Protein AF-0000000082681029 (afdb_homodimer)

Solvent-accessible surface area (backbone atoms only — not comparable to full-atom values): 82530 Å² total; per-residue (Å²): 136,86,79,87,76,74,93,69,86,71,85,83,85,82,89,85,86,91,90,92,87,92,84,89,83,88,86,86,84,84,87,78,84,77,83,87,79,89,81,82,71,87,76,82,93,82,82,92,86,86,94,88,92,95,80,90,85,91,83,89,79,91,83,89,80,92,80,85,84,91,84,91,85,90,84,86,87,88,88,91,86,88,92,88,88,94,82,88,89,94,89,87,95,87,85,87,89,92,82,86,88,82,86,91,84,92,84,92,86,91,87,89,94,84,94,80,93,89,88,89,80,90,82,83,92,83,92,81,92,90,87,90,81,80,91,88,82,90,84,86,81,87,85,77,80,82,55,74,65,56,56,52,52,48,49,51,50,47,49,51,49,48,51,51,47,53,55,56,53,69,33,50,36,75,44,92,42,32,31,37,32,36,36,80,41,82,47,94,96,48,48,29,39,31,35,21,34,44,65,49,32,47,63,35,51,64,90,34,43,48,29,73,70,43,72,41,72,66,51,84,64,70,45,80,11,68,47,75,54,42,23,41,58,56,61,70,84,66,87,55,73,86,37,64,79,60,49,64,62,36,71,84,45,62,65,28,64,65,19,46,26,31,33,38,25,21,32,56,80,68,46,77,61,21,38,24,41,37,45,33,64,30,45,59,39,30,31,52,48,52,73,28,75,70,58,45,40,59,47,38,10,57,76,65,57,23,25,28,33,32,41,34,48,45,24,20,64,57,8,20,37,20,33,86,78,19,84,56,21,62,33,34,30,20,57,46,32,46,50,48,47,36,51,47,41,56,72,35,32,50,67,62,11,18,26,55,83,28,22,19,37,32,17,33,33,40,9,2,18,47,42,44,43,37,36,45,11,76,91,41,38,83,54,42,51,36,42,30,26,34,41,21,25,43,61,13,78,58,46,52,36,50,53,67,57,35,30,49,36,43,51,48,42,29,50,77,72,69,30,74,50,92,46,50,57,50,31,51,55,45,59,55,70,50,59,70,65,62,54,52,74,46,41,66,70,47,49,91,62,76,57,50,86,64,61,65,27,39,41,48,53,66,54,66,70,30,78,50,51,56,56,58,26,53,75,67,63,48,48,58,85,44,33,37,39,38,36,36,41,69,23,44,15,34,63,61,38,51,73,72,36,61,60,40,42,77,87,53,79,31,64,18,48,49,69,32,39,55,53,38,50,47,22,59,44,65,86,51,52,73,69,57,47,49,52,53,51,60,74,55,48,54,75,82,51,59,66,38,22,63,57,37,37,52,31,51,24,46,53,47,14,36,60,50,25,48,32,25,34,50,50,50,52,33,48,46,19,66,71,73,27,53,28,36,36,38,36,36,64,50,60,64,90,63,57,79,61,49,73,83,38,60,23,33,58,72,64,62,47,43,32,49,26,29,50,37,69,40,74,88,67,59,51,50,72,62,48,26,52,41,13,54,51,45,33,45,29,55,48,30,22,47,70,70,61,40,47,58,52,90,85,45,75,87,60,72,77,58,67,27,37,62,73,63,34,30,30,32,56,49,48,81,64,81,89,47,79,47,60,50,82,61,47,67,61,30,45,41,60,72,53,46,48,56,51,53,49,57,62,50,52,58,45,54,58,55,59,57,57,59,68,75,102,134,91,74,87,89,84,92,79,96,84,86,95,82,92,83,94,84,88,87,92,87,91,86,92,87,90,88,91,83,93,85,92,84,88,93,88,88,85,88,81,87,77,86,84,88,88,80,85,90,83,91,84,88,94,84,88,91,82,89,91,86,90,85,83,80,82,80,75,84,85,81,84,78,86,82,76,85,90,83,86,94,83,91,95,85,91,94,88,93,84,91,88,90,88,90,87,84,87,90,81,82,91,82,85,90,81,89,79,86,71,89,83,86,80,80,88,78,90,89,81,85,87,94,83,86,91,82,86,70,81,88,79,84,84,77,86,79,76,84,82,81,81,86,73,79,78,55,73,65,57,56,51,52,48,48,51,50,47,49,52,48,47,51,51,48,54,55,56,53,69,33,49,35,75,44,88,44,30,32,36,31,34,35,80,41,82,46,95,97,47,51,30,40,30,34,21,34,44,64,50,33,48,63,35,53,64,90,34,43,47,27,74,71,43,71,42,73,66,51,83,64,69,44,79,11,68,47,75,55,42,22,41,57,56,60,71,83,65,87,56,74,85,37,65,80,58,50,64,60,34,71,85,46,62,64,29,63,66,20,46,26,32,32,39,24,22,32,58,79,67,45,78,61,21,38,26,41,36,45,32,64,28,46,59,39,30,32,50,47,53,73,28,75,69,58,44,39,59,48,38,10,57,76,64,56,22,26,27,33,32,41,35,49,45,26,20,63,55,7,19,36,21,34,86,77,19,86,56,22,62,32,34,31,21,58,46,31,46,48,48,46,37,49,47,41,55,72,34,32,51,67,61,12,19,24,53,84,29,22,18,37,32,19,32,33,39,10,2,18,47,43,44,43,35,36,45,13,76,93,40,38,85,56,43,52,37,41,30,25,32,41,21,25,43,60,13,78,57,46,51,36,51,52,66,55,34,30,50,36,42,51,48,42,29,49,76,71,69,30,74,50,93,46,48,55,50,30,54,55,44,60,56,71,50,58,71,64,62,54,52,74,46,41,67,69,46,48,92,62,78,56,51,87,66,59,66,27,40,41,48,53,67,53,66,70,30,78,53,51,56,56,58,27,51,75,67,64,49,49,59,88,42,33,37,38,37,35,36,41,68,24,43,16,34,63,61,36,50,73,73,36,61,61,40,40,76,86,52,78,32,65,18,48,49,68,32,38,54,53,37,50,46,22,56,44,65,86,50,52,71,69,57,46,48,52,53,50,60,74,55,47,53,74,81,51,59,67,38,22,63,59,37,37,52,29,51,23,47,53,48,14,36,60,50,24,49,32,25,34,49,51,51,51,33,47,46,19,66,72,74,28,54,28,37,38,39,38,36,66,50,60,64,90,64,58,81,63,49,76,83,38,59,22,32,58,71,66,62,48,42,31,48,25,28,50,38,70,39,74,87,66,60,52,51,72,62,47,27,51,40,13,54,50,44,33,45,30,53,50,30,23,46,70,70,60,42,47,56,51,91,86,44,76,86,61,73,77,57,67,25,40,62,74,63,34,32,30,31,56,50,48,80,64,81,88,47,79,48,59,50,82,61,47,66,62,31,47,41,60,73,52,47,48,56,50,52,49,58,62,49,52,57,44,54,60,55,58,57,60,58,69,76,106

Secondary structure (DSSP, 8-state):
---------------------------------------------------------------------------------------------------------------------------------------------------THHHHHHHHHHHHHHHHHHHHHHTEEE-SS-EEE-EEEEETTEEEEEEEEEE-B----GGGTTSPP-BPPP-SSEEE-BSPPPEES-----SSTT-HHHHTTS--S-EES---EEEEEEESSPPSSEEEEEEE--STTTS--TT-GGG-THHHHHHHT-EEEEE----HHHHH-B-TT-TT-BS-HHHHHHHHHHHHHHHHGGGGTEEEEEEEEEEETHHHHHHHHHHH-GGGGGG-SEEEEES--TTSTTT-B-HHHHHHHHHHHHHHTT---SSHHHHHHHHHHS-HHHHHHHGGGG-SS--SS--SS--B--SSS-SS-HHHHHHTT-S--S-EEEEEETBTTHHHHTTT-TT--TTS-----HHHHHHHHHHHSTT--HHHHHHHHHHH--TTSTT-HHHHHHHHHHHHHIIIIIHHHHHHHHHHHHTT--EEEEEE----TT--S-GGG-SBTTTTHHHHTTGGG-GGG---HHHHHHHHHHHHHHHHHHHHS--S-TT-TTS--PPB-TTT-EEEEESSS---EEE-TTHHHHHIIIIIHHHHHHHHHHHHHHHHHTTT-/---------------------------------------------------------------------------------------------------------------------------------------------------THHHHHHHHHHHHHHHHHHHHHTTEEE-SS-EEE-EEEEETTEEEEEEEEEE-B----GGGTTSPP-BPPP-SSEEE-BSPPPEES-----SSTT-HHHHTTS--S-EES---EEEEEEESSPPSSEEEEEEE--STTTS--TT-GGG-THHHHHHHT-EEEEE----HHHHH-B-TT-TT-BS-HHHHHHHHHHHHHHHHGGGGTEEEEEEEEEEETHHHHHHHHHHH-GGGGGG-SEEEEES--TTSTTT-B-HHHHHHHHHHHHHHTT---SSHHHHHHHHHHS-HHHHHHHGGGG-SS--SS--SS--B--SSS-SS-HHHHHHTT-S--S-EEEEEETBTTHHHHTTT-TT--TTS-----HHHHHHHHHHHSTT--HHHHHHHHHHH--TTSTT-HHHHHHHHHHHHHIIIIIHHHHHHHHHHHHTT--EEEEEE----TT--S-GGG-SBTTTTHHHHTTGGG-GGG---HHHHHHHHHHHHHHHHHHHHS--S-TT-TTS--PPB-TTT-EEEEESSS---EEE-TTHHHHHIIIIIHHHHHHHHHHHHHHHHHTTT-

Structure (mmCIF, N/CA/C/O backbone):
data_AF-0000000082681029-model_v1
#
loop_
_entity.id
_entity.type
_entity.pdbx_description
1 polymer Acetylcholinesterase
#
loop_
_atom_site.group_PDB
_atom_site.id
_atom_site.type_symbol
_atom_site.label_atom_id
_atom_site.label_alt_id
_atom_site.label_comp_id
_atom_site.label_asym_id
_atom_site.label_entity_id
_atom_site.label_seq_id
_atom_site.pdbx_PDB_ins_code
_atom_site.Cartn_x
_atom_site.Cartn_y
_atom_site.Cartn_z
_atom_site.occupancy
_atom_site.B_iso_or_equiv
_atom_site.auth_seq_id
_atom_site.auth_comp_id
_atom_site.auth_asym_id
_atom_site.auth_atom_id
_atom_site.pdbx_PDB_model_num
ATOM 1 N N . MET A 1 1 ? -29.328 -14.656 -75.812 1 16.41 1 MET A N 1
ATOM 2 C CA . MET A 1 1 ? -28.562 -15.508 -76.75 1 16.41 1 MET A CA 1
ATOM 3 C C . MET A 1 1 ? -27.078 -15.383 -76.438 1 16.41 1 MET A C 1
ATOM 5 O O . MET A 1 1 ? -26.266 -15.961 -77.188 1 16.41 1 MET A O 1
ATOM 9 N N . ARG A 1 2 ? -26.609 -14.398 -75.938 1 16.77 2 ARG A N 1
ATOM 10 C CA . ARG A 1 2 ? -25.484 -13.523 -75.625 1 16.77 2 ARG A CA 1
ATOM 11 C C . ARG A 1 2 ? -24.469 -14.219 -74.75 1 16.77 2 ARG A C 1
ATOM 13 O O . ARG A 1 2 ? -24.516 -14.062 -73.5 1 16.77 2 ARG A O 1
ATOM 20 N N . ALA A 1 3 ? -24.344 -15.555 -75 1 17.84 3 ALA A N 1
ATOM 21 C CA . ALA A 1 3 ? -23.562 -16.688 -74.5 1 17.84 3 ALA A CA 1
ATOM 22 C C . ALA A 1 3 ? -22.062 -16.391 -74.562 1 17.84 3 ALA A C 1
ATOM 24 O O . ALA A 1 3 ? -21.5 -16.219 -75.625 1 17.84 3 ALA A O 1
ATOM 25 N N . ARG A 1 4 ? -21.531 -15.594 -73.438 1 18.05 4 ARG A N 1
ATOM 26 C CA . ARG A 1 4 ? -20.469 -15.039 -72.562 1 18.05 4 ARG A CA 1
ATOM 27 C C . ARG A 1 4 ? -19.391 -16.078 -72.312 1 18.05 4 ARG A C 1
ATOM 29 O O . ARG A 1 4 ? -19.578 -16.984 -71.5 1 18.05 4 ARG A O 1
ATOM 36 N N . GLY A 1 5 ? -18.625 -16.578 -73.125 1 16.05 5 GLY A N 1
ATOM 37 C CA . GLY A 1 5 ? -17.938 -17.703 -73.75 1 16.05 5 GLY A CA 1
ATOM 38 C C . GLY A 1 5 ? -16.703 -18.141 -73 1 16.05 5 GLY A C 1
ATOM 39 O O . GLY A 1 5 ? -16.703 -19.203 -72.375 1 16.05 5 GLY A O 1
ATOM 40 N N . ARG A 1 6 ? -15.406 -18 -73.438 1 15.23 6 ARG A N 1
ATOM 41 C CA . ARG A 1 6 ? -14.477 -18.938 -74.062 1 15.23 6 ARG A CA 1
ATOM 42 C C . ARG A 1 6 ? -13.273 -19.203 -73.125 1 15.23 6 ARG A C 1
ATOM 44 O O . ARG A 1 6 ? -12.875 -20.359 -72.938 1 15.23 6 ARG A O 1
ATOM 51 N N . LEU A 1 7 ? -12.344 -18.141 -72.625 1 16.72 7 LEU A N 1
ATOM 52 C CA . LEU A 1 7 ? -11.047 -18.547 -73.188 1 16.72 7 LEU A CA 1
ATOM 53 C C . LEU A 1 7 ? -10.375 -19.547 -72.25 1 16.72 7 LEU A C 1
ATOM 55 O O . LEU A 1 7 ? -10.43 -19.391 -71 1 16.72 7 LEU A O 1
ATOM 59 N N . MET A 1 8 ? -9.812 -20.766 -72.625 1 16.89 8 MET A N 1
ATOM 60 C CA . MET A 1 8 ? -9.32 -22.125 -72.375 1 16.89 8 MET A CA 1
ATOM 61 C C . MET A 1 8 ? -7.895 -22.094 -71.875 1 16.89 8 MET A C 1
ATOM 63 O O . MET A 1 8 ? -7.223 -23.125 -71.812 1 16.89 8 MET A O 1
ATOM 67 N N . VAL A 1 9 ? -7.402 -20.906 -71.25 1 17.52 9 VAL A N 1
ATOM 68 C CA . VAL A 1 9 ? -5.961 -20.984 -71.438 1 17.52 9 VAL A CA 1
ATOM 69 C C . VAL A 1 9 ? -5.395 -22.203 -70.688 1 17.52 9 VAL A C 1
ATOM 71 O O . VAL A 1 9 ? -5.57 -22.328 -69.5 1 17.52 9 VAL A O 1
ATOM 74 N N . VAL A 1 10 ? -4.789 -23.203 -71.375 1 16.44 10 VAL A N 1
ATOM 75 C CA . VAL A 1 10 ? -4.285 -24.578 -71.312 1 16.44 10 VAL A CA 1
ATOM 76 C C . VAL A 1 10 ? -2.934 -24.625 -70.625 1 16.44 10 VAL A C 1
ATOM 78 O O . VAL A 1 10 ? -2.424 -25.719 -70.312 1 16.44 10 VAL A O 1
ATOM 81 N N . MET A 1 11 ? -2.326 -23.391 -70.25 1 16.11 11 MET A N 1
ATOM 82 C CA . MET A 1 11 ? -0.901 -23.578 -70.5 1 16.11 11 MET A CA 1
ATOM 83 C C . MET A 1 11 ? -0.369 -24.781 -69.688 1 16.11 11 MET A C 1
ATOM 85 O O . MET A 1 11 ? -0.868 -25.078 -68.625 1 16.11 11 MET A O 1
ATOM 89 N N . LEU A 1 12 ? 1.039 -25.109 -69.938 1 16.61 12 LEU A N 1
ATOM 90 C CA . LEU A 1 12 ? 1.955 -26.156 -70.375 1 16.61 12 LEU A CA 1
ATOM 91 C C . LEU A 1 12 ? 2.645 -26.812 -69.188 1 16.61 12 LEU A C 1
ATOM 93 O O . LEU A 1 12 ? 3.059 -26.125 -68.25 1 16.61 12 LEU A O 1
ATOM 97 N N . LEU A 1 13 ? 2.674 -28.141 -69.062 1 17.59 13 LEU A N 1
ATOM 98 C CA . LEU A 1 13 ? 3.064 -29.359 -68.375 1 17.59 13 LEU A CA 1
ATOM 99 C C . LEU A 1 13 ? 4.582 -29.484 -68.312 1 17.59 13 LEU A C 1
ATOM 101 O O . LEU A 1 13 ? 5.105 -30.469 -67.812 1 17.59 13 LEU A O 1
ATOM 105 N N . ALA A 1 14 ? 5.438 -28.547 -69 1 15.41 14 ALA A N 1
ATOM 106 C CA . ALA A 1 14 ? 6.48 -29.328 -69.688 1 15.41 14 ALA A CA 1
ATOM 107 C C . ALA A 1 14 ? 7.324 -30.094 -68.688 1 15.41 14 ALA A C 1
ATOM 109 O O . ALA A 1 14 ? 7.355 -29.766 -67.5 1 15.41 14 ALA A O 1
ATOM 110 N N . SER A 1 15 ? 8.641 -30.453 -69.25 1 15.57 15 SER A N 1
ATOM 111 C CA . SER A 1 15 ? 9.531 -31.516 -69.688 1 15.57 15 SER A CA 1
ATOM 112 C C . SER A 1 15 ? 10.656 -31.766 -68.688 1 15.57 15 SER A C 1
ATOM 114 O O . SER A 1 15 ? 11.016 -30.891 -67.938 1 15.57 15 SER A O 1
ATOM 116 N N . PHE A 1 16 ? 11.484 -32.875 -68.938 1 18.2 16 PHE A N 1
ATOM 117 C CA . PHE A 1 16 ? 12.133 -34.062 -68.375 1 18.2 16 PHE A CA 1
ATOM 118 C C . PHE A 1 16 ? 13.547 -33.719 -67.938 1 18.2 16 PHE A C 1
ATOM 120 O O . PHE A 1 16 ? 13.922 -34.031 -66.812 1 18.2 16 PHE A O 1
ATOM 127 N N . HIS A 1 17 ? 14.617 -33.531 -68.875 1 15.39 17 HIS A N 1
ATOM 128 C CA . HIS A 1 17 ? 15.57 -34.594 -69.188 1 15.39 17 HIS A CA 1
ATOM 129 C C . HIS A 1 17 ? 16.875 -34.406 -68.375 1 15.39 17 HIS A C 1
ATOM 131 O O . HIS A 1 17 ? 17.344 -35.312 -67.688 1 15.39 17 HIS A O 1
ATOM 137 N N . SER A 1 18 ? 18 -33.812 -69.125 1 15.02 18 SER A N 1
ATOM 138 C CA . SER A 1 18 ? 19.203 -34.5 -69.625 1 15.02 18 SER A CA 1
ATOM 139 C C . SER A 1 18 ? 20.312 -34.438 -68.562 1 15.02 18 SER A C 1
ATOM 141 O O . SER A 1 18 ? 20.297 -33.625 -67.625 1 15.02 18 SER A O 1
ATOM 143 N N . CYS A 1 19 ? 21.734 -34.594 -69.062 1 16.03 19 CYS A N 1
ATOM 144 C CA . CYS A 1 19 ? 22.828 -35.594 -69.062 1 16.03 19 CYS A CA 1
ATOM 145 C C . CYS A 1 19 ? 23.953 -35.125 -68.125 1 16.03 19 CYS A C 1
ATOM 147 O O . CYS A 1 19 ? 24.266 -35.844 -67.188 1 16.03 19 CYS A O 1
ATOM 149 N N . PRO A 1 20 ? 25.328 -34.812 -68.75 1 16.28 20 PRO A N 1
ATOM 150 C CA . PRO A 1 20 ? 26.547 -35.625 -68.688 1 16.28 20 PRO A CA 1
ATOM 151 C C . PRO A 1 20 ? 27.578 -35.094 -67.688 1 16.28 20 PRO A C 1
ATOM 153 O O . PRO A 1 20 ? 27.391 -34 -67.125 1 16.28 20 PRO A O 1
ATOM 156 N N . PHE A 1 21 ? 28.984 -34.781 -68.25 1 15.99 21 PHE A N 1
ATOM 157 C CA . PHE A 1 21 ? 30.312 -35.406 -68.125 1 15.99 21 PHE A CA 1
ATOM 158 C C . PHE A 1 21 ? 31.188 -34.594 -67.188 1 15.99 21 PHE A C 1
ATOM 160 O O . PHE A 1 21 ? 31.766 -35.156 -66.25 1 15.99 21 PHE A O 1
ATOM 167 N N . LEU A 1 22 ? 32.094 -33.531 -67.688 1 15.42 22 LEU A N 1
ATOM 168 C CA . LEU A 1 22 ? 33.531 -33.656 -67.938 1 15.42 22 LEU A CA 1
ATOM 169 C C . LEU A 1 22 ? 34.344 -33.188 -66.75 1 15.42 22 LEU A C 1
ATOM 171 O O . LEU A 1 22 ? 33.875 -32.375 -65.938 1 15.42 22 LEU A O 1
ATOM 175 N N . TRP A 1 23 ? 35.812 -33.031 -66.938 1 15.19 23 TRP A N 1
ATOM 176 C CA . TRP A 1 23 ? 37.094 -33.594 -66.5 1 15.19 23 TRP A CA 1
ATOM 177 C C . TRP A 1 23 ? 37.844 -32.625 -65.625 1 15.19 23 TRP A C 1
ATOM 179 O O . TRP A 1 23 ? 38.406 -33.031 -64.562 1 15.19 23 TRP A O 1
ATOM 189 N N . LEU A 1 24 ? 38.188 -31.344 -66 1 15.27 24 LEU A N 1
ATOM 190 C CA . LEU A 1 24 ? 39.594 -31.109 -66.25 1 15.27 24 LEU A CA 1
ATOM 191 C C . LEU A 1 24 ? 40.312 -30.844 -64.938 1 15.27 24 LEU A C 1
ATOM 193 O O . LEU A 1 24 ? 39.719 -30.359 -63.969 1 15.27 24 LEU A O 1
ATOM 197 N N . CYS A 1 25 ? 41.719 -30.641 -65 1 14.84 25 CYS A N 1
ATOM 198 C CA . CYS A 1 25 ? 43.062 -31.078 -64.625 1 14.84 25 CYS A CA 1
ATOM 199 C C . CYS A 1 25 ? 43.562 -30.219 -63.438 1 14.84 25 CYS A C 1
ATOM 201 O O . CYS A 1 25 ? 44.031 -30.766 -62.438 1 14.84 25 CYS A O 1
ATOM 203 N N . LEU A 1 26 ? 44.188 -28.969 -63.688 1 15.64 26 LEU A N 1
ATOM 204 C CA . LEU A 1 26 ? 45.625 -28.906 -63.594 1 15.64 26 LEU A CA 1
ATOM 205 C C . LEU A 1 26 ? 46.062 -28.578 -62.156 1 15.64 26 LEU A C 1
ATOM 207 O O . LEU A 1 26 ? 45.344 -27.938 -61.406 1 15.64 26 LEU A O 1
ATOM 211 N N . PRO A 1 27 ? 47.469 -28.5 -61.875 1 15.72 27 PRO A N 1
ATOM 212 C CA . PRO A 1 27 ? 48.5 -29.094 -61 1 15.72 27 PRO A CA 1
ATOM 213 C C . PRO A 1 27 ? 48.75 -28.266 -59.75 1 15.72 27 PRO A C 1
ATOM 215 O O . PRO A 1 27 ? 48.688 -28.797 -58.625 1 15.72 27 PRO A O 1
ATOM 218 N N . LEU A 1 28 ? 49.469 -27.094 -59.812 1 15.22 28 LEU A N 1
ATOM 219 C CA . LEU A 1 28 ? 50.875 -27.094 -59.5 1 15.22 28 LEU A CA 1
ATOM 220 C C . LEU A 1 28 ? 51.125 -26.703 -58.031 1 15.22 28 LEU A C 1
ATOM 222 O O . LEU A 1 28 ? 50.219 -26.141 -57.406 1 15.22 28 LEU A O 1
ATOM 226 N N . VAL A 1 29 ? 52.094 -25.719 -57.75 1 15.2 29 VAL A N 1
ATOM 227 C CA . VAL A 1 29 ? 53.5 -25.828 -57.312 1 15.2 29 VAL A CA 1
ATOM 228 C C . VAL A 1 29 ? 53.594 -25.406 -55.844 1 15.2 29 VAL A C 1
ATOM 230 O O . VAL A 1 29 ? 53.5 -26.234 -54.938 1 15.2 29 VAL A O 1
ATOM 233 N N . LEU A 1 30 ? 54.344 -24.25 -55.469 1 14.81 30 LEU A N 1
ATOM 234 C CA . LEU A 1 30 ? 55.719 -24.328 -54.969 1 14.81 30 LEU A CA 1
ATOM 235 C C . LEU A 1 30 ? 55.719 -24.141 -53.438 1 14.81 30 LEU A C 1
ATOM 237 O O . LEU A 1 30 ? 56.281 -24.953 -52.719 1 14.81 30 LEU A O 1
ATOM 241 N N . SER A 1 31 ? 56.156 -22.891 -53 1 15.23 31 SER A N 1
ATOM 242 C CA . SER A 1 31 ? 57.469 -22.719 -52.375 1 15.23 31 SER A CA 1
ATOM 243 C C . SER A 1 31 ? 57.375 -22.797 -50.875 1 15.23 31 SER A C 1
ATOM 245 O O . SER A 1 31 ? 56.375 -22.344 -50.281 1 15.23 31 SER A O 1
ATOM 247 N N . LEU A 1 32 ? 58.375 -23.375 -50.156 1 14.94 32 LEU A N 1
ATOM 248 C CA . LEU A 1 32 ? 58.812 -24.141 -49 1 14.94 32 LEU A CA 1
ATOM 249 C C . LEU A 1 32 ? 58.906 -23.25 -47.781 1 14.94 32 LEU A C 1
ATOM 251 O O . LEU A 1 32 ? 58.781 -23.719 -46.656 1 14.94 32 LEU A O 1
ATOM 255 N N . ILE A 1 33 ? 59.125 -21.891 -48 1 16.66 33 ILE A N 1
ATOM 256 C CA . ILE A 1 33 ? 60.406 -21.625 -47.344 1 16.66 33 ILE A CA 1
ATOM 257 C C . ILE A 1 33 ? 60.281 -21.891 -45.844 1 16.66 33 ILE A C 1
ATOM 259 O O . ILE A 1 33 ? 59.219 -21.688 -45.25 1 16.66 33 ILE A O 1
ATOM 263 N N . LEU A 1 34 ? 61.375 -21.812 -45.125 1 14.85 34 LEU A N 1
ATOM 264 C CA . LEU A 1 34 ? 62.344 -22.453 -44.281 1 14.85 34 LEU A CA 1
ATOM 265 C C . LEU A 1 34 ? 62.094 -22.125 -42.812 1 14.85 34 LEU A C 1
ATOM 267 O O . LEU A 1 34 ? 62 -23.016 -41.969 1 14.85 34 LEU A O 1
ATOM 271 N N . GLN A 1 35 ? 62.469 -20.875 -42.375 1 15.95 35 GLN A N 1
ATOM 272 C CA . GLN A 1 35 ? 63.625 -21.047 -41.5 1 15.95 35 GLN A CA 1
ATOM 273 C C . GLN A 1 35 ? 63.219 -21.391 -40.094 1 15.95 35 GLN A C 1
ATOM 275 O O . GLN A 1 35 ? 62.094 -21.109 -39.688 1 15.95 35 GLN A O 1
ATOM 280 N N . PRO A 1 36 ? 64.188 -21.484 -39.25 1 16.97 36 PRO A N 1
ATOM 281 C CA . PRO A 1 36 ? 64.688 -22.391 -38.219 1 16.97 36 PRO A CA 1
ATOM 282 C C . PRO A 1 36 ? 64.062 -22.156 -36.844 1 16.97 36 PRO A C 1
ATOM 284 O O . PRO A 1 36 ? 63.312 -21.203 -36.688 1 16.97 36 PRO A O 1
ATOM 287 N N . GLN A 1 37 ? 64.875 -21.781 -35.969 1 15.48 37 GLN A N 1
ATOM 288 C CA . GLN A 1 37 ? 65.438 -22.469 -34.781 1 15.48 37 GLN A CA 1
ATOM 289 C C . GLN A 1 37 ? 64.75 -21.953 -33.5 1 15.48 37 GLN A C 1
ATOM 291 O O . GLN A 1 37 ? 64.188 -22.719 -32.719 1 15.48 37 GLN A O 1
ATOM 296 N N . PRO A 1 38 ? 65.25 -20.781 -32.812 1 17.81 38 PRO A N 1
ATOM 297 C CA . PRO A 1 38 ? 66.062 -21.141 -31.609 1 17.81 38 PRO A CA 1
ATOM 298 C C . PRO A 1 38 ? 65.188 -21.156 -30.359 1 17.81 38 PRO A C 1
ATOM 300 O O . PRO A 1 38 ? 64.125 -20.547 -30.328 1 17.81 38 PRO A O 1
ATOM 303 N N . VAL A 1 39 ? 65.562 -21.797 -29.188 1 16.98 39 VAL A N 1
ATOM 304 C CA . VAL A 1 39 ? 65.438 -22.531 -27.938 1 16.98 39 VAL A CA 1
ATOM 305 C C . VAL A 1 39 ? 65.25 -21.547 -26.781 1 16.98 39 VAL A C 1
ATOM 307 O O . VAL A 1 39 ? 64.625 -21.891 -25.75 1 16.98 39 VAL A O 1
ATOM 310 N N . LEU A 1 40 ? 65.5 -20.141 -27.078 1 17.14 40 LEU A N 1
ATOM 311 C CA . LEU A 1 40 ? 66.312 -19.703 -25.938 1 17.14 40 LEU A CA 1
ATOM 312 C C . LEU A 1 40 ? 65.5 -19.875 -24.641 1 17.14 40 LEU A C 1
ATOM 314 O O . LEU A 1 40 ? 64.312 -19.766 -24.609 1 17.14 40 LEU A O 1
ATOM 318 N N . LEU A 1 41 ? 66.25 -19.797 -23.516 1 14.91 41 LEU A N 1
ATOM 319 C CA . LEU A 1 41 ? 66.812 -20.188 -22.234 1 14.91 41 LEU A CA 1
ATOM 320 C C . LEU A 1 41 ? 66.188 -19.406 -21.094 1 14.91 41 LEU A C 1
ATOM 322 O O . LEU A 1 41 ? 66.312 -18.188 -21.031 1 14.91 41 LEU A O 1
ATOM 326 N N . SER A 1 42 ? 64.938 -19.547 -20.891 1 16.64 42 SER A N 1
ATOM 327 C CA . SER A 1 42 ? 64.375 -18.719 -19.828 1 16.64 42 SER A CA 1
ATOM 328 C C . SER A 1 42 ? 65.125 -18.891 -18.531 1 16.64 42 SER A C 1
ATOM 330 O O . SER A 1 42 ? 65 -19.922 -17.859 1 16.64 42 SER A O 1
ATOM 332 N N . LEU A 1 43 ? 66.5 -18.484 -18.719 1 16.28 43 LEU A N 1
ATOM 333 C CA . LEU A 1 43 ? 67.438 -18.734 -17.625 1 16.28 43 LEU A CA 1
ATOM 334 C C . LEU A 1 43 ? 66.812 -18.406 -16.281 1 16.28 43 LEU A C 1
ATOM 336 O O . LEU A 1 43 ? 65.812 -17.672 -16.203 1 16.28 43 LEU A O 1
ATOM 340 N N . GLY A 1 44 ? 67.562 -18.859 -15.18 1 16.52 44 GLY A N 1
ATOM 341 C CA . GLY A 1 44 ? 67.75 -19.297 -13.812 1 16.52 44 GLY A CA 1
ATOM 342 C C . GLY A 1 44 ? 67.625 -18.172 -12.797 1 16.52 44 GLY A C 1
ATOM 343 O O . GLY A 1 44 ? 66.938 -18.328 -11.766 1 16.52 44 GLY A O 1
ATOM 344 N N . TRP A 1 45 ? 68.438 -16.953 -12.914 1 17.02 45 TRP A N 1
ATOM 345 C CA . TRP A 1 45 ? 69.438 -16.781 -11.867 1 17.02 45 TRP A CA 1
ATOM 346 C C . TRP A 1 45 ? 68.75 -16.328 -10.562 1 17.02 45 TRP A C 1
ATOM 348 O O . TRP A 1 45 ? 67.688 -15.758 -10.578 1 17.02 45 TRP A O 1
ATOM 358 N N . HIS A 1 46 ? 69.625 -16.234 -9.438 1 16.92 46 HIS A N 1
ATOM 359 C CA . HIS A 1 46 ? 70 -16.359 -8.047 1 16.92 46 HIS A CA 1
ATOM 360 C C . HIS A 1 46 ? 69.688 -15.094 -7.258 1 16.92 46 HIS A C 1
ATOM 362 O O . HIS A 1 46 ? 69.125 -15.156 -6.18 1 16.92 46 HIS A O 1
ATOM 368 N N . SER A 1 47 ? 70.438 -13.906 -7.316 1 15.3 47 SER A N 1
ATOM 369 C CA . SER A 1 47 ? 71.312 -13.633 -6.199 1 15.3 47 SER A CA 1
ATOM 370 C C . SER A 1 47 ? 70.625 -12.93 -5.059 1 15.3 47 SER A C 1
ATOM 372 O O . SER A 1 47 ? 70.688 -13.359 -3.906 1 15.3 47 SER A O 1
ATOM 374 N N . PRO A 1 48 ? 70.812 -11.453 -4.812 1 17.91 48 PRO A N 1
ATOM 375 C CA . PRO A 1 48 ? 71.812 -11.031 -3.818 1 17.91 48 PRO A CA 1
ATOM 376 C C . PRO A 1 48 ? 71.188 -10.656 -2.479 1 17.91 48 PRO A C 1
ATOM 378 O O . PRO A 1 48 ? 70 -10.383 -2.416 1 17.91 48 PRO A O 1
ATOM 381 N N . PRO A 1 49 ? 71.938 -9.992 -1.424 1 18.02 49 PRO A N 1
ATOM 382 C CA . PRO A 1 49 ? 72.375 -9.961 -0.025 1 18.02 49 PRO A CA 1
ATOM 383 C C . PRO A 1 49 ? 71.562 -9.031 0.838 1 18.02 49 PRO A C 1
ATOM 385 O O . PRO A 1 49 ? 71.062 -9.445 1.884 1 18.02 49 PRO A O 1
ATOM 388 N N . LEU A 1 50 ? 71.938 -7.695 1.324 1 16.27 50 LEU A N 1
ATOM 389 C CA . LEU A 1 50 ? 72.625 -7.34 2.586 1 16.27 50 LEU A CA 1
ATOM 390 C C . LEU A 1 50 ? 71.625 -6.594 3.498 1 16.27 50 LEU A C 1
ATOM 392 O O . LEU A 1 50 ? 71.5 -6.918 4.68 1 16.27 50 LEU A O 1
ATOM 396 N N . LEU A 1 51 ? 71.375 -5.082 3.613 1 17.61 51 LEU A N 1
ATOM 397 C CA . LEU A 1 51 ? 72.062 -4.348 4.668 1 17.61 51 LEU A CA 1
ATOM 398 C C . LEU A 1 51 ? 71.188 -4.156 5.879 1 17.61 51 LEU A C 1
ATOM 400 O O . LEU A 1 51 ? 69.938 -4.094 5.742 1 17.61 51 LEU A O 1
ATOM 404 N N . PRO A 1 52 ? 71.625 -3.529 7.262 1 17.75 52 PRO A N 1
ATOM 405 C CA . PRO A 1 52 ? 71.75 -3.686 8.711 1 17.75 52 PRO A CA 1
ATOM 406 C C . PRO A 1 52 ? 70.688 -2.947 9.484 1 17.75 52 PRO A C 1
ATOM 408 O O . PRO A 1 52 ? 70 -3.529 10.359 1 17.75 52 PRO A O 1
ATOM 411 N N . LEU A 1 53 ? 70.688 -1.502 9.898 1 17.12 53 LEU A N 1
ATOM 412 C CA . LEU A 1 53 ? 71.125 -1.067 11.227 1 17.12 53 LEU A CA 1
ATOM 413 C C . LEU A 1 53 ? 69.938 -0.947 12.164 1 17.12 53 LEU A C 1
ATOM 415 O O . LEU A 1 53 ? 68.812 -0.839 11.703 1 17.12 53 LEU A O 1
ATOM 419 N N . PRO A 1 54 ? 70.062 0.01 13.438 1 16.41 54 PRO A N 1
ATOM 420 C CA . PRO A 1 54 ? 70.062 -0.056 14.898 1 16.41 54 PRO A CA 1
ATOM 421 C C . PRO A 1 54 ? 68.75 0.351 15.539 1 16.41 54 PRO A C 1
ATOM 423 O O . PRO A 1 54 ? 67.875 0.916 14.859 1 16.41 54 PRO A O 1
ATOM 426 N N . ARG A 1 55 ? 68.812 0.783 17.156 1 15.03 55 ARG A N 1
ATOM 427 C CA . ARG A 1 55 ? 68.312 0.606 18.531 1 15.03 55 ARG A CA 1
ATOM 428 C C . ARG A 1 55 ? 67.375 1.715 18.938 1 15.03 55 ARG A C 1
ATOM 430 O O . ARG A 1 55 ? 66.75 1.632 20 1 15.03 55 ARG A O 1
ATOM 437 N N . LEU A 1 56 ? 67.125 3.021 18.531 1 16.16 56 LEU A N 1
ATOM 438 C CA . LEU A 1 56 ? 67.375 3.922 19.656 1 16.16 56 LEU A CA 1
ATOM 439 C C . LEU A 1 56 ? 66.25 3.795 20.688 1 16.16 56 LEU A C 1
ATOM 441 O O . LEU A 1 56 ? 65.125 3.383 20.359 1 16.16 56 LEU A O 1
ATOM 445 N N . GLN A 1 57 ? 66.312 4.68 21.797 1 14.74 57 GLN A N 1
ATOM 446 C CA . GLN A 1 57 ? 66.312 4.875 23.234 1 14.74 57 GLN A CA 1
ATOM 447 C C . GLN A 1 57 ? 64.938 5.109 23.797 1 14.74 57 GLN A C 1
ATOM 449 O O . GLN A 1 57 ? 64.5 4.434 24.734 1 14.74 57 GLN A O 1
ATOM 454 N N . GLU A 1 58 ? 64.75 6.371 24.484 1 15.57 58 GLU A N 1
ATOM 455 C CA . GLU A 1 58 ? 64.625 6.668 25.906 1 15.57 58 GLU A CA 1
ATOM 456 C C . GLU A 1 58 ? 63.156 6.719 26.344 1 15.57 58 GLU A C 1
ATOM 458 O O . GLU A 1 58 ? 62.25 6.801 25.516 1 15.57 58 GLU A O 1
ATOM 463 N N . GLU A 1 59 ? 62.719 7.863 27.156 1 15.35 59 GLU A N 1
ATOM 464 C CA . GLU A 1 59 ? 62.562 7.961 28.609 1 15.35 59 GLU A CA 1
ATOM 465 C C . GLU A 1 59 ? 61.062 7.957 28.984 1 15.35 59 GLU A C 1
ATOM 467 O O . GLU A 1 59 ? 60.656 7.168 29.828 1 15.35 59 GLU A O 1
ATOM 472 N N . SER A 1 60 ? 60.406 9.219 29.25 1 15.7 60 SER A N 1
ATOM 473 C CA . SER A 1 60 ? 60.188 9.633 30.641 1 15.7 60 SER A CA 1
ATOM 474 C C . SER A 1 60 ? 58.781 9.242 31.109 1 15.7 60 SER A C 1
ATOM 476 O O . SER A 1 60 ? 57.938 8.938 30.297 1 15.7 60 SER A O 1
ATOM 478 N N . GLY A 1 61 ? 58.188 10.078 32.062 1 14.88 61 GLY A N 1
ATOM 479 C CA . GLY A 1 61 ? 57.938 10.07 33.5 1 14.88 61 GLY A CA 1
ATOM 480 C C . GLY A 1 61 ? 56.469 9.844 33.812 1 14.88 61 GLY A C 1
ATOM 481 O O . GLY A 1 61 ? 56.156 8.969 34.625 1 14.88 61 GLY A O 1
ATOM 482 N N . MET A 1 62 ? 55.625 10.969 33.875 1 15.77 62 MET A N 1
ATOM 483 C CA . MET A 1 62 ? 55.219 11.312 35.25 1 15.77 62 MET A CA 1
ATOM 484 C C . MET A 1 62 ? 54 10.508 35.656 1 15.77 62 MET A C 1
ATOM 486 O O . MET A 1 62 ? 53.219 10.047 34.812 1 15.77 62 MET A O 1
ATOM 490 N N . PRO A 1 63 ? 53.625 10.68 36.969 1 15.3 63 PRO A N 1
ATOM 491 C CA . PRO A 1 63 ? 53.312 9.984 38.219 1 15.3 63 PRO A CA 1
ATOM 492 C C . PRO A 1 63 ? 51.844 9.648 38.375 1 15.3 63 PRO A C 1
ATOM 494 O O . PRO A 1 63 ? 51.5 8.492 38.625 1 15.3 63 PRO A O 1
ATOM 497 N N . LEU A 1 64 ? 51.094 10.719 38.875 1 15.05 64 LEU A N 1
ATOM 498 C CA . LEU A 1 64 ? 50.688 10.688 40.281 1 15.05 64 LEU A CA 1
ATOM 499 C C . LEU A 1 64 ? 49.406 9.914 40.469 1 15.05 64 LEU A C 1
ATOM 501 O O . LEU A 1 64 ? 48.562 9.867 39.531 1 15.05 64 LEU A O 1
ATOM 505 N N . LEU A 1 65 ? 48.875 9.781 41.75 1 14.14 65 LEU A N 1
ATOM 506 C CA . LEU A 1 65 ? 48.531 8.898 42.875 1 14.14 65 LEU A CA 1
ATOM 507 C C . LEU A 1 65 ? 47 8.805 43 1 14.14 65 LEU A C 1
ATOM 509 O O . LEU A 1 65 ? 46.469 7.727 43.25 1 14.14 65 LEU A O 1
ATOM 513 N N . CYS A 1 66 ? 46.188 9.992 42.875 1 14.3 66 CYS A N 1
ATOM 514 C CA . CYS A 1 66 ? 45.562 10.172 44.188 1 14.3 66 CYS A CA 1
ATOM 515 C C . CYS A 1 66 ? 44.594 9.031 44.469 1 14.3 66 CYS A C 1
ATOM 517 O O . CYS A 1 66 ? 43.938 8.523 43.562 1 14.3 66 CYS A O 1
ATOM 519 N N . VAL A 1 67 ? 44.344 8.773 45.75 1 13.79 67 VAL A N 1
ATOM 520 C CA . VAL A 1 67 ? 44.188 7.953 46.938 1 13.79 67 VAL A CA 1
ATOM 521 C C . VAL A 1 67 ? 42.75 7.516 47.062 1 13.79 67 VAL A C 1
ATOM 523 O O . VAL A 1 67 ? 42.438 6.32 47.188 1 13.79 67 VAL A O 1
ATOM 526 N N . LEU A 1 68 ? 41.969 8.242 48 1 13.9 68 LEU A N 1
ATOM 527 C CA . LEU A 1 68 ? 41.688 7.711 49.344 1 13.9 68 LEU A CA 1
ATOM 528 C C . LEU A 1 68 ? 40.375 6.91 49.344 1 13.9 68 LEU A C 1
ATOM 530 O O . LEU A 1 68 ? 39.562 7.035 48.406 1 13.9 68 LEU A O 1
ATOM 534 N N . SER A 1 69 ? 39.562 7.133 50.469 1 13.83 69 SER A N 1
ATOM 535 C CA . SER A 1 69 ? 39.281 6.379 51.688 1 13.83 69 SER A CA 1
ATOM 536 C C . SER A 1 69 ? 37.875 5.762 51.625 1 13.83 69 SER A C 1
ATOM 538 O O . SER A 1 69 ? 37.25 5.742 50.562 1 13.83 69 SER A O 1
ATOM 540 N N . SER A 1 70 ? 36.969 6.145 52.656 1 14.45 70 SER A N 1
ATOM 541 C CA . SER A 1 70 ? 36.594 5.418 53.875 1 14.45 70 SER A CA 1
ATOM 542 C C . SER A 1 70 ? 35.25 4.723 53.688 1 14.45 70 SER A C 1
ATOM 544 O O . SER A 1 70 ? 34.531 4.973 52.719 1 14.45 70 SER A O 1
ATOM 546 N N . LEU A 1 71 ? 34.125 4.984 54.75 1 14.5 71 LEU A N 1
ATOM 547 C CA . LEU A 1 71 ? 33.719 4.234 55.938 1 14.5 71 LEU A CA 1
ATOM 548 C C . LEU A 1 71 ? 32.375 3.57 55.719 1 14.5 71 LEU A C 1
ATOM 550 O O . LEU A 1 71 ? 32.219 2.363 55.906 1 14.5 71 LEU A O 1
ATOM 554 N N . PHE A 1 72 ? 31.188 4.082 56.438 1 14.7 72 PHE A N 1
ATOM 555 C CA . PHE A 1 72 ? 30.578 3.494 57.625 1 14.7 72 PHE A CA 1
ATOM 556 C C . PHE A 1 72 ? 29.391 2.617 57.219 1 14.7 72 PHE A C 1
ATOM 558 O O . PHE A 1 72 ? 28.859 2.729 56.125 1 14.7 72 PHE A O 1
ATOM 565 N N . LEU A 1 73 ? 28.281 2.455 58.281 1 14.59 73 LEU A N 1
ATOM 566 C CA . LEU A 1 73 ? 27.797 1.453 59.219 1 14.59 73 LEU A CA 1
ATOM 567 C C . LEU A 1 73 ? 26.422 0.927 58.812 1 14.59 73 LEU A C 1
ATOM 569 O O . LEU A 1 73 ? 26.234 -0.285 58.719 1 14.59 73 LEU A O 1
ATOM 573 N N . ALA A 1 74 ? 25.172 1.539 59.375 1 14.58 74 ALA A N 1
ATOM 574 C CA . ALA A 1 74 ? 24.406 0.921 60.469 1 14.58 74 ALA A CA 1
ATOM 575 C C . ALA A 1 74 ? 23.312 0.012 59.906 1 14.58 74 ALA A C 1
ATOM 577 O O . ALA A 1 74 ? 22.922 0.144 58.75 1 14.58 74 ALA A O 1
ATOM 578 N N . THR A 1 75 ? 22.188 -0.084 60.75 1 14.8 75 THR A N 1
ATOM 579 C CA . THR A 1 75 ? 21.594 -1.16 61.562 1 14.8 75 THR A CA 1
ATOM 580 C C . THR A 1 75 ? 20.375 -1.748 60.844 1 14.8 75 THR A C 1
ATOM 582 O O . THR A 1 75 ? 20.297 -2.961 60.656 1 14.8 75 THR A O 1
ATOM 585 N N . PRO A 1 76 ? 18.984 -1.42 61.406 1 15.44 76 PRO A N 1
ATOM 586 C CA . PRO A 1 76 ? 18.328 -2.412 62.25 1 15.44 76 PRO A CA 1
ATOM 587 C C . PRO A 1 76 ? 17.281 -3.24 61.5 1 15.44 76 PRO A C 1
ATOM 589 O O . PRO A 1 76 ? 16.953 -2.928 60.344 1 15.44 76 PRO A O 1
ATOM 592 N N . PRO A 1 77 ? 15.867 -3.102 62.062 1 15.38 77 PRO A N 1
ATOM 593 C CA . PRO A 1 77 ? 15.156 -4.145 62.781 1 15.38 77 PRO A CA 1
ATOM 594 C C . PRO A 1 77 ? 14.18 -4.926 61.938 1 15.38 77 PRO A C 1
ATOM 596 O O . PRO A 1 77 ? 13.945 -4.559 60.781 1 15.38 77 PRO A O 1
ATOM 599 N N . HIS A 1 78 ? 12.773 -4.965 62.438 1 14.9 78 HIS A N 1
ATOM 600 C CA . HIS A 1 78 ? 12.016 -6.047 63.031 1 14.9 78 HIS A CA 1
ATOM 601 C C . HIS A 1 78 ? 11.047 -6.676 62.062 1 14.9 78 HIS A C 1
ATOM 603 O O . HIS A 1 78 ? 10.805 -6.121 60.969 1 14.9 78 HIS A O 1
ATOM 609 N N . PRO A 1 79 ? 9.531 -6.816 62.531 1 15.23 79 PRO A N 1
ATOM 610 C CA . PRO A 1 79 ? 8.914 -8.062 63 1 15.23 79 PRO A CA 1
ATOM 611 C C . PRO A 1 79 ? 7.965 -8.664 61.969 1 15.23 79 PRO A C 1
ATOM 613 O O . PRO A 1 79 ? 8.117 -9.828 61.594 1 15.23 79 PRO A O 1
ATOM 616 N N . LEU A 1 80 ? 6.531 -8.359 62.062 1 14.95 80 LEU A N 1
ATOM 617 C CA . LEU A 1 80 ? 5.57 -9.281 62.656 1 14.95 80 LEU A CA 1
ATOM 618 C C . LEU A 1 80 ? 4.828 -10.07 61.594 1 14.95 80 LEU A C 1
ATOM 620 O O . LEU A 1 80 ? 4.773 -9.641 60.438 1 14.95 80 LEU A O 1
ATOM 624 N N . PRO A 1 81 ? 3.49 -10.852 62.094 1 14.97 81 PRO A N 1
ATOM 625 C CA . PRO A 1 81 ? 3.008 -12.234 62.062 1 14.97 81 PRO A CA 1
ATOM 626 C C . PRO A 1 81 ? 1.942 -12.469 61 1 14.97 81 PRO A C 1
ATOM 628 O O . PRO A 1 81 ? 2.016 -13.445 60.25 1 14.97 81 PRO A O 1
ATOM 631 N N . VAL A 1 82 ? 0.702 -11.789 60.875 1 14.43 82 VAL A N 1
ATOM 632 C CA . VAL A 1 82 ? -0.494 -12.453 61.406 1 14.43 82 VAL A CA 1
ATOM 633 C C . VAL A 1 82 ? -1.104 -13.328 60.312 1 14.43 82 VAL A C 1
ATOM 635 O O . VAL A 1 82 ? -0.86 -13.109 59.125 1 14.43 82 VAL A O 1
ATOM 638 N N . GLN A 1 83 ? -2.59 -13.727 60.531 1 14.23 83 GLN A N 1
ATOM 639 C CA . GLN A 1 83 ? -3.346 -14.953 60.781 1 14.23 83 GLN A CA 1
ATOM 640 C C . GLN A 1 83 ? -4.094 -15.398 59.531 1 14.23 83 GLN A C 1
ATOM 642 O O . GLN A 1 83 ? -4.188 -14.656 58.562 1 14.23 83 GLN A O 1
ATOM 647 N N . PRO A 1 84 ? -5.691 -15.672 59.719 1 14.95 84 PRO A N 1
ATOM 648 C CA . PRO A 1 84 ? -6.387 -16.953 59.844 1 14.95 84 PRO A CA 1
ATOM 649 C C . PRO A 1 84 ? -7.078 -17.375 58.562 1 14.95 84 PRO A C 1
ATOM 651 O O . PRO A 1 84 ? -6.762 -18.438 58 1 14.95 84 PRO A O 1
ATOM 654 N N . GLY A 1 85 ? -8.602 -17.328 58.562 1 14.09 85 GLY A N 1
ATOM 655 C CA . GLY A 1 85 ? -9.562 -18.391 58.75 1 14.09 85 GLY A CA 1
ATOM 656 C C . GLY A 1 85 ? -10.18 -18.875 57.469 1 14.09 85 GLY A C 1
ATOM 657 O O . GLY A 1 85 ? -9.984 -18.281 56.406 1 14.09 85 GLY A O 1
ATOM 658 N N . PRO A 1 86 ? -11.727 -19.375 57.562 1 14.84 86 PRO A N 1
ATOM 659 C CA . PRO A 1 86 ? -12.422 -20.656 57.406 1 14.84 86 PRO A CA 1
ATOM 660 C C . PRO A 1 86 ? -13.086 -20.812 56.062 1 14.84 86 PRO A C 1
ATOM 662 O O . PRO A 1 86 ? -13.039 -19.891 55.219 1 14.84 86 PRO A O 1
ATOM 665 N N . GLY A 1 87 ? -14.555 -21.266 56.062 1 13.35 87 GLY A N 1
ATOM 666 C CA . GLY A 1 87 ? -15.344 -22.469 55.812 1 13.35 87 GLY A CA 1
ATOM 667 C C . GLY A 1 87 ? -16.188 -22.375 54.562 1 13.35 87 GLY A C 1
ATOM 668 O O . GLY A 1 87 ? -16.219 -23.297 53.75 1 13.35 87 GLY A O 1
ATOM 669 N N . ALA A 1 88 ? -17.422 -21.547 54.406 1 13.33 88 ALA A N 1
ATOM 670 C CA . ALA A 1 88 ? -18.781 -22.047 54.5 1 13.33 88 ALA A CA 1
ATOM 671 C C . ALA A 1 88 ? -19.25 -22.609 53.156 1 13.33 88 ALA A C 1
ATOM 673 O O . ALA A 1 88 ? -18.656 -22.328 52.125 1 13.33 88 ALA A O 1
ATOM 674 N N . ALA A 1 89 ? -20.734 -22.312 52.75 1 13.52 89 ALA A N 1
ATOM 675 C CA . ALA A 1 89 ? -22 -23.047 52.844 1 13.52 89 ALA A CA 1
ATOM 676 C C . ALA A 1 89 ? -22.422 -23.562 51.5 1 13.52 89 ALA A C 1
ATOM 678 O O . ALA A 1 89 ? -21.844 -23.203 50.469 1 13.52 89 ALA A O 1
ATOM 679 N N . GLY A 1 90 ? -23.844 -23.25 51.031 1 13.29 90 GLY A N 1
ATOM 680 C CA . GLY A 1 90 ? -25.125 -23.922 51.031 1 13.29 90 GLY A CA 1
ATOM 681 C C . GLY A 1 90 ? -25.516 -24.484 49.688 1 13.29 90 GLY A C 1
ATOM 682 O O . GLY A 1 90 ? -24.938 -24.109 48.656 1 13.29 90 GLY A O 1
ATOM 683 N N . ARG A 1 91 ? -26.953 -25.188 49.5 1 14.02 91 ARG A N 1
ATOM 684 C CA . ARG A 1 91 ? -27.766 -26.375 49.219 1 14.02 91 ARG A CA 1
ATOM 685 C C . ARG A 1 91 ? -28.391 -26.312 47.844 1 14.02 91 ARG A C 1
ATOM 687 O O . ARG A 1 91 ? -28.266 -27.25 47.062 1 14.02 91 ARG A O 1
ATOM 694 N N . SER A 1 92 ? -29.859 -25.828 47.719 1 13.27 92 SER A N 1
ATOM 695 C CA . SER A 1 92 ? -31.031 -26.703 47.719 1 13.27 92 SER A CA 1
ATOM 696 C C . SER A 1 92 ? -31.484 -26.984 46.281 1 13.27 92 SER A C 1
ATOM 698 O O . SER A 1 92 ? -31.625 -28.141 45.875 1 13.27 92 SER A O 1
ATOM 700 N N . SER A 1 93 ? -32.75 -26.391 45.719 1 13.26 93 SER A N 1
ATOM 701 C CA . SER A 1 93 ? -34.094 -26.953 45.656 1 13.26 93 SER A CA 1
ATOM 702 C C . SER A 1 93 ? -34.375 -27.531 44.25 1 13.26 93 SER A C 1
ATOM 704 O O . SER A 1 93 ? -33.719 -27.172 43.281 1 13.26 93 SER A O 1
ATOM 706 N N . ARG A 1 94 ? -35.812 -28.203 44 1 14.18 94 ARG A N 1
ATOM 707 C CA . ARG A 1 94 ? -36.625 -29.391 43.688 1 14.18 94 ARG A CA 1
ATOM 708 C C . ARG A 1 94 ? -37.125 -29.344 42.281 1 14.18 94 ARG A C 1
ATOM 710 O O . ARG A 1 94 ? -36.969 -30.312 41.531 1 14.18 94 ARG A O 1
ATOM 717 N N . ASP A 1 95 ? -38.438 -28.703 41.969 1 13.02 95 ASP A N 1
ATOM 718 C CA . ASP A 1 95 ? -39.719 -29.438 41.844 1 13.02 95 ASP A CA 1
ATOM 719 C C . ASP A 1 95 ? -39.938 -29.875 40.406 1 13.02 95 ASP A C 1
ATOM 721 O O . ASP A 1 95 ? -40.156 -31.062 40.156 1 13.02 95 ASP A O 1
ATOM 725 N N . LEU A 1 96 ? -41.281 -29.375 39.75 1 13.26 96 LEU A N 1
ATOM 726 C CA . LEU A 1 96 ? -42.562 -30.078 39.594 1 13.26 96 LEU A CA 1
ATOM 727 C C . LEU A 1 96 ? -42.688 -30.672 38.188 1 13.26 96 LEU A C 1
ATOM 729 O O . LEU A 1 96 ? -41.875 -30.391 37.312 1 13.26 96 LEU A O 1
ATOM 733 N N . GLN A 1 97 ? -43.875 -30.281 37.344 1 12.88 97 GLN A N 1
ATOM 734 C CA . GLN A 1 97 ? -45.094 -31.062 37.156 1 12.88 97 GLN A CA 1
ATOM 735 C C . GLN A 1 97 ? -45.094 -31.766 35.812 1 12.88 97 GLN A C 1
ATOM 737 O O . GLN A 1 97 ? -44.281 -31.422 34.938 1 12.88 97 GLN A O 1
ATOM 742 N N . PRO A 1 98 ? -46.469 -31.797 35.062 1 13.54 98 PRO A N 1
ATOM 743 C CA . PRO A 1 98 ? -47.438 -32.875 34.812 1 13.54 98 PRO A CA 1
ATOM 744 C C . PRO A 1 98 ? -47.312 -33.438 33.406 1 13.54 98 PRO A C 1
ATOM 746 O O . PRO A 1 98 ? -46.594 -32.875 32.562 1 13.54 98 PRO A O 1
ATOM 749 N N . GLY A 1 99 ? -48.594 -33.844 32.812 1 12.57 99 GLY A N 1
ATOM 750 C CA . GLY A 1 99 ? -49.25 -35.094 32.406 1 12.57 99 GLY A CA 1
ATOM 751 C C . GLY A 1 99 ? -49.344 -35.25 30.906 1 12.57 99 GLY A C 1
ATOM 752 O O . GLY A 1 99 ? -49 -36.312 30.375 1 12.57 99 GLY A O 1
ATOM 753 N N . ARG A 1 100 ? -50.312 -34.406 30.109 1 13.33 100 ARG A N 1
ATOM 754 C CA . ARG A 1 100 ? -51.531 -35.062 29.656 1 13.33 100 ARG A CA 1
ATOM 755 C C . ARG A 1 100 ? -51.312 -35.875 28.391 1 13.33 100 ARG A C 1
ATOM 757 O O . ARG A 1 100 ? -50.25 -35.719 27.75 1 13.33 100 ARG A O 1
ATOM 764 N N . GLY A 1 101 ? -52.312 -35.562 27.344 1 13.03 101 GLY A N 1
ATOM 765 C CA . GLY A 1 101 ? -53.406 -36.344 26.828 1 13.03 101 GLY A CA 1
ATOM 766 C C . GLY A 1 101 ? -53.062 -37.125 25.594 1 13.03 101 GLY A C 1
ATOM 767 O O . GLY A 1 101 ? -51.969 -36.969 25.016 1 13.03 101 GLY A O 1
ATOM 768 N N . GLY A 1 102 ? -54.094 -37.312 24.719 1 12.94 102 GLY A N 1
ATOM 769 C CA . GLY A 1 102 ? -54.969 -38.406 24.312 1 12.94 102 GLY A CA 1
ATOM 770 C C . GLY A 1 102 ? -54.625 -38.969 22.953 1 12.94 102 GLY A C 1
ATOM 771 O O . GLY A 1 102 ? -54.344 -40.188 22.844 1 12.94 102 GLY A O 1
ATOM 772 N N . ARG A 1 103 ? -55.281 -38.344 21.781 1 13.71 103 ARG A N 1
ATOM 773 C CA . ARG A 1 103 ? -56.406 -39.031 21.188 1 13.71 103 ARG A CA 1
ATOM 774 C C . ARG A 1 103 ? -55.969 -40.094 20.188 1 13.71 103 ARG A C 1
ATOM 776 O O . ARG A 1 103 ? -54.812 -40.094 19.734 1 13.71 103 ARG A O 1
ATOM 783 N N . GLY A 1 104 ? -56.75 -40.062 18.953 1 13.2 104 GLY A N 1
ATOM 784 C CA . GLY A 1 104 ? -57.719 -41 18.375 1 13.2 104 GLY A CA 1
ATOM 785 C C . GLY A 1 104 ? -57.125 -41.969 17.406 1 13.2 104 GLY A C 1
ATOM 786 O O . GLY A 1 104 ? -55.969 -41.781 16.969 1 13.2 104 GLY A O 1
ATOM 787 N N . GLU A 1 105 ? -57.969 -42.75 16.609 1 13.12 105 GLU A N 1
ATOM 788 C CA . GLU A 1 105 ? -58.5 -44.062 16.344 1 13.12 105 GLU A CA 1
ATOM 789 C C . GLU A 1 105 ? -57.969 -44.625 15.016 1 13.12 105 GLU A C 1
ATOM 791 O O . GLU A 1 105 ? -57.469 -45.75 14.953 1 13.12 105 GLU A O 1
ATOM 796 N N . ARG A 1 106 ? -58.625 -44.031 13.836 1 13.49 106 ARG A N 1
ATOM 797 C CA . ARG A 1 106 ? -59.594 -44.812 13.086 1 13.49 106 ARG A CA 1
ATOM 798 C C . ARG A 1 106 ? -58.906 -45.906 12.266 1 13.49 106 ARG A C 1
ATOM 800 O O . ARG A 1 106 ? -57.719 -45.781 11.93 1 13.49 106 ARG A O 1
ATOM 807 N N . SER A 1 107 ? -59.719 -46.969 11.547 1 12.6 107 SER A N 1
ATOM 808 C CA . SER A 1 107 ? -60.062 -48.375 11.352 1 12.6 107 SER A CA 1
ATOM 809 C C . SER A 1 107 ? -59.594 -48.875 9.992 1 12.6 107 SER A C 1
ATOM 811 O O . SER A 1 107 ? -58.938 -49.938 9.906 1 12.6 107 SER A O 1
ATOM 813 N N . GLY A 1 108 ? -60.25 -48.406 8.766 1 12.74 108 GLY A N 1
ATOM 814 C CA . GLY A 1 108 ? -61.125 -49.312 8.031 1 12.74 108 GLY A CA 1
ATOM 815 C C . GLY A 1 108 ? -60.375 -50.344 7.238 1 12.74 108 GLY A C 1
ATOM 816 O O . GLY A 1 108 ? -59.188 -50.219 6.977 1 12.74 108 GLY A O 1
ATOM 817 N N . ALA A 1 109 ? -61.125 -51.531 6.391 1 12.94 109 ALA A N 1
ATOM 818 C CA . ALA A 1 109 ? -61.531 -52.875 6.117 1 12.94 109 ALA A CA 1
ATOM 819 C C . ALA A 1 109 ? -60.906 -53.406 4.84 1 12.94 109 ALA A C 1
ATOM 821 O O . ALA A 1 109 ? -60.25 -54.469 4.852 1 12.94 109 ALA A O 1
ATOM 822 N N . GLY A 1 110 ? -61.75 -53.375 3.676 1 12.67 110 GLY A N 1
ATOM 823 C CA . GLY A 1 110 ? -62.438 -54.531 3.123 1 12.67 110 GLY A CA 1
ATOM 824 C C . GLY A 1 110 ? -61.594 -55.312 2.146 1 12.67 110 GLY A C 1
ATOM 825 O O . GLY A 1 110 ? -60.531 -54.875 1.738 1 12.67 110 GLY A O 1
ATOM 826 N N . ALA A 1 111 ? -62.219 -56.094 0.884 1 12.98 111 ALA A N 1
ATOM 827 C CA . ALA A 1 111 ? -62.719 -57.375 0.429 1 12.98 111 ALA A CA 1
ATOM 828 C C . ALA A 1 111 ? -61.844 -57.938 -0.702 1 12.98 111 ALA A C 1
ATOM 830 O O . ALA A 1 111 ? -61.375 -59.062 -0.626 1 12.98 111 ALA A O 1
ATOM 831 N N . ALA A 1 112 ? -62.438 -57.875 -2.08 1 12.98 112 ALA A N 1
ATOM 832 C CA . ALA A 1 112 ? -63.094 -58.969 -2.775 1 12.98 112 ALA A CA 1
ATOM 833 C C . ALA A 1 112 ? -62.125 -59.781 -3.596 1 12.98 112 ALA A C 1
ATOM 835 O O . ALA A 1 112 ? -60.969 -59.375 -3.811 1 12.98 112 ALA A O 1
ATOM 836 N N . ALA A 1 113 ? -62.531 -60.156 -5.047 1 13.84 113 ALA A N 1
ATOM 837 C CA . ALA A 1 113 ? -63.125 -61.312 -5.75 1 13.84 113 ALA A CA 1
ATOM 838 C C . ALA A 1 113 ? -62.062 -62.062 -6.543 1 13.84 113 ALA A C 1
ATOM 840 O O . ALA A 1 113 ? -61 -61.5 -6.844 1 13.84 113 ALA A O 1
ATOM 841 N N . GLU A 1 114 ? -62.438 -63.125 -7.535 1 13.5 114 GLU A N 1
ATOM 842 C CA . GLU A 1 114 ? -62.5 -64.562 -7.84 1 13.5 114 GLU A CA 1
ATOM 843 C C . GLU A 1 114 ? -61.562 -64.938 -8.977 1 13.5 114 GLU A C 1
ATOM 845 O O . GLU A 1 114 ? -60.75 -65.812 -8.828 1 13.5 114 GLU A O 1
ATOM 850 N N . GLY A 1 115 ? -61.969 -64.875 -10.391 1 12.99 115 GLY A N 1
ATOM 851 C CA . GLY A 1 115 ? -62.312 -66 -11.203 1 12.99 115 GLY A CA 1
ATOM 852 C C . GLY A 1 115 ? -61.094 -66.625 -11.867 1 12.99 115 GLY A C 1
ATOM 853 O O . GLY A 1 115 ? -60 -66.062 -11.875 1 12.99 115 GLY A O 1
ATOM 854 N N . GLU A 1 116 ? -61.188 -67.5 -13.203 1 12.99 116 GLU A N 1
ATOM 855 C CA . GLU A 1 116 ? -61.219 -68.875 -13.773 1 12.99 116 GLU A CA 1
ATOM 856 C C . GLU A 1 116 ? -60.062 -69.125 -14.734 1 12.99 116 GLU A C 1
ATOM 858 O O . GLU A 1 116 ? -59.469 -70.188 -14.734 1 12.99 116 GLU A O 1
ATOM 863 N N . ALA A 1 117 ? -59.938 -68.25 -15.914 1 15.16 117 ALA A N 1
ATOM 864 C CA . ALA A 1 117 ? -60.031 -68.938 -17.203 1 15.16 117 ALA A CA 1
ATOM 865 C C . ALA A 1 117 ? -58.844 -69.812 -17.422 1 15.16 117 ALA A C 1
ATOM 867 O O . ALA A 1 117 ? -57.719 -69.5 -17.094 1 15.16 117 ALA A O 1
ATOM 868 N N . GLU A 1 118 ? -58.969 -71.125 -17.969 1 14.98 118 GLU A N 1
ATOM 869 C CA . GLU A 1 118 ? -58.719 -72.562 -18.203 1 14.98 118 GLU A CA 1
ATOM 870 C C . GLU A 1 118 ? -57.469 -72.75 -19.031 1 14.98 118 GLU A C 1
ATOM 872 O O . GLU A 1 118 ? -56.906 -71.812 -19.578 1 14.98 118 GLU A O 1
ATOM 877 N N . ARG A 1 119 ? -57.375 -73.938 -19.938 1 14.66 119 ARG A N 1
ATOM 878 C CA . ARG A 1 119 ? -56.906 -75.312 -20.156 1 14.66 119 ARG A CA 1
ATOM 879 C C . ARG A 1 119 ? -55.844 -75.375 -21.266 1 14.66 119 ARG A C 1
ATOM 881 O O . ARG A 1 119 ? -54.781 -75.938 -21.062 1 14.66 119 ARG A O 1
ATOM 888 N N . ARG A 1 120 ? -56.188 -75.5 -22.625 1 14.99 120 ARG A N 1
ATOM 889 C CA . ARG A 1 120 ? -56.188 -76.688 -23.484 1 14.99 120 ARG A CA 1
ATOM 890 C C . ARG A 1 120 ? -54.906 -76.75 -24.312 1 14.99 120 ARG A C 1
ATOM 892 O O . ARG A 1 120 ? -54.312 -75.688 -24.641 1 14.99 120 ARG A O 1
ATOM 899 N N . GLN A 1 121 ? -54.125 -78.125 -24.516 1 14.72 121 GLN A N 1
ATOM 900 C CA . GLN A 1 121 ? -53.156 -79.062 -25 1 14.72 121 GLN A CA 1
ATOM 901 C C . GLN A 1 121 ? -53.125 -79.125 -26.531 1 14.72 121 GLN A C 1
ATOM 903 O O . GLN A 1 121 ? -52.531 -80 -27.125 1 14.72 121 GLN A O 1
ATOM 908 N N . GLN A 1 122 ? -53.812 -78.125 -27.266 1 13.88 122 GLN A N 1
ATOM 909 C CA . GLN A 1 122 ? -54.344 -78.625 -28.531 1 13.88 122 GLN A CA 1
ATOM 910 C C . GLN A 1 122 ? -53.25 -79.312 -29.375 1 13.88 122 GLN A C 1
ATOM 912 O O . GLN A 1 122 ? -52.156 -78.75 -29.484 1 13.88 122 GLN A O 1
ATOM 917 N N . GLU A 1 123 ? -53.531 -80.625 -29.938 1 15.07 123 GLU A N 1
ATOM 918 C CA . GLU A 1 123 ? -53.281 -81.875 -30.594 1 15.07 123 GLU A CA 1
ATOM 919 C C . GLU A 1 123 ? -52.625 -81.688 -31.953 1 15.07 123 GLU A C 1
ATOM 921 O O . GLU A 1 123 ? -51.594 -82.312 -32.25 1 15.07 123 GLU A O 1
ATOM 926 N N . ALA A 1 124 ? -53.375 -81.875 -33.094 1 14.47 124 ALA A N 1
ATOM 927 C CA . ALA A 1 124 ? -53.531 -82.938 -34.094 1 14.47 124 ALA A CA 1
ATOM 928 C C . ALA A 1 124 ? -52.656 -82.625 -35.312 1 14.47 124 ALA A C 1
ATOM 930 O O . ALA A 1 124 ? -51.906 -83.5 -35.781 1 14.47 124 ALA A O 1
ATOM 931 N N . ALA A 1 125 ? -53.125 -81.875 -36.375 1 15.19 125 ALA A N 1
ATOM 932 C CA . ALA A 1 125 ? -53.594 -82.438 -37.625 1 15.19 125 ALA A CA 1
ATOM 933 C C . ALA A 1 125 ? -52.438 -82.562 -38.625 1 15.19 125 ALA A C 1
ATOM 935 O O . ALA A 1 125 ? -51.469 -81.875 -38.531 1 15.19 125 ALA A O 1
ATOM 936 N N . ARG A 1 126 ? -52.688 -83.188 -39.938 1 14.31 126 ARG A N 1
ATOM 937 C CA . ARG A 1 126 ? -52.594 -84.188 -41.031 1 14.31 126 ARG A CA 1
ATOM 938 C C . ARG A 1 126 ? -51.75 -83.625 -42.188 1 14.31 126 ARG A C 1
ATOM 940 O O . ARG A 1 126 ? -50.906 -84.312 -42.719 1 14.31 126 ARG A O 1
ATOM 947 N N . ARG A 1 127 ? -52.375 -82.625 -43.125 1 14.55 127 ARG A N 1
ATOM 948 C CA . ARG A 1 127 ? -52.75 -83 -44.5 1 14.55 127 ARG A CA 1
ATOM 949 C C . ARG A 1 127 ? -51.5 -83.125 -45.375 1 14.55 127 ARG A C 1
ATOM 951 O O . ARG A 1 127 ? -50.469 -82.5 -45.062 1 14.55 127 ARG A O 1
ATOM 958 N N . HIS A 1 128 ? -51.656 -83.125 -46.844 1 13.73 128 HIS A N 1
ATOM 959 C CA . HIS A 1 128 ? -51.594 -83.875 -48.062 1 13.73 128 HIS A CA 1
ATOM 960 C C . HIS A 1 128 ? -50.469 -83.375 -48.969 1 13.73 128 HIS A C 1
ATOM 962 O O . HIS A 1 128 ? -49.719 -84.125 -49.531 1 13.73 128 HIS A O 1
ATOM 968 N N . TRP A 1 129 ? -50.469 -82.062 -49.625 1 13.84 129 TRP A N 1
ATOM 969 C CA . TRP A 1 129 ? -50.688 -82.125 -51.062 1 13.84 129 TRP A CA 1
ATOM 970 C C . TRP A 1 129 ? -49.375 -82.5 -51.781 1 13.84 129 TRP A C 1
ATOM 972 O O . TRP A 1 129 ? -48.312 -82.188 -51.281 1 13.84 129 TRP A O 1
ATOM 982 N N . PRO A 1 130 ? -49.469 -82.5 -53.312 1 15.25 130 PRO A N 1
ATOM 983 C CA . PRO A 1 130 ? -49.156 -83.312 -54.469 1 15.25 130 PRO A CA 1
ATOM 984 C C . PRO A 1 130 ? -47.781 -83.062 -55.062 1 15.25 130 PRO A C 1
ATOM 986 O O . PRO A 1 130 ? -46.969 -83.938 -55.188 1 15.25 130 PRO A O 1
ATOM 989 N N . THR A 1 131 ? -47.781 -82.438 -56.5 1 14.83 131 THR A N 1
ATOM 990 C CA . THR A 1 131 ? -47.531 -83.062 -57.781 1 14.83 131 THR A CA 1
ATOM 991 C C . THR A 1 131 ? -46.156 -82.688 -58.344 1 14.83 131 THR A C 1
ATOM 993 O O . THR A 1 131 ? -45.375 -83.5 -58.719 1 14.83 131 THR A O 1
ATOM 996 N N . GLN A 1 132 ? -46.062 -81.5 -59.375 1 15.71 132 GLN A N 1
ATOM 997 C CA . GLN A 1 132 ? -45.812 -81.688 -60.812 1 15.71 132 GLN A CA 1
ATOM 998 C C . GLN A 1 132 ? -44.344 -81.375 -61.125 1 15.71 132 GLN A C 1
ATOM 1000 O O . GLN A 1 132 ? -43.688 -80.562 -60.469 1 15.71 132 GLN A O 1
ATOM 1005 N N . ILE A 1 133 ? -43.719 -81.875 -62.312 1 16.7 133 ILE A N 1
ATOM 1006 C CA . ILE A 1 133 ? -42.594 -82.562 -62.938 1 16.7 133 ILE A CA 1
ATOM 1007 C C . ILE A 1 133 ? -41.688 -81.562 -63.656 1 16.7 133 ILE A C 1
ATOM 1009 O O . ILE A 1 133 ? -40.594 -81.875 -64.125 1 16.7 133 ILE A O 1
ATOM 1013 N N . SER A 1 134 ? -41.812 -80.125 -63.844 1 14.98 134 SER A N 1
ATOM 1014 C CA . SER A 1 134 ? -41.594 -79.625 -65.188 1 14.98 134 SER A CA 1
ATOM 1015 C C . SER A 1 134 ? -40.094 -79.5 -65.5 1 14.98 134 SER A C 1
ATOM 1017 O O . SER A 1 134 ? -39.281 -80.312 -65 1 14.98 134 SER A O 1
ATOM 1019 N N . HIS A 1 135 ? -39.5 -78.188 -65.75 1 15.25 135 HIS A N 1
ATOM 1020 C CA . HIS A 1 135 ? -39.094 -77.75 -67.062 1 15.25 135 HIS A CA 1
ATOM 1021 C C . HIS A 1 135 ? -37.594 -78 -67.312 1 15.25 135 HIS A C 1
ATOM 1023 O O . HIS A 1 135 ? -36.844 -78.188 -66.375 1 15.25 135 HIS A O 1
ATOM 1029 N N . LYS A 1 136 ? -37.125 -77.312 -68.5 1 17.97 136 LYS A N 1
ATOM 1030 C CA . LYS A 1 136 ? -36.312 -77.5 -69.688 1 17.97 136 LYS A CA 1
ATOM 1031 C C . LYS A 1 136 ? -34.844 -77.062 -69.5 1 17.97 136 LYS A C 1
ATOM 1033 O O . LYS A 1 136 ? -34.562 -76.312 -68.562 1 17.97 136 LYS A O 1
ATOM 1038 N N . ARG A 1 137 ? -33.938 -76.688 -70.5 1 18.08 137 ARG A N 1
ATOM 1039 C CA . ARG A 1 137 ? -32.688 -77.125 -71.125 1 18.08 137 ARG A CA 1
ATOM 1040 C C . ARG A 1 137 ? -31.578 -76.062 -70.875 1 18.08 137 ARG A C 1
ATOM 1042 O O . ARG A 1 137 ? -30.391 -76.438 -70.812 1 18.08 137 ARG A O 1
ATOM 1049 N N . THR A 1 138 ? -31.719 -74.688 -70.688 1 19.75 138 THR A N 1
ATOM 1050 C CA . THR A 1 138 ? -30.953 -73.938 -71.688 1 19.75 138 THR A CA 1
ATOM 1051 C C . THR A 1 138 ? -29.469 -73.938 -71.312 1 19.75 138 THR A C 1
ATOM 1053 O O . THR A 1 138 ? -29.094 -74.062 -70.125 1 19.75 138 THR A O 1
ATOM 1056 N N . GLU A 1 139 ? -28.484 -73.562 -72.375 1 21.97 139 GLU A N 1
ATOM 1057 C CA . GLU A 1 139 ? -27.172 -73.75 -73 1 21.97 139 GLU A CA 1
ATOM 1058 C C . GLU A 1 139 ? -26.141 -72.812 -72.375 1 21.97 139 GLU A C 1
ATOM 1060 O O . GLU A 1 139 ? -26.469 -71.625 -72.062 1 21.97 139 GLU A O 1
ATOM 1065 N N . MET A 1 140 ? -24.875 -73.125 -71.875 1 22.81 140 MET A N 1
ATOM 1066 C CA . MET A 1 140 ? -23.75 -72.625 -71.125 1 22.81 140 MET A CA 1
ATOM 1067 C C . MET A 1 140 ? -22.812 -71.75 -71.938 1 22.81 140 MET A C 1
ATOM 1069 O O . MET A 1 140 ? -21.906 -72.312 -72.562 1 22.81 140 MET A O 1
ATOM 1073 N N . PRO A 1 141 ? -23.297 -70.562 -72.625 1 24.59 141 PRO A N 1
ATOM 1074 C CA . PRO A 1 141 ? -22.312 -70.125 -73.562 1 24.59 141 PRO A CA 1
ATOM 1075 C C . PRO A 1 141 ? -20.984 -69.688 -72.938 1 24.59 141 PRO A C 1
ATOM 1077 O O . PRO A 1 141 ? -20.922 -69.5 -71.75 1 24.59 141 PRO A O 1
ATOM 1080 N N . ALA A 1 142 ? -19.953 -69.062 -73.875 1 28.25 142 ALA A N 1
ATOM 1081 C CA . ALA A 1 142 ? -18.516 -69 -74.188 1 28.25 142 ALA A CA 1
ATOM 1082 C C . ALA A 1 142 ? -17.859 -67.875 -73.312 1 28.25 142 ALA A C 1
ATOM 1084 O O . ALA A 1 142 ? -18.531 -67 -72.812 1 28.25 142 ALA A O 1
ATOM 1085 N N . SER A 1 143 ? -16.453 -67.75 -73.312 1 28.42 143 SER A N 1
ATOM 1086 C CA . SER A 1 143 ? -15.25 -67.375 -72.562 1 28.42 143 SER A CA 1
ATOM 1087 C C . SER A 1 143 ? -14.969 -65.875 -72.688 1 28.42 143 SER A C 1
ATOM 1089 O O . SER A 1 143 ? -14.562 -65.438 -73.75 1 28.42 143 SER A O 1
ATOM 1091 N N . VAL A 1 144 ? -15.898 -64.938 -72.438 1 29.33 144 VAL A N 1
ATOM 1092 C CA . VAL A 1 144 ? -15.664 -63.562 -72.875 1 29.33 144 VAL A CA 1
ATOM 1093 C C . VAL A 1 144 ? -14.375 -63.031 -72.25 1 29.33 144 VAL A C 1
ATOM 1095 O O . VAL A 1 144 ? -14.102 -63.312 -71.062 1 29.33 144 VAL A O 1
ATOM 1098 N N . ALA A 1 145 ? -13.383 -62.344 -73.062 1 40.09 145 ALA A N 1
ATOM 1099 C CA . ALA A 1 145 ? -12.117 -61.625 -72.938 1 40.09 145 ALA A CA 1
ATOM 1100 C C . ALA A 1 145 ? -12.211 -60.531 -71.938 1 40.09 145 ALA A C 1
ATOM 1102 O O . ALA A 1 145 ? -13.094 -59.656 -72 1 40.09 145 ALA A O 1
ATOM 1103 N N . GLY A 1 146 ? -11.805 -60.844 -70.75 1 35.38 146 GLY A N 1
ATOM 1104 C CA . GLY A 1 146 ? -11.844 -59.969 -69.562 1 35.38 146 GLY A CA 1
ATOM 1105 C C . GLY A 1 146 ? -11.273 -58.594 -69.875 1 35.38 146 GLY A C 1
ATOM 1106 O O . GLY A 1 146 ? -10.18 -58.469 -70.438 1 35.38 146 GLY A O 1
ATOM 1107 N N . SER A 1 147 ? -12.164 -57.594 -70.125 1 43.62 147 SER A N 1
ATOM 1108 C CA . SER A 1 147 ? -11.93 -56.219 -70.5 1 43.62 147 SER A CA 1
ATOM 1109 C C . SER A 1 147 ? -10.938 -55.531 -69.562 1 43.62 147 SER A C 1
ATOM 1111 O O . SER A 1 147 ? -10.883 -55.875 -68.375 1 43.62 147 SER A O 1
ATOM 1113 N N . PRO A 1 148 ? -9.977 -54.688 -70.125 1 53.72 148 PRO A N 1
ATOM 1114 C CA . PRO A 1 148 ? -8.953 -53.875 -69.438 1 53.72 148 PRO A CA 1
ATOM 1115 C C . PRO A 1 148 ? -9.508 -53.094 -68.25 1 53.72 148 PRO A C 1
ATOM 1117 O O . PRO A 1 148 ? -8.742 -52.531 -67.5 1 53.72 148 PRO A O 1
ATOM 1120 N N . LEU A 1 149 ? -10.828 -53.062 -68.125 1 53.41 149 LEU A N 1
ATOM 1121 C CA . LEU A 1 149 ? -11.422 -52.406 -66.938 1 53.41 149 LEU A CA 1
ATOM 1122 C C . LEU A 1 149 ? -11.148 -53.188 -65.688 1 53.41 149 LEU A C 1
ATOM 1124 O O . LEU A 1 149 ? -11.086 -52.594 -64.562 1 53.41 149 LEU A O 1
ATOM 1128 N N . SER A 1 150 ? -10.844 -54.5 -65.875 1 58.69 150 SER A N 1
ATOM 1129 C CA . SER A 1 150 ? -10.594 -55.344 -64.688 1 58.69 150 SER A CA 1
ATOM 1130 C C . SER A 1 150 ? -9.219 -55.031 -64.125 1 58.69 150 SER A C 1
ATOM 1132 O O . SER A 1 150 ? -9.047 -55.031 -62.875 1 58.69 150 SER A O 1
ATOM 1134 N N . CYS A 1 151 ? -8.375 -54.594 -65.062 1 60.75 151 CYS A N 1
ATOM 1135 C CA . CYS A 1 151 ? -7.027 -54.344 -64.562 1 60.75 151 CYS A CA 1
ATOM 1136 C C . CYS A 1 151 ? -6.965 -53 -63.781 1 60.75 151 CYS A C 1
ATOM 1138 O O . CYS A 1 151 ? -6.211 -52.875 -62.844 1 60.75 151 CYS A O 1
ATOM 1140 N N . TRP A 1 152 ? -7.781 -52.031 -64.25 1 60.38 152 TRP A N 1
ATOM 1141 C CA . TRP A 1 152 ? -7.785 -50.75 -63.594 1 60.38 152 TRP A CA 1
ATOM 1142 C C . TRP A 1 152 ? -8.445 -50.844 -62.219 1 60.38 152 TRP A C 1
ATOM 1144 O O . TRP A 1 152 ? -7.996 -50.219 -61.25 1 60.38 152 TRP A O 1
ATOM 1154 N N . LEU A 1 153 ? -9.484 -51.656 -62.094 1 62.03 153 LEU A N 1
ATOM 1155 C CA . LEU A 1 153 ? -10.133 -51.875 -60.781 1 62.03 153 LEU A CA 1
ATOM 1156 C C . LEU A 1 153 ? -9.203 -52.625 -59.844 1 62.03 153 LEU A C 1
ATOM 1158 O O . LEU A 1 153 ? -9.156 -52.312 -58.656 1 62.03 153 LEU A O 1
ATOM 1162 N N . CYS A 1 154 ? -8.391 -53.5 -60.406 1 62.19 154 CYS A N 1
ATOM 1163 C CA . CYS A 1 154 ? -7.426 -54.219 -59.594 1 62.19 154 CYS A CA 1
ATOM 1164 C C . CYS A 1 154 ? -6.305 -53.312 -59.125 1 62.19 154 CYS A C 1
ATOM 1166 O O . CYS A 1 154 ? -5.859 -53.375 -57.969 1 62.19 154 CYS A O 1
ATOM 1168 N N . ALA A 1 155 ? -5.914 -52.406 -60.031 1 65.44 155 ALA A N 1
ATOM 1169 C CA . ALA A 1 155 ? -4.875 -51.438 -59.656 1 65.44 155 ALA A CA 1
ATOM 1170 C C . ALA A 1 155 ? -5.391 -50.469 -58.625 1 65.44 155 ALA A C 1
ATOM 1172 O O . ALA A 1 155 ? -4.68 -50.125 -57.688 1 65.44 155 ALA A O 1
ATOM 1173 N N . PHE A 1 156 ? -6.629 -50.031 -58.812 1 61.88 156 PHE A N 1
ATOM 1174 C CA . PHE A 1 156 ? -7.238 -49.156 -57.844 1 61.88 156 PHE A CA 1
ATOM 1175 C C . PHE A 1 156 ? -7.418 -49.875 -56.5 1 61.88 156 PHE A C 1
ATOM 1177 O O . PHE A 1 156 ? -7.176 -49.281 -55.438 1 61.88 156 PHE A O 1
ATOM 1184 N N . LEU A 1 157 ? -7.816 -51.094 -56.562 1 62.91 157 LEU A N 1
ATOM 1185 C CA . LEU A 1 157 ? -7.949 -51.875 -55.344 1 62.91 157 LEU A CA 1
ATOM 1186 C C . LEU A 1 157 ? -6.582 -52.156 -54.719 1 62.91 157 LEU A C 1
ATOM 1188 O O . LEU A 1 157 ? -6.449 -52.125 -53.5 1 62.91 157 LEU A O 1
ATOM 1192 N N . LEU A 1 158 ? -5.641 -52.312 -55.531 1 61.38 158 LEU A N 1
ATOM 1193 C CA . LEU A 1 158 ? -4.285 -52.531 -55.031 1 61.38 158 LEU A CA 1
ATOM 1194 C C . LEU A 1 158 ? -3.738 -51.25 -54.406 1 61.38 158 LEU A C 1
ATOM 1196 O O . LEU A 1 158 ? -3.072 -51.281 -53.375 1 61.38 158 LEU A O 1
ATOM 1200 N N . SER A 1 159 ? -3.994 -50.156 -55.062 1 58.53 159 SER A N 1
ATOM 1201 C CA . SER A 1 159 ? -3.551 -48.875 -54.469 1 58.53 159 SER A CA 1
ATOM 1202 C C . SER A 1 159 ? -4.277 -48.594 -53.156 1 58.53 159 SER A C 1
ATOM 1204 O O . SER A 1 159 ? -3.67 -48.094 -52.219 1 58.53 159 SER A O 1
ATOM 1206 N N . ALA A 1 160 ? -5.512 -48.812 -53.094 1 60.03 160 ALA A N 1
ATOM 1207 C CA . ALA A 1 160 ? -6.266 -48.625 -51.844 1 60.03 160 ALA A CA 1
ATOM 1208 C C . ALA A 1 160 ? -5.762 -49.594 -50.75 1 60.03 160 ALA A C 1
ATOM 1210 O O . ALA A 1 160 ? -5.688 -49.219 -49.594 1 60.03 160 ALA A O 1
ATOM 1211 N N . THR A 1 161 ? -5.477 -50.75 -51.188 1 58.03 161 THR A N 1
ATOM 1212 C CA . THR A 1 161 ? -4.918 -51.719 -50.25 1 58.03 161 THR A CA 1
ATOM 1213 C C . THR A 1 161 ? -3.531 -51.281 -49.781 1 58.03 161 THR A C 1
ATOM 1215 O O . THR A 1 161 ? -3.168 -51.469 -48.625 1 58.03 161 THR A O 1
ATOM 1218 N N . LEU A 1 162 ? -2.771 -50.688 -50.656 1 53.34 162 LEU A N 1
ATOM 1219 C CA . LEU A 1 162 ? -1.436 -50.219 -50.281 1 53.34 162 LEU A CA 1
ATOM 1220 C C . LEU A 1 162 ? -1.513 -49 -49.375 1 53.34 162 LEU A C 1
ATOM 1222 O O . LEU A 1 162 ? -0.726 -48.906 -48.438 1 53.34 162 LEU A O 1
ATOM 1226 N N . ILE A 1 163 ? -2.393 -48.156 -49.688 1 53.53 163 ILE A N 1
ATOM 1227 C CA . ILE A 1 163 ? -2.592 -47 -48.844 1 53.53 163 ILE A CA 1
ATOM 1228 C C . ILE A 1 163 ? -3.125 -47.438 -47.469 1 53.53 163 ILE A C 1
ATOM 1230 O O . ILE A 1 163 ? -2.686 -46.938 -46.438 1 53.53 163 ILE A O 1
ATOM 1234 N N . SER A 1 164 ? -4.09 -48.312 -47.5 1 55.09 164 SER A N 1
ATOM 1235 C CA . SER A 1 164 ? -4.594 -48.844 -46.219 1 55.09 164 SER A CA 1
ATOM 1236 C C . SER A 1 164 ? -3.51 -49.594 -45.469 1 55.09 164 SER A C 1
ATOM 1238 O O . SER A 1 164 ? -3.426 -49.531 -44.25 1 55.09 164 SER A O 1
ATOM 1240 N N . ALA A 1 165 ? -2.703 -50.312 -46.156 1 56.22 165 ALA A N 1
ATOM 1241 C CA . ALA A 1 165 ? -1.61 -51.062 -45.531 1 56.22 165 ALA A CA 1
ATOM 1242 C C . ALA A 1 165 ? -0.567 -50.094 -44.938 1 56.22 165 ALA A C 1
ATOM 1244 O O . ALA A 1 165 ? 0.011 -50.375 -43.906 1 56.22 165 ALA A O 1
ATOM 1245 N N . GLN A 1 166 ? -0.247 -49.094 -45.719 1 53.66 166 GLN A N 1
ATOM 1246 C CA . GLN A 1 166 ? 0.692 -48.094 -45.188 1 53.66 166 GLN A CA 1
ATOM 1247 C C . GLN A 1 166 ? 0.159 -47.438 -43.938 1 53.66 166 GLN A C 1
ATOM 1249 O O . GLN A 1 166 ? 0.917 -47.188 -43 1 53.66 166 GLN A O 1
ATOM 1254 N N . SER A 1 167 ? -1.104 -47.219 -44.031 1 58.88 167 SER A N 1
ATOM 1255 C CA . SER A 1 167 ? -1.757 -46.625 -42.875 1 58.88 167 SER A CA 1
ATOM 1256 C C . SER A 1 167 ? -1.699 -47.562 -41.656 1 58.88 167 SER A C 1
ATOM 1258 O O . SER A 1 167 ? -1.47 -47.125 -40.531 1 58.88 167 SER A O 1
ATOM 1260 N N . ASP A 1 168 ? -1.841 -48.812 -41.875 1 66.69 168 ASP A N 1
ATOM 1261 C CA . ASP A 1 168 ? -1.819 -49.781 -40.781 1 66.69 168 ASP A CA 1
ATOM 1262 C C . ASP A 1 168 ? -0.406 -49.969 -40.25 1 66.69 168 ASP A C 1
ATOM 1264 O O . ASP A 1 168 ? -0.225 -50.188 -39.031 1 66.69 168 ASP A O 1
ATOM 1268 N N . ARG A 1 169 ? 0.571 -49.75 -41 1 77.56 169 ARG A N 1
ATOM 1269 C CA . ARG A 1 169 ? 1.959 -49.875 -40.594 1 77.56 169 ARG A CA 1
ATOM 1270 C C . ARG A 1 169 ? 2.383 -48.719 -39.688 1 77.56 169 ARG A C 1
ATOM 1272 O O . ARG A 1 169 ? 3.207 -48.906 -38.781 1 77.56 169 ARG A O 1
ATOM 1279 N N . GLU A 1 170 ? 1.759 -47.656 -39.906 1 87.25 170 GLU A N 1
ATOM 1280 C CA . GLU A 1 170 ? 2.092 -46.5 -39.125 1 87.25 170 GLU A CA 1
ATOM 1281 C C . GLU A 1 170 ? 1.607 -46.625 -37.688 1 87.25 170 GLU A C 1
ATOM 1283 O O . GLU A 1 170 ? 2.121 -45.969 -36.781 1 87.25 170 GLU A O 1
ATOM 1288 N N . LEU A 1 171 ? 0.772 -47.5 -37.406 1 94.31 171 LEU A N 1
ATOM 1289 C CA . LEU A 1 171 ? 0.124 -47.625 -36.125 1 94.31 171 LEU A CA 1
ATOM 1290 C C . LEU A 1 171 ? 0.869 -48.594 -35.219 1 94.31 171 LEU A C 1
ATOM 1292 O O . LEU A 1 171 ? 0.589 -48.719 -34.031 1 94.31 171 LEU A O 1
ATOM 1296 N N . VAL A 1 172 ? 1.769 -49.281 -35.75 1 96.12 172 VAL A N 1
ATOM 1297 C CA . VAL A 1 172 ? 2.611 -50.156 -34.938 1 96.12 172 VAL A CA 1
ATOM 1298 C C . VAL A 1 172 ? 4.016 -49.562 -34.844 1 96.12 172 VAL A C 1
ATOM 1300 O O . VAL A 1 172 ? 4.656 -49.281 -35.844 1 96.12 172 VAL A O 1
ATOM 1303 N N . VAL A 1 173 ? 4.469 -49.375 -33.719 1 96.5 173 VAL A N 1
ATOM 1304 C CA . VAL A 1 173 ? 5.766 -48.75 -33.469 1 96.5 173 VAL A CA 1
ATOM 1305 C C . VAL A 1 173 ? 6.652 -49.688 -32.656 1 96.5 173 VAL A C 1
ATOM 1307 O O . VAL A 1 173 ? 6.203 -50.281 -31.672 1 96.5 173 VAL A O 1
ATOM 1310 N N . ASP A 1 174 ? 7.867 -49.875 -33.031 1 96 174 ASP A N 1
ATOM 1311 C CA . ASP A 1 174 ? 8.852 -50.688 -32.312 1 96 174 ASP A CA 1
ATOM 1312 C C . ASP A 1 174 ? 9.68 -49.844 -31.359 1 96 174 ASP A C 1
ATOM 1314 O O . ASP A 1 174 ? 10.727 -49.312 -31.734 1 96 174 ASP A O 1
ATOM 1318 N N . THR A 1 175 ? 9.258 -49.875 -30.125 1 97 175 THR A N 1
ATOM 1319 C CA . THR A 1 175 ? 10 -49.125 -29.125 1 97 175 THR A CA 1
ATOM 1320 C C . THR A 1 175 ? 11.156 -49.938 -28.562 1 97 175 THR A C 1
ATOM 1322 O O . THR A 1 175 ? 11.344 -51.094 -28.953 1 97 175 THR A O 1
ATOM 1325 N N . LYS A 1 176 ? 11.93 -49.344 -27.672 1 96.19 176 LYS A N 1
ATOM 1326 C CA . LYS A 1 176 ? 13.023 -50.062 -27.016 1 96.19 176 LYS A CA 1
ATOM 1327 C C . LYS A 1 176 ? 12.484 -51.156 -26.078 1 96.19 176 LYS A C 1
ATOM 1329 O O . LYS A 1 176 ? 13.156 -52.156 -25.828 1 96.19 176 LYS A O 1
ATOM 1334 N N . SER A 1 177 ? 11.273 -50.906 -25.656 1 93.56 177 SER A N 1
ATOM 1335 C CA . SER A 1 177 ? 10.68 -51.844 -24.688 1 93.56 177 SER A CA 1
ATOM 1336 C C . SER A 1 177 ? 9.844 -52.906 -25.391 1 93.56 177 SER A C 1
ATOM 1338 O O . SER A 1 177 ? 9.523 -53.938 -24.797 1 93.56 177 SER A O 1
ATOM 1340 N N . GLY A 1 178 ? 9.43 -52.656 -26.547 1 96.25 178 GLY A N 1
ATOM 1341 C CA . GLY A 1 178 ? 8.57 -53.562 -27.281 1 96.25 178 GLY A CA 1
ATOM 1342 C C . GLY A 1 178 ? 7.676 -52.844 -28.281 1 96.25 178 GLY A C 1
ATOM 1343 O O . GLY A 1 178 ? 7.707 -51.625 -28.406 1 96.25 178 GLY A O 1
ATOM 1344 N N . LYS A 1 179 ? 6.91 -53.688 -28.938 1 97.31 179 LYS A N 1
ATOM 1345 C CA . LYS A 1 179 ? 6.008 -53.156 -29.953 1 97.31 179 LYS A CA 1
ATOM 1346 C C . LYS A 1 179 ? 4.746 -52.562 -29.312 1 97.31 179 LYS A C 1
ATOM 1348 O O . LYS A 1 179 ? 4.227 -53.125 -28.344 1 97.31 179 LYS A O 1
ATOM 1353 N N . VAL A 1 180 ? 4.309 -51.469 -29.906 1 98 180 VAL A N 1
ATOM 1354 C CA . VAL A 1 180 ? 3.115 -50.812 -29.422 1 98 180 VAL A CA 1
ATOM 1355 C C . VAL A 1 180 ? 2.146 -50.562 -30.578 1 98 180 VAL A C 1
ATOM 1357 O O . VAL A 1 180 ? 2.539 -50.031 -31.609 1 98 180 VAL A O 1
ATOM 1360 N N . GLN A 1 181 ? 0.931 -51 -30.406 1 97.94 181 GLN A N 1
ATOM 1361 C CA . GLN A 1 181 ? -0.12 -50.75 -31.391 1 97.94 181 GLN A CA 1
ATOM 1362 C C . GLN A 1 181 ? -0.986 -49.562 -30.984 1 97.94 181 GLN A C 1
ATOM 1364 O O . GLN A 1 181 ? -1.617 -49.594 -29.922 1 97.94 181 GLN A O 1
ATOM 1369 N N . GLY A 1 182 ? -0.976 -48.531 -31.859 1 97.69 182 GLY A N 1
ATOM 1370 C CA . GLY A 1 182 ? -1.823 -47.375 -31.609 1 97.69 182 GLY A CA 1
ATOM 1371 C C . GLY A 1 182 ? -3.129 -47.406 -32.375 1 97.69 182 GLY A C 1
ATOM 1372 O O . GLY A 1 182 ? -3.572 -48.5 -32.812 1 97.69 182 GLY A O 1
ATOM 1373 N N . ILE A 1 183 ? -3.795 -46.25 -32.438 1 97.31 183 ILE A N 1
ATOM 1374 C CA . ILE A 1 183 ? -5.09 -46.125 -33.094 1 97.31 183 ILE A CA 1
ATOM 1375 C C . ILE A 1 183 ? -5.148 -44.844 -33.875 1 97.31 183 ILE A C 1
ATOM 1377 O O . ILE A 1 183 ? -4.551 -43.812 -33.5 1 97.31 183 ILE A O 1
ATOM 1381 N N . ARG A 1 184 ? -5.805 -44.906 -34.969 1 96.69 184 ARG A N 1
ATOM 1382 C CA . ARG A 1 184 ? -6.066 -43.688 -35.75 1 96.69 184 ARG A CA 1
ATOM 1383 C C . ARG A 1 184 ? -7.273 -42.938 -35.188 1 96.69 184 ARG A C 1
ATOM 1385 O O . ARG A 1 184 ? -8.344 -43.531 -35.031 1 96.69 184 ARG A O 1
ATOM 1392 N N . ILE A 1 185 ? -7.125 -41.688 -34.938 1 96.5 185 ILE A N 1
ATOM 1393 C CA . ILE A 1 185 ? -8.195 -40.844 -34.375 1 96.5 185 ILE A CA 1
ATOM 1394 C C . ILE A 1 185 ? -8.555 -39.75 -35.375 1 96.5 185 ILE A C 1
ATOM 1396 O O . ILE A 1 185 ? -7.688 -39 -35.812 1 96.5 185 ILE A O 1
ATOM 1400 N N . PRO A 1 186 ? -9.898 -39.656 -35.688 1 96.44 186 PRO A N 1
ATOM 1401 C CA . PRO A 1 186 ? -10.297 -38.531 -36.531 1 96.44 186 PRO A CA 1
ATOM 1402 C C . PRO A 1 186 ? -10.203 -37.188 -35.844 1 96.44 186 PRO A C 1
ATOM 1404 O O . PRO A 1 186 ? -10.523 -37.094 -34.656 1 96.44 186 PRO A O 1
ATOM 1407 N N . VAL A 1 187 ? -9.766 -36.219 -36.469 1 97.31 187 VAL A N 1
ATOM 1408 C CA . VAL A 1 187 ? -9.664 -34.844 -35.969 1 97.31 187 VAL A CA 1
ATOM 1409 C C . VAL A 1 187 ? -9.82 -33.875 -37.125 1 97.31 187 VAL A C 1
ATOM 1411 O O . VAL A 1 187 ? -9.094 -33.938 -38.125 1 97.31 187 VAL A O 1
ATOM 1414 N N . LEU A 1 188 ? -10.859 -32.969 -36.969 1 95.88 188 LEU A N 1
ATOM 1415 C CA . LEU A 1 188 ? -11.18 -31.984 -38.031 1 95.88 188 LEU A CA 1
ATOM 1416 C C . LEU A 1 188 ? -11.281 -32.656 -39.375 1 95.88 188 LEU A C 1
ATOM 1418 O O . LEU A 1 188 ? -12.109 -33.562 -39.594 1 95.88 188 LEU A O 1
ATOM 1422 N N . SER A 1 189 ? -10.414 -32.281 -40.375 1 93.19 189 SER A N 1
ATOM 1423 C CA . SER A 1 189 ? -10.516 -32.812 -41.719 1 93.19 189 SER A CA 1
ATOM 1424 C C . SER A 1 189 ? -9.523 -33.969 -41.938 1 93.19 189 SER A C 1
ATOM 1426 O O . SER A 1 189 ? -9.352 -34.438 -43.062 1 93.19 189 SER A O 1
ATOM 1428 N N . GLY A 1 190 ? -8.953 -34.406 -40.844 1 95.69 190 GLY A N 1
ATOM 1429 C CA . GLY A 1 190 ? -7.945 -35.438 -41 1 95.69 190 GLY A CA 1
ATOM 1430 C C . GLY A 1 190 ? -7.91 -36.406 -39.844 1 95.69 190 GLY A C 1
ATOM 1431 O O . GLY A 1 190 ? -8.953 -36.781 -39.312 1 95.69 190 GLY A O 1
ATOM 1432 N N . TYR A 1 191 ? -6.719 -37 -39.656 1 95.75 191 TYR A N 1
ATOM 1433 C CA . TYR A 1 191 ? -6.527 -37.969 -38.594 1 95.75 191 TYR A CA 1
ATOM 1434 C C . TYR A 1 191 ? -5.148 -37.812 -37.969 1 95.75 191 TYR A C 1
ATOM 1436 O O . TYR A 1 191 ? -4.25 -37.219 -38.531 1 95.75 191 TYR A O 1
ATOM 1444 N N . ILE A 1 192 ? -5.074 -38.281 -36.812 1 97 192 ILE A N 1
ATOM 1445 C CA . ILE A 1 192 ? -3.787 -38.438 -36.125 1 97 192 ILE A CA 1
ATOM 1446 C C . ILE A 1 192 ? -3.639 -39.875 -35.625 1 97 192 ILE A C 1
ATOM 1448 O O . ILE A 1 192 ? -4.594 -40.656 -35.625 1 97 192 ILE A O 1
ATOM 1452 N N . SER A 1 193 ? -2.424 -40.25 -35.312 1 97.81 193 SER A N 1
ATOM 1453 C CA . SER A 1 193 ? -2.154 -41.5 -34.625 1 97.81 193 SER A CA 1
ATOM 1454 C C . SER A 1 193 ? -1.979 -41.312 -33.125 1 97.81 193 SER A C 1
ATOM 1456 O O . SER A 1 193 ? -1.159 -40.5 -32.688 1 97.81 193 SER A O 1
ATOM 1458 N N . ALA A 1 194 ? -2.74 -42.062 -32.438 1 98.25 194 ALA A N 1
ATOM 1459 C CA . ALA A 1 194 ? -2.631 -41.969 -30.969 1 98.25 194 ALA A CA 1
ATOM 1460 C C . ALA A 1 194 ? -2.15 -43.281 -30.375 1 98.25 194 ALA A C 1
ATOM 1462 O O . ALA A 1 194 ? -2.535 -44.375 -30.844 1 98.25 194 ALA A O 1
ATOM 1463 N N . PHE A 1 195 ? -1.277 -43.25 -29.531 1 98.56 195 PHE A N 1
ATOM 1464 C CA . PHE A 1 195 ? -0.801 -44.344 -28.688 1 98.56 195 PHE A CA 1
ATOM 1465 C C . PHE A 1 195 ? -1.095 -44.094 -27.219 1 98.56 195 PHE A C 1
ATOM 1467 O O . PHE A 1 195 ? -0.396 -43.312 -26.578 1 98.56 195 PHE A O 1
ATOM 1474 N N . LEU A 1 196 ? -2.143 -44.812 -26.766 1 98 196 LEU A N 1
ATOM 1475 C CA . LEU A 1 196 ? -2.689 -44.469 -25.453 1 98 196 LEU A CA 1
ATOM 1476 C C . LEU A 1 196 ? -2.342 -45.562 -24.438 1 98 196 LEU A C 1
ATOM 1478 O O . LEU A 1 196 ? -2.611 -46.75 -24.656 1 98 196 LEU A O 1
ATOM 1482 N N . GLY A 1 197 ? -1.696 -45.156 -23.328 1 97.88 197 GLY A N 1
ATOM 1483 C CA . GLY A 1 197 ? -1.466 -46.062 -22.219 1 97.88 197 GLY A CA 1
ATOM 1484 C C . GLY A 1 197 ? -0.207 -46.906 -22.375 1 97.88 197 GLY A C 1
ATOM 1485 O O . GLY A 1 197 ? -0.243 -48.125 -22.234 1 97.88 197 GLY A O 1
ATOM 1486 N N . ILE A 1 198 ? 0.817 -46.312 -22.75 1 98.56 198 ILE A N 1
ATOM 1487 C CA . ILE A 1 198 ? 2.105 -47 -22.812 1 98.56 198 ILE A CA 1
ATOM 1488 C C . ILE A 1 198 ? 2.764 -47 -21.438 1 98.56 198 ILE A C 1
ATOM 1490 O O . ILE A 1 198 ? 3.012 -45.969 -20.859 1 98.56 198 ILE A O 1
ATOM 1494 N N . PRO A 1 199 ? 3.025 -48.188 -20.859 1 98.38 199 PRO A N 1
ATOM 1495 C CA . PRO A 1 199 ? 3.682 -48.188 -19.547 1 98.38 199 PRO A CA 1
ATOM 1496 C C . PRO A 1 199 ? 5.145 -47.75 -19.609 1 98.38 199 PRO A C 1
ATOM 1498 O O . PRO A 1 199 ? 5.91 -48.281 -20.422 1 98.38 199 PRO A O 1
ATOM 1501 N N . PHE A 1 200 ? 5.559 -46.875 -18.859 1 98.5 200 PHE A N 1
ATOM 1502 C CA . PHE A 1 200 ? 6.953 -46.438 -18.828 1 98.5 200 PHE A CA 1
ATOM 1503 C C . PHE A 1 200 ? 7.648 -46.906 -17.562 1 98.5 200 PHE A C 1
ATOM 1505 O O . PHE A 1 200 ? 8.875 -46.875 -17.453 1 98.5 200 PHE A O 1
ATOM 1512 N N . ALA A 1 201 ? 6.898 -47.406 -16.594 1 98.69 201 ALA A N 1
ATOM 1513 C CA . ALA A 1 201 ? 7.426 -47.875 -15.32 1 98.69 201 ALA A CA 1
ATOM 1514 C C . ALA A 1 201 ? 6.754 -49.188 -14.891 1 98.69 201 ALA A C 1
ATOM 1516 O O . ALA A 1 201 ? 5.629 -49.469 -15.305 1 98.69 201 ALA A O 1
ATOM 1517 N N . GLU A 1 202 ? 7.516 -49.938 -14.062 1 98.38 202 GLU A N 1
ATOM 1518 C CA . GLU A 1 202 ? 6.867 -51.031 -13.383 1 98.38 202 GLU A CA 1
ATOM 1519 C C . GLU A 1 202 ? 5.754 -50.562 -12.461 1 98.38 202 GLU A C 1
ATOM 1521 O O . GLU A 1 202 ? 5.867 -49.5 -11.844 1 98.38 202 GLU A O 1
ATOM 1526 N N . PRO A 1 203 ? 4.641 -51.375 -12.391 1 98.12 203 PRO A N 1
ATOM 1527 C CA . PRO A 1 203 ? 3.561 -50.938 -11.5 1 98.12 203 PRO A CA 1
ATOM 1528 C C . PRO A 1 203 ? 4.02 -50.781 -10.055 1 98.12 203 PRO A C 1
ATOM 1530 O O . PRO A 1 203 ? 4.68 -51.656 -9.508 1 98.12 203 PRO A O 1
ATOM 1533 N N . PRO A 1 204 ? 3.734 -49.625 -9.469 1 97.5 204 PRO A N 1
ATOM 1534 C CA . PRO A 1 204 ? 4.109 -49.438 -8.07 1 97.5 204 PRO A CA 1
ATOM 1535 C C . PRO A 1 204 ? 3.15 -50.094 -7.09 1 97.5 204 PRO A C 1
ATOM 1537 O O . PRO A 1 204 ? 2.482 -49.438 -6.305 1 97.5 204 PRO A O 1
ATOM 1540 N N . LEU A 1 205 ? 3.139 -51.406 -7.051 1 96.44 205 LEU A N 1
ATOM 1541 C CA . LEU A 1 205 ? 2.254 -52.219 -6.227 1 96.44 205 LEU A CA 1
ATOM 1542 C C . LEU A 1 205 ? 3.01 -52.812 -5.043 1 96.44 205 LEU A C 1
ATOM 1544 O O . LEU A 1 205 ? 4.227 -53 -5.109 1 96.44 205 LEU A O 1
ATOM 1548 N N . GLY A 1 206 ? 2.281 -53.094 -3.996 1 93.69 206 GLY A N 1
ATOM 1549 C CA . GLY A 1 206 ? 2.861 -53.781 -2.842 1 93.69 206 GLY A CA 1
ATOM 1550 C C . GLY A 1 206 ? 4.051 -53.031 -2.262 1 93.69 206 GLY A C 1
ATOM 1551 O O . GLY A 1 206 ? 3.961 -51.844 -1.954 1 93.69 206 GLY A O 1
ATOM 1552 N N . ASN A 1 207 ? 5.188 -53.719 -2.309 1 93.25 207 ASN A N 1
ATOM 1553 C CA . ASN A 1 207 ? 6.395 -53.156 -1.72 1 93.25 207 ASN A CA 1
ATOM 1554 C C . ASN A 1 207 ? 6.875 -51.938 -2.492 1 93.25 207 ASN A C 1
ATOM 1556 O O . ASN A 1 207 ? 7.629 -51.125 -1.964 1 93.25 207 ASN A O 1
ATOM 1560 N N . LYS A 1 208 ? 6.379 -51.75 -3.691 1 96.19 208 LYS A N 1
ATOM 1561 C CA . LYS A 1 208 ? 6.852 -50.656 -4.543 1 96.19 208 LYS A CA 1
ATOM 1562 C C . LYS A 1 208 ? 5.953 -49.406 -4.418 1 96.19 208 LYS A C 1
ATOM 1564 O O . LYS A 1 208 ? 6.223 -48.375 -5.027 1 96.19 208 LYS A O 1
ATOM 1569 N N . ARG A 1 209 ? 4.965 -49.469 -3.539 1 97.25 209 ARG A N 1
ATOM 1570 C CA . ARG A 1 209 ? 3.939 -48.438 -3.438 1 97.25 209 ARG A CA 1
ATOM 1571 C C . ARG A 1 209 ? 4.566 -47.062 -3.236 1 97.25 209 ARG A C 1
ATOM 1573 O O . ARG A 1 209 ? 4.203 -46.094 -3.92 1 97.25 209 ARG A O 1
ATOM 1580 N N . PHE A 1 210 ? 5.555 -47 -2.305 1 97.25 210 PHE A N 1
ATOM 1581 C CA . PHE A 1 210 ? 6.125 -45.719 -1.938 1 97.25 210 PHE A CA 1
ATOM 1582 C C . PHE A 1 210 ? 7.574 -45.594 -2.408 1 97.25 210 PHE A C 1
ATOM 1584 O O . PHE A 1 210 ? 8.281 -44.656 -2.045 1 97.25 210 PHE A O 1
ATOM 1591 N N . GLN A 1 211 ? 8.008 -46.5 -3.258 1 96.19 211 GLN A N 1
ATOM 1592 C CA . GLN A 1 211 ? 9.406 -46.531 -3.666 1 96.19 211 GLN A CA 1
ATOM 1593 C C . GLN A 1 211 ? 9.625 -45.781 -4.969 1 96.19 211 GLN A C 1
ATOM 1595 O O . GLN A 1 211 ? 8.664 -45.438 -5.676 1 96.19 211 GLN A O 1
ATOM 1600 N N . ARG A 1 212 ? 10.859 -45.438 -5.199 1 96.81 212 ARG A N 1
ATOM 1601 C CA . ARG A 1 212 ? 11.242 -44.875 -6.484 1 96.81 212 ARG A CA 1
ATOM 1602 C C . ARG A 1 212 ? 10.75 -45.719 -7.641 1 96.81 212 ARG A C 1
ATOM 1604 O O . ARG A 1 212 ? 10.766 -46.969 -7.559 1 96.81 212 ARG A O 1
ATOM 1611 N N . PRO A 1 213 ? 10.328 -45.094 -8.719 1 98.12 213 PRO A N 1
ATOM 1612 C CA . PRO A 1 213 ? 9.867 -45.875 -9.859 1 98.12 213 PRO A CA 1
ATOM 1613 C C . PRO A 1 213 ? 11 -46.625 -10.562 1 98.12 213 PRO A C 1
ATOM 1615 O O . PRO A 1 213 ? 12.148 -46.156 -10.555 1 98.12 213 PRO A O 1
ATOM 1618 N N . GLU A 1 214 ? 10.625 -47.719 -11.102 1 97.88 214 GLU A N 1
ATOM 1619 C CA . GLU A 1 214 ? 11.547 -48.531 -11.906 1 97.88 214 GLU A CA 1
ATOM 1620 C C . GLU A 1 214 ? 11.094 -48.594 -13.367 1 97.88 214 GLU A C 1
ATOM 1622 O O . GLU A 1 214 ? 9.898 -48.688 -13.648 1 97.88 214 GLU A O 1
ATOM 1627 N N . PRO A 1 215 ? 12.039 -48.469 -14.266 1 98.31 215 PRO A N 1
ATOM 1628 C CA . PRO A 1 215 ? 11.664 -48.531 -15.68 1 98.31 215 PRO A CA 1
ATOM 1629 C C . PRO A 1 215 ? 10.938 -49.844 -16.047 1 98.31 215 PRO A C 1
ATOM 1631 O O . PRO A 1 215 ? 11.297 -50.906 -15.539 1 98.31 215 PRO A O 1
ATOM 1634 N N . LYS A 1 216 ? 10.031 -49.75 -16.906 1 98.25 216 LYS A N 1
ATOM 1635 C CA . LYS A 1 216 ? 9.297 -50.938 -17.375 1 98.25 216 LYS A CA 1
ATOM 1636 C C . LYS A 1 216 ? 10.211 -51.906 -18.125 1 98.25 216 LYS A C 1
ATOM 1638 O O . LYS A 1 216 ? 11 -51.5 -18.969 1 98.25 216 LYS A O 1
ATOM 1643 N N . GLU A 1 217 ? 10.055 -53.125 -17.812 1 97.12 217 GLU A N 1
ATOM 1644 C CA . GLU A 1 217 ? 10.805 -54.156 -18.531 1 97.12 217 GLU A CA 1
ATOM 1645 C C . GLU A 1 217 ? 10.281 -54.344 -19.938 1 97.12 217 GLU A C 1
ATOM 1647 O O . GLU A 1 217 ? 9.117 -54.062 -20.219 1 97.12 217 GLU A O 1
ATOM 1652 N N . SER A 1 218 ? 11.133 -54.906 -20.719 1 96.94 218 SER A N 1
ATOM 1653 C CA . SER A 1 218 ? 10.742 -55.156 -22.109 1 96.94 218 SER A CA 1
ATOM 1654 C C . SER A 1 218 ? 9.633 -56.219 -22.172 1 96.94 218 SER A C 1
ATOM 1656 O O . SER A 1 218 ? 9.508 -57.062 -21.266 1 96.94 218 SER A O 1
ATOM 1658 N N . TRP A 1 219 ? 8.883 -56.156 -23.156 1 96.69 219 TRP A N 1
ATOM 1659 C CA . TRP A 1 219 ? 7.82 -57.125 -23.328 1 96.69 219 TRP A CA 1
ATOM 1660 C C . TRP A 1 219 ? 7.895 -57.781 -24.719 1 96.69 219 TRP A C 1
ATOM 1662 O O . TRP A 1 219 ? 8.445 -57.188 -25.641 1 96.69 219 TRP A O 1
ATOM 1672 N N . SER A 1 220 ? 7.348 -59 -24.703 1 94.56 220 SER A N 1
ATOM 1673 C CA . SER A 1 220 ? 7.215 -59.719 -25.969 1 94.56 220 SER A CA 1
ATOM 1674 C C . SER A 1 220 ? 5.848 -59.469 -26.594 1 94.56 220 SER A C 1
ATOM 1676 O O . SER A 1 220 ? 4.879 -59.156 -25.891 1 94.56 220 SER A O 1
ATOM 1678 N N . GLY A 1 221 ? 5.762 -59.438 -27.828 1 94.12 221 GLY A N 1
ATOM 1679 C CA . GLY A 1 221 ? 4.492 -59.219 -28.484 1 94.12 221 GLY A CA 1
ATOM 1680 C C . GLY A 1 221 ? 4.184 -57.719 -28.688 1 94.12 221 GLY A C 1
ATOM 1681 O O . GLY A 1 221 ? 5.086 -56.906 -28.656 1 94.12 221 GLY A O 1
ATOM 1682 N N . THR A 1 222 ? 2.969 -57.531 -29.047 1 96.69 222 THR A N 1
ATOM 1683 C CA . THR A 1 222 ? 2.537 -56.156 -29.312 1 96.69 222 THR A CA 1
ATOM 1684 C C . THR A 1 222 ? 1.61 -55.656 -28.203 1 96.69 222 THR A C 1
ATOM 1686 O O . THR A 1 222 ? 0.567 -56.25 -27.938 1 96.69 222 THR A O 1
ATOM 1689 N N . LEU A 1 223 ? 2.01 -54.594 -27.531 1 97.5 223 LEU A N 1
ATOM 1690 C CA . LEU A 1 223 ? 1.182 -53.969 -26.516 1 97.5 223 LEU A CA 1
ATOM 1691 C C . LEU A 1 223 ? 0.023 -53.188 -27.141 1 97.5 223 LEU A C 1
ATOM 1693 O O . LEU A 1 223 ? 0.225 -52.438 -28.078 1 97.5 223 LEU A O 1
ATOM 1697 N N . ASP A 1 224 ? -1.182 -53.406 -26.703 1 97.56 224 ASP A N 1
ATOM 1698 C CA . ASP A 1 224 ? -2.355 -52.688 -27.172 1 97.56 224 ASP A CA 1
ATOM 1699 C C . ASP A 1 224 ? -2.449 -51.312 -26.484 1 97.56 224 ASP A C 1
ATOM 1701 O O . ASP A 1 224 ? -2.83 -51.219 -25.312 1 97.56 224 ASP A O 1
ATOM 1705 N N . ALA A 1 225 ? -2.15 -50.312 -27.172 1 98.19 225 ALA A N 1
ATOM 1706 C CA . ALA A 1 225 ? -2.174 -48.938 -26.672 1 98.19 225 ALA A CA 1
ATOM 1707 C C . ALA A 1 225 ? -3.291 -48.125 -27.328 1 98.19 225 ALA A C 1
ATOM 1709 O O . ALA A 1 225 ? -3.072 -47 -27.75 1 98.19 225 ALA A O 1
ATOM 1710 N N . THR A 1 226 ? -4.457 -48.656 -27.422 1 97.75 226 THR A N 1
ATOM 1711 C CA . THR A 1 226 ? -5.574 -48 -28.094 1 97.75 226 THR A CA 1
ATOM 1712 C C . THR A 1 226 ? -6.527 -47.375 -27.094 1 97.75 226 THR A C 1
ATOM 1714 O O . THR A 1 226 ? -7.438 -46.625 -27.469 1 97.75 226 THR A O 1
ATOM 1717 N N . LEU A 1 227 ? -6.273 -47.688 -25.812 1 96.69 227 LEU A N 1
ATOM 1718 C CA . LEU A 1 227 ? -7.148 -47.156 -24.766 1 96.69 227 LEU A CA 1
ATOM 1719 C C . LEU A 1 227 ? -6.348 -46.406 -23.719 1 96.69 227 LEU A C 1
ATOM 1721 O O . LEU A 1 227 ? -5.203 -46.75 -23.422 1 96.69 227 LEU A O 1
ATOM 1725 N N . TYR A 1 228 ? -7.07 -45.438 -23.141 1 97.5 228 TYR A N 1
ATOM 1726 C CA . TYR A 1 228 ? -6.457 -44.688 -22.047 1 97.5 228 TYR A CA 1
ATOM 1727 C C . TYR A 1 228 ? -6.191 -45.594 -20.844 1 97.5 228 TYR A C 1
ATOM 1729 O O . TYR A 1 228 ? -6.945 -46.531 -20.594 1 97.5 228 TYR A O 1
ATOM 1737 N N . PRO A 1 229 ? -5.145 -45.281 -20.125 1 97.19 229 PRO A N 1
ATOM 1738 C CA . PRO A 1 229 ? -4.84 -46.031 -18.906 1 97.19 229 PRO A CA 1
ATOM 1739 C C . PRO A 1 229 ? -5.723 -45.625 -17.734 1 97.19 229 PRO A C 1
ATOM 1741 O O . PRO A 1 229 ? -6.48 -44.656 -17.812 1 97.19 229 PRO A O 1
ATOM 1744 N N . LYS A 1 230 ? -5.629 -46.406 -16.703 1 97.69 230 LYS A N 1
ATOM 1745 C CA . LYS A 1 230 ? -6.277 -46.062 -15.438 1 97.69 230 LYS A CA 1
ATOM 1746 C C . LYS A 1 230 ? -5.613 -44.844 -14.805 1 97.69 230 LYS A C 1
ATOM 1748 O O . LYS A 1 230 ? -4.453 -44.531 -15.094 1 97.69 230 LYS A O 1
ATOM 1753 N N . ALA A 1 231 ? -6.426 -44.125 -14.039 1 98.25 231 ALA A N 1
ATOM 1754 C CA . ALA A 1 231 ? -5.887 -43 -13.273 1 98.25 231 ALA A CA 1
ATOM 1755 C C . ALA A 1 231 ? -5.23 -43.5 -11.984 1 98.25 231 ALA A C 1
ATOM 1757 O O . ALA A 1 231 ? -5.594 -44.531 -11.445 1 98.25 231 ALA A O 1
ATOM 1758 N N . CYS A 1 232 ? -4.227 -42.75 -11.523 1 98.69 232 CYS A N 1
ATOM 1759 C CA . CYS A 1 232 ? -3.658 -43.062 -10.211 1 98.69 232 CYS A CA 1
ATOM 1760 C C . CYS A 1 232 ? -4.68 -42.812 -9.109 1 98.69 232 CYS A C 1
ATOM 1762 O O . CYS A 1 232 ? -5.508 -41.906 -9.203 1 98.69 232 CYS A O 1
ATOM 1764 N N . TYR A 1 233 ? -4.582 -43.594 -8.008 1 98.44 233 TYR A N 1
ATOM 1765 C CA . TYR A 1 233 ? -5.43 -43.375 -6.848 1 98.44 233 TYR A CA 1
ATOM 1766 C C . TYR A 1 233 ? -5.242 -41.938 -6.32 1 98.44 233 TYR A C 1
ATOM 1768 O O . TYR A 1 233 ? -4.113 -41.5 -6.121 1 98.44 233 TYR A O 1
ATOM 1776 N N . GLN A 1 234 ? -6.375 -41.25 -6.082 1 98.44 234 GLN A N 1
ATOM 1777 C CA . GLN A 1 234 ? -6.355 -39.844 -5.715 1 98.44 234 GLN A CA 1
ATOM 1778 C C . GLN A 1 234 ? -7.668 -39.438 -5.047 1 98.44 234 GLN A C 1
ATOM 1780 O O . GLN A 1 234 ? -8.648 -40.188 -5.082 1 98.44 234 GLN A O 1
ATOM 1785 N N . TYR A 1 235 ? -7.598 -38.281 -4.477 1 97 235 TYR A N 1
ATOM 1786 C CA . TYR A 1 235 ? -8.797 -37.656 -3.926 1 97 235 TYR A CA 1
ATOM 1787 C C . TYR A 1 235 ? -9.781 -37.312 -5.035 1 97 235 TYR A C 1
ATOM 1789 O O . TYR A 1 235 ? -9.391 -36.812 -6.086 1 97 235 TYR A O 1
ATOM 1797 N N . VAL A 1 236 ? -11.055 -37.625 -4.824 1 96.88 236 VAL A N 1
ATOM 1798 C CA . VAL A 1 236 ? -12.125 -37.281 -5.754 1 96.88 236 VAL A CA 1
ATOM 1799 C C . VAL A 1 236 ? -12.969 -36.156 -5.152 1 96.88 236 VAL A C 1
ATOM 1801 O O . VAL A 1 236 ? -13.5 -36.281 -4.047 1 96.88 236 VAL A O 1
ATOM 1804 N N . ASP A 1 237 ? -13.086 -35.062 -5.875 1 95.25 237 ASP A N 1
ATOM 1805 C CA . ASP A 1 237 ? -13.883 -33.938 -5.422 1 95.25 237 ASP A CA 1
ATOM 1806 C C . ASP A 1 237 ? -15.375 -34.25 -5.484 1 95.25 237 ASP A C 1
ATOM 1808 O O . ASP A 1 237 ? -15.922 -34.469 -6.566 1 95.25 237 ASP A O 1
ATOM 1812 N N . THR A 1 238 ? -16.016 -34.188 -4.348 1 94.31 238 THR A N 1
ATOM 1813 C CA . THR A 1 238 ? -17.453 -34.469 -4.293 1 94.31 238 THR A CA 1
ATOM 1814 C C . THR A 1 238 ? -18.219 -33.312 -3.711 1 94.31 238 THR A C 1
ATOM 1816 O O . THR A 1 238 ? -19.328 -33.469 -3.213 1 94.31 238 THR A O 1
ATOM 1819 N N . LEU A 1 239 ? -17.625 -32.125 -3.732 1 91.19 239 LEU A N 1
ATOM 1820 C CA . LEU A 1 239 ? -18.281 -30.969 -3.135 1 91.19 239 LEU A CA 1
ATOM 1821 C C . LEU A 1 239 ? -19.516 -30.578 -3.922 1 91.19 239 LEU A C 1
ATOM 1823 O O . LEU A 1 239 ? -20.531 -30.203 -3.334 1 91.19 239 LEU A O 1
ATOM 1827 N N . TYR A 1 240 ? -19.375 -30.547 -5.266 1 92.25 240 TYR A N 1
ATOM 1828 C CA . TYR A 1 240 ? -20.484 -30.266 -6.152 1 92.25 240 TYR A CA 1
ATOM 1829 C C . TYR A 1 240 ? -20.734 -31.406 -7.133 1 92.25 240 TYR A C 1
ATOM 1831 O O . TYR A 1 240 ? -20.547 -31.234 -8.344 1 92.25 240 TYR A O 1
ATOM 1839 N N . PRO A 1 241 ? -21.297 -32.438 -6.625 1 93.56 241 PRO A N 1
ATOM 1840 C CA . PRO A 1 241 ? -21.453 -33.594 -7.477 1 93.56 241 PRO A CA 1
ATOM 1841 C C . PRO A 1 241 ? -22.266 -33.312 -8.734 1 93.56 241 PRO A C 1
ATOM 1843 O O . PRO A 1 241 ? -23.344 -32.719 -8.656 1 93.56 241 PRO A O 1
ATOM 1846 N N . GLY A 1 242 ? -21.719 -33.688 -9.812 1 94.56 242 GLY A N 1
ATOM 1847 C CA . GLY A 1 242 ? -22.422 -33.562 -11.078 1 94.56 242 GLY A CA 1
ATOM 1848 C C . GLY A 1 242 ? -22.219 -32.219 -11.75 1 94.56 242 GLY A C 1
ATOM 1849 O O . GLY A 1 242 ? -22.594 -32.031 -12.906 1 94.56 242 GLY A O 1
ATOM 1850 N N . PHE A 1 243 ? -21.688 -31.281 -11.039 1 96.12 243 PHE A N 1
ATOM 1851 C CA . PHE A 1 243 ? -21.422 -29.984 -11.625 1 96.12 243 PHE A CA 1
ATOM 1852 C C . PHE A 1 243 ? -20.234 -30.047 -12.57 1 96.12 243 PHE A C 1
ATOM 1854 O O . PHE A 1 243 ? -19.109 -30.375 -12.156 1 96.12 243 PHE A O 1
ATOM 1861 N N . PRO A 1 244 ? -20.391 -29.688 -13.82 1 95.62 244 PRO A N 1
ATOM 1862 C CA . PRO A 1 244 ? -19.328 -29.875 -14.812 1 95.62 244 PRO A CA 1
ATOM 1863 C C . PRO A 1 244 ? -18.062 -29.109 -14.453 1 95.62 244 PRO A C 1
ATOM 1865 O O . PRO A 1 244 ? -16.953 -29.562 -14.773 1 95.62 244 PRO A O 1
ATOM 1868 N N . GLY A 1 245 ? -18.234 -28.047 -13.766 1 94.88 245 GLY A N 1
ATOM 1869 C CA . GLY A 1 245 ? -17.078 -27.25 -13.391 1 94.88 245 GLY A CA 1
ATOM 1870 C C . GLY A 1 245 ? -16.141 -27.969 -12.461 1 94.88 245 GLY A C 1
ATOM 1871 O O . GLY A 1 245 ? -14.922 -27.719 -12.484 1 94.88 245 GLY A O 1
ATOM 1872 N N . THR A 1 246 ? -16.594 -28.844 -11.625 1 94.69 246 THR A N 1
ATOM 1873 C CA . THR A 1 246 ? -15.766 -29.609 -10.711 1 94.69 246 THR A CA 1
ATOM 1874 C C . THR A 1 246 ? -15.477 -31 -11.281 1 94.69 246 THR A C 1
ATOM 1876 O O . THR A 1 246 ? -14.375 -31.531 -11.133 1 94.69 246 THR A O 1
ATOM 1879 N N . GLU A 1 247 ? -16.422 -31.562 -12.031 1 96.06 247 GLU A N 1
ATOM 1880 C CA . GLU A 1 247 ? -16.328 -32.906 -12.547 1 96.06 247 GLU A CA 1
ATOM 1881 C C . GLU A 1 247 ? -15.234 -33.031 -13.609 1 96.06 247 GLU A C 1
ATOM 1883 O O . GLU A 1 247 ? -14.594 -34.094 -13.734 1 96.06 247 GLU A O 1
ATOM 1888 N N . MET A 1 248 ? -15.047 -32 -14.289 1 96 248 MET A N 1
ATOM 1889 C CA . MET A 1 248 ? -14.078 -32.062 -15.383 1 96 248 MET A CA 1
ATOM 1890 C C . MET A 1 248 ? -12.672 -32.312 -14.852 1 96 248 MET A C 1
ATOM 1892 O O . MET A 1 248 ? -11.797 -32.75 -15.602 1 96 248 MET A O 1
ATOM 1896 N N . TRP A 1 249 ? -12.445 -32.062 -13.586 1 96.75 249 TRP A N 1
ATOM 1897 C CA . TRP A 1 249 ? -11.117 -32.219 -13.008 1 96.75 249 TRP A CA 1
ATOM 1898 C C . TRP A 1 249 ? -11 -33.562 -12.25 1 96.75 249 TRP A C 1
ATOM 1900 O O . TRP A 1 249 ? -9.914 -33.938 -11.828 1 96.75 249 TRP A O 1
ATOM 1910 N N . ASN A 1 250 ? -12.062 -34.25 -12.047 1 97.5 250 ASN A N 1
ATOM 1911 C CA . ASN A 1 250 ? -12.055 -35.562 -11.398 1 97.5 250 ASN A CA 1
ATOM 1912 C C . ASN A 1 250 ? -11.547 -36.656 -12.336 1 97.5 250 ASN A C 1
ATOM 1914 O O . ASN A 1 250 ? -11.68 -36.531 -13.555 1 97.5 250 ASN A O 1
ATOM 1918 N N . PRO A 1 251 ? -10.898 -37.656 -11.773 1 97.31 251 PRO A N 1
ATOM 1919 C CA . PRO A 1 251 ? -10.5 -38.781 -12.641 1 97.31 251 PRO A CA 1
ATOM 1920 C C . PRO A 1 251 ? -11.656 -39.344 -13.453 1 97.31 251 PRO A C 1
ATOM 1922 O O . PRO A 1 251 ? -12.711 -39.656 -12.891 1 97.31 251 PRO A O 1
ATOM 1925 N N . ASN A 1 252 ? -11.492 -39.469 -14.695 1 97.12 252 ASN A N 1
ATOM 1926 C CA . ASN A 1 252 ? -12.531 -39.938 -15.602 1 97.12 252 ASN A CA 1
ATOM 1927 C C . ASN A 1 252 ? -12.344 -41.375 -16 1 97.12 252 ASN A C 1
ATOM 1929 O O . ASN A 1 252 ? -12.961 -41.875 -16.953 1 97.12 252 ASN A O 1
ATOM 1933 N N . ARG A 1 253 ? -11.359 -42.031 -15.383 1 97.5 253 ARG A N 1
ATOM 1934 C CA . ARG A 1 253 ? -11.078 -43.469 -15.523 1 97.5 253 ARG A CA 1
ATOM 1935 C C . ARG A 1 253 ? -11.016 -44.125 -14.164 1 97.5 253 ARG A C 1
ATOM 1937 O O . ARG A 1 253 ? -10.938 -43.469 -13.133 1 97.5 253 ARG A O 1
ATOM 1944 N N . GLU A 1 254 ? -11.109 -45.469 -14.242 1 97.62 254 GLU A N 1
ATOM 1945 C CA . GLU A 1 254 ? -10.914 -46.219 -13.008 1 97.62 254 GLU A CA 1
ATOM 1946 C C . GLU A 1 254 ? -9.547 -45.938 -12.398 1 97.62 254 GLU A C 1
ATOM 1948 O O . GLU A 1 254 ? -8.562 -45.781 -13.117 1 97.62 254 GLU A O 1
ATOM 1953 N N . MET A 1 255 ? -9.547 -45.906 -11.047 1 98.31 255 MET A N 1
ATOM 1954 C CA . MET A 1 255 ? -8.289 -45.656 -10.359 1 98.31 255 MET A CA 1
ATOM 1955 C C . MET A 1 255 ? -7.574 -46.938 -10.008 1 98.31 255 MET A C 1
ATOM 1957 O O . MET A 1 255 ? -8.219 -47.938 -9.68 1 98.31 255 MET A O 1
ATOM 1961 N N . SER A 1 256 ? -6.273 -46.875 -10.109 1 98.56 256 SER A N 1
ATOM 1962 C CA . SER A 1 256 ? -5.426 -48 -9.82 1 98.56 256 SER A CA 1
ATOM 1963 C C . SER A 1 256 ? -4.035 -47.594 -9.367 1 98.56 256 SER A C 1
ATOM 1965 O O . SER A 1 256 ? -3.576 -46.5 -9.719 1 98.56 256 SER A O 1
ATOM 1967 N N . GLU A 1 257 ? -3.391 -48.406 -8.562 1 98.19 257 GLU A N 1
ATOM 1968 C CA . GLU A 1 257 ? -1.986 -48.125 -8.273 1 98.19 257 GLU A CA 1
ATOM 1969 C C . GLU A 1 257 ? -1.098 -48.438 -9.469 1 98.19 257 GLU A C 1
ATOM 1971 O O . GLU A 1 257 ? 0.012 -47.906 -9.586 1 98.19 257 GLU A O 1
ATOM 1976 N N . ASP A 1 258 ? -1.55 -49.375 -10.312 1 98.5 258 ASP A N 1
ATOM 1977 C CA . ASP A 1 258 ? -0.89 -49.562 -11.602 1 98.5 258 ASP A CA 1
ATOM 1978 C C . ASP A 1 258 ? -1.295 -48.469 -12.594 1 98.5 258 ASP A C 1
ATOM 1980 O O . ASP A 1 258 ? -2.111 -48.719 -13.484 1 98.5 258 ASP A O 1
ATOM 1984 N N . CYS A 1 259 ? -0.656 -47.375 -12.5 1 98.44 259 CYS A N 1
ATOM 1985 C CA . CYS A 1 259 ? -1.188 -46.219 -13.211 1 98.44 259 CYS A CA 1
ATOM 1986 C C . CYS A 1 259 ? -0.076 -45.469 -13.93 1 98.44 259 CYS A C 1
ATOM 1988 O O . CYS A 1 259 ? -0.312 -44.406 -14.492 1 98.44 259 CYS A O 1
ATOM 1990 N N . LEU A 1 260 ? 1.162 -45.906 -13.953 1 98.81 260 LEU A N 1
ATOM 1991 C CA . LEU A 1 260 ? 2.277 -45.156 -14.531 1 98.81 260 LEU A CA 1
ATOM 1992 C C . LEU A 1 260 ? 2.395 -45.438 -16.031 1 98.81 260 LEU A C 1
ATOM 1994 O O . LEU A 1 260 ? 3.207 -46.25 -16.453 1 98.81 260 LEU A O 1
ATOM 1998 N N . TYR A 1 261 ? 1.645 -44.688 -16.781 1 98.75 261 TYR A N 1
ATOM 1999 C CA . TYR A 1 261 ? 1.525 -44.781 -18.234 1 98.75 261 TYR A CA 1
ATOM 2000 C C . TYR A 1 261 ? 1.601 -43.406 -18.891 1 98.75 261 TYR A C 1
ATOM 2002 O O . TYR A 1 261 ? 1.414 -42.406 -18.219 1 98.75 261 TYR A O 1
ATOM 2010 N N . LEU A 1 262 ? 1.961 -43.344 -20.172 1 98.38 262 LEU A N 1
ATOM 2011 C CA . LEU A 1 262 ? 1.925 -42.094 -20.922 1 98.38 262 LEU A CA 1
ATOM 2012 C C . LEU A 1 262 ? 1.148 -42.25 -22.219 1 98.38 262 LEU A C 1
ATOM 2014 O O . LEU A 1 262 ? 0.88 -43.375 -22.656 1 98.38 262 LEU A O 1
ATOM 2018 N N . ASN A 1 263 ? 0.68 -41.188 -22.75 1 98.81 263 ASN A N 1
ATOM 2019 C CA . ASN A 1 263 ? -0.052 -41.094 -24 1 98.81 263 ASN A CA 1
ATOM 2020 C C . ASN A 1 263 ? 0.71 -40.25 -25.031 1 98.81 263 ASN A C 1
ATOM 2022 O O . ASN A 1 263 ? 1.341 -39.25 -24.672 1 98.81 263 ASN A O 1
ATOM 2026 N N . ILE A 1 264 ? 0.579 -40.656 -26.266 1 98.75 264 ILE A N 1
ATOM 2027 C CA . ILE A 1 264 ? 1.247 -39.938 -27.344 1 98.75 264 ILE A CA 1
ATOM 2028 C C . ILE A 1 264 ? 0.258 -39.688 -28.484 1 98.75 264 ILE A C 1
ATOM 2030 O O . ILE A 1 264 ? -0.437 -40.594 -28.938 1 98.75 264 ILE A O 1
ATOM 2034 N N . TRP A 1 265 ? 0.13 -38.469 -28.906 1 98.75 265 TRP A N 1
ATOM 2035 C CA . TRP A 1 265 ? -0.55 -38.062 -30.141 1 98.75 265 TRP A CA 1
ATOM 2036 C C . TRP A 1 265 ? 0.453 -37.594 -31.188 1 98.75 265 TRP A C 1
ATOM 2038 O O . TRP A 1 265 ? 1.185 -36.625 -30.984 1 98.75 265 TRP A O 1
ATOM 2048 N N . ALA A 1 266 ? 0.451 -38.281 -32.281 1 98.19 266 ALA A N 1
ATOM 2049 C CA . ALA A 1 266 ? 1.394 -37.969 -33.344 1 98.19 266 ALA A CA 1
ATOM 2050 C C . ALA A 1 266 ? 0.659 -37.625 -34.656 1 98.19 266 ALA A C 1
ATOM 2052 O O . ALA A 1 266 ? -0.35 -38.25 -34.969 1 98.19 266 ALA A O 1
ATOM 2053 N N . PRO A 1 267 ? 1.231 -36.625 -35.281 1 96.31 267 PRO A N 1
ATOM 2054 C CA . PRO A 1 267 ? 0.644 -36.312 -36.594 1 96.31 267 PRO A CA 1
ATOM 2055 C C . PRO A 1 267 ? 0.692 -37.469 -37.562 1 96.31 267 PRO A C 1
ATOM 2057 O O . PRO A 1 267 ? 1.513 -38.375 -37.406 1 96.31 267 PRO A O 1
ATOM 2060 N N . SER A 1 268 ? -0.186 -37.469 -38.531 1 93.69 268 SER A N 1
ATOM 2061 C CA . SER A 1 268 ? -0.207 -38.406 -39.625 1 93.69 268 SER A CA 1
ATOM 2062 C C . SER A 1 268 ? -0.259 -37.656 -40.969 1 93.69 268 SER A C 1
ATOM 2064 O O . SER A 1 268 ? -1.088 -36.781 -41.156 1 93.69 268 SER A O 1
ATOM 2066 N N . PRO A 1 269 ? 0.515 -38.094 -42 1 93.19 269 PRO A N 1
ATOM 2067 C CA . PRO A 1 269 ? 1.574 -39.094 -41.906 1 93.19 269 PRO A CA 1
ATOM 2068 C C . PRO A 1 269 ? 2.633 -38.75 -40.875 1 93.19 269 PRO A C 1
ATOM 2070 O O . PRO A 1 269 ? 2.842 -37.562 -40.562 1 93.19 269 PRO A O 1
ATOM 2073 N N . ARG A 1 270 ? 3.25 -39.75 -40.312 1 94.31 270 ARG A N 1
ATOM 2074 C CA . ARG A 1 270 ? 4.195 -39.562 -39.219 1 94.31 270 ARG A CA 1
ATOM 2075 C C . ARG A 1 270 ? 5.375 -38.688 -39.625 1 94.31 270 ARG A C 1
ATOM 2077 O O . ARG A 1 270 ? 6.043 -38.969 -40.625 1 94.31 270 ARG A O 1
ATOM 2084 N N . PRO A 1 271 ? 5.586 -37.688 -38.875 1 94.38 271 PRO A N 1
ATOM 2085 C CA . PRO A 1 271 ? 6.77 -36.875 -39.156 1 94.38 271 PRO A CA 1
ATOM 2086 C C . PRO A 1 271 ? 8.07 -37.562 -38.781 1 94.38 271 PRO A C 1
ATOM 2088 O O . PRO A 1 271 ? 8.047 -38.625 -38.125 1 94.38 271 PRO A O 1
ATOM 2091 N N . GLN A 1 272 ? 9.227 -37.031 -39.188 1 92.19 272 GLN A N 1
ATOM 2092 C CA . GLN A 1 272 ? 10.523 -37.656 -38.938 1 92.19 272 GLN A CA 1
ATOM 2093 C C . GLN A 1 272 ? 11.164 -37.031 -37.688 1 92.19 272 GLN A C 1
ATOM 2095 O O . GLN A 1 272 ? 11.93 -37.688 -36.969 1 92.19 272 GLN A O 1
ATOM 2100 N N . SER A 1 273 ? 10.875 -35.781 -37.406 1 97.12 273 SER A N 1
ATOM 2101 C CA . SER A 1 273 ? 11.562 -35.125 -36.312 1 97.12 273 SER A CA 1
ATOM 2102 C C . SER A 1 273 ? 10.75 -33.938 -35.812 1 97.12 273 SER A C 1
ATOM 2104 O O . SER A 1 273 ? 11.258 -32.812 -35.719 1 97.12 273 SER A O 1
ATOM 2106 N N . ALA A 1 274 ? 9.602 -34.281 -35.406 1 98.31 274 ALA A N 1
ATOM 2107 C CA . ALA A 1 274 ? 8.695 -33.219 -34.938 1 98.31 274 ALA A CA 1
ATOM 2108 C C . ALA A 1 274 ? 9.039 -32.781 -33.531 1 98.31 274 ALA A C 1
ATOM 2110 O O . ALA A 1 274 ? 9.523 -33.562 -32.719 1 98.31 274 ALA A O 1
ATOM 2111 N N . THR A 1 275 ? 8.812 -31.516 -33.344 1 98.25 275 THR A N 1
ATOM 2112 C CA . THR A 1 275 ? 8.938 -31 -31.984 1 98.25 275 THR A CA 1
ATOM 2113 C C . THR A 1 275 ? 7.945 -31.688 -31.047 1 98.25 275 THR A C 1
ATOM 2115 O O . THR A 1 275 ? 6.867 -32.094 -31.484 1 98.25 275 THR A O 1
ATOM 2118 N N . VAL A 1 276 ? 8.305 -31.828 -29.734 1 98.88 276 VAL A N 1
ATOM 2119 C CA . VAL A 1 276 ? 7.512 -32.594 -28.766 1 98.88 276 VAL A CA 1
ATOM 2120 C C . VAL A 1 276 ? 7.09 -31.688 -27.625 1 98.88 276 VAL A C 1
ATOM 2122 O O . VAL A 1 276 ? 7.914 -30.969 -27.047 1 98.88 276 VAL A O 1
ATOM 2125 N N . LEU A 1 277 ? 5.852 -31.641 -27.312 1 98.88 277 LEU A N 1
ATOM 2126 C CA . LEU A 1 277 ? 5.316 -31.031 -26.094 1 98.88 277 LEU A CA 1
ATOM 2127 C C . LEU A 1 277 ? 4.902 -32.094 -25.094 1 98.88 277 LEU A C 1
ATOM 2129 O O . LEU A 1 277 ? 4.145 -33 -25.422 1 98.88 277 LEU A O 1
ATOM 2133 N N . VAL A 1 278 ? 5.379 -31.984 -23.891 1 98.94 278 VAL A N 1
ATOM 2134 C CA . VAL A 1 278 ? 5.062 -32.938 -22.844 1 98.94 278 VAL A CA 1
ATOM 2135 C C . VAL A 1 278 ? 4.266 -32.25 -21.734 1 98.94 278 VAL A C 1
ATOM 2137 O O . VAL A 1 278 ? 4.781 -31.375 -21.047 1 98.94 278 VAL A O 1
ATOM 2140 N N . TRP A 1 279 ? 3.066 -32.75 -21.484 1 98.94 279 TRP A N 1
ATOM 2141 C CA . TRP A 1 279 ? 2.129 -32.125 -20.547 1 98.94 279 TRP A CA 1
ATOM 2142 C C . TRP A 1 279 ? 2.266 -32.75 -19.172 1 98.94 279 TRP A C 1
ATOM 2144 O O . TRP A 1 279 ? 2.246 -33.969 -19.016 1 98.94 279 TRP A O 1
ATOM 2154 N N . ILE A 1 280 ? 2.445 -31.891 -18.188 1 98.88 280 ILE A N 1
ATOM 2155 C CA . ILE A 1 280 ? 2.367 -32.281 -16.781 1 98.88 280 ILE A CA 1
ATOM 2156 C C . ILE A 1 280 ? 1.158 -31.594 -16.141 1 98.88 280 ILE A C 1
ATOM 2158 O O . ILE A 1 280 ? 1.14 -30.375 -15.961 1 98.88 280 ILE A O 1
ATOM 2162 N N . TYR A 1 281 ? 0.176 -32.375 -15.781 1 98.62 281 TYR A N 1
ATOM 2163 C CA . TYR A 1 281 ? -1.095 -31.812 -15.32 1 98.62 281 TYR A CA 1
ATOM 2164 C C . TYR A 1 281 ? -0.975 -31.281 -13.906 1 98.62 281 TYR A C 1
ATOM 2166 O O . TYR A 1 281 ? -0.028 -31.609 -13.188 1 98.62 281 TYR A O 1
ATOM 2174 N N . GLY A 1 282 ? -1.952 -30.438 -13.547 1 98.31 282 GLY A N 1
ATOM 2175 C CA . GLY A 1 282 ? -2.055 -29.891 -12.203 1 98.31 282 GLY A CA 1
ATOM 2176 C C . GLY A 1 282 ? -2.949 -30.719 -11.297 1 98.31 282 GLY A C 1
ATOM 2177 O O . GLY A 1 282 ? -3.205 -31.891 -11.562 1 98.31 282 GLY A O 1
ATOM 2178 N N . GLY A 1 283 ? -3.357 -30.078 -10.203 1 98 283 GLY A N 1
ATOM 2179 C CA . GLY A 1 283 ? -4.184 -30.719 -9.203 1 98 283 GLY A CA 1
ATOM 2180 C C . GLY A 1 283 ? -3.605 -30.625 -7.801 1 98 283 GLY A C 1
ATOM 2181 O O . GLY A 1 283 ? -3.914 -31.453 -6.938 1 98 283 GLY A O 1
ATOM 2182 N N . GLY A 1 284 ? -2.748 -29.703 -7.578 1 98.06 284 GLY A N 1
ATOM 2183 C CA . GLY A 1 284 ? -2.213 -29.453 -6.25 1 98.06 284 GLY A CA 1
ATOM 2184 C C . GLY A 1 284 ? -1.382 -30.594 -5.707 1 98.06 284 GLY A C 1
ATOM 2185 O O . GLY A 1 284 ? -1.219 -30.734 -4.492 1 98.06 284 GLY A O 1
ATOM 2186 N N . PHE A 1 285 ? -1.014 -31.5 -6.586 1 98.69 285 PHE A N 1
ATOM 2187 C CA . PHE A 1 285 ? -0.244 -32.688 -6.277 1 98.69 285 PHE A CA 1
ATOM 2188 C C . PHE A 1 285 ? -1.1 -33.719 -5.531 1 98.69 285 PHE A C 1
ATOM 2190 O O . PHE A 1 285 ? -0.578 -34.688 -4.965 1 98.69 285 PHE A O 1
ATOM 2197 N N . TYR A 1 286 ? -2.389 -33.5 -5.449 1 98 286 TYR A N 1
ATOM 2198 C CA . TYR A 1 286 ? -3.232 -34.469 -4.766 1 98 286 TYR A CA 1
ATOM 2199 C C . TYR A 1 286 ? -4.27 -35.062 -5.719 1 98 286 TYR A C 1
ATOM 2201 O O . TYR A 1 286 ? -4.926 -36.062 -5.398 1 98 286 TYR A O 1
ATOM 2209 N N . SER A 1 287 ? -4.387 -34.438 -6.859 1 97.75 287 SER A N 1
ATOM 2210 C CA . SER A 1 287 ? -5.352 -34.875 -7.852 1 97.75 287 SER A CA 1
ATOM 2211 C C . SER A 1 287 ? -4.871 -34.594 -9.266 1 97.75 287 SER A C 1
ATOM 2213 O O . SER A 1 287 ? -3.861 -33.906 -9.461 1 97.75 287 SER A O 1
ATOM 2215 N N . GLY A 1 288 ? -5.566 -35.219 -10.25 1 97.88 288 GLY A N 1
ATOM 2216 C CA . GLY A 1 288 ? -5.27 -35.031 -11.664 1 97.88 288 GLY A CA 1
ATOM 2217 C C . GLY A 1 288 ? -4.992 -36.344 -12.391 1 97.88 288 GLY A C 1
ATOM 2218 O O . GLY A 1 288 ? -4.672 -37.344 -11.758 1 97.88 288 GLY A O 1
ATOM 2219 N N . SER A 1 289 ? -5.129 -36.25 -13.695 1 98.31 289 SER A N 1
ATOM 2220 C CA . SER A 1 289 ? -4.879 -37.375 -14.555 1 98.31 289 SER A CA 1
ATOM 2221 C C . SER A 1 289 ? -4.566 -36.969 -15.984 1 98.31 289 SER A C 1
ATOM 2223 O O . SER A 1 289 ? -5.152 -36 -16.484 1 98.31 289 SER A O 1
ATOM 2225 N N . SER A 1 290 ? -3.74 -37.719 -16.609 1 98.25 290 SER A N 1
ATOM 2226 C CA . SER A 1 290 ? -3.365 -37.438 -17.984 1 98.25 290 SER A CA 1
ATOM 2227 C C . SER A 1 290 ? -4.492 -37.781 -18.953 1 98.25 290 SER A C 1
ATOM 2229 O O . SER A 1 290 ? -4.469 -37.375 -20.109 1 98.25 290 SER A O 1
ATOM 2231 N N . THR A 1 291 ? -5.531 -38.375 -18.438 1 98.06 291 THR A N 1
ATOM 2232 C CA . THR A 1 291 ? -6.574 -38.906 -19.297 1 98.06 291 THR A CA 1
ATOM 2233 C C . THR A 1 291 ? -7.77 -37.969 -19.359 1 98.06 291 THR A C 1
ATOM 2235 O O . THR A 1 291 ? -8.766 -38.25 -20.016 1 98.06 291 THR A O 1
ATOM 2238 N N . LEU A 1 292 ? -7.648 -36.875 -18.641 1 98.38 292 LEU A N 1
ATOM 2239 C CA . LEU A 1 292 ? -8.797 -35.969 -18.641 1 98.38 292 LEU A CA 1
ATOM 2240 C C . LEU A 1 292 ? -9.125 -35.5 -20.047 1 98.38 292 LEU A C 1
ATOM 2242 O O . LEU A 1 292 ? -8.219 -35.25 -20.859 1 98.38 292 LEU A O 1
ATOM 2246 N N . ASP A 1 293 ? -10.406 -35.25 -20.297 1 97.06 293 ASP A N 1
ATOM 2247 C CA . ASP A 1 293 ? -10.867 -34.844 -21.625 1 97.06 293 ASP A CA 1
ATOM 2248 C C . ASP A 1 293 ? -10.258 -33.531 -22.047 1 97.06 293 ASP A C 1
ATOM 2250 O O . ASP A 1 293 ? -10 -33.281 -23.234 1 97.06 293 ASP A O 1
ATOM 2254 N N . VAL A 1 294 ? -10.062 -32.719 -21.078 1 97.25 294 VAL A N 1
ATOM 2255 C CA . VAL A 1 294 ? -9.555 -31.391 -21.359 1 97.25 294 VAL A CA 1
ATOM 2256 C C . VAL A 1 294 ? -8.125 -31.469 -21.891 1 97.25 294 VAL A C 1
ATOM 2258 O O . VAL A 1 294 ? -7.652 -30.562 -22.562 1 97.25 294 VAL A O 1
ATOM 2261 N N . TYR A 1 295 ? -7.434 -32.625 -21.719 1 98.19 295 TYR A N 1
ATOM 2262 C CA . TYR A 1 295 ? -6.035 -32.781 -22.094 1 98.19 295 TYR A CA 1
ATOM 2263 C C . TYR A 1 295 ? -5.906 -33.531 -23.406 1 98.19 295 TYR A C 1
ATOM 2265 O O . TYR A 1 295 ? -4.816 -33.969 -23.781 1 98.19 295 TYR A O 1
ATOM 2273 N N . ASP A 1 296 ? -6.992 -33.719 -24.094 1 97.56 296 ASP A N 1
ATOM 2274 C CA . ASP A 1 296 ? -6.914 -34.375 -25.391 1 97.56 296 ASP A CA 1
ATOM 2275 C C . ASP A 1 296 ? -5.965 -33.625 -26.328 1 97.56 296 ASP A C 1
ATOM 2277 O O . ASP A 1 296 ? -6.254 -32.5 -26.75 1 97.56 296 ASP A O 1
ATOM 2281 N N . GLY A 1 297 ? -4.863 -34.344 -26.75 1 98.38 297 GLY A N 1
ATOM 2282 C CA . GLY A 1 297 ? -3.807 -33.688 -27.5 1 98.38 297 GLY A CA 1
ATOM 2283 C C . GLY A 1 297 ? -4.051 -33.688 -29 1 98.38 297 GLY A C 1
ATOM 2284 O O . GLY A 1 297 ? -3.242 -33.156 -29.766 1 98.38 297 GLY A O 1
ATOM 2285 N N . LYS A 1 298 ? -5.184 -34.188 -29.484 1 98.12 298 LYS A N 1
ATOM 2286 C CA . LYS A 1 298 ? -5.375 -34.438 -30.922 1 98.12 298 LYS A CA 1
ATOM 2287 C C . LYS A 1 298 ? -5.414 -33.125 -31.703 1 98.12 298 LYS A C 1
ATOM 2289 O O . LYS A 1 298 ? -4.863 -33.031 -32.812 1 98.12 298 LYS A O 1
ATOM 2294 N N . TYR A 1 299 ? -6.062 -32.031 -31.156 1 98.56 299 TYR A N 1
ATOM 2295 C CA . TYR A 1 299 ? -6.176 -30.797 -31.906 1 98.56 299 TYR A CA 1
ATOM 2296 C C . TYR A 1 299 ? -4.824 -30.094 -32 1 98.56 299 TYR A C 1
ATOM 2298 O O . TYR A 1 299 ? -4.438 -29.625 -33.062 1 98.56 299 TYR A O 1
ATOM 2306 N N . LEU A 1 300 ? -4.168 -30.016 -30.844 1 98.69 300 LEU A N 1
ATOM 2307 C CA . LEU A 1 300 ? -2.857 -29.375 -30.812 1 98.69 300 LEU A CA 1
ATOM 2308 C C . LEU A 1 300 ? -1.879 -30.094 -31.734 1 98.69 300 LEU A C 1
ATOM 2310 O O . LEU A 1 300 ? -1.162 -29.453 -32.5 1 98.69 300 LEU A O 1
ATOM 2314 N N . SER A 1 301 ? -1.831 -31.391 -31.688 1 98.75 301 SER A N 1
ATOM 2315 C CA . SER A 1 301 ? -0.955 -32.188 -32.531 1 98.75 301 SER A CA 1
ATOM 2316 C C . SER A 1 301 ? -1.269 -32 -34 1 98.75 301 SER A C 1
ATOM 2318 O O . SER A 1 301 ? -0.362 -31.812 -34.812 1 98.75 301 SER A O 1
ATOM 2320 N N . TYR A 1 302 ? -2.531 -32.062 -34.344 1 98.31 302 TYR A N 1
ATOM 2321 C CA . TYR A 1 302 ? -2.967 -32 -35.75 1 98.31 302 TYR A CA 1
ATOM 2322 C C . TYR A 1 302 ? -2.727 -30.609 -36.312 1 98.31 302 TYR A C 1
ATOM 2324 O O . TYR A 1 302 ? -2.146 -30.484 -37.406 1 98.31 302 TYR A O 1
ATOM 2332 N N . VAL A 1 303 ? -3.162 -29.562 -35.594 1 98.12 303 VAL A N 1
ATOM 2333 C CA . VAL A 1 303 ? -3.166 -28.203 -36.125 1 98.12 303 VAL A CA 1
ATOM 2334 C C . VAL A 1 303 ? -1.729 -27.703 -36.281 1 98.12 303 VAL A C 1
ATOM 2336 O O . VAL A 1 303 ? -1.397 -27.031 -37.25 1 98.12 303 VAL A O 1
ATOM 2339 N N . GLU A 1 304 ? -0.896 -28.062 -35.344 1 98 304 GLU A N 1
ATOM 2340 C CA . GLU A 1 304 ? 0.439 -27.484 -35.344 1 98 304 GLU A CA 1
ATOM 2341 C C . GLU A 1 304 ? 1.491 -28.484 -35.812 1 98 304 GLU A C 1
ATOM 2343 O O . GLU A 1 304 ? 2.682 -28.156 -35.844 1 98 304 GLU A O 1
ATOM 2348 N N . ASN A 1 305 ? 1.121 -29.656 -36.094 1 97.81 305 ASN A N 1
ATOM 2349 C CA . ASN A 1 305 ? 2.012 -30.703 -36.594 1 97.81 305 ASN A CA 1
ATOM 2350 C C . ASN A 1 305 ? 3.156 -30.969 -35.625 1 97.81 305 ASN A C 1
ATOM 2352 O O . ASN A 1 305 ? 4.328 -30.922 -36 1 97.81 305 ASN A O 1
ATOM 2356 N N . ILE A 1 306 ? 2.789 -31.266 -34.406 1 98.5 306 ILE A N 1
ATOM 2357 C CA . ILE A 1 306 ? 3.76 -31.578 -33.375 1 98.5 306 ILE A CA 1
ATOM 2358 C C . ILE A 1 306 ? 3.32 -32.812 -32.625 1 98.5 306 ILE A C 1
ATOM 2360 O O . ILE A 1 306 ? 2.152 -33.219 -32.688 1 98.5 306 ILE A O 1
ATOM 2364 N N . VAL A 1 307 ? 4.262 -33.469 -31.938 1 98.81 307 VAL A N 1
ATOM 2365 C CA . VAL A 1 307 ? 3.941 -34.594 -31.078 1 98.81 307 VAL A CA 1
ATOM 2366 C C . VAL A 1 307 ? 3.58 -34.125 -29.688 1 98.81 307 VAL A C 1
ATOM 2368 O O . VAL A 1 307 ? 4.285 -33.281 -29.109 1 98.81 307 VAL A O 1
ATOM 2371 N N . VAL A 1 308 ? 2.455 -34.562 -29.172 1 98.88 308 VAL A N 1
ATOM 2372 C CA . VAL A 1 308 ? 2.025 -34.219 -27.828 1 98.88 308 VAL A CA 1
ATOM 2373 C C . VAL A 1 308 ? 2.059 -35.469 -26.938 1 98.88 308 VAL A C 1
ATOM 2375 O O . VAL A 1 308 ? 1.627 -36.562 -27.359 1 98.88 308 VAL A O 1
ATOM 2378 N N . VAL A 1 309 ? 2.617 -35.344 -25.781 1 98.94 309 VAL A N 1
ATOM 2379 C CA . VAL A 1 309 ? 2.715 -36.469 -24.828 1 98.94 309 VAL A CA 1
ATOM 2380 C C . VAL A 1 309 ? 2.146 -36.031 -23.484 1 98.94 309 VAL A C 1
ATOM 2382 O O . VAL A 1 309 ? 2.293 -34.875 -23.078 1 98.94 309 VAL A O 1
ATOM 2385 N N . SER A 1 310 ? 1.444 -36.844 -22.812 1 98.75 310 SER A N 1
ATOM 2386 C CA . SER A 1 310 ? 1.04 -36.656 -21.422 1 98.75 310 SER A CA 1
ATOM 2387 C C . SER A 1 310 ? 1.375 -37.906 -20.594 1 98.75 310 SER A C 1
ATOM 2389 O O . SER A 1 310 ? 1.535 -39 -21.125 1 98.75 310 SER A O 1
ATOM 2391 N N . MET A 1 311 ? 1.503 -37.781 -19.25 1 98.75 311 MET A N 1
ATOM 2392 C CA . MET A 1 311 ? 1.883 -38.906 -18.406 1 98.75 311 MET A CA 1
ATOM 2393 C C . MET A 1 311 ? 1.187 -38.812 -17.047 1 98.75 311 MET A C 1
ATOM 2395 O O . MET A 1 311 ? 0.884 -37.719 -16.562 1 98.75 311 MET A O 1
ATOM 2399 N N . ASN A 1 312 ? 0.956 -39.938 -16.5 1 98.75 312 ASN A N 1
ATOM 2400 C CA . ASN A 1 312 ? 0.53 -40.031 -15.117 1 98.75 312 ASN A CA 1
ATOM 2401 C C . ASN A 1 312 ? 1.722 -40.031 -14.164 1 98.75 312 ASN A C 1
ATOM 2403 O O . ASN A 1 312 ? 2.848 -40.312 -14.57 1 98.75 312 ASN A O 1
ATOM 2407 N N . TYR A 1 313 ? 1.477 -39.656 -12.992 1 98.81 313 TYR A N 1
ATOM 2408 C CA . TYR A 1 313 ? 2.396 -39.781 -11.867 1 98.81 313 TYR A CA 1
ATOM 2409 C C . TYR A 1 313 ? 1.634 -39.938 -10.555 1 98.81 313 TYR A C 1
ATOM 2411 O O . TYR A 1 313 ? 0.451 -39.594 -10.469 1 98.81 313 TYR A O 1
ATOM 2419 N N . ARG A 1 314 ? 2.18 -40.5 -9.562 1 98.19 314 ARG A N 1
ATOM 2420 C CA . ARG A 1 314 ? 1.54 -40.688 -8.266 1 98.19 314 ARG A CA 1
ATOM 2421 C C . ARG A 1 314 ? 1.33 -39.344 -7.57 1 98.19 314 ARG A C 1
ATOM 2423 O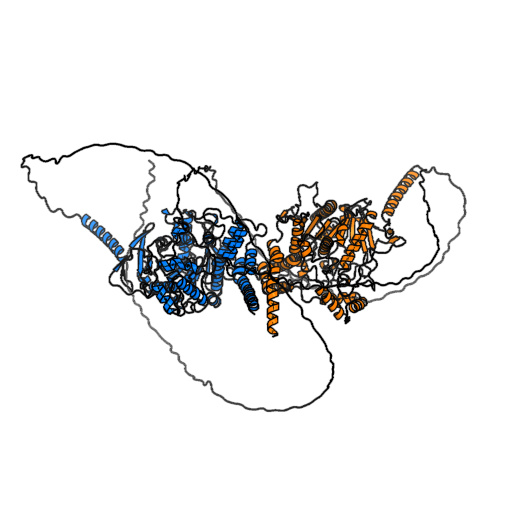 O . ARG A 1 314 ? 2.213 -38.5 -7.59 1 98.19 314 ARG A O 1
ATOM 2430 N N . VAL A 1 315 ? 0.204 -39.25 -6.914 1 98.56 315 VAL A N 1
ATOM 2431 C CA . VAL A 1 315 ? -0.145 -38 -6.266 1 98.56 315 VAL A CA 1
ATOM 2432 C C . VAL A 1 315 ? -0.469 -38.25 -4.793 1 98.56 315 VAL A C 1
ATOM 2434 O O . VAL A 1 315 ? -0.442 -39.406 -4.332 1 98.56 315 VAL A O 1
ATOM 2437 N N . GLY A 1 316 ? -0.697 -37.156 -4.043 1 98.19 316 GLY A N 1
ATOM 2438 C CA . GLY A 1 316 ? -1.03 -37.281 -2.633 1 98.19 316 GLY A CA 1
ATOM 2439 C C . GLY A 1 316 ? 0.026 -38 -1.828 1 98.19 316 GLY A C 1
ATOM 2440 O O . GLY A 1 316 ? 1.223 -37.875 -2.09 1 98.19 316 GLY A O 1
ATOM 2441 N N . ALA A 1 317 ? -0.465 -38.75 -0.9 1 97.94 317 ALA A N 1
ATOM 2442 C CA . ALA A 1 317 ? 0.433 -39.5 -0.042 1 97.94 317 ALA A CA 1
ATOM 2443 C C . ALA A 1 317 ? 1.217 -40.531 -0.852 1 97.94 317 ALA A C 1
ATOM 2445 O O . ALA A 1 317 ? 2.359 -40.875 -0.518 1 97.94 317 ALA A O 1
ATOM 2446 N N . PHE A 1 318 ? 0.654 -40.969 -1.963 1 98.19 318 PHE A N 1
ATOM 2447 C CA . PHE A 1 318 ? 1.314 -41.969 -2.781 1 98.19 318 PHE A CA 1
ATOM 2448 C C . PHE A 1 318 ? 2.541 -41.406 -3.477 1 98.19 318 PHE A C 1
ATOM 2450 O O . PHE A 1 318 ? 3.516 -42.125 -3.727 1 98.19 318 PHE A O 1
ATOM 2457 N N . GLY A 1 319 ? 2.473 -40.156 -3.785 1 98.19 319 GLY A N 1
ATOM 2458 C CA . GLY A 1 319 ? 3.541 -39.531 -4.559 1 98.19 319 GLY A CA 1
ATOM 2459 C C . GLY A 1 319 ? 4.523 -38.75 -3.705 1 98.19 319 GLY A C 1
ATOM 2460 O O . GLY A 1 319 ? 5.668 -38.531 -4.109 1 98.19 319 GLY A O 1
ATOM 2461 N N . PHE A 1 320 ? 4.125 -38.406 -2.422 1 98.06 320 PHE A N 1
ATOM 2462 C CA . PHE A 1 320 ? 4.945 -37.406 -1.758 1 98.06 320 PHE A CA 1
ATOM 2463 C C . PHE A 1 320 ? 5.059 -37.688 -0.266 1 98.06 320 PHE A C 1
ATOM 2465 O O . PHE A 1 320 ? 5.383 -36.812 0.523 1 98.06 320 PHE A O 1
ATOM 2472 N N . LEU A 1 321 ? 4.828 -38.906 0.117 1 96.5 321 LEU A N 1
ATOM 2473 C CA . LEU A 1 321 ? 5.055 -39.344 1.487 1 96.5 321 LEU A CA 1
ATOM 2474 C C . LEU A 1 321 ? 6.543 -39.344 1.815 1 96.5 321 LEU A C 1
ATOM 2476 O O . LEU A 1 321 ? 7.328 -40.031 1.153 1 96.5 321 LEU A O 1
ATOM 2480 N N . ALA A 1 322 ? 6.887 -38.625 2.85 1 95.06 322 ALA A N 1
ATOM 2481 C CA . ALA A 1 322 ? 8.305 -38.5 3.195 1 95.06 322 ALA A CA 1
ATOM 2482 C C . ALA A 1 322 ? 8.578 -39.062 4.586 1 95.06 322 ALA A C 1
ATOM 2484 O O . ALA A 1 322 ? 8.094 -38.531 5.586 1 95.06 322 ALA A O 1
ATOM 2485 N N . VAL A 1 323 ? 9.352 -40.062 4.598 1 93.81 323 VAL A N 1
ATOM 2486 C CA . VAL A 1 323 ? 9.836 -40.688 5.828 1 93.81 323 VAL A CA 1
ATOM 2487 C C . VAL A 1 323 ? 11.359 -40.812 5.781 1 93.81 323 VAL A C 1
ATOM 2489 O O . VAL A 1 323 ? 11.891 -41.875 5.402 1 93.81 323 VAL A O 1
ATOM 2492 N N . PRO A 1 324 ? 12.047 -39.812 6.262 1 86.94 324 PRO A N 1
ATOM 2493 C CA . PRO A 1 324 ? 13.5 -39.719 6.09 1 86.94 324 PRO A CA 1
ATOM 2494 C C . PRO A 1 324 ? 14.242 -40.938 6.676 1 86.94 324 PRO A C 1
ATOM 2496 O O . PRO A 1 324 ? 15.312 -41.281 6.176 1 86.94 324 PRO A O 1
ATOM 2499 N N . GLY A 1 325 ? 13.742 -41.531 7.605 1 81.81 325 GLY A N 1
ATOM 2500 C CA . GLY A 1 325 ? 14.414 -42.656 8.211 1 81.81 325 GLY A CA 1
ATOM 2501 C C . GLY A 1 325 ? 14.258 -43.938 7.414 1 81.81 325 GLY A C 1
ATOM 2502 O O . GLY A 1 325 ? 14.852 -44.969 7.754 1 81.81 325 GLY A O 1
ATOM 2503 N N . SER A 1 326 ? 13.562 -43.844 6.316 1 84.5 326 SER A N 1
ATOM 2504 C CA . SER A 1 326 ? 13.344 -45 5.461 1 84.5 326 SER A CA 1
ATOM 2505 C C . SER A 1 326 ? 13.672 -44.688 4.008 1 84.5 326 SER A C 1
ATOM 2507 O O . SER A 1 326 ? 13.133 -43.75 3.434 1 84.5 326 SER A O 1
ATOM 2509 N N . LYS A 1 327 ? 14.438 -45.5 3.455 1 85.5 327 LYS A N 1
ATOM 2510 C CA . LYS A 1 327 ? 14.758 -45.344 2.037 1 85.5 327 LYS A CA 1
ATOM 2511 C C . LYS A 1 327 ? 13.57 -45.75 1.162 1 85.5 327 LYS A C 1
ATOM 2513 O O . LYS A 1 327 ? 13.531 -45.406 -0.024 1 85.5 327 LYS A O 1
ATOM 2518 N N . GLU A 1 328 ? 12.656 -46.344 1.756 1 88.38 328 GLU A N 1
ATOM 2519 C CA . GLU A 1 328 ? 11.531 -46.906 1.007 1 88.38 328 GLU A CA 1
ATOM 2520 C C . GLU A 1 328 ? 10.453 -45.844 0.79 1 88.38 328 GLU A C 1
ATOM 2522 O O . GLU A 1 328 ? 9.516 -46.062 0.018 1 88.38 328 GLU A O 1
ATOM 2527 N N . ALA A 1 329 ? 10.555 -44.75 1.421 1 86.69 329 ALA A N 1
ATOM 2528 C CA . ALA A 1 329 ? 9.641 -43.625 1.219 1 86.69 329 ALA A CA 1
ATOM 2529 C C . ALA A 1 329 ? 10.398 -42.312 1.242 1 86.69 329 ALA A C 1
ATOM 2531 O O . ALA A 1 329 ? 10.188 -41.469 2.135 1 86.69 329 ALA A O 1
ATOM 2532 N N . PRO A 1 330 ? 11.148 -42 0.26 1 87.62 330 PRO A N 1
ATOM 2533 C CA . PRO A 1 330 ? 12.062 -40.875 0.258 1 87.62 330 PRO A CA 1
ATOM 2534 C C . PRO A 1 330 ? 11.336 -39.531 0.085 1 87.62 330 PRO A C 1
ATOM 2536 O O . PRO A 1 330 ? 11.922 -38.469 0.303 1 87.62 330 PRO A O 1
ATOM 2539 N N . GLY A 1 331 ? 10.172 -39.719 -0.223 1 91.81 331 GLY A N 1
ATOM 2540 C CA . GLY A 1 331 ? 9.492 -38.5 -0.631 1 91.81 331 GLY A CA 1
ATOM 2541 C C . GLY A 1 331 ? 9.688 -38.156 -2.1 1 91.81 331 GLY A C 1
ATOM 2542 O O . GLY A 1 331 ? 10.547 -38.75 -2.762 1 91.81 331 GLY A O 1
ATOM 2543 N N . ASN A 1 332 ? 8.898 -37.469 -2.764 1 97.12 332 ASN A N 1
ATOM 2544 C CA . ASN A 1 332 ? 8.992 -36.875 -4.098 1 97.12 332 ASN A CA 1
ATOM 2545 C C . ASN A 1 332 ? 8.914 -37.938 -5.184 1 97.12 332 ASN A C 1
ATOM 2547 O O . ASN A 1 332 ? 9.453 -37.781 -6.277 1 97.12 332 ASN A O 1
ATOM 2551 N N . VAL A 1 333 ? 8.453 -39.125 -4.871 1 97.94 333 VAL A N 1
ATOM 2552 C CA . VAL A 1 333 ? 8.422 -40.156 -5.883 1 97.94 333 VAL A CA 1
ATOM 2553 C C . VAL A 1 333 ? 7.5 -39.75 -7.027 1 97.94 333 VAL A C 1
ATOM 2555 O O . VAL A 1 333 ? 7.672 -40.188 -8.164 1 97.94 333 VAL A O 1
ATOM 2558 N N . GLY A 1 334 ? 6.5 -38.875 -6.742 1 98.69 334 GLY A N 1
ATOM 2559 C CA . GLY A 1 334 ? 5.727 -38.281 -7.832 1 98.69 334 GLY A CA 1
ATOM 2560 C C . GLY A 1 334 ? 6.578 -37.562 -8.844 1 98.69 334 GLY A C 1
ATOM 2561 O O . GLY A 1 334 ? 6.355 -37.656 -10.055 1 98.69 334 GLY A O 1
ATOM 2562 N N . LEU A 1 335 ? 7.559 -36.812 -8.406 1 98.81 335 LEU A N 1
ATOM 2563 C CA . LEU A 1 335 ? 8.492 -36.094 -9.289 1 98.81 335 LEU A CA 1
ATOM 2564 C C . LEU A 1 335 ? 9.422 -37.094 -9.984 1 98.81 335 LEU A C 1
ATOM 2566 O O . LEU A 1 335 ? 9.789 -36.906 -11.141 1 98.81 335 LEU A O 1
ATOM 2570 N N . LEU A 1 336 ? 9.797 -38.094 -9.273 1 98.56 336 LEU A N 1
ATOM 2571 C CA . LEU A 1 336 ? 10.656 -39.125 -9.852 1 98.56 336 LEU A CA 1
ATOM 2572 C C . LEU A 1 336 ? 9.906 -39.906 -10.93 1 98.56 336 LEU A C 1
ATOM 2574 O O . LEU A 1 336 ? 10.508 -40.344 -11.914 1 98.56 336 LEU A O 1
ATOM 2578 N N . ASP A 1 337 ? 8.602 -40.156 -10.695 1 98.88 337 ASP A N 1
ATOM 2579 C CA . ASP A 1 337 ? 7.781 -40.719 -11.766 1 98.88 337 ASP A CA 1
ATOM 2580 C C . ASP A 1 337 ? 7.859 -39.875 -13.031 1 98.88 337 ASP A C 1
ATOM 2582 O O . ASP A 1 337 ? 8.039 -40.406 -14.125 1 98.88 337 ASP A O 1
ATOM 2586 N N . GLN A 1 338 ? 7.707 -38.594 -12.914 1 98.94 338 GLN A N 1
ATOM 2587 C CA . GLN A 1 338 ? 7.781 -37.656 -14.047 1 98.94 338 GLN A CA 1
ATOM 2588 C C . GLN A 1 338 ? 9.141 -37.75 -14.727 1 98.94 338 GLN A C 1
ATOM 2590 O O . GLN A 1 338 ? 9.227 -37.781 -15.961 1 98.94 338 GLN A O 1
ATOM 2595 N N . ARG A 1 339 ? 10.195 -37.75 -13.938 1 98.81 339 ARG A N 1
ATOM 2596 C CA . ARG A 1 339 ? 11.539 -37.812 -14.492 1 98.81 339 ARG A CA 1
ATOM 2597 C C . ARG A 1 339 ? 11.734 -39.125 -15.281 1 98.81 339 ARG A C 1
ATOM 2599 O O . ARG A 1 339 ? 12.344 -39.094 -16.359 1 98.81 339 ARG A O 1
ATOM 2606 N N . LEU A 1 340 ? 11.242 -40.188 -14.727 1 98.81 340 LEU A N 1
ATOM 2607 C CA . LEU A 1 340 ? 11.359 -41.469 -15.438 1 98.81 340 LEU A CA 1
ATOM 2608 C C . LEU A 1 340 ? 10.602 -41.438 -16.766 1 98.81 340 LEU A C 1
ATOM 2610 O O . LEU A 1 340 ? 11.055 -41.969 -17.766 1 98.81 340 LEU A O 1
ATOM 2614 N N . ALA A 1 341 ? 9.422 -40.844 -16.75 1 98.88 341 ALA A N 1
ATOM 2615 C CA . ALA A 1 341 ? 8.672 -40.688 -17.984 1 98.88 341 ALA A CA 1
ATOM 2616 C C . ALA A 1 341 ? 9.469 -39.875 -19 1 98.88 341 ALA A C 1
ATOM 2618 O O . ALA A 1 341 ? 9.484 -40.188 -20.188 1 98.88 341 ALA A O 1
ATOM 2619 N N . LEU A 1 342 ? 10.102 -38.781 -18.562 1 98.94 342 LEU A N 1
ATOM 2620 C CA . LEU A 1 342 ? 10.922 -37.969 -19.453 1 98.94 342 LEU A CA 1
ATOM 2621 C C . LEU A 1 342 ? 12.094 -38.75 -20 1 98.94 342 LEU A C 1
ATOM 2623 O O . LEU A 1 342 ? 12.477 -38.594 -21.172 1 98.94 342 LEU A O 1
ATOM 2627 N N . GLN A 1 343 ? 12.664 -39.625 -19.188 1 98.81 343 GLN A N 1
ATOM 2628 C CA . GLN A 1 343 ? 13.719 -40.5 -19.672 1 98.81 343 GLN A CA 1
ATOM 2629 C C . GLN A 1 343 ? 13.203 -41.469 -20.75 1 98.81 343 GLN A C 1
ATOM 2631 O O . GLN A 1 343 ? 13.875 -41.688 -21.766 1 98.81 343 GLN A O 1
ATOM 2636 N N . TRP A 1 344 ? 12.07 -42 -20.484 1 98.81 344 TRP A N 1
ATOM 2637 C CA . TRP A 1 344 ? 11.453 -42.844 -21.5 1 98.81 344 TRP A CA 1
ATOM 2638 C C . TRP A 1 344 ? 11.258 -42.094 -22.812 1 98.81 344 TRP A C 1
ATOM 2640 O O . TRP A 1 344 ? 11.508 -42.656 -23.891 1 98.81 344 TRP A O 1
ATOM 2650 N N . ILE A 1 345 ? 10.766 -40.906 -22.75 1 98.81 345 ILE A N 1
ATOM 2651 C CA . ILE A 1 345 ? 10.523 -40.062 -23.922 1 98.81 345 ILE A CA 1
ATOM 2652 C C . ILE A 1 345 ? 11.836 -39.844 -24.656 1 98.81 345 ILE A C 1
ATOM 2654 O O . ILE A 1 345 ? 11.891 -39.969 -25.891 1 98.81 345 ILE A O 1
ATOM 2658 N N . GLN A 1 346 ? 12.891 -39.562 -23.984 1 98.56 346 GLN A N 1
ATOM 2659 C CA . GLN A 1 346 ? 14.195 -39.344 -24.609 1 98.56 346 GLN A CA 1
ATOM 2660 C C . GLN A 1 346 ? 14.641 -40.594 -25.375 1 98.56 346 GLN A C 1
ATOM 2662 O O . GLN A 1 346 ? 15.234 -40.469 -26.453 1 98.56 346 GLN A O 1
ATOM 2667 N N . ASN A 1 347 ? 14.273 -41.688 -24.891 1 98.19 347 ASN A N 1
ATOM 2668 C CA . ASN A 1 347 ? 14.773 -42.938 -25.453 1 98.19 347 ASN A CA 1
ATOM 2669 C C . ASN A 1 347 ? 13.883 -43.438 -26.578 1 98.19 347 ASN A C 1
ATOM 2671 O O . ASN A 1 347 ? 14.336 -44.188 -27.438 1 98.19 347 ASN A O 1
ATOM 2675 N N . ASN A 1 348 ? 12.625 -42.969 -26.625 1 98.5 348 ASN A N 1
ATOM 2676 C CA . ASN A 1 348 ? 11.703 -43.688 -27.484 1 98.5 348 ASN A CA 1
ATOM 2677 C C . ASN A 1 348 ? 10.953 -42.75 -28.422 1 98.5 348 ASN A C 1
ATOM 2679 O O . ASN A 1 348 ? 10.391 -43.219 -29.422 1 98.5 348 ASN A O 1
ATOM 2683 N N . ILE A 1 349 ? 10.945 -41.469 -28.219 1 98.62 349 ILE A N 1
ATOM 2684 C CA . ILE A 1 349 ? 9.969 -40.594 -28.859 1 98.62 349 ILE A CA 1
ATOM 2685 C C . ILE A 1 349 ? 10.266 -40.531 -30.359 1 98.62 349 ILE A C 1
ATOM 2687 O O . ILE A 1 349 ? 9.375 -40.25 -31.156 1 98.62 349 ILE A O 1
ATOM 2691 N N . HIS A 1 350 ? 11.516 -40.719 -30.75 1 97.81 350 HIS A N 1
ATOM 2692 C CA . HIS A 1 350 ? 11.891 -40.688 -32.156 1 97.81 350 HIS A CA 1
ATOM 2693 C C . HIS A 1 350 ? 11.172 -41.781 -32.938 1 97.81 350 HIS A C 1
ATOM 2695 O O . HIS A 1 350 ? 10.922 -41.594 -34.156 1 97.81 350 HIS A O 1
ATOM 2701 N N . PHE A 1 351 ? 10.75 -42.875 -32.344 1 97.56 351 PHE A N 1
ATOM 2702 C CA . PHE A 1 351 ? 10.016 -43.938 -33 1 97.56 351 PHE A CA 1
ATOM 2703 C C . PHE A 1 351 ? 8.602 -43.5 -33.344 1 97.56 351 PHE A C 1
ATOM 2705 O O . PHE A 1 351 ? 7.941 -44.094 -34.219 1 97.56 351 PHE A O 1
ATOM 2712 N N . PHE A 1 352 ? 8.148 -42.5 -32.719 1 97.94 352 PHE A N 1
ATOM 2713 C CA . PHE A 1 352 ? 6.805 -41.969 -32.938 1 97.94 352 PHE A CA 1
ATOM 2714 C C . PHE A 1 352 ? 6.836 -40.688 -33.781 1 97.94 352 PHE A C 1
ATOM 2716 O O . PHE A 1 352 ? 5.82 -40.031 -33.938 1 97.94 352 PHE A O 1
ATOM 2723 N N . GLY A 1 353 ? 8.039 -40.375 -34.219 1 97.62 353 GLY A N 1
ATOM 2724 C CA . GLY A 1 353 ? 8.18 -39.25 -35.094 1 97.62 353 GLY A CA 1
ATOM 2725 C C . GLY A 1 353 ? 8.609 -37.969 -34.344 1 97.62 353 GLY A C 1
ATOM 2726 O O . GLY A 1 353 ? 8.758 -36.906 -34.969 1 97.62 353 GLY A O 1
ATOM 2727 N N . GLY A 1 354 ? 8.82 -38.094 -33.094 1 98.5 354 GLY A N 1
ATOM 2728 C CA . GLY A 1 354 ? 9.25 -36.938 -32.312 1 98.5 354 GLY A CA 1
ATOM 2729 C C . GLY A 1 354 ? 10.758 -36.75 -32.281 1 98.5 354 GLY A C 1
ATOM 2730 O O . GLY A 1 354 ? 11.5 -37.688 -32.562 1 98.5 354 GLY A O 1
ATOM 2731 N N . ASN A 1 355 ? 11.211 -35.531 -31.984 1 98.62 355 ASN A N 1
ATOM 2732 C CA . ASN A 1 355 ? 12.625 -35.188 -31.844 1 98.62 355 ASN A CA 1
ATOM 2733 C C . ASN A 1 355 ? 13.031 -35.125 -30.375 1 98.62 355 ASN A C 1
ATOM 2735 O O . ASN A 1 355 ? 12.617 -34.219 -29.656 1 98.62 355 ASN A O 1
ATOM 2739 N N . PRO A 1 356 ? 13.844 -36.031 -29.875 1 98.19 356 PRO A N 1
ATOM 2740 C CA . PRO A 1 356 ? 14.234 -36 -28.469 1 98.19 356 PRO A CA 1
ATOM 2741 C C . PRO A 1 356 ? 15.023 -34.75 -28.078 1 98.19 356 PRO A C 1
ATOM 2743 O O . PRO A 1 356 ? 15.141 -34.438 -26.891 1 98.19 356 PRO A O 1
ATOM 2746 N N . ASP A 1 357 ? 15.562 -34 -29.062 1 98.06 357 ASP A N 1
ATOM 2747 C CA . ASP A 1 357 ? 16.344 -32.812 -28.797 1 98.06 357 ASP A CA 1
ATOM 2748 C C . ASP A 1 357 ? 15.453 -31.562 -28.781 1 98.06 357 ASP A C 1
ATOM 2750 O O . ASP A 1 357 ? 15.922 -30.469 -28.516 1 98.06 357 ASP A O 1
ATOM 2754 N N . ALA A 1 358 ? 14.195 -31.766 -29.078 1 98.5 358 ALA A N 1
ATOM 2755 C CA . ALA A 1 358 ? 13.234 -30.672 -29.078 1 98.5 358 ALA A CA 1
ATOM 2756 C C . ALA A 1 358 ? 12.016 -31 -28.234 1 98.5 358 ALA A C 1
ATOM 2758 O O . ALA A 1 358 ? 10.875 -30.922 -28.703 1 98.5 358 ALA A O 1
ATOM 2759 N N . VAL A 1 359 ? 12.297 -31.281 -27 1 98.88 359 VAL A N 1
ATOM 2760 C CA . VAL A 1 359 ? 11.258 -31.609 -26.031 1 98.88 359 VAL A CA 1
ATOM 2761 C C . VAL A 1 359 ? 10.992 -30.406 -25.141 1 98.88 359 VAL A C 1
ATOM 2763 O O . VAL A 1 359 ? 11.906 -29.906 -24.469 1 98.88 359 VAL A O 1
ATOM 2766 N N . THR A 1 360 ? 9.812 -29.859 -25.188 1 98.94 360 THR A N 1
ATOM 2767 C CA . THR A 1 360 ? 9.375 -28.812 -24.266 1 98.94 360 THR A CA 1
ATOM 2768 C C . THR A 1 360 ? 8.383 -29.359 -23.25 1 98.94 360 THR A C 1
ATOM 2770 O O . THR A 1 360 ? 7.371 -29.953 -23.625 1 98.94 360 THR A O 1
ATOM 2773 N N . ILE A 1 361 ? 8.688 -29.188 -22 1 98.94 361 ILE A N 1
ATOM 2774 C CA . ILE A 1 361 ? 7.734 -29.578 -20.969 1 98.94 361 ILE A CA 1
ATOM 2775 C C . ILE A 1 361 ? 6.852 -28.391 -20.594 1 98.94 361 ILE A C 1
ATOM 2777 O O . ILE A 1 361 ? 7.324 -27.25 -20.531 1 98.94 361 ILE A O 1
ATOM 2781 N N . PHE A 1 362 ? 5.574 -28.578 -20.469 1 98.88 362 PHE A N 1
ATOM 2782 C CA . PHE A 1 362 ? 4.637 -27.531 -20.062 1 98.88 362 PHE A CA 1
ATOM 2783 C C . PHE A 1 362 ? 3.594 -28.094 -19.094 1 98.88 362 PHE A C 1
ATOM 2785 O O . PHE A 1 362 ? 3.309 -29.281 -19.109 1 98.88 362 PHE A O 1
ATOM 2792 N N . GLY A 1 363 ? 3.141 -27.312 -18.203 1 98.88 363 GLY A N 1
ATOM 2793 C CA . GLY A 1 363 ? 2.182 -27.719 -17.188 1 98.88 363 GLY A CA 1
ATOM 2794 C C . GLY A 1 363 ? 1.466 -26.562 -16.531 1 98.88 363 GLY A C 1
ATOM 2795 O O . GLY A 1 363 ? 1.838 -25.406 -16.734 1 98.88 363 GLY A O 1
ATOM 2796 N N . GLU A 1 364 ? 0.409 -26.844 -15.852 1 98.75 364 GLU A N 1
ATOM 2797 C CA . GLU A 1 364 ? -0.43 -25.844 -15.18 1 98.75 364 GLU A CA 1
ATOM 2798 C C . GLU A 1 364 ? -0.538 -26.141 -13.688 1 98.75 364 GLU A C 1
ATOM 2800 O O . GLU A 1 364 ? -0.618 -27.297 -13.281 1 98.75 364 GLU A O 1
ATOM 2805 N N . SER A 1 365 ? -0.515 -25.078 -12.867 1 98.62 365 SER A N 1
ATOM 2806 C CA . SER A 1 365 ? -0.652 -25.188 -11.414 1 98.62 365 SER A CA 1
ATOM 2807 C C . SER A 1 365 ? 0.429 -26.094 -10.828 1 98.62 365 SER A C 1
ATOM 2809 O O . SER A 1 365 ? 1.619 -25.875 -11.07 1 98.62 365 SER A O 1
ATOM 2811 N N . ALA A 1 366 ? 0.047 -27.234 -10.195 1 98.81 366 ALA A N 1
ATOM 2812 C CA . ALA A 1 366 ? 1.052 -28.172 -9.703 1 98.81 366 ALA A CA 1
ATOM 2813 C C . ALA A 1 366 ? 1.925 -28.703 -10.836 1 98.81 366 ALA A C 1
ATOM 2815 O O . ALA A 1 366 ? 3.115 -28.953 -10.648 1 98.81 366 ALA A O 1
ATOM 2816 N N . GLY A 1 367 ? 1.359 -28.797 -12.039 1 98.88 367 GLY A N 1
ATOM 2817 C CA . GLY A 1 367 ? 2.148 -29.172 -13.203 1 98.88 367 GLY A CA 1
ATOM 2818 C C . GLY A 1 367 ? 3.195 -28.125 -13.555 1 98.88 367 GLY A C 1
ATOM 2819 O O . GLY A 1 367 ? 4.324 -28.469 -13.914 1 98.88 367 GLY A O 1
ATOM 2820 N N . ALA A 1 368 ? 2.77 -26.844 -13.484 1 98.94 368 ALA A N 1
ATOM 2821 C CA . ALA A 1 368 ? 3.729 -25.766 -13.719 1 98.94 368 ALA A CA 1
ATOM 2822 C C . ALA A 1 368 ? 4.82 -25.781 -12.656 1 98.94 368 ALA A C 1
ATOM 2824 O O . ALA A 1 368 ? 5.988 -25.516 -12.953 1 98.94 368 ALA A O 1
ATOM 2825 N N . VAL A 1 369 ? 4.43 -26.016 -11.445 1 98.88 369 VAL A N 1
ATOM 2826 C CA . VAL A 1 369 ? 5.395 -26.141 -10.359 1 98.88 369 VAL A CA 1
ATOM 2827 C C . VAL A 1 369 ? 6.371 -27.281 -10.664 1 98.88 369 VAL A C 1
ATOM 2829 O O . VAL A 1 369 ? 7.582 -27.125 -10.484 1 98.88 369 VAL A O 1
ATOM 2832 N N . SER A 1 370 ? 5.883 -28.375 -11.156 1 98.88 370 SER A N 1
ATOM 2833 C CA . SER A 1 370 ? 6.734 -29.484 -11.547 1 98.88 370 SER A CA 1
ATOM 2834 C C . SER A 1 370 ? 7.711 -29.078 -12.648 1 98.88 370 SER A C 1
ATOM 2836 O O . SER A 1 370 ? 8.898 -29.406 -12.586 1 98.88 370 SER A O 1
ATOM 2838 N N . VAL A 1 371 ? 7.195 -28.422 -13.633 1 98.94 371 VAL A N 1
ATOM 2839 C CA . VAL A 1 371 ? 8.039 -27.953 -14.727 1 98.94 371 VAL A CA 1
ATOM 2840 C C . VAL A 1 371 ? 9.195 -27.125 -14.156 1 98.94 371 VAL A C 1
ATOM 2842 O O . VAL A 1 371 ? 10.359 -27.344 -14.508 1 98.94 371 VAL A O 1
ATOM 2845 N N . GLY A 1 372 ? 8.828 -26.219 -13.258 1 98.81 372 GLY A N 1
ATOM 2846 C CA . GLY A 1 372 ? 9.859 -25.406 -12.617 1 98.81 372 GLY A CA 1
ATOM 2847 C C . GLY A 1 372 ? 10.828 -26.234 -11.789 1 98.81 372 GLY A C 1
ATOM 2848 O O . GLY A 1 372 ? 12.023 -25.938 -11.758 1 98.81 372 GLY A O 1
ATOM 2849 N N . MET A 1 373 ? 10.32 -27.219 -11.164 1 98.81 373 MET A N 1
ATOM 2850 C CA . MET A 1 373 ? 11.164 -28.078 -10.336 1 98.81 373 MET A CA 1
ATOM 2851 C C . MET A 1 373 ? 12.133 -28.891 -11.195 1 98.81 373 MET A C 1
ATOM 2853 O O . MET A 1 373 ? 13.266 -29.141 -10.797 1 98.81 373 MET A O 1
ATOM 2857 N N . HIS A 1 374 ? 11.727 -29.328 -12.344 1 98.88 374 HIS A N 1
ATOM 2858 C CA . HIS A 1 374 ? 12.625 -30 -13.273 1 98.88 374 HIS A CA 1
ATOM 2859 C C . HIS A 1 374 ? 13.688 -29.047 -13.805 1 98.88 374 HIS A C 1
ATOM 2861 O O . HIS A 1 374 ? 14.828 -29.453 -14.039 1 98.88 374 HIS A O 1
ATOM 2867 N N . LEU A 1 375 ? 13.352 -27.766 -13.992 1 98.62 375 LEU A N 1
ATOM 2868 C CA . LEU A 1 375 ? 14.344 -26.766 -14.344 1 98.62 375 LEU A CA 1
ATOM 2869 C C . LEU A 1 375 ? 15.406 -26.641 -13.258 1 98.62 375 LEU A C 1
ATOM 2871 O O . LEU A 1 375 ? 16.578 -26.438 -13.562 1 98.62 375 LEU A O 1
ATOM 2875 N N . LEU A 1 376 ? 14.984 -26.844 -12.031 1 98.25 376 LEU A N 1
ATOM 2876 C CA . LEU A 1 376 ? 15.875 -26.672 -10.891 1 98.25 376 LEU A CA 1
ATOM 2877 C C . LEU A 1 376 ? 16.703 -27.938 -10.656 1 98.25 376 LEU A C 1
ATOM 2879 O O . LEU A 1 376 ? 17.859 -27.859 -10.227 1 98.25 376 LEU A O 1
ATOM 2883 N N . SER A 1 377 ? 16.156 -29.062 -10.914 1 98.25 377 SER A N 1
ATOM 2884 C CA . SER A 1 377 ? 16.766 -30.344 -10.57 1 98.25 377 SER A CA 1
ATOM 2885 C C . SER A 1 377 ? 17.891 -30.688 -11.547 1 98.25 377 SER A C 1
ATOM 2887 O O . SER A 1 377 ? 17.641 -30.953 -12.727 1 98.25 377 SER A O 1
ATOM 2889 N N . PRO A 1 378 ? 19.094 -30.859 -11.078 1 97.69 378 PRO A N 1
ATOM 2890 C CA . PRO A 1 378 ? 20.219 -31.125 -11.969 1 97.69 378 PRO A CA 1
ATOM 2891 C C . PRO A 1 378 ? 20.031 -32.406 -12.773 1 97.69 378 PRO A C 1
ATOM 2893 O O . PRO A 1 378 ? 20.391 -32.469 -13.953 1 97.69 378 PRO A O 1
ATOM 2896 N N . SER A 1 379 ? 19.422 -33.375 -12.195 1 97.56 379 SER A N 1
ATOM 2897 C CA . SER A 1 379 ? 19.312 -34.688 -12.836 1 97.56 379 SER A CA 1
ATOM 2898 C C . SER A 1 379 ? 18.188 -34.719 -13.875 1 97.56 379 SER A C 1
ATOM 2900 O O . SER A 1 379 ? 18.062 -35.656 -14.648 1 97.56 379 SER A O 1
ATOM 2902 N N . SER A 1 380 ? 17.422 -33.656 -13.984 1 98.38 380 SER A N 1
ATOM 2903 C CA . SER A 1 380 ? 16.328 -33.594 -14.945 1 98.38 380 SER A CA 1
ATOM 2904 C C . SER A 1 380 ? 16.672 -32.719 -16.141 1 98.38 380 SER A C 1
ATOM 2906 O O . SER A 1 380 ? 16.031 -32.812 -17.188 1 98.38 380 SER A O 1
ATOM 2908 N N . ARG A 1 381 ? 17.688 -31.891 -16.031 1 98.25 381 ARG A N 1
ATOM 2909 C CA . ARG A 1 381 ? 17.922 -30.766 -16.938 1 98.25 381 ARG A CA 1
ATOM 2910 C C . ARG A 1 381 ? 18.203 -31.25 -18.359 1 98.25 381 ARG A C 1
ATOM 2912 O O . ARG A 1 381 ? 17.844 -30.578 -19.328 1 98.25 381 ARG A O 1
ATOM 2919 N N . SER A 1 382 ? 18.781 -32.406 -18.5 1 98.38 382 SER A N 1
ATOM 2920 C CA . SER A 1 382 ? 19.172 -32.875 -19.812 1 98.38 382 SER A CA 1
ATOM 2921 C C . SER A 1 382 ? 18 -33.531 -20.531 1 98.38 382 SER A C 1
ATOM 2923 O O . SER A 1 382 ? 18.094 -33.844 -21.719 1 98.38 382 SER A O 1
ATOM 2925 N N . LEU A 1 383 ? 16.875 -33.656 -19.891 1 98.81 383 LEU A N 1
ATOM 2926 C CA . LEU A 1 383 ? 15.797 -34.5 -20.422 1 98.81 383 LEU A CA 1
ATOM 2927 C C . LEU A 1 383 ? 14.82 -33.656 -21.234 1 98.81 383 LEU A C 1
ATOM 2929 O O . LEU A 1 383 ? 13.875 -34.188 -21.828 1 98.81 383 LEU A O 1
ATOM 2933 N N . PHE A 1 384 ? 15.016 -32.375 -21.344 1 98.81 384 PHE A N 1
ATOM 2934 C CA . PHE A 1 384 ? 14.164 -31.484 -22.125 1 98.81 384 PHE A CA 1
ATOM 2935 C C . PHE A 1 384 ? 14.945 -30.266 -22.578 1 98.81 384 PHE A C 1
ATOM 2937 O O . PHE A 1 384 ? 16.062 -30.016 -22.094 1 98.81 384 PHE A O 1
ATOM 2944 N N . THR A 1 385 ? 14.312 -29.484 -23.453 1 98.62 385 THR A N 1
ATOM 2945 C CA . THR A 1 385 ? 14.992 -28.344 -24.062 1 98.62 385 THR A CA 1
ATOM 2946 C C . THR A 1 385 ? 14.422 -27.031 -23.531 1 98.62 385 THR A C 1
ATOM 2948 O O . THR A 1 385 ? 15.172 -26.094 -23.25 1 98.62 385 THR A O 1
ATOM 2951 N N . ARG A 1 386 ? 13.102 -26.953 -23.469 1 98.75 386 ARG A N 1
ATOM 2952 C CA . ARG A 1 386 ? 12.438 -25.719 -23.078 1 98.75 386 ARG A CA 1
ATOM 2953 C C . ARG A 1 386 ? 11.32 -25.984 -22.078 1 98.75 386 ARG A C 1
ATOM 2955 O O . ARG A 1 386 ? 10.977 -27.141 -21.828 1 98.75 386 ARG A O 1
ATOM 2962 N N . ALA A 1 387 ? 10.773 -24.859 -21.516 1 98.88 387 ALA A N 1
ATOM 2963 C CA . ALA A 1 387 ? 9.781 -25.047 -20.469 1 98.88 387 ALA A CA 1
ATOM 2964 C C . ALA A 1 387 ? 8.68 -24 -20.547 1 98.88 387 ALA A C 1
ATOM 2966 O O . ALA A 1 387 ? 8.953 -22.828 -20.844 1 98.88 387 ALA A O 1
ATOM 2967 N N . ILE A 1 388 ? 7.445 -24.344 -20.297 1 98.94 388 ILE A N 1
ATOM 2968 C CA . ILE A 1 388 ? 6.297 -23.453 -20.172 1 98.94 388 ILE A CA 1
ATOM 2969 C C . ILE A 1 388 ? 5.633 -23.656 -18.812 1 98.94 388 ILE A C 1
ATOM 2971 O O . ILE A 1 388 ? 5.219 -24.766 -18.484 1 98.94 388 ILE A O 1
ATOM 2975 N N . MET A 1 389 ? 5.551 -22.609 -18.031 1 98.88 389 MET A N 1
ATOM 2976 C CA . MET A 1 389 ? 4.93 -22.641 -16.703 1 98.88 389 MET A CA 1
ATOM 2977 C C . MET A 1 389 ? 3.617 -21.859 -16.703 1 98.88 389 MET A C 1
ATOM 2979 O O . MET A 1 389 ? 3.617 -20.641 -16.828 1 98.88 389 MET A O 1
ATOM 2983 N N . GLN A 1 390 ? 2.52 -22.609 -16.484 1 98.88 390 GLN A N 1
ATOM 2984 C CA . GLN A 1 390 ? 1.193 -22 -16.484 1 98.88 390 GLN A CA 1
ATOM 2985 C C . GLN A 1 390 ? 0.604 -21.953 -15.086 1 98.88 390 GLN A C 1
ATOM 2987 O O . GLN A 1 390 ? 0.175 -22.969 -14.547 1 98.88 390 GLN A O 1
ATOM 2992 N N . SER A 1 391 ? 0.551 -20.766 -14.43 1 98.81 391 SER A N 1
ATOM 2993 C CA . SER A 1 391 ? -0.129 -20.5 -13.172 1 98.81 391 SER A CA 1
ATOM 2994 C C . SER A 1 391 ? 0.506 -21.281 -12.023 1 98.81 391 SER A C 1
ATOM 2996 O O . SER A 1 391 ? -0.195 -21.922 -11.242 1 98.81 391 SER A O 1
ATOM 2998 N N . GLY A 1 392 ? 1.807 -21.25 -11.969 1 98.69 392 GLY A N 1
ATOM 2999 C CA . GLY A 1 392 ? 2.484 -21.906 -10.867 1 98.69 392 GLY A CA 1
ATOM 3000 C C . GLY A 1 392 ? 3.994 -21.781 -10.93 1 98.69 392 GLY A C 1
ATOM 3001 O O . GLY A 1 392 ? 4.574 -21.75 -12.016 1 98.69 392 GLY A O 1
ATOM 3002 N N . ALA A 1 393 ? 4.617 -21.766 -9.773 1 98.69 393 ALA A N 1
ATOM 3003 C CA . ALA A 1 393 ? 6.07 -21.703 -9.656 1 98.69 393 ALA A CA 1
ATOM 3004 C C . ALA A 1 393 ? 6.559 -22.406 -8.391 1 98.69 393 ALA A C 1
ATOM 3006 O O . ALA A 1 393 ? 5.879 -22.391 -7.363 1 98.69 393 ALA A O 1
ATOM 3007 N N . PRO A 1 394 ? 7.727 -22.969 -8.484 1 98.38 394 PRO A N 1
ATOM 3008 C CA . PRO A 1 394 ? 8.219 -23.781 -7.363 1 98.38 394 PRO A CA 1
ATOM 3009 C C . PRO A 1 394 ? 8.484 -22.953 -6.109 1 98.38 394 PRO A C 1
ATOM 3011 O O . PRO A 1 394 ? 8.578 -23.5 -5.008 1 98.38 394 PRO A O 1
ATOM 3014 N N . ASN A 1 395 ? 8.672 -21.656 -6.227 1 97.19 395 ASN A N 1
ATOM 3015 C CA . ASN A 1 395 ? 8.945 -20.797 -5.078 1 97.19 395 ASN A CA 1
ATOM 3016 C C . ASN A 1 395 ? 7.656 -20.344 -4.406 1 97.19 395 ASN A C 1
ATOM 3018 O O . ASN A 1 395 ? 7.688 -19.5 -3.506 1 97.19 395 ASN A O 1
ATOM 3022 N N . GLY A 1 396 ? 6.516 -20.828 -4.816 1 96.5 396 GLY A N 1
ATOM 3023 C CA . GLY A 1 396 ? 5.27 -20.516 -4.129 1 96.5 396 GLY A CA 1
ATOM 3024 C C . GLY A 1 396 ? 5.223 -21.062 -2.715 1 96.5 396 GLY A C 1
ATOM 3025 O O . GLY A 1 396 ? 5.801 -22.109 -2.428 1 96.5 396 GLY A O 1
ATOM 3026 N N . PRO A 1 397 ? 4.52 -20.422 -1.822 1 94.88 397 PRO A N 1
ATOM 3027 C CA . PRO A 1 397 ? 4.535 -20.828 -0.415 1 94.88 397 PRO A CA 1
ATOM 3028 C C . PRO A 1 397 ? 3.879 -22.188 -0.187 1 94.88 397 PRO A C 1
ATOM 3030 O O . PRO A 1 397 ? 4.102 -22.812 0.85 1 94.88 397 PRO A O 1
ATOM 3033 N N . TRP A 1 398 ? 3.156 -22.656 -1.108 1 96.38 398 TRP A N 1
ATOM 3034 C CA . TRP A 1 398 ? 2.443 -23.922 -0.985 1 96.38 398 TRP A CA 1
ATOM 3035 C C . TRP A 1 398 ? 3.219 -25.047 -1.652 1 96.38 398 TRP A C 1
ATOM 3037 O O . TRP A 1 398 ? 2.902 -26.219 -1.461 1 96.38 398 TRP A O 1
ATOM 3047 N N . ALA A 1 399 ? 4.215 -24.781 -2.404 1 97.69 399 ALA A N 1
ATOM 3048 C CA . ALA A 1 399 ? 4.758 -25.672 -3.43 1 97.69 399 ALA A CA 1
ATOM 3049 C C . ALA A 1 399 ? 5.684 -26.719 -2.816 1 97.69 399 ALA A C 1
ATOM 3051 O O . ALA A 1 399 ? 5.867 -27.797 -3.377 1 97.69 399 ALA A O 1
ATOM 3052 N N . VAL A 1 400 ? 6.309 -26.375 -1.656 1 97.31 400 VAL A N 1
ATOM 3053 C CA . VAL A 1 400 ? 7.262 -27.297 -1.054 1 97.31 400 VAL A CA 1
ATOM 3054 C C . VAL A 1 400 ? 7.098 -27.297 0.464 1 97.31 400 VAL A C 1
ATOM 3056 O O . VAL A 1 400 ? 6.582 -26.328 1.036 1 97.31 400 VAL A O 1
ATOM 3059 N N . LEU A 1 401 ? 7.52 -28.391 1.015 1 95.94 401 LEU A N 1
ATOM 3060 C CA . LEU A 1 401 ? 7.621 -28.531 2.463 1 95.94 401 LEU A CA 1
ATOM 3061 C C . LEU A 1 401 ? 9.062 -28.812 2.881 1 95.94 401 LEU A C 1
ATOM 3063 O O . LEU A 1 401 ? 9.844 -29.359 2.094 1 95.94 401 LEU A O 1
ATOM 3067 N N . THR A 1 402 ? 9.305 -28.469 4.102 1 94.25 402 THR A N 1
ATOM 3068 C CA . THR A 1 402 ? 10.531 -28.984 4.691 1 94.25 402 THR A CA 1
ATOM 3069 C C . THR A 1 402 ? 10.422 -30.484 4.941 1 94.25 402 THR A C 1
ATOM 3071 O O . THR A 1 402 ? 9.32 -31.016 5.039 1 94.25 402 THR A O 1
ATOM 3074 N N . LEU A 1 403 ? 11.562 -31.047 5.031 1 93.81 403 LEU A N 1
ATOM 3075 C CA . LEU A 1 403 ? 11.586 -32.5 5.316 1 93.81 403 LEU A CA 1
ATOM 3076 C C . LEU A 1 403 ? 10.938 -32.781 6.668 1 93.81 403 LEU A C 1
ATOM 3078 O O . LEU A 1 403 ? 10.25 -33.781 6.828 1 93.81 403 LEU A O 1
ATOM 3082 N N . THR A 1 404 ? 11.125 -31.891 7.586 1 94.56 404 THR A N 1
ATOM 3083 C CA . THR A 1 404 ? 10.555 -32.031 8.922 1 94.56 404 THR A CA 1
ATOM 3084 C C . THR A 1 404 ? 9.031 -32 8.867 1 94.56 404 THR A C 1
ATOM 3086 O O . THR A 1 404 ? 8.375 -32.844 9.477 1 94.56 404 THR A O 1
ATOM 3089 N N . GLU A 1 405 ? 8.531 -31.094 8.18 1 94.88 405 GLU A N 1
ATOM 3090 C CA . GLU A 1 405 ? 7.078 -31.016 8.07 1 94.88 405 GLU A CA 1
ATOM 3091 C C . GLU A 1 405 ? 6.512 -32.188 7.281 1 94.88 405 GLU A C 1
ATOM 3093 O O . GLU A 1 405 ? 5.445 -32.719 7.613 1 94.88 405 GLU A O 1
ATOM 3098 N N . GLY A 1 406 ? 7.203 -32.625 6.211 1 95.75 406 GLY A N 1
ATOM 3099 C CA . GLY A 1 406 ? 6.789 -33.812 5.48 1 95.75 406 GLY A CA 1
ATOM 3100 C C . GLY A 1 406 ? 6.727 -35.062 6.352 1 95.75 406 GLY A C 1
ATOM 3101 O O . GLY A 1 406 ? 5.785 -35.844 6.254 1 95.75 406 GLY A O 1
ATOM 3102 N N . HIS A 1 407 ? 7.664 -35.156 7.184 1 95.5 407 HIS A N 1
ATOM 3103 C CA . HIS A 1 407 ? 7.719 -36.281 8.102 1 95.5 407 HIS A CA 1
ATOM 3104 C C . HIS A 1 407 ? 6.594 -36.219 9.125 1 95.5 407 HIS A C 1
ATOM 3106 O O . HIS A 1 407 ? 5.973 -37.25 9.445 1 95.5 407 HIS A O 1
ATOM 3112 N N . ARG A 1 408 ? 6.379 -35.062 9.625 1 95.31 408 ARG A N 1
ATOM 3113 C CA . ARG A 1 408 ? 5.293 -34.875 10.578 1 95.31 408 ARG A CA 1
ATOM 3114 C C . ARG A 1 408 ? 3.957 -35.312 9.984 1 95.31 408 ARG A C 1
ATOM 3116 O O . ARG A 1 408 ? 3.178 -36.031 10.625 1 95.31 408 ARG A O 1
ATOM 3123 N N . ARG A 1 409 ? 3.715 -34.906 8.766 1 96.5 409 ARG A N 1
ATOM 3124 C CA . ARG A 1 409 ? 2.455 -35.219 8.102 1 96.5 409 ARG A CA 1
ATOM 3125 C C . ARG A 1 409 ? 2.34 -36.719 7.859 1 96.5 409 ARG A C 1
ATOM 3127 O O . ARG A 1 409 ? 1.268 -37.312 8.039 1 96.5 409 ARG A O 1
ATOM 3134 N N . ALA A 1 410 ? 3.422 -37.344 7.434 1 96.5 410 ALA A N 1
ATOM 3135 C CA . ALA A 1 410 ? 3.428 -38.812 7.211 1 96.5 410 ALA A CA 1
ATOM 3136 C C . ALA A 1 410 ? 3.131 -39.562 8.508 1 96.5 410 ALA A C 1
ATOM 3138 O O . ALA A 1 410 ? 2.348 -40.5 8.508 1 96.5 410 ALA A O 1
ATOM 3139 N N . THR A 1 411 ? 3.773 -39.125 9.562 1 95.56 411 THR A N 1
ATOM 3140 C CA . THR A 1 411 ? 3.578 -39.75 10.867 1 95.56 411 THR A CA 1
ATOM 3141 C C . THR A 1 411 ? 2.141 -39.562 11.344 1 95.56 411 THR A C 1
ATOM 3143 O O . THR A 1 411 ? 1.53 -40.5 11.867 1 95.56 411 THR A O 1
ATOM 3146 N N . PHE A 1 412 ? 1.676 -38.375 11.156 1 96.44 412 PHE A N 1
ATOM 3147 C CA . PHE A 1 412 ? 0.308 -38.094 11.57 1 96.44 412 PHE A CA 1
ATOM 3148 C C . PHE A 1 412 ? -0.685 -38.938 10.797 1 96.44 412 PHE A C 1
ATOM 3150 O O . PHE A 1 412 ? -1.627 -39.5 11.375 1 96.44 412 PHE A O 1
ATOM 3157 N N . LEU A 1 413 ? -0.509 -39.062 9.5 1 97.06 413 LEU A N 1
ATOM 3158 C CA . LEU A 1 413 ? -1.349 -39.938 8.68 1 97.06 413 LEU A CA 1
ATOM 3159 C C . LEU A 1 413 ? -1.293 -41.375 9.188 1 97.06 413 LEU A C 1
ATOM 3161 O O . LEU A 1 413 ? -2.324 -42.062 9.273 1 97.06 413 LEU A O 1
ATOM 3165 N N . GLY A 1 414 ? -0.086 -41.875 9.461 1 96.75 414 GLY A N 1
ATOM 3166 C CA . GLY A 1 414 ? 0.075 -43.219 10.039 1 96.75 414 GLY A CA 1
ATOM 3167 C C . GLY A 1 414 ? -0.723 -43.406 11.312 1 96.75 414 GLY A C 1
ATOM 3168 O O . GLY A 1 414 ? -1.377 -44.438 11.492 1 96.75 414 GLY A O 1
ATOM 3169 N N . ASN A 1 415 ? -0.641 -42.406 12.141 1 96.12 415 ASN A N 1
ATOM 3170 C CA . ASN A 1 415 ? -1.388 -42.5 13.391 1 96.12 415 ASN A CA 1
ATOM 3171 C C . ASN A 1 415 ? -2.889 -42.594 13.148 1 96.12 415 ASN A C 1
ATOM 3173 O O . ASN A 1 415 ? -3.582 -43.375 13.812 1 96.12 415 ASN A O 1
ATOM 3177 N N . LEU A 1 416 ? -3.371 -41.812 12.234 1 96.75 416 LEU A N 1
ATOM 3178 C CA . LEU A 1 416 ? -4.793 -41.844 11.906 1 96.75 416 LEU A CA 1
ATOM 3179 C C . LEU A 1 416 ? -5.219 -43.188 11.359 1 96.75 416 LEU A C 1
ATOM 3181 O O . LEU A 1 416 ? -6.387 -43.562 11.461 1 96.75 416 LEU A O 1
ATOM 3185 N N . LEU A 1 417 ? -4.262 -43.969 10.805 1 97.12 417 LEU A N 1
ATOM 3186 C CA . LEU A 1 417 ? -4.57 -45.25 10.148 1 97.12 417 LEU A CA 1
ATOM 3187 C C . LEU A 1 417 ? -4.152 -46.406 11.031 1 97.12 417 LEU A C 1
ATOM 3189 O O . LEU A 1 417 ? -4.133 -47.562 10.57 1 97.12 417 LEU A O 1
ATOM 3193 N N . GLY A 1 418 ? -3.699 -46.125 12.258 1 95.19 418 GLY A N 1
ATOM 3194 C CA . GLY A 1 418 ? -3.369 -47.156 13.219 1 95.19 418 GLY A CA 1
ATOM 3195 C C . GLY A 1 418 ? -1.96 -47.688 13.062 1 95.19 418 GLY A C 1
ATOM 3196 O O . GLY A 1 418 ? -1.661 -48.812 13.492 1 95.19 418 GLY A O 1
ATOM 3197 N N . CYS A 1 419 ? -1.188 -47 12.328 1 94.06 419 CYS A N 1
ATOM 3198 C CA . CYS A 1 419 ? 0.211 -47.375 12.172 1 94.06 419 CYS A CA 1
ATOM 3199 C C . CYS A 1 419 ? 1.067 -46.75 13.273 1 94.06 419 CYS A C 1
ATOM 3201 O O . CYS A 1 419 ? 1.766 -45.781 13.039 1 94.06 419 CYS A O 1
ATOM 3203 N N . ASP A 1 420 ? 0.958 -47.25 14.5 1 77.19 420 ASP A N 1
ATOM 3204 C CA . ASP A 1 420 ? 1.577 -46.688 15.695 1 77.19 420 ASP A CA 1
ATOM 3205 C C . ASP A 1 420 ? 3.033 -47.125 15.82 1 77.19 420 ASP A C 1
ATOM 3207 O O . ASP A 1 420 ? 3.602 -47.094 16.906 1 77.19 420 ASP A O 1
ATOM 3211 N N . GLY A 1 421 ? 3.596 -47.406 14.828 1 66 421 GLY A N 1
ATOM 3212 C CA . GLY A 1 421 ? 4.953 -47.906 14.922 1 66 421 GLY A CA 1
ATOM 3213 C C . GLY A 1 421 ? 5.949 -46.875 15.422 1 66 421 GLY A C 1
ATOM 3214 O O . GLY A 1 421 ? 5.703 -45.688 15.336 1 66 421 GLY A O 1
ATOM 3215 N N . ASN A 1 422 ? 6.941 -47.438 16.188 1 70.75 422 ASN A N 1
ATOM 3216 C CA . ASN A 1 422 ? 7.945 -46.625 16.891 1 70.75 422 ASN A CA 1
ATOM 3217 C C . ASN A 1 422 ? 9.062 -46.188 15.945 1 70.75 422 ASN A C 1
ATOM 3219 O O . ASN A 1 422 ? 9.922 -45.375 16.328 1 70.75 422 ASN A O 1
ATOM 3223 N N . ASP A 1 423 ? 9.133 -46.75 14.75 1 87.69 423 ASP A N 1
ATOM 3224 C CA . ASP A 1 423 ? 10.227 -46.344 13.875 1 87.69 423 ASP A CA 1
ATOM 3225 C C . ASP A 1 423 ? 9.727 -46.125 12.445 1 87.69 423 ASP A C 1
ATOM 3227 O O . ASP A 1 423 ? 8.648 -46.594 12.086 1 87.69 423 ASP A O 1
ATOM 3231 N N . ASP A 1 424 ? 10.453 -45.5 11.633 1 91.56 424 ASP A N 1
ATOM 3232 C CA . ASP A 1 424 ? 10.117 -45.062 10.281 1 91.56 424 ASP A CA 1
ATOM 3233 C C . ASP A 1 424 ? 9.844 -46.25 9.367 1 91.56 424 ASP A C 1
ATOM 3235 O O . ASP A 1 424 ? 8.93 -46.219 8.539 1 91.56 424 ASP A O 1
ATOM 3239 N N . SER A 1 425 ? 10.602 -47.312 9.508 1 90.81 425 SER A N 1
ATOM 3240 C CA . SER A 1 425 ? 10.422 -48.5 8.672 1 90.81 425 SER A CA 1
ATOM 3241 C C . SER A 1 425 ? 9.094 -49.188 8.961 1 90.81 425 SER A C 1
ATOM 3243 O O . SER A 1 425 ? 8.406 -49.625 8.047 1 90.81 425 SER A O 1
ATOM 3245 N N . GLU A 1 426 ? 8.805 -49.219 10.188 1 93 426 GLU A N 1
ATOM 3246 C CA . GLU A 1 426 ? 7.535 -49.844 10.594 1 93 426 GLU A CA 1
ATOM 3247 C C . GLU A 1 426 ? 6.348 -49 10.094 1 93 426 GLU A C 1
ATOM 3249 O O . GLU A 1 426 ? 5.316 -49.562 9.719 1 93 426 GLU A O 1
ATOM 3254 N N . LEU A 1 427 ? 6.551 -47.75 10.203 1 94.75 427 LEU A N 1
ATOM 3255 C CA . LEU A 1 427 ? 5.508 -46.875 9.711 1 94.75 427 LEU A CA 1
ATOM 3256 C C . LEU A 1 427 ? 5.219 -47.125 8.234 1 94.75 427 LEU A C 1
ATOM 3258 O O . LEU A 1 427 ? 4.062 -47.281 7.84 1 94.75 427 LEU A O 1
ATOM 3262 N N . VAL A 1 428 ? 6.23 -47.219 7.422 1 95.19 428 VAL A N 1
ATOM 3263 C CA . VAL A 1 428 ? 6.09 -47.406 5.984 1 95.19 428 VAL A CA 1
ATOM 3264 C C . VAL A 1 428 ? 5.48 -48.781 5.715 1 95.19 428 VAL A C 1
ATOM 3266 O O . VAL A 1 428 ? 4.602 -48.938 4.859 1 95.19 428 VAL A O 1
ATOM 3269 N N . ASP A 1 429 ? 5.934 -49.781 6.453 1 94.25 429 ASP A N 1
ATOM 3270 C CA . ASP A 1 429 ? 5.426 -51.125 6.285 1 94.25 429 ASP A CA 1
ATOM 3271 C C . ASP A 1 429 ? 3.928 -51.188 6.582 1 94.25 429 ASP A C 1
ATOM 3273 O O . ASP A 1 429 ? 3.174 -51.844 5.855 1 94.25 429 ASP A O 1
ATOM 3277 N N . CYS A 1 430 ? 3.633 -50.625 7.574 1 95 430 CYS A N 1
ATOM 3278 C CA . CYS A 1 430 ? 2.225 -50.594 7.957 1 95 430 CYS A CA 1
ATOM 3279 C C . CYS A 1 430 ? 1.384 -49.875 6.898 1 95 430 CYS A C 1
ATOM 3281 O O . CYS A 1 430 ? 0.336 -50.375 6.496 1 95 430 CYS A O 1
ATOM 3283 N N . LEU A 1 431 ? 1.816 -48.719 6.441 1 95.88 431 LEU A N 1
ATOM 3284 C CA . LEU A 1 431 ? 1.081 -47.938 5.453 1 95.88 431 LEU A CA 1
ATOM 3285 C C . LEU A 1 431 ? 0.936 -48.719 4.145 1 95.88 431 LEU A C 1
ATOM 3287 O O . LEU A 1 431 ? -0.064 -48.562 3.439 1 95.88 431 LEU A O 1
ATOM 3291 N N . ARG A 1 432 ? 1.867 -49.531 3.822 1 95.44 432 ARG A N 1
ATOM 3292 C CA . ARG A 1 432 ? 1.84 -50.344 2.605 1 95.44 432 ARG A CA 1
ATOM 3293 C C . ARG A 1 432 ? 0.712 -51.375 2.652 1 95.44 432 ARG A C 1
ATOM 3295 O O . ARG A 1 432 ? 0.242 -51.844 1.609 1 95.44 432 ARG A O 1
ATOM 3302 N N . THR A 1 433 ? 0.333 -51.688 3.795 1 95.31 433 THR A N 1
ATOM 3303 C CA . THR A 1 433 ? -0.67 -52.75 3.939 1 95.31 433 THR A CA 1
ATOM 3304 C C . THR A 1 433 ? -2.078 -52.156 3.861 1 95.31 433 THR A C 1
ATOM 3306 O O . THR A 1 433 ? -3.055 -52.906 3.711 1 95.31 433 THR A O 1
ATOM 3309 N N . LYS A 1 434 ? -2.189 -50.906 3.93 1 97 434 LYS A N 1
ATOM 3310 C CA . LYS A 1 434 ? -3.504 -50.25 3.953 1 97 434 LYS A CA 1
ATOM 3311 C C . LYS A 1 434 ? -4.113 -50.188 2.555 1 97 434 LYS A C 1
ATOM 3313 O O . LYS A 1 434 ? -3.389 -50.156 1.56 1 97 434 LYS A O 1
ATOM 3318 N N . GLN A 1 435 ? -5.441 -50.25 2.502 1 97.5 435 GLN A N 1
ATOM 3319 C CA . GLN A 1 435 ? -6.117 -50.031 1.229 1 97.5 435 GLN A CA 1
ATOM 3320 C C . GLN A 1 435 ? -5.91 -48.594 0.742 1 97.5 435 GLN A C 1
ATOM 3322 O O . GLN A 1 435 ? -5.898 -47.656 1.542 1 97.5 435 GLN A O 1
ATOM 3327 N N . PRO A 1 436 ? -5.785 -48.406 -0.546 1 97.75 436 PRO A N 1
ATOM 3328 C CA . PRO A 1 436 ? -5.516 -47.094 -1.079 1 97.75 436 PRO A CA 1
ATOM 3329 C C . PRO A 1 436 ? -6.539 -46.062 -0.624 1 97.75 436 PRO A C 1
ATOM 3331 O O . PRO A 1 436 ? -6.172 -44.938 -0.256 1 97.75 436 PRO A O 1
ATOM 3334 N N . GLN A 1 437 ? -7.766 -46.438 -0.557 1 97.81 437 GLN A N 1
ATOM 3335 C CA . GLN A 1 437 ? -8.828 -45.5 -0.216 1 97.81 437 GLN A CA 1
ATOM 3336 C C . GLN A 1 437 ? -8.703 -45.031 1.231 1 97.81 437 GLN A C 1
ATOM 3338 O O . GLN A 1 437 ? -9.086 -43.906 1.562 1 97.81 437 GLN A O 1
ATOM 3343 N N . GLU A 1 438 ? -8.172 -45.812 2.086 1 98 438 GLU A N 1
ATOM 3344 C CA . GLU A 1 438 ? -7.973 -45.438 3.477 1 98 438 GLU A CA 1
ATOM 3345 C C . GLU A 1 438 ? -7 -44.25 3.584 1 98 438 GLU A C 1
ATOM 3347 O O . GLU A 1 438 ? -7.195 -43.344 4.398 1 98 438 GLU A O 1
ATOM 3352 N N . LEU A 1 439 ? -5.953 -44.281 2.814 1 98 439 LEU A N 1
ATOM 3353 C CA . LEU A 1 439 ? -4.996 -43.188 2.785 1 98 439 LEU A CA 1
ATOM 3354 C C . LEU A 1 439 ? -5.656 -41.906 2.281 1 98 439 LEU A C 1
ATOM 3356 O O . LEU A 1 439 ? -5.488 -40.844 2.877 1 98 439 LEU A O 1
ATOM 3360 N N . ILE A 1 440 ? -6.43 -42.062 1.247 1 98.12 440 ILE A N 1
ATOM 3361 C CA . ILE A 1 440 ? -7.066 -40.906 0.587 1 98.12 440 ILE A CA 1
ATOM 3362 C C . ILE A 1 440 ? -8.055 -40.25 1.542 1 98.12 440 ILE A C 1
ATOM 3364 O O . ILE A 1 440 ? -8.117 -39.031 1.628 1 98.12 440 ILE A O 1
ATOM 3368 N N . ASP A 1 441 ? -8.742 -41.031 2.312 1 97.56 441 ASP A N 1
ATOM 3369 C CA . ASP A 1 441 ? -9.805 -40.531 3.188 1 97.56 441 ASP A CA 1
ATOM 3370 C C . ASP A 1 441 ? -9.227 -39.688 4.332 1 97.56 441 ASP A C 1
ATOM 3372 O O . ASP A 1 441 ? -9.906 -38.812 4.871 1 97.56 441 ASP A O 1
ATOM 3376 N N . LYS A 1 442 ? -7.965 -39.938 4.691 1 97.75 442 LYS A N 1
ATOM 3377 C CA . LYS A 1 442 ? -7.426 -39.312 5.895 1 97.75 442 LYS A CA 1
ATOM 3378 C C . LYS A 1 442 ? -6.367 -38.281 5.539 1 97.75 442 LYS A C 1
ATOM 3380 O O . LYS A 1 442 ? -5.926 -37.5 6.402 1 97.75 442 LYS A O 1
ATOM 3385 N N . GLU A 1 443 ? -5.938 -38.188 4.336 1 96.06 443 GLU A N 1
ATOM 3386 C CA . GLU A 1 443 ? -4.746 -37.406 4.012 1 96.06 443 GLU A CA 1
ATOM 3387 C C . GLU A 1 443 ? -4.977 -35.938 4.273 1 96.06 443 GLU A C 1
ATOM 3389 O O . GLU A 1 443 ? -4.062 -35.219 4.703 1 96.06 443 GLU A O 1
ATOM 3394 N N . TRP A 1 444 ? -6.184 -35.406 4.117 1 95.94 444 TRP A N 1
ATOM 3395 C CA . TRP A 1 444 ? -6.426 -33.969 4.309 1 95.94 444 TRP A CA 1
ATOM 3396 C C . TRP A 1 444 ? -6.383 -33.625 5.785 1 95.94 444 TRP A C 1
ATOM 3398 O O . TRP A 1 444 ? -6.188 -32.438 6.141 1 95.94 444 TRP A O 1
ATOM 3408 N N . SER A 1 445 ? -6.535 -34.5 6.637 1 96.44 445 SER A N 1
ATOM 3409 C CA . SER A 1 445 ? -6.562 -34.281 8.078 1 96.44 445 SER A CA 1
ATOM 3410 C C . SER A 1 445 ? -5.176 -33.906 8.609 1 96.44 445 SER A C 1
ATOM 3412 O O . SER A 1 445 ? -5.043 -33.438 9.734 1 96.44 445 SER A O 1
ATOM 3414 N N . VAL A 1 446 ? -4.223 -34.062 7.777 1 96.69 446 VAL A N 1
ATOM 3415 C CA . VAL A 1 446 ? -2.859 -33.844 8.258 1 96.69 446 VAL A CA 1
ATOM 3416 C C . VAL A 1 446 ? -2.574 -32.375 8.336 1 96.69 446 VAL A C 1
ATOM 3418 O O . VAL A 1 446 ? -1.592 -31.938 8.953 1 96.69 446 VAL A O 1
ATOM 3421 N N . LEU A 1 447 ? -3.334 -31.531 7.68 1 94.81 447 LEU A N 1
ATOM 3422 C CA . LEU A 1 447 ? -3.133 -30.078 7.707 1 94.81 447 LEU A CA 1
ATOM 3423 C C . LEU A 1 447 ? -3.42 -29.516 9.094 1 94.81 447 LEU A C 1
ATOM 3425 O O . LEU A 1 447 ? -4.445 -29.844 9.703 1 94.81 447 LEU A O 1
ATOM 3429 N N . PRO A 1 448 ? -2.564 -28.672 9.594 1 88.44 448 PRO A N 1
ATOM 3430 C CA . PRO A 1 448 ? -2.691 -28.188 10.969 1 88.44 448 PRO A CA 1
ATOM 3431 C C . PRO A 1 448 ? -3.762 -27.109 11.125 1 88.44 448 PRO A C 1
ATOM 3433 O O . PRO A 1 448 ? -4.219 -26.844 12.242 1 88.44 448 PRO A O 1
ATOM 3436 N N . TYR A 1 449 ? -4.102 -26.422 10.055 1 86.25 449 TYR A N 1
ATOM 3437 C CA . TYR A 1 449 ? -5.07 -25.328 10.102 1 86.25 449 TYR A CA 1
ATOM 3438 C C . TYR A 1 449 ? -6.047 -25.422 8.93 1 86.25 449 TYR A C 1
ATOM 3440 O O . TYR A 1 449 ? -5.762 -26.078 7.922 1 86.25 449 TYR A O 1
ATOM 3448 N N . ASN A 1 450 ? -7.172 -24.812 9.227 1 87.81 450 ASN A N 1
ATOM 3449 C CA . ASN A 1 450 ? -8.031 -24.547 8.078 1 87.81 450 ASN A CA 1
ATOM 3450 C C . ASN A 1 450 ? -7.438 -23.453 7.18 1 87.81 450 ASN A C 1
ATOM 3452 O O . ASN A 1 450 ? -7.242 -22.328 7.617 1 87.81 450 ASN A O 1
ATOM 3456 N N . CYS A 1 451 ? -7.102 -23.859 5.977 1 92.06 451 CYS A N 1
ATOM 3457 C CA . CYS A 1 451 ? -6.379 -22.938 5.121 1 92.06 451 CYS A CA 1
ATOM 3458 C C . CYS A 1 451 ? -6.875 -23.016 3.682 1 92.06 451 CYS A C 1
ATOM 3460 O O . CYS A 1 451 ? -7.547 -23.969 3.307 1 92.06 451 CYS A O 1
ATOM 3462 N N . ILE A 1 452 ? -6.578 -21.953 3.027 1 94.44 452 ILE A N 1
ATOM 3463 C CA . ILE A 1 452 ? -6.871 -21.875 1.601 1 94.44 452 ILE A CA 1
ATOM 3464 C C . ILE A 1 452 ? -5.582 -22.047 0.798 1 94.44 452 ILE A C 1
ATOM 3466 O O . ILE A 1 452 ? -4.539 -21.5 1.162 1 94.44 452 ILE A O 1
ATOM 3470 N N . PHE A 1 453 ? -5.648 -22.859 -0.262 1 96.12 453 PHE A N 1
ATOM 3471 C CA . PHE A 1 453 ? -4.562 -23.031 -1.223 1 96.12 453 PHE A CA 1
ATOM 3472 C C . PHE A 1 453 ? -3.371 -23.719 -0.572 1 96.12 453 PHE A C 1
ATOM 3474 O O . PHE A 1 453 ? -2.229 -23.297 -0.745 1 96.12 453 PHE A O 1
ATOM 3481 N N . ARG A 1 454 ? -3.625 -24.609 0.346 1 95.44 454 ARG A N 1
ATOM 3482 C CA . ARG A 1 454 ? -2.666 -25.531 0.951 1 95.44 454 ARG A CA 1
ATOM 3483 C C . ARG A 1 454 ? -3.076 -26.984 0.726 1 95.44 454 ARG A C 1
ATOM 3485 O O . ARG A 1 454 ? -4.262 -27.312 0.793 1 95.44 454 ARG A O 1
ATOM 3492 N N . PHE A 1 455 ? -2.076 -27.797 0.527 1 97 455 PHE A N 1
ATOM 3493 C CA . PHE A 1 455 ? -2.355 -29.188 0.169 1 97 455 PHE A CA 1
ATOM 3494 C C . PHE A 1 455 ? -1.591 -30.141 1.073 1 97 455 PHE A C 1
ATOM 3496 O O . PHE A 1 455 ? -0.51 -29.812 1.565 1 97 455 PHE A O 1
ATOM 3503 N N . PRO A 1 456 ? -2.15 -31.328 1.315 1 97.12 456 PRO A N 1
ATOM 3504 C CA . PRO A 1 456 ? -1.635 -32.219 2.365 1 97.12 456 PRO A CA 1
ATOM 3505 C C . PRO A 1 456 ? -0.221 -32.719 2.074 1 97.12 456 PRO A C 1
ATOM 3507 O O . PRO A 1 456 ? 0.675 -32.562 2.908 1 97.12 456 PRO A O 1
ATOM 3510 N N . PHE A 1 457 ? -0.041 -33.281 0.909 1 98.25 457 PHE A N 1
ATOM 3511 C CA . PHE A 1 457 ? 1.252 -33.844 0.538 1 98.25 457 PHE A CA 1
ATOM 3512 C C . PHE A 1 457 ? 1.761 -33.219 -0.757 1 98.25 457 PHE A C 1
ATOM 3514 O O . PHE A 1 457 ? 1.166 -33.406 -1.819 1 98.25 457 PHE A O 1
ATOM 3521 N N . VAL A 1 458 ? 2.807 -32.469 -0.633 1 98.31 458 VAL A N 1
ATOM 3522 C CA . VAL A 1 458 ? 3.469 -31.797 -1.751 1 98.31 458 VAL A CA 1
ATOM 3523 C C . VAL A 1 458 ? 4.965 -32.094 -1.722 1 98.31 458 VAL A C 1
ATOM 3525 O O . VAL A 1 458 ? 5.449 -32.781 -0.806 1 98.31 458 VAL A O 1
ATOM 3528 N N . PRO A 1 459 ? 5.688 -31.75 -2.764 1 98.5 459 PRO A N 1
ATOM 3529 C CA . PRO A 1 459 ? 7.121 -32.031 -2.807 1 98.5 459 PRO A CA 1
ATOM 3530 C C . PRO A 1 459 ? 7.867 -31.516 -1.579 1 98.5 459 PRO A C 1
ATOM 3532 O O . PRO A 1 459 ? 7.477 -30.516 -0.995 1 98.5 459 PRO A O 1
ATOM 3535 N N . VAL A 1 460 ? 8.945 -32.219 -1.174 1 97.31 460 VAL A N 1
ATOM 3536 C CA . VAL A 1 460 ? 9.742 -31.859 -0.008 1 97.31 460 VAL A CA 1
ATOM 3537 C C . VAL A 1 460 ? 11.172 -31.547 -0.44 1 97.31 460 VAL A C 1
ATOM 3539 O O . VAL A 1 460 ? 11.656 -32.062 -1.45 1 97.31 460 VAL A O 1
ATOM 3542 N N . ILE A 1 461 ? 11.789 -30.688 0.274 1 95.94 461 ILE A N 1
ATOM 3543 C CA . ILE A 1 461 ? 13.195 -30.375 0.047 1 95.94 461 ILE A CA 1
ATOM 3544 C C . ILE A 1 461 ? 14.062 -31.516 0.585 1 95.94 461 ILE A C 1
ATOM 3546 O O . ILE A 1 461 ? 14.492 -31.484 1.74 1 95.94 461 ILE A O 1
ATOM 3550 N N . ASP A 1 462 ? 14.461 -32.406 -0.245 1 92.5 462 ASP A N 1
ATOM 3551 C CA . ASP A 1 462 ? 15.008 -33.688 0.193 1 92.5 462 ASP A CA 1
ATOM 3552 C C . ASP A 1 462 ? 16.531 -33.719 0.072 1 92.5 462 ASP A C 1
ATOM 3554 O O . ASP A 1 462 ? 17.188 -34.656 0.519 1 92.5 462 ASP A O 1
ATOM 3558 N N . GLY A 1 463 ? 17.109 -32.688 -0.592 1 91.75 463 GLY A N 1
ATOM 3559 C CA . GLY A 1 463 ? 18.547 -32.688 -0.793 1 91.75 463 GLY A CA 1
ATOM 3560 C C . GLY A 1 463 ? 19 -33.531 -1.972 1 91.75 463 GLY A C 1
ATOM 3561 O O . GLY A 1 463 ? 20.172 -33.5 -2.346 1 91.75 463 GLY A O 1
ATOM 3562 N N . ASP A 1 464 ? 18.125 -34.25 -2.617 1 92.06 464 ASP A N 1
ATOM 3563 C CA . ASP A 1 464 ? 18.422 -35.094 -3.756 1 92.06 464 ASP A CA 1
ATOM 3564 C C . ASP A 1 464 ? 17.828 -34.531 -5.043 1 92.06 464 ASP A C 1
ATOM 3566 O O . ASP A 1 464 ? 18.547 -34.062 -5.91 1 92.06 464 ASP A O 1
ATOM 3570 N N . PHE A 1 465 ? 16.516 -34.594 -5.059 1 94.31 465 PHE A N 1
ATOM 3571 C CA . PHE A 1 465 ? 15.875 -33.938 -6.203 1 94.31 465 PHE A CA 1
ATOM 3572 C C . PHE A 1 465 ? 16.219 -32.469 -6.262 1 94.31 465 PHE A C 1
ATOM 3574 O O . PHE A 1 465 ? 16.484 -31.922 -7.336 1 94.31 465 PHE A O 1
ATOM 3581 N N . PHE A 1 466 ? 16.172 -31.891 -5.035 1 91.62 466 PHE A N 1
ATOM 3582 C CA . PHE A 1 466 ? 16.531 -30.5 -4.828 1 91.62 466 PHE A CA 1
ATOM 3583 C C . PHE A 1 466 ? 17.812 -30.391 -3.996 1 91.62 466 PHE A C 1
ATOM 3585 O O . PHE A 1 466 ? 17.781 -30.594 -2.779 1 91.62 466 PHE A O 1
ATOM 3592 N N . PRO A 1 467 ? 18.891 -29.953 -4.5 1 93.69 467 PRO A N 1
ATOM 3593 C CA . PRO A 1 467 ? 20.078 -29.75 -3.672 1 93.69 467 PRO A CA 1
ATOM 3594 C C . PRO A 1 467 ? 19.891 -28.641 -2.633 1 93.69 467 PRO A C 1
ATOM 3596 O O . PRO A 1 467 ? 20.578 -28.625 -1.604 1 93.69 467 PRO A O 1
ATOM 3599 N N . ASP A 1 468 ? 19 -27.75 -2.908 1 95 468 ASP A N 1
ATOM 3600 C CA . ASP A 1 468 ? 18.656 -26.609 -2.047 1 95 468 ASP A CA 1
ATOM 3601 C C . ASP A 1 468 ? 17.203 -26.203 -2.217 1 95 468 ASP A C 1
ATOM 3603 O O . ASP A 1 468 ? 16.469 -26.828 -2.988 1 95 468 ASP A O 1
ATOM 3607 N N . THR A 1 469 ? 16.766 -25.203 -1.373 1 96.06 469 THR A N 1
ATOM 3608 C CA . THR A 1 469 ? 15.414 -24.688 -1.53 1 96.06 469 THR A CA 1
ATOM 3609 C C . THR A 1 469 ? 15.219 -24.078 -2.916 1 96.06 469 THR A C 1
ATOM 3611 O O . THR A 1 469 ? 16.172 -23.562 -3.512 1 96.06 469 THR A O 1
ATOM 3614 N N . PRO A 1 470 ? 14 -24.188 -3.42 1 96.56 470 PRO A N 1
ATOM 3615 C CA . PRO A 1 470 ? 13.742 -23.562 -4.723 1 96.56 470 PRO A CA 1
ATOM 3616 C C . PRO A 1 470 ? 14.148 -22.094 -4.77 1 96.56 470 PRO A C 1
ATOM 3618 O O . PRO A 1 470 ? 14.75 -21.641 -5.746 1 96.56 470 PRO A O 1
ATOM 3621 N N . GLU A 1 471 ? 13.836 -21.375 -3.725 1 94.25 471 GLU A N 1
ATOM 3622 C CA . GLU A 1 471 ? 14.203 -19.969 -3.684 1 94.25 471 GLU A CA 1
ATOM 3623 C C . GLU A 1 471 ? 15.719 -19.797 -3.67 1 94.25 471 GLU A C 1
ATOM 3625 O O . GLU A 1 471 ? 16.25 -18.906 -4.328 1 94.25 471 GLU A O 1
ATOM 3630 N N . GLY A 1 472 ? 16.375 -20.562 -2.83 1 95.38 472 GLY A N 1
ATOM 3631 C CA . GLY A 1 472 ? 17.828 -20.531 -2.807 1 95.38 472 GLY A CA 1
ATOM 3632 C C . GLY A 1 472 ? 18.453 -20.812 -4.156 1 95.38 472 GLY A C 1
ATOM 3633 O O . GLY A 1 472 ? 19.391 -20.125 -4.574 1 95.38 472 GLY A O 1
ATOM 3634 N N . MET A 1 473 ? 17.953 -21.812 -4.816 1 97.06 473 MET A N 1
ATOM 3635 C CA . MET A 1 473 ? 18.469 -22.188 -6.129 1 97.06 473 MET A CA 1
ATOM 3636 C C . MET A 1 473 ? 18.203 -21.109 -7.16 1 97.06 473 MET A C 1
ATOM 3638 O O . MET A 1 473 ? 19.062 -20.781 -7.98 1 97.06 473 MET A O 1
ATOM 3642 N N . LEU A 1 474 ? 17.047 -20.547 -7.07 1 95.56 474 LEU A N 1
ATOM 3643 C CA . LEU A 1 474 ? 16.672 -19.453 -7.965 1 95.56 474 LEU A CA 1
ATOM 3644 C C . LEU A 1 474 ? 17.609 -18.266 -7.77 1 95.56 474 LEU A C 1
ATOM 3646 O O . LEU A 1 474 ? 18.078 -17.672 -8.742 1 95.56 474 LEU A O 1
ATOM 3650 N N . ASN A 1 475 ? 17.891 -17.938 -6.551 1 94.81 475 ASN A N 1
ATOM 3651 C CA . ASN A 1 475 ? 18.719 -16.781 -6.219 1 94.81 475 ASN A CA 1
ATOM 3652 C C . ASN A 1 475 ? 20.172 -16.984 -6.664 1 94.81 475 ASN A C 1
ATOM 3654 O O . ASN A 1 475 ? 20.859 -16.031 -6.996 1 94.81 475 ASN A O 1
ATOM 3658 N N . MET A 1 476 ? 20.578 -18.219 -6.711 1 96.25 476 MET A N 1
ATOM 3659 C CA . MET A 1 476 ? 21.953 -18.531 -7.043 1 96.25 476 MET A CA 1
ATOM 3660 C C . MET A 1 476 ? 22.109 -18.828 -8.531 1 96.25 476 MET A C 1
ATOM 3662 O O . MET A 1 476 ? 23.203 -19.125 -9 1 96.25 476 MET A O 1
ATOM 3666 N N . GLY A 1 477 ? 21.031 -18.797 -9.258 1 96.56 477 GLY A N 1
ATOM 3667 C CA . GLY A 1 477 ? 21.078 -19.109 -10.68 1 96.56 477 GLY A CA 1
ATOM 3668 C C . GLY A 1 477 ? 21.344 -20.578 -10.953 1 96.56 477 GLY A C 1
ATOM 3669 O O . GLY A 1 477 ? 21.875 -20.938 -11.992 1 96.56 477 GLY A O 1
ATOM 3670 N N . ASN A 1 478 ? 21.031 -21.344 -9.93 1 97.25 478 ASN A N 1
ATOM 3671 C CA . ASN A 1 478 ? 21.219 -22.797 -10.07 1 97.25 478 ASN A CA 1
ATOM 3672 C C . ASN A 1 478 ? 20.016 -23.453 -10.719 1 97.25 478 ASN A C 1
ATOM 3674 O O . ASN A 1 478 ? 19.219 -24.094 -10.031 1 97.25 478 ASN A O 1
ATOM 3678 N N . PHE A 1 479 ? 19.859 -23.391 -11.992 1 97.94 479 PHE A N 1
ATOM 3679 C CA . PHE A 1 479 ? 18.781 -23.969 -12.797 1 97.94 479 PHE A CA 1
ATOM 3680 C C . PHE A 1 479 ? 19.234 -24.156 -14.242 1 97.94 479 PHE A C 1
ATOM 3682 O O . PHE A 1 479 ? 20.312 -23.703 -14.625 1 97.94 479 PHE A O 1
ATOM 3689 N N . LYS A 1 480 ? 18.484 -24.859 -15.008 1 98.12 480 LYS A N 1
ATOM 3690 C CA . LYS A 1 480 ? 18.766 -25.047 -16.422 1 98.12 480 LYS A CA 1
ATOM 3691 C C . LYS A 1 480 ? 18.703 -23.719 -17.172 1 98.12 480 LYS A C 1
ATOM 3693 O O . LYS A 1 480 ? 17.734 -22.969 -17.031 1 98.12 480 LYS A O 1
ATOM 3698 N N . GLU A 1 481 ? 19.734 -23.406 -17.875 1 97.44 481 GLU A N 1
ATOM 3699 C CA . GLU A 1 481 ? 19.688 -22.25 -18.766 1 97.44 481 GLU A CA 1
ATOM 3700 C C . GLU A 1 481 ? 18.953 -22.578 -20.062 1 97.44 481 GLU A C 1
ATOM 3702 O O . GLU A 1 481 ? 19.391 -23.438 -20.844 1 97.44 481 GLU A O 1
ATOM 3707 N N . THR A 1 482 ? 17.812 -21.953 -20.281 1 98.38 482 THR A N 1
ATOM 3708 C CA . THR A 1 482 ? 16.984 -22.203 -21.453 1 98.38 482 THR A CA 1
ATOM 3709 C C . THR A 1 482 ? 15.93 -21.125 -21.625 1 98.38 482 THR A C 1
ATOM 3711 O O . THR A 1 482 ? 16 -20.078 -20.969 1 98.38 482 THR A O 1
ATOM 3714 N N . GLU A 1 483 ? 14.992 -21.328 -22.594 1 98.62 483 GLU A N 1
ATOM 3715 C CA . GLU A 1 483 ? 13.883 -20.391 -22.781 1 98.62 483 GLU A CA 1
ATOM 3716 C C . GLU A 1 483 ? 12.672 -20.797 -21.953 1 98.62 483 GLU A C 1
ATOM 3718 O O . GLU A 1 483 ? 12.398 -21.984 -21.781 1 98.62 483 GLU A O 1
ATOM 3723 N N . LEU A 1 484 ? 12.047 -19.75 -21.469 1 98.81 484 LEU A N 1
ATOM 3724 C CA . LEU A 1 484 ? 10.914 -19.969 -20.562 1 98.81 484 LEU A CA 1
ATOM 3725 C C . LEU A 1 484 ? 9.703 -19.156 -21.016 1 98.81 484 LEU A C 1
ATOM 3727 O O . LEU A 1 484 ? 9.828 -17.969 -21.344 1 98.81 484 LEU A O 1
ATOM 3731 N N . LEU A 1 485 ? 8.578 -19.781 -21.156 1 98.88 485 LEU A N 1
ATOM 3732 C CA . LEU A 1 485 ? 7.273 -19.141 -21.297 1 98.88 485 LEU A CA 1
ATOM 3733 C C . LEU A 1 485 ? 6.453 -19.297 -20.016 1 98.88 485 LEU A C 1
ATOM 3735 O O . LEU A 1 485 ? 6.25 -20.406 -19.531 1 98.88 485 LEU A O 1
ATOM 3739 N N . VAL A 1 486 ? 6.094 -18.172 -19.406 1 98.75 486 VAL A N 1
ATOM 3740 C CA . VAL A 1 486 ? 5.406 -18.219 -18.125 1 98.75 486 VAL A CA 1
ATOM 3741 C C . VAL A 1 486 ? 4.16 -17.328 -18.172 1 98.75 486 VAL A C 1
ATOM 3743 O O . VAL A 1 486 ? 4.16 -16.281 -18.828 1 98.75 486 VAL A O 1
ATOM 3746 N N . GLY A 1 487 ? 3.105 -17.797 -17.5 1 98.69 487 GLY A N 1
ATOM 3747 C CA . GLY A 1 487 ? 1.92 -16.953 -17.484 1 98.69 487 GLY A CA 1
ATOM 3748 C C . GLY A 1 487 ? 0.961 -17.297 -16.359 1 98.69 487 GLY A C 1
ATOM 3749 O O . GLY A 1 487 ? 1.163 -18.281 -15.633 1 98.69 487 GLY A O 1
ATOM 3750 N N . VAL A 1 488 ? -0.011 -16.359 -16.172 1 98.88 488 VAL A N 1
ATOM 3751 C CA . VAL A 1 488 ? -1.038 -16.5 -15.141 1 98.88 488 VAL A CA 1
ATOM 3752 C C . VAL A 1 488 ? -2.395 -16.078 -15.711 1 98.88 488 VAL A C 1
ATOM 3754 O O . VAL A 1 488 ? -2.477 -15.555 -16.828 1 98.88 488 VAL A O 1
ATOM 3757 N N . ASN A 1 489 ? -3.418 -16.453 -14.953 1 98.88 489 ASN A N 1
ATOM 3758 C CA . ASN A 1 489 ? -4.773 -16 -15.266 1 98.88 489 ASN A CA 1
ATOM 3759 C C . ASN A 1 489 ? -5.164 -14.789 -14.422 1 98.88 489 ASN A C 1
ATOM 3761 O O . ASN A 1 489 ? -4.59 -14.555 -13.359 1 98.88 489 ASN A O 1
ATOM 3765 N N . GLN A 1 490 ? -6.164 -14.109 -14.859 1 98.56 490 GLN A N 1
ATOM 3766 C CA . GLN A 1 490 ? -6.559 -12.844 -14.25 1 98.56 490 GLN A CA 1
ATOM 3767 C C . GLN A 1 490 ? -7.055 -13.047 -12.828 1 98.56 490 GLN A C 1
ATOM 3769 O O . GLN A 1 490 ? -6.758 -12.242 -11.938 1 98.56 490 GLN A O 1
ATOM 3774 N N . ASP A 1 491 ? -7.883 -14.055 -12.609 1 98.69 491 ASP A N 1
ATOM 3775 C CA . ASP A 1 491 ? -8.5 -14.312 -11.312 1 98.69 491 ASP A CA 1
ATOM 3776 C C . ASP A 1 491 ? -8.055 -15.664 -10.75 1 98.69 491 ASP A C 1
ATOM 3778 O O . ASP A 1 491 ? -8.875 -16.562 -10.578 1 98.69 491 ASP A O 1
ATOM 3782 N N . GLU A 1 492 ? -6.801 -15.711 -10.352 1 98.62 492 GLU A N 1
ATOM 3783 C CA . GLU A 1 492 ? -6.145 -16.953 -9.93 1 98.62 492 GLU A CA 1
ATOM 3784 C C . GLU A 1 492 ? -6.723 -17.453 -8.609 1 98.62 492 GLU A C 1
ATOM 3786 O O . GLU A 1 492 ? -6.609 -18.641 -8.289 1 98.62 492 GLU A O 1
ATOM 3791 N N . GLY A 1 493 ? -7.363 -16.578 -7.824 1 98.31 493 GLY A N 1
ATOM 3792 C CA . GLY A 1 493 ? -7.793 -16.969 -6.492 1 98.31 493 GLY A CA 1
ATOM 3793 C C . GLY A 1 493 ? -9.234 -17.453 -6.449 1 98.31 493 GLY A C 1
ATOM 3794 O O . GLY A 1 493 ? -9.617 -18.203 -5.555 1 98.31 493 GLY A O 1
ATOM 3795 N N . SER A 1 494 ? -10.07 -17.109 -7.383 1 97.56 494 SER A N 1
ATOM 3796 C CA . SER A 1 494 ? -11.523 -17.25 -7.316 1 97.56 494 SER A CA 1
ATOM 3797 C C . SER A 1 494 ? -11.93 -18.703 -7.207 1 97.56 494 SER A C 1
ATOM 3799 O O . SER A 1 494 ? -12.836 -19.047 -6.445 1 97.56 494 SER A O 1
ATOM 3801 N N . TYR A 1 495 ? -11.227 -19.562 -7.941 1 97.19 495 TYR A N 1
ATOM 3802 C CA . TYR A 1 495 ? -11.562 -20.984 -7.957 1 97.19 495 TYR A CA 1
ATOM 3803 C C . TYR A 1 495 ? -11.453 -21.594 -6.562 1 97.19 495 TYR A C 1
ATOM 3805 O O . TYR A 1 495 ? -12.273 -22.422 -6.176 1 97.19 495 TYR A O 1
ATOM 3813 N N . PHE A 1 496 ? -10.586 -21.203 -5.789 1 97.31 496 PHE A N 1
ATOM 3814 C CA . PHE A 1 496 ? -10.297 -21.812 -4.492 1 97.31 496 PHE A CA 1
ATOM 3815 C C . PHE A 1 496 ? -11.203 -21.219 -3.412 1 97.31 496 PHE A C 1
ATOM 3817 O O . PHE A 1 496 ? -11.398 -21.844 -2.359 1 97.31 496 PHE A O 1
ATOM 3824 N N . LEU A 1 497 ? -11.734 -20.094 -3.68 1 97.31 497 LEU A N 1
ATOM 3825 C CA . LEU A 1 497 ? -12.586 -19.438 -2.693 1 97.31 497 LEU A CA 1
ATOM 3826 C C . LEU A 1 497 ? -13.914 -20.172 -2.537 1 97.31 497 LEU A C 1
ATOM 3828 O O . LEU A 1 497 ? -14.508 -20.156 -1.459 1 97.31 497 LEU A O 1
ATOM 3832 N N . VAL A 1 498 ? -14.375 -20.875 -3.514 1 94.31 498 VAL A N 1
ATOM 3833 C CA . VAL A 1 498 ? -15.68 -21.531 -3.471 1 94.31 498 VAL A CA 1
ATOM 3834 C C . VAL A 1 498 ? -15.578 -22.812 -2.648 1 94.31 498 VAL A C 1
ATOM 3836 O O . VAL A 1 498 ? -16.594 -23.453 -2.373 1 94.31 498 VAL A O 1
ATOM 3839 N N . TYR A 1 499 ? -14.391 -23.219 -2.213 1 90 499 TYR A N 1
ATOM 3840 C CA . TYR A 1 499 ? -14.203 -24.453 -1.463 1 90 499 TYR A CA 1
ATOM 3841 C C . TYR A 1 499 ? -14.133 -24.188 0.034 1 90 499 TYR A C 1
ATOM 3843 O O . TYR A 1 499 ? -13.172 -24.578 0.7 1 90 499 TYR A O 1
ATOM 3851 N N . GLY A 1 500 ? -15.062 -23.453 0.582 1 85.25 500 GLY A N 1
ATOM 3852 C CA . GLY A 1 500 ? -15.242 -23.422 2.025 1 85.25 500 GLY A CA 1
ATOM 3853 C C . GLY A 1 500 ? -14.867 -22.094 2.646 1 85.25 500 GLY A C 1
ATOM 3854 O O . GLY A 1 500 ? -14.945 -21.922 3.865 1 85.25 500 GLY A O 1
ATOM 3855 N N . VAL A 1 501 ? -14.438 -21.141 1.92 1 93.12 501 VAL A N 1
ATOM 3856 C CA . VAL A 1 501 ? -14.164 -19.828 2.494 1 93.12 501 VAL A CA 1
ATOM 3857 C C . VAL A 1 501 ? -15.477 -19.141 2.846 1 93.12 501 VAL A C 1
ATOM 3859 O O . VAL A 1 501 ? -16.438 -19.188 2.078 1 93.12 501 VAL A O 1
ATOM 3862 N N . PRO A 1 502 ? -15.477 -18.531 3.988 1 93.94 502 PRO A N 1
ATOM 3863 C CA . PRO A 1 502 ? -16.734 -17.938 4.449 1 93.94 502 PRO A CA 1
ATOM 3864 C C . PRO A 1 502 ? -17.328 -16.953 3.441 1 93.94 502 PRO A C 1
ATOM 3866 O O . PRO A 1 502 ? -16.625 -16.078 2.936 1 93.94 502 PRO A O 1
ATOM 3869 N N . GLY A 1 503 ? -18.594 -17.156 3.111 1 95.44 503 GLY A N 1
ATOM 3870 C CA . GLY A 1 503 ? -19.344 -16.234 2.279 1 95.44 503 GLY A CA 1
ATOM 3871 C C . GLY A 1 503 ? -19.266 -16.562 0.802 1 95.44 503 GLY A C 1
ATOM 3872 O O . GLY A 1 503 ? -20.031 -16.016 0.003 1 95.44 503 GLY A O 1
ATOM 3873 N N . PHE A 1 504 ? -18.5 -17.438 0.414 1 96.19 504 PHE A N 1
ATOM 3874 C CA . PHE A 1 504 ? -18.328 -17.766 -0.996 1 96.19 504 PHE A CA 1
ATOM 3875 C C . PHE A 1 504 ? -19.156 -19 -1.36 1 96.19 504 PHE A C 1
ATOM 3877 O O . PHE A 1 504 ? -19.234 -19.953 -0.581 1 96.19 504 PHE A O 1
ATOM 3884 N N . SER A 1 505 ? -19.766 -18.875 -2.502 1 93.56 505 SER A N 1
ATOM 3885 C CA . SER A 1 505 ? -20.578 -19.969 -3.031 1 93.56 505 SER A CA 1
ATOM 3886 C C . SER A 1 505 ? -20.703 -19.875 -4.547 1 93.56 505 SER A C 1
ATOM 3888 O O . SER A 1 505 ? -20.672 -18.781 -5.117 1 93.56 505 SER A O 1
ATOM 3890 N N . LYS A 1 506 ? -20.859 -21.047 -5.156 1 93.56 506 LYS A N 1
ATOM 3891 C CA . LYS A 1 506 ? -21.078 -21.062 -6.602 1 93.56 506 LYS A CA 1
ATOM 3892 C C . LYS A 1 506 ? -22.5 -20.656 -6.945 1 93.56 506 LYS A C 1
ATOM 3894 O O . LYS A 1 506 ? -22.812 -20.375 -8.102 1 93.56 506 LYS A O 1
ATOM 3899 N N . ASP A 1 507 ? -23.344 -20.578 -5.965 1 93.31 507 ASP A N 1
ATOM 3900 C CA . ASP A 1 507 ? -24.766 -20.438 -6.203 1 93.31 507 ASP A CA 1
ATOM 3901 C C . ASP A 1 507 ? -25.234 -19 -5.996 1 93.31 507 ASP A C 1
ATOM 3903 O O . ASP A 1 507 ? -26.438 -18.719 -6.02 1 93.31 507 ASP A O 1
ATOM 3907 N N . ASN A 1 508 ? -24.359 -18.156 -5.672 1 92.56 508 ASN A N 1
ATOM 3908 C CA . ASN A 1 508 ? -24.703 -16.75 -5.547 1 92.56 508 ASN A CA 1
ATOM 3909 C C . ASN A 1 508 ? -23.547 -15.852 -6 1 92.56 508 ASN A C 1
ATOM 3911 O O . ASN A 1 508 ? -22.562 -16.344 -6.559 1 92.56 508 ASN A O 1
ATOM 3915 N N . ASP A 1 509 ? -23.734 -14.578 -5.797 1 94.81 509 ASP A N 1
ATOM 3916 C CA . ASP A 1 509 ? -22.75 -13.617 -6.289 1 94.81 509 ASP A CA 1
ATOM 3917 C C . ASP A 1 509 ? -21.594 -13.469 -5.309 1 94.81 509 ASP A C 1
ATOM 3919 O O . ASP A 1 509 ? -20.625 -12.766 -5.586 1 94.81 509 ASP A O 1
ATOM 3923 N N . SER A 1 510 ? -21.609 -14.07 -4.199 1 96.12 510 SER A N 1
ATOM 3924 C CA . SER A 1 510 ? -20.562 -14.102 -3.186 1 96.12 510 SER A CA 1
ATOM 3925 C C . SER A 1 510 ? -20.156 -12.695 -2.756 1 96.12 510 SER A C 1
ATOM 3927 O O . SER A 1 510 ? -18.969 -12.367 -2.725 1 96.12 510 SER A O 1
ATOM 3929 N N . LEU A 1 511 ? -21.156 -11.852 -2.574 1 97.38 511 LEU A N 1
ATOM 3930 C CA . LEU A 1 511 ? -20.906 -10.57 -1.918 1 97.38 511 LEU A CA 1
ATOM 3931 C C . LEU A 1 511 ? -20.641 -10.766 -0.426 1 97.38 511 LEU A C 1
ATOM 3933 O O . LEU A 1 511 ? -21.578 -11.008 0.339 1 97.38 511 LEU A O 1
ATOM 3937 N N . ILE A 1 512 ? -19.406 -10.586 -0.013 1 96.88 512 ILE A N 1
ATOM 3938 C CA . ILE A 1 512 ? -19.078 -11.055 1.328 1 96.88 512 ILE A CA 1
ATOM 3939 C C . ILE A 1 512 ? -18.969 -9.867 2.279 1 96.88 512 ILE A C 1
ATOM 3941 O O . ILE A 1 512 ? -18.578 -8.766 1.871 1 96.88 512 ILE A O 1
ATOM 3945 N N . THR A 1 513 ? -19.297 -10.125 3.535 1 97.62 513 THR A N 1
ATOM 3946 C CA . THR A 1 513 ? -19.234 -9.102 4.574 1 97.62 513 THR A CA 1
ATOM 3947 C C . THR A 1 513 ? -17.781 -8.844 4.988 1 97.62 513 THR A C 1
ATOM 3949 O O . THR A 1 513 ? -16.891 -9.617 4.648 1 97.62 513 THR A O 1
ATOM 3952 N N . ARG A 1 514 ? -17.562 -7.746 5.691 1 97.94 514 ARG A N 1
ATOM 3953 C CA . ARG A 1 514 ? -16.25 -7.434 6.234 1 97.94 514 ARG A CA 1
ATOM 3954 C C . ARG A 1 514 ? -15.766 -8.539 7.172 1 97.94 514 ARG A C 1
ATOM 3956 O O . ARG A 1 514 ? -14.586 -8.891 7.172 1 97.94 514 ARG A O 1
ATOM 3963 N N . GLU A 1 515 ? -16.625 -9.062 7.969 1 97.88 515 GLU A N 1
ATOM 3964 C CA . GLU A 1 515 ? -16.281 -10.156 8.875 1 97.88 515 GLU A CA 1
ATOM 3965 C C . GLU A 1 515 ? -15.82 -11.391 8.102 1 97.88 515 GLU A C 1
ATOM 3967 O O . GLU A 1 515 ? -14.828 -12.023 8.477 1 97.88 515 GLU A O 1
ATOM 3972 N N . ASP A 1 516 ? -16.562 -11.703 7.043 1 97.88 516 ASP A N 1
ATOM 3973 C CA . ASP A 1 516 ? -16.172 -12.828 6.195 1 97.88 516 ASP A CA 1
ATOM 3974 C C . ASP A 1 516 ? -14.812 -12.578 5.551 1 97.88 516 ASP A C 1
ATOM 3976 O O . ASP A 1 516 ? -14 -13.5 5.434 1 97.88 516 ASP A O 1
ATOM 3980 N N . PHE A 1 517 ? -14.68 -11.375 5.141 1 98.12 517 PHE A N 1
ATOM 3981 C CA . PHE A 1 517 ? -13.406 -11 4.551 1 98.12 517 PHE A CA 1
ATOM 3982 C C . PHE A 1 517 ? -12.258 -11.242 5.527 1 98.12 517 PHE A C 1
ATOM 3984 O O . PHE A 1 517 ? -11.266 -11.875 5.184 1 98.12 517 PHE A O 1
ATOM 3991 N N . LEU A 1 518 ? -12.367 -10.781 6.727 1 97.69 518 LEU A N 1
ATOM 3992 C CA . LEU A 1 518 ? -11.328 -10.93 7.738 1 97.69 518 LEU A CA 1
ATOM 3993 C C . LEU A 1 518 ? -11.094 -12.398 8.062 1 97.69 518 LEU A C 1
ATOM 3995 O O . LEU A 1 518 ? -9.953 -12.828 8.242 1 97.69 518 LEU A O 1
ATOM 3999 N N . GLY A 1 519 ? -12.164 -13.156 8.172 1 96.5 519 GLY A N 1
ATOM 4000 C CA . GLY A 1 519 ? -12.023 -14.594 8.352 1 96.5 519 GLY A CA 1
ATOM 4001 C C . GLY A 1 519 ? -11.297 -15.273 7.203 1 96.5 519 GLY A C 1
ATOM 4002 O O . GLY A 1 519 ? -10.5 -16.188 7.422 1 96.5 519 GLY A O 1
ATOM 4003 N N . GLY A 1 520 ? -11.609 -14.852 5.961 1 97.44 520 GLY A N 1
ATOM 4004 C CA . GLY A 1 520 ? -10.938 -15.383 4.789 1 97.44 520 GLY A CA 1
ATOM 4005 C C . GLY A 1 520 ? -9.453 -15.078 4.766 1 97.44 520 GLY A C 1
ATOM 4006 O O . GLY A 1 520 ? -8.641 -15.93 4.375 1 97.44 520 GLY A O 1
ATOM 4007 N N . VAL A 1 521 ? -9.086 -13.844 5.172 1 97.5 521 VAL A N 1
ATOM 4008 C CA . VAL A 1 521 ? -7.676 -13.461 5.207 1 97.5 521 VAL A CA 1
ATOM 4009 C C . VAL A 1 521 ? -6.922 -14.367 6.176 1 97.5 521 VAL A C 1
ATOM 4011 O O . VAL A 1 521 ? -5.809 -14.812 5.883 1 97.5 521 VAL A O 1
ATOM 4014 N N . LYS A 1 522 ? -7.516 -14.664 7.289 1 95.19 522 LYS A N 1
ATOM 4015 C CA . LYS A 1 522 ? -6.898 -15.555 8.273 1 95.19 522 LYS A CA 1
ATOM 4016 C C . LYS A 1 522 ? -6.652 -16.938 7.684 1 95.19 522 LYS A C 1
ATOM 4018 O O . LYS A 1 522 ? -5.617 -17.547 7.938 1 95.19 522 LYS A O 1
ATOM 4023 N N . MET A 1 523 ? -7.559 -17.391 6.887 1 95.69 523 MET A N 1
ATOM 4024 C CA . MET A 1 523 ? -7.426 -18.703 6.25 1 95.69 523 MET A CA 1
ATOM 4025 C C . MET A 1 523 ? -6.355 -18.672 5.164 1 95.69 523 MET A C 1
ATOM 4027 O O . MET A 1 523 ? -5.699 -19.672 4.902 1 95.69 523 MET A O 1
ATOM 4031 N N . ALA A 1 524 ? -6.188 -17.531 4.539 1 95.94 524 ALA A N 1
ATOM 4032 C CA . ALA A 1 524 ? -5.27 -17.406 3.412 1 95.94 524 ALA A CA 1
ATOM 4033 C C . ALA A 1 524 ? -3.822 -17.328 3.891 1 95.94 524 ALA A C 1
ATOM 4035 O O . ALA A 1 524 ? -2.904 -17.734 3.174 1 95.94 524 ALA A O 1
ATOM 4036 N N . ILE A 1 525 ? -3.633 -16.766 5.074 1 93.56 525 ILE A N 1
ATOM 4037 C CA . ILE A 1 525 ? -2.285 -16.625 5.617 1 93.56 525 ILE A CA 1
ATOM 4038 C C . ILE A 1 525 ? -2.242 -17.172 7.043 1 93.56 525 ILE A C 1
ATOM 4040 O O . ILE A 1 525 ? -1.908 -16.453 7.984 1 93.56 525 ILE A O 1
ATOM 4044 N N . PRO A 1 526 ? -2.4 -18.391 7.18 1 86.12 526 PRO A N 1
ATOM 4045 C CA . PRO A 1 526 ? -2.6 -18.984 8.5 1 86.12 526 PRO A CA 1
ATOM 4046 C C . PRO A 1 526 ? -1.379 -18.844 9.406 1 86.12 526 PRO A C 1
ATOM 4048 O O . PRO A 1 526 ? -1.505 -18.891 10.633 1 86.12 526 PRO A O 1
ATOM 4051 N N . HIS A 1 527 ? -0.233 -18.672 8.898 1 83.31 527 HIS A N 1
ATOM 4052 C CA . HIS A 1 527 ? 0.98 -18.594 9.703 1 83.31 527 HIS A CA 1
ATOM 4053 C C . HIS A 1 527 ? 1.279 -17.156 10.102 1 83.31 527 HIS A C 1
ATOM 4055 O O . HIS A 1 527 ? 2.229 -16.891 10.844 1 83.31 527 HIS A O 1
ATOM 4061 N N . ALA A 1 528 ? 0.473 -16.281 9.703 1 89 528 ALA A N 1
ATOM 4062 C CA . ALA A 1 528 ? 0.745 -14.867 9.961 1 89 528 ALA A CA 1
ATOM 4063 C C . ALA A 1 528 ? 0.304 -14.469 11.367 1 89 528 ALA A C 1
ATOM 4065 O O . ALA A 1 528 ? -0.747 -14.906 11.836 1 89 528 ALA A O 1
ATOM 4066 N N . ASN A 1 529 ? 1.174 -13.766 12.039 1 91.62 529 ASN A N 1
ATOM 4067 C CA . ASN A 1 529 ? 0.739 -13.141 13.281 1 91.62 529 ASN A CA 1
ATOM 4068 C C . ASN A 1 529 ? -0.161 -11.938 13.016 1 91.62 529 ASN A C 1
ATOM 4070 O O . ASN A 1 529 ? -0.479 -11.633 11.867 1 91.62 529 ASN A O 1
ATOM 4074 N N . ASP A 1 530 ? -0.612 -11.297 14.031 1 92.69 530 ASP A N 1
ATOM 4075 C CA . ASP A 1 530 ? -1.639 -10.258 13.922 1 92.69 530 ASP A CA 1
ATOM 4076 C C . ASP A 1 530 ? -1.151 -9.086 13.078 1 92.69 530 ASP A C 1
ATOM 4078 O O . ASP A 1 530 ? -1.895 -8.562 12.242 1 92.69 530 ASP A O 1
ATOM 4082 N N . ILE A 1 531 ? 0.113 -8.633 13.289 1 94.81 531 ILE A N 1
ATOM 4083 C CA . ILE A 1 531 ? 0.606 -7.465 12.57 1 94.81 531 ILE A CA 1
ATOM 4084 C C . ILE A 1 531 ? 0.784 -7.801 11.094 1 94.81 531 ILE A C 1
ATOM 4086 O O . ILE A 1 531 ? 0.583 -6.945 10.227 1 94.81 531 ILE A O 1
ATOM 4090 N N . ALA A 1 532 ? 1.202 -8.984 10.797 1 95.38 532 ALA A N 1
ATOM 4091 C CA . ALA A 1 532 ? 1.321 -9.414 9.414 1 95.38 532 ALA A CA 1
ATOM 4092 C C . ALA A 1 532 ? -0.047 -9.477 8.734 1 95.38 532 ALA A C 1
ATOM 4094 O O . ALA A 1 532 ? -0.189 -9.109 7.57 1 95.38 532 ALA A O 1
ATOM 4095 N N . MET A 1 533 ? -1.001 -9.977 9.43 1 95.94 533 MET A N 1
ATOM 4096 C CA . MET A 1 533 ? -2.367 -10 8.914 1 95.94 533 MET A CA 1
ATOM 4097 C C . MET A 1 533 ? -2.867 -8.586 8.633 1 95.94 533 MET A C 1
ATOM 4099 O O . MET A 1 533 ? -3.488 -8.344 7.594 1 95.94 533 MET A O 1
ATOM 4103 N N . GLU A 1 534 ? -2.623 -7.719 9.547 1 96.31 534 GLU A N 1
ATOM 4104 C CA . GLU A 1 534 ? -3.039 -6.328 9.367 1 96.31 534 GLU A CA 1
ATOM 4105 C C . GLU A 1 534 ? -2.357 -5.699 8.156 1 96.31 534 GLU A C 1
ATOM 4107 O O . GLU A 1 534 ? -2.945 -4.852 7.48 1 96.31 534 GLU A O 1
ATOM 4112 N N . ALA A 1 535 ? -1.092 -6.059 7.965 1 97.44 535 ALA A N 1
ATOM 4113 C CA . ALA A 1 535 ? -0.374 -5.551 6.801 1 97.44 535 ALA A CA 1
ATOM 4114 C C . ALA A 1 535 ? -1.063 -5.969 5.504 1 97.44 535 ALA A C 1
ATOM 4116 O O . ALA A 1 535 ? -1.188 -5.172 4.574 1 97.44 535 ALA A O 1
ATOM 4117 N N . VAL A 1 536 ? -1.479 -7.191 5.414 1 98.25 536 VAL A N 1
ATOM 4118 C CA . VAL A 1 536 ? -2.182 -7.688 4.234 1 98.25 536 VAL A CA 1
ATOM 4119 C C . VAL A 1 536 ? -3.512 -6.953 4.074 1 98.25 536 VAL A C 1
ATOM 4121 O O . VAL A 1 536 ? -3.857 -6.512 2.979 1 98.25 536 VAL A O 1
ATOM 4124 N N . ILE A 1 537 ? -4.258 -6.844 5.168 1 98.19 537 ILE A N 1
ATOM 4125 C CA . ILE A 1 537 ? -5.551 -6.176 5.156 1 98.19 537 ILE A CA 1
ATOM 4126 C C . ILE A 1 537 ? -5.383 -4.734 4.68 1 98.19 537 ILE A C 1
ATOM 4128 O O . ILE A 1 537 ? -6.188 -4.238 3.885 1 98.19 537 ILE A O 1
ATOM 4132 N N . LEU A 1 538 ? -4.371 -4.082 5.141 1 97.69 538 LEU A N 1
ATOM 4133 C CA . LEU A 1 538 ? -4.109 -2.699 4.758 1 97.69 538 LEU A CA 1
ATOM 4134 C C . LEU A 1 538 ? -3.912 -2.582 3.25 1 97.69 538 LEU A C 1
ATOM 4136 O O . LEU A 1 538 ? -4.441 -1.664 2.621 1 97.69 538 LEU A O 1
ATOM 4140 N N . GLN A 1 539 ? -3.172 -3.545 2.666 1 97.12 539 GLN A N 1
ATOM 4141 C CA . GLN A 1 539 ? -2.805 -3.486 1.255 1 97.12 539 GLN A CA 1
ATOM 4142 C C . GLN A 1 539 ? -4.016 -3.732 0.36 1 97.12 539 GLN A C 1
ATOM 4144 O O . GLN A 1 539 ? -4.082 -3.221 -0.76 1 97.12 539 GLN A O 1
ATOM 4149 N N . TYR A 1 540 ? -5.008 -4.449 0.841 1 98.19 540 TYR A N 1
ATOM 4150 C CA . TYR A 1 540 ? -6.023 -4.938 -0.087 1 98.19 540 TYR A CA 1
ATOM 4151 C C . TYR A 1 540 ? -7.395 -4.363 0.252 1 98.19 540 TYR A C 1
ATOM 4153 O O . TYR A 1 540 ? -8.414 -4.812 -0.283 1 98.19 540 TYR A O 1
ATOM 4161 N N . THR A 1 541 ? -7.492 -3.371 1.114 1 98.06 541 THR A N 1
ATOM 4162 C CA . THR A 1 541 ? -8.766 -2.756 1.485 1 98.06 541 THR A CA 1
ATOM 4163 C C . THR A 1 541 ? -8.891 -1.364 0.874 1 98.06 541 THR A C 1
ATOM 4165 O O . THR A 1 541 ? -7.941 -0.576 0.909 1 98.06 541 THR A O 1
ATOM 4168 N N . ASP A 1 542 ? -9.984 -1.153 0.222 1 96.5 542 ASP A N 1
ATOM 4169 C CA . ASP A 1 542 ? -10.383 0.219 -0.074 1 96.5 542 ASP A CA 1
ATOM 4170 C C . ASP A 1 542 ? -10.961 0.902 1.164 1 96.5 542 ASP A C 1
ATOM 4172 O O . ASP A 1 542 ? -12.133 0.71 1.497 1 96.5 542 ASP A O 1
ATOM 4176 N N . TRP A 1 543 ? -10.25 1.714 1.74 1 95.12 543 TRP A N 1
ATOM 4177 C CA . TRP A 1 543 ? -10.57 2.229 3.066 1 95.12 543 TRP A CA 1
ATOM 4178 C C . TRP A 1 543 ? -11.695 3.256 2.994 1 95.12 543 TRP A C 1
ATOM 4180 O O . TRP A 1 543 ? -12.266 3.629 4.02 1 95.12 543 TRP A O 1
ATOM 4190 N N . MET A 1 544 ? -12.133 3.734 1.802 1 93.94 544 MET A N 1
ATOM 4191 C CA . MET A 1 544 ? -13.305 4.594 1.668 1 93.94 544 MET A CA 1
ATOM 4192 C C . MET A 1 544 ? -14.594 3.77 1.665 1 93.94 544 MET A C 1
ATOM 4194 O O . MET A 1 544 ? -15.68 4.312 1.841 1 93.94 544 MET A O 1
ATOM 4198 N N . ASP A 1 545 ? -14.359 2.455 1.473 1 94.81 545 ASP A N 1
ATOM 4199 C CA . ASP A 1 545 ? -15.516 1.576 1.343 1 94.81 545 ASP A CA 1
ATOM 4200 C C . ASP A 1 545 ? -15.203 0.174 1.86 1 94.81 545 ASP A C 1
ATOM 4202 O O . ASP A 1 545 ? -15.398 -0.813 1.148 1 94.81 545 ASP A O 1
ATOM 4206 N N . GLU A 1 546 ? -14.75 0.086 3.057 1 94.06 546 GLU A N 1
ATOM 4207 C CA . GLU A 1 546 ? -14.172 -1.147 3.584 1 94.06 546 GLU A CA 1
ATOM 4208 C C . GLU A 1 546 ? -15.242 -2.229 3.752 1 94.06 546 GLU A C 1
ATOM 4210 O O . GLU A 1 546 ? -14.93 -3.42 3.748 1 94.06 546 GLU A O 1
ATOM 4215 N N . ASN A 1 547 ? -16.547 -1.88 3.824 1 96.31 547 ASN A N 1
ATOM 4216 C CA . ASN A 1 547 ? -17.609 -2.857 4.047 1 96.31 547 ASN A CA 1
ATOM 4217 C C . ASN A 1 547 ? -18.281 -3.258 2.738 1 96.31 547 ASN A C 1
ATOM 4219 O O . ASN A 1 547 ? -19.297 -3.961 2.748 1 96.31 547 ASN A O 1
ATOM 4223 N N . ASN A 1 548 ? -17.75 -2.791 1.653 1 97.62 548 ASN A N 1
ATOM 4224 C CA . ASN A 1 548 ? -18.297 -3.137 0.345 1 97.62 548 ASN A CA 1
ATOM 4225 C C . ASN A 1 548 ? -18.078 -4.613 0.018 1 97.62 548 ASN A C 1
ATOM 4227 O O . ASN A 1 548 ? -16.938 -5.051 -0.157 1 97.62 548 ASN A O 1
ATOM 4231 N N . GLY A 1 549 ? -19.156 -5.336 -0.13 1 98.06 549 GLY A N 1
ATOM 4232 C CA . GLY A 1 549 ? -19.078 -6.777 -0.324 1 98.06 549 GLY A CA 1
ATOM 4233 C C . GLY A 1 549 ? -18.391 -7.172 -1.617 1 98.06 549 GLY A C 1
ATOM 4234 O O . GLY A 1 549 ? -17.688 -8.18 -1.667 1 98.06 549 GLY A O 1
ATOM 4235 N N . LEU A 1 550 ? -18.641 -6.449 -2.66 1 98.12 550 LEU A N 1
ATOM 4236 C CA . LEU A 1 550 ? -18 -6.711 -3.947 1 98.12 550 LEU A CA 1
ATOM 4237 C C . LEU A 1 550 ? -16.5 -6.523 -3.857 1 98.12 550 LEU A C 1
ATOM 4239 O O . LEU A 1 550 ? -15.734 -7.363 -4.336 1 98.12 550 LEU A O 1
ATOM 4243 N N . LYS A 1 551 ? -16.047 -5.422 -3.244 1 98.12 551 LYS A N 1
ATOM 4244 C CA . LYS A 1 551 ? -14.625 -5.133 -3.117 1 98.12 551 LYS A CA 1
ATOM 4245 C C . LYS A 1 551 ? -13.938 -6.141 -2.199 1 98.12 551 LYS A C 1
ATOM 4247 O O . LYS A 1 551 ? -12.789 -6.52 -2.434 1 98.12 551 LYS A O 1
ATOM 4252 N N . ASN A 1 552 ? -14.641 -6.516 -1.157 1 98.38 552 ASN A N 1
ATOM 4253 C CA . ASN A 1 552 ? -14.109 -7.551 -0.277 1 98.38 552 ASN A CA 1
ATOM 4254 C C . ASN A 1 552 ? -13.922 -8.875 -1.017 1 98.38 552 ASN A C 1
ATOM 4256 O O . ASN A 1 552 ? -12.914 -9.562 -0.821 1 98.38 552 ASN A O 1
ATOM 4260 N N . ARG A 1 553 ? -14.859 -9.242 -1.824 1 98.31 553 ARG A N 1
ATOM 4261 C CA . ARG A 1 553 ? -14.75 -10.453 -2.633 1 98.31 553 ARG A CA 1
ATOM 4262 C C . ARG A 1 553 ? -13.539 -10.383 -3.561 1 98.31 553 ARG A C 1
ATOM 4264 O O . ARG A 1 553 ? -12.742 -11.32 -3.627 1 98.31 553 ARG A O 1
ATOM 4271 N N . GLU A 1 554 ? -13.438 -9.289 -4.266 1 98.38 554 GLU A N 1
ATOM 4272 C CA . GLU A 1 554 ? -12.336 -9.109 -5.211 1 98.38 554 GLU A CA 1
ATOM 4273 C C . GLU A 1 554 ? -10.992 -9.109 -4.492 1 98.38 554 GLU A C 1
ATOM 4275 O O . GLU A 1 554 ? -10.008 -9.656 -5.008 1 98.38 554 GLU A O 1
ATOM 4280 N N . ALA A 1 555 ? -10.977 -8.516 -3.344 1 98.5 555 ALA A N 1
ATOM 4281 C CA . ALA A 1 555 ? -9.75 -8.492 -2.553 1 98.5 555 ALA A CA 1
ATOM 4282 C C . ALA A 1 555 ? -9.328 -9.906 -2.158 1 98.5 555 ALA A C 1
ATOM 4284 O O . ALA A 1 555 ? -8.141 -10.234 -2.176 1 98.5 555 ALA A O 1
ATOM 4285 N N . MET A 1 556 ? -10.242 -10.711 -1.772 1 98.5 556 MET A N 1
ATOM 4286 C CA . MET A 1 556 ? -9.922 -12.094 -1.415 1 98.5 556 MET A CA 1
ATOM 4287 C C . MET A 1 556 ? -9.352 -12.844 -2.609 1 98.5 556 MET A C 1
ATOM 4289 O O . MET A 1 556 ? -8.398 -13.617 -2.463 1 98.5 556 MET A O 1
ATOM 4293 N N . ASP A 1 557 ? -9.977 -12.641 -3.754 1 98.56 557 ASP A N 1
ATOM 4294 C CA . ASP A 1 557 ? -9.445 -13.242 -4.977 1 98.56 557 ASP A CA 1
ATOM 4295 C C . ASP A 1 557 ? -8 -12.812 -5.211 1 98.56 557 ASP A C 1
ATOM 4297 O O . ASP A 1 557 ? -7.137 -13.656 -5.48 1 98.56 557 ASP A O 1
ATOM 4301 N N . ASP A 1 558 ? -7.777 -11.555 -5.051 1 98.69 558 ASP A N 1
ATOM 4302 C CA . ASP A 1 558 ? -6.449 -11.008 -5.285 1 98.69 558 ASP A CA 1
ATOM 4303 C C . ASP A 1 558 ? -5.445 -11.531 -4.262 1 98.69 558 ASP A C 1
ATOM 4305 O O . ASP A 1 558 ? -4.312 -11.867 -4.613 1 98.69 558 ASP A O 1
ATOM 4309 N N . ILE A 1 559 ? -5.828 -11.586 -3.006 1 98.5 559 ILE A N 1
ATOM 4310 C CA . ILE A 1 559 ? -4.934 -12.047 -1.947 1 98.5 559 ILE A CA 1
ATOM 4311 C C . ILE A 1 559 ? -4.488 -13.477 -2.229 1 98.5 559 ILE A C 1
ATOM 4313 O O . ILE A 1 559 ? -3.293 -13.773 -2.232 1 98.5 559 ILE A O 1
ATOM 4317 N N . VAL A 1 560 ? -5.426 -14.305 -2.539 1 98.38 560 VAL A N 1
ATOM 4318 C CA . VAL A 1 560 ? -5.141 -15.727 -2.756 1 98.38 560 VAL A CA 1
ATOM 4319 C C . VAL A 1 560 ? -4.34 -15.898 -4.047 1 98.38 560 VAL A C 1
ATOM 4321 O O . VAL A 1 560 ? -3.357 -16.641 -4.074 1 98.38 560 VAL A O 1
ATOM 4324 N N . GLY A 1 561 ? -4.723 -15.211 -5.094 1 98.62 561 GLY A N 1
ATOM 4325 C CA . GLY A 1 561 ? -4.035 -15.305 -6.371 1 98.62 561 GLY A CA 1
ATOM 4326 C C . GLY A 1 561 ? -2.629 -14.742 -6.34 1 98.62 561 GLY A C 1
ATOM 4327 O O . GLY A 1 561 ? -1.694 -15.359 -6.852 1 98.62 561 GLY A O 1
ATOM 4328 N N . ASP A 1 562 ? -2.467 -13.586 -5.719 1 98.62 562 ASP A N 1
ATOM 4329 C CA . ASP A 1 562 ? -1.163 -12.938 -5.656 1 98.62 562 ASP A CA 1
ATOM 4330 C C . ASP A 1 562 ? -0.171 -13.766 -4.844 1 98.62 562 ASP A C 1
ATOM 4332 O O . ASP A 1 562 ? 0.935 -14.055 -5.309 1 98.62 562 ASP A O 1
ATOM 4336 N N . GLN A 1 563 ? -0.562 -14.133 -3.738 1 97.81 563 GLN A N 1
ATOM 4337 C CA . GLN A 1 563 ? 0.337 -14.82 -2.814 1 97.81 563 GLN A CA 1
ATOM 4338 C C . GLN A 1 563 ? 0.794 -16.156 -3.387 1 97.81 563 GLN A C 1
ATOM 4340 O O . GLN A 1 563 ? 1.954 -16.547 -3.227 1 97.81 563 GLN A O 1
ATOM 4345 N N . ASN A 1 564 ? -0.093 -16.828 -4.039 1 98.31 564 ASN A N 1
ATOM 4346 C CA . ASN A 1 564 ? 0.164 -18.25 -4.281 1 98.31 564 ASN A CA 1
ATOM 4347 C C . ASN A 1 564 ? 0.563 -18.5 -5.73 1 98.31 564 ASN A C 1
ATOM 4349 O O . ASN A 1 564 ? 1.174 -19.531 -6.039 1 98.31 564 ASN A O 1
ATOM 4353 N N . VAL A 1 565 ? 0.184 -17.594 -6.633 1 98.75 565 VAL A N 1
ATOM 4354 C CA . VAL A 1 565 ? 0.396 -17.906 -8.039 1 98.75 565 VAL A CA 1
ATOM 4355 C C . VAL A 1 565 ? 1.113 -16.734 -8.727 1 98.75 565 VAL A C 1
ATOM 4357 O O . VAL A 1 565 ? 2.238 -16.891 -9.211 1 98.75 565 VAL A O 1
ATOM 4360 N N . ILE A 1 566 ? 0.583 -15.578 -8.664 1 98.81 566 ILE A N 1
ATOM 4361 C CA . ILE A 1 566 ? 1.039 -14.469 -9.492 1 98.81 566 ILE A CA 1
ATOM 4362 C C . ILE A 1 566 ? 2.422 -14.016 -9.039 1 98.81 566 ILE A C 1
ATOM 4364 O O . ILE A 1 566 ? 3.363 -13.961 -9.836 1 98.81 566 ILE A O 1
ATOM 4368 N N . CYS A 1 567 ? 2.535 -13.719 -7.785 1 98.56 567 CYS A N 1
ATOM 4369 C CA . CYS A 1 567 ? 3.777 -13.125 -7.309 1 98.56 567 CYS A CA 1
ATOM 4370 C C . CYS A 1 567 ? 4.918 -14.133 -7.352 1 98.56 567 CYS A C 1
ATOM 4372 O O . CYS A 1 567 ? 6.039 -13.789 -7.738 1 98.56 567 CYS A O 1
ATOM 4374 N N . PRO A 1 568 ? 4.699 -15.375 -6.977 1 98.38 568 PRO A N 1
ATOM 4375 C CA . PRO A 1 568 ? 5.773 -16.359 -7.156 1 98.38 568 PRO A CA 1
ATOM 4376 C C . PRO A 1 568 ? 6.184 -16.516 -8.617 1 98.38 568 PRO A C 1
ATOM 4378 O O . PRO A 1 568 ? 7.375 -16.656 -8.914 1 98.38 568 PRO A O 1
ATOM 4381 N N . SER A 1 569 ? 5.234 -16.547 -9.508 1 98.56 569 SER A N 1
ATOM 4382 C CA . SER A 1 569 ? 5.543 -16.672 -10.93 1 98.56 569 SER A CA 1
ATOM 4383 C C . SER A 1 569 ? 6.344 -15.469 -11.422 1 98.56 569 SER A C 1
ATOM 4385 O O . SER A 1 569 ? 7.293 -15.625 -12.195 1 98.56 569 SER A O 1
ATOM 4387 N N . MET A 1 570 ? 5.941 -14.328 -10.953 1 97.81 570 MET A N 1
ATOM 4388 C CA . MET A 1 570 ? 6.664 -13.117 -11.328 1 97.81 570 MET A CA 1
ATOM 4389 C C . MET A 1 570 ? 8.094 -13.156 -10.789 1 97.81 570 MET A C 1
ATOM 4391 O O . MET A 1 570 ? 9.031 -12.766 -11.492 1 97.81 570 MET A O 1
ATOM 4395 N N . GLN A 1 571 ? 8.234 -13.555 -9.57 1 97.62 571 GLN A N 1
ATOM 4396 C CA . GLN A 1 571 ? 9.562 -13.656 -8.992 1 97.62 571 GLN A CA 1
ATOM 4397 C C . GLN A 1 571 ? 10.438 -14.641 -9.766 1 97.62 571 GLN A C 1
ATOM 4399 O O . GLN A 1 571 ? 11.609 -14.359 -10.039 1 97.62 571 GLN A O 1
ATOM 4404 N N . PHE A 1 572 ? 9.859 -15.773 -10.109 1 98.38 572 PHE A N 1
ATOM 4405 C CA . PHE A 1 572 ? 10.586 -16.781 -10.875 1 98.38 572 PHE A CA 1
ATOM 4406 C C . PHE A 1 572 ? 11.023 -16.234 -12.227 1 98.38 572 PHE A C 1
ATOM 4408 O O . PHE A 1 572 ? 12.188 -16.375 -12.617 1 98.38 572 PHE A O 1
ATOM 4415 N N . ALA A 1 573 ? 10.133 -15.617 -12.938 1 98.19 573 ALA A N 1
ATOM 4416 C CA . ALA A 1 573 ? 10.406 -15.047 -14.258 1 98.19 573 ALA A CA 1
ATOM 4417 C C . ALA A 1 573 ? 11.5 -13.984 -14.18 1 98.19 573 ALA A C 1
ATOM 4419 O O . ALA A 1 573 ? 12.398 -13.945 -15.016 1 98.19 573 ALA A O 1
ATOM 4420 N N . THR A 1 574 ? 11.375 -13.164 -13.195 1 97.31 574 THR A N 1
ATOM 4421 C CA . THR A 1 574 ? 12.328 -12.062 -13.055 1 97.31 574 THR A CA 1
ATOM 4422 C C . THR A 1 574 ? 13.727 -12.594 -12.766 1 97.31 574 THR A C 1
ATOM 4424 O O . THR A 1 574 ? 14.703 -12.156 -13.391 1 97.31 574 THR A O 1
ATOM 4427 N N . LYS A 1 575 ? 13.836 -13.492 -11.836 1 97.31 575 LYS A N 1
ATOM 4428 C CA . LYS A 1 575 ? 15.141 -14.055 -11.5 1 97.31 575 LYS A CA 1
ATOM 4429 C C . LYS A 1 575 ? 15.727 -14.82 -12.688 1 97.31 575 LYS A C 1
ATOM 4431 O O . LYS A 1 575 ? 16.938 -14.75 -12.938 1 97.31 575 LYS A O 1
ATOM 4436 N N . PHE A 1 576 ? 14.852 -15.539 -13.344 1 97.81 576 PHE A N 1
ATOM 4437 C CA . PHE A 1 576 ? 15.273 -16.281 -14.523 1 97.81 576 PHE A CA 1
ATOM 4438 C C . PHE A 1 576 ? 15.828 -15.328 -15.586 1 97.81 576 PHE A C 1
ATOM 4440 O O . PHE A 1 576 ? 16.844 -15.617 -16.219 1 97.81 576 PHE A O 1
ATOM 4447 N N . ALA A 1 577 ? 15.211 -14.234 -15.766 1 97.94 577 ALA A N 1
ATOM 4448 C CA . ALA A 1 577 ? 15.617 -13.227 -16.734 1 97.94 577 ALA A CA 1
ATOM 4449 C C . ALA A 1 577 ? 16.906 -12.531 -16.297 1 97.94 577 ALA A C 1
ATOM 4451 O O . ALA A 1 577 ? 17.734 -12.172 -17.141 1 97.94 577 ALA A O 1
ATOM 4452 N N . GLU A 1 578 ? 17.094 -12.352 -15.078 1 96.88 578 GLU A N 1
ATOM 4453 C CA . GLU A 1 578 ? 18.297 -11.711 -14.547 1 96.88 578 GLU A CA 1
ATOM 4454 C C . GLU A 1 578 ? 19.547 -12.508 -14.906 1 96.88 578 GLU A C 1
ATOM 4456 O O . GLU A 1 578 ? 20.625 -11.938 -15.023 1 96.88 578 GLU A O 1
ATOM 4461 N N . TYR A 1 579 ? 19.391 -13.758 -14.969 1 96.56 579 TYR A N 1
ATOM 4462 C CA . TYR A 1 579 ? 20.516 -14.609 -15.336 1 96.56 579 TYR A CA 1
ATOM 4463 C C . TYR A 1 579 ? 20.609 -14.781 -16.844 1 96.56 579 TYR A C 1
ATOM 4465 O O . TYR A 1 579 ? 21.078 -15.812 -17.328 1 96.56 579 TYR A O 1
ATOM 4473 N N . SER A 1 580 ? 20.016 -13.891 -17.641 1 93.62 580 SER A N 1
ATOM 4474 C CA . SER A 1 580 ? 20.156 -13.688 -19.078 1 93.62 580 SER A CA 1
ATOM 4475 C C . SER A 1 580 ? 19.453 -14.781 -19.875 1 93.62 580 SER A C 1
ATOM 4477 O O . SER A 1 580 ? 19.812 -15.07 -21 1 93.62 580 SER A O 1
ATOM 4479 N N . ASN A 1 581 ? 18.484 -15.5 -19.25 1 96.94 581 ASN A N 1
ATOM 4480 C CA . ASN A 1 581 ? 17.625 -16.422 -19.984 1 96.94 581 ASN A CA 1
ATOM 4481 C C . ASN A 1 581 ? 16.469 -15.688 -20.656 1 96.94 581 ASN A C 1
ATOM 4483 O O . ASN A 1 581 ? 16.031 -14.648 -20.188 1 96.94 581 ASN A O 1
ATOM 4487 N N . LYS A 1 582 ? 16.062 -16.203 -21.781 1 98 582 LYS A N 1
ATOM 4488 C CA . LYS A 1 582 ? 14.93 -15.602 -22.469 1 98 582 LYS A CA 1
ATOM 4489 C C . LYS A 1 582 ? 13.609 -16.047 -21.844 1 98 582 LYS A C 1
ATOM 4491 O O . LYS A 1 582 ? 13.352 -17.234 -21.703 1 98 582 LYS A O 1
ATOM 4496 N N . VAL A 1 583 ? 12.859 -15.031 -21.516 1 98.69 583 VAL A N 1
ATOM 4497 C CA . VAL A 1 583 ? 11.57 -15.273 -20.875 1 98.69 583 VAL A CA 1
ATOM 4498 C C . VAL A 1 583 ? 10.469 -14.539 -21.625 1 98.69 583 VAL A C 1
ATOM 4500 O O . VAL A 1 583 ? 10.664 -13.406 -22.078 1 98.69 583 VAL A O 1
ATOM 4503 N N . TYR A 1 584 ? 9.398 -15.195 -21.875 1 98.81 584 TYR A N 1
ATOM 4504 C CA . TYR A 1 584 ? 8.164 -14.594 -22.359 1 98.81 584 TYR A CA 1
ATOM 4505 C C . TYR A 1 584 ? 7.035 -14.758 -21.359 1 98.81 584 TYR A C 1
ATOM 4507 O O . TYR A 1 584 ? 6.895 -15.828 -20.75 1 98.81 584 TYR A O 1
ATOM 4515 N N . MET A 1 585 ? 6.266 -13.656 -21.141 1 98.75 585 MET A N 1
ATOM 4516 C CA . MET A 1 585 ? 5.23 -13.688 -20.109 1 98.75 585 MET A CA 1
ATOM 4517 C C . MET A 1 585 ? 3.875 -13.297 -20.688 1 98.75 585 MET A C 1
ATOM 4519 O O . MET A 1 585 ? 3.795 -12.445 -21.578 1 98.75 585 MET A O 1
ATOM 4523 N N . TYR A 1 586 ? 2.793 -13.945 -20.141 1 98.75 586 TYR A N 1
ATOM 4524 C CA . TYR A 1 586 ? 1.445 -13.594 -20.578 1 98.75 586 TYR A CA 1
ATOM 4525 C C . TYR A 1 586 ? 0.495 -13.492 -19.391 1 98.75 586 TYR A C 1
ATOM 4527 O O . TYR A 1 586 ? 0.77 -14.047 -18.312 1 98.75 586 TYR A O 1
ATOM 4535 N N . LEU A 1 587 ? -0.515 -12.789 -19.547 1 98.88 587 LEU A N 1
ATOM 4536 C CA . LEU A 1 587 ? -1.726 -12.789 -18.734 1 98.88 587 LEU A CA 1
ATOM 4537 C C . LEU A 1 587 ? -2.934 -13.234 -19.547 1 98.88 587 LEU A C 1
ATOM 4539 O O . LEU A 1 587 ? -3.289 -12.586 -20.531 1 98.88 587 LEU A O 1
ATOM 4543 N N . PHE A 1 588 ? -3.465 -14.367 -19.172 1 98.94 588 PHE A N 1
ATOM 4544 C CA . PHE A 1 588 ? -4.711 -14.797 -19.797 1 98.94 588 PHE A CA 1
ATOM 4545 C C . PHE A 1 588 ? -5.91 -14.133 -19.141 1 98.94 588 PHE A C 1
ATOM 4547 O O . PHE A 1 588 ? -6.191 -14.383 -17.969 1 98.94 588 PHE A O 1
ATOM 4554 N N . ASP A 1 589 ? -6.633 -13.32 -19.844 1 98.56 589 ASP A N 1
ATOM 4555 C CA . ASP A 1 589 ? -7.734 -12.57 -19.234 1 98.56 589 ASP A CA 1
ATOM 4556 C C . ASP A 1 589 ? -9 -12.703 -20.078 1 98.56 589 ASP A C 1
ATOM 4558 O O . ASP A 1 589 ? -9.797 -11.766 -20.156 1 98.56 589 ASP A O 1
ATOM 4562 N N . HIS A 1 590 ? -9.18 -13.906 -20.734 1 98.69 590 HIS A N 1
ATOM 4563 C CA . HIS A 1 590 ? -10.391 -14.188 -21.484 1 98.69 590 HIS A CA 1
ATOM 4564 C C . HIS A 1 590 ? -11.289 -15.164 -20.734 1 98.69 590 HIS A C 1
ATOM 4566 O O . HIS A 1 590 ? -10.898 -16.312 -20.484 1 98.69 590 HIS A O 1
ATOM 4572 N N . ARG A 1 591 ? -12.43 -14.727 -20.438 1 98.19 591 ARG A N 1
ATOM 4573 C CA . ARG A 1 591 ? -13.43 -15.633 -19.891 1 98.19 591 ARG A CA 1
ATOM 4574 C C . ARG A 1 591 ? -14.188 -16.359 -21 1 98.19 591 ARG A C 1
ATOM 4576 O O . ARG A 1 591 ? -14.852 -15.719 -21.812 1 98.19 591 ARG A O 1
ATOM 4583 N N . ALA A 1 592 ? -14.055 -17.672 -21.031 1 98.19 592 ALA A N 1
ATOM 4584 C CA . ALA A 1 592 ? -14.734 -18.438 -22.062 1 98.19 592 ALA A CA 1
ATOM 4585 C C . ALA A 1 592 ? -16.25 -18.234 -22 1 98.19 592 ALA A C 1
ATOM 4587 O O . ALA A 1 592 ? -16.828 -18.156 -20.922 1 98.19 592 ALA A O 1
ATOM 4588 N N . SER A 1 593 ? -16.891 -18.172 -23.109 1 97.62 593 SER A N 1
ATOM 4589 C CA . SER A 1 593 ? -18.328 -17.891 -23.203 1 97.62 593 SER A CA 1
ATOM 4590 C C . SER A 1 593 ? -19.156 -19.047 -22.641 1 97.62 593 SER A C 1
ATOM 4592 O O . SER A 1 593 ? -20.281 -18.844 -22.188 1 97.62 593 SER A O 1
ATOM 4594 N N . ASN A 1 594 ? -18.609 -20.234 -22.656 1 97.19 594 ASN A N 1
ATOM 4595 C CA . ASN A 1 594 ? -19.375 -21.406 -22.203 1 97.19 594 ASN A CA 1
ATOM 4596 C C . ASN A 1 594 ? -18.984 -21.812 -20.781 1 97.19 594 ASN A C 1
ATOM 4598 O O . ASN A 1 594 ? -19.328 -22.906 -20.344 1 97.19 594 ASN A O 1
ATOM 4602 N N . LEU A 1 595 ? -18.219 -20.969 -20.094 1 97.12 595 LEU A N 1
ATOM 4603 C CA . LEU A 1 595 ? -17.797 -21.312 -18.734 1 97.12 595 LEU A CA 1
ATOM 4604 C C . LEU A 1 595 ? -19 -21.422 -17.812 1 97.12 595 LEU A C 1
ATOM 4606 O O . LEU A 1 595 ? -19.828 -20.5 -17.734 1 97.12 595 LEU A O 1
ATOM 4610 N N . VAL A 1 596 ? -19.047 -22.5 -17.047 1 96.5 596 VAL A N 1
ATOM 4611 C CA . VAL A 1 596 ? -20.25 -22.812 -16.281 1 96.5 596 VAL A CA 1
ATOM 4612 C C . VAL A 1 596 ? -20.172 -22.156 -14.898 1 96.5 596 VAL A C 1
ATOM 4614 O O . VAL A 1 596 ? -21.172 -22.062 -14.195 1 96.5 596 VAL A O 1
ATOM 4617 N N . TRP A 1 597 ? -19 -21.75 -14.516 1 97.12 597 TRP A N 1
ATOM 4618 C CA . TRP A 1 597 ? -18.844 -21.109 -13.211 1 97.12 597 TRP A CA 1
ATOM 4619 C C . TRP A 1 597 ? -19.516 -19.75 -13.188 1 97.12 597 TRP A C 1
ATOM 4621 O O . TRP A 1 597 ? -19.688 -19.109 -14.227 1 97.12 597 TRP A O 1
ATOM 4631 N N . PRO A 1 598 ? -19.844 -19.281 -11.945 1 96.38 598 PRO A N 1
ATOM 4632 C CA . PRO A 1 598 ? -20.5 -17.969 -11.875 1 96.38 598 PRO A CA 1
ATOM 4633 C C . PRO A 1 598 ? -19.625 -16.844 -12.398 1 96.38 598 PRO A C 1
ATOM 4635 O O . PRO A 1 598 ? -18.391 -16.938 -12.344 1 96.38 598 PRO A O 1
ATOM 4638 N N . GLU A 1 599 ? -20.281 -15.797 -12.805 1 96.69 599 GLU A N 1
ATOM 4639 C CA . GLU A 1 599 ? -19.625 -14.68 -13.469 1 96.69 599 GLU A CA 1
ATOM 4640 C C . GLU A 1 599 ? -18.609 -14.016 -12.547 1 96.69 599 GLU A C 1
ATOM 4642 O O . GLU A 1 599 ? -17.578 -13.523 -13.008 1 96.69 599 GLU A O 1
ATOM 4647 N N . TRP A 1 600 ? -18.906 -13.969 -11.242 1 96.94 600 TRP A N 1
ATOM 4648 C CA . TRP A 1 600 ? -18.031 -13.25 -10.312 1 96.94 600 TRP A CA 1
ATOM 4649 C C . TRP A 1 600 ? -16.656 -13.891 -10.25 1 96.94 600 TRP A C 1
ATOM 4651 O O . TRP A 1 600 ? -15.695 -13.266 -9.797 1 96.94 600 TRP A O 1
ATOM 4661 N N . MET A 1 601 ? -16.484 -15.117 -10.75 1 97.94 601 MET A N 1
ATOM 4662 C CA . MET A 1 601 ? -15.219 -15.82 -10.672 1 97.94 601 MET A CA 1
ATOM 4663 C C . MET A 1 601 ? -14.258 -15.344 -11.758 1 97.94 601 MET A C 1
ATOM 4665 O O . MET A 1 601 ? -13.086 -15.703 -11.758 1 97.94 601 MET A O 1
ATOM 4669 N N . GLY A 1 602 ? -14.758 -14.562 -12.766 1 98.12 602 GLY A N 1
ATOM 4670 C CA . GLY A 1 602 ? -13.914 -13.984 -13.797 1 98.12 602 GLY A CA 1
ATOM 4671 C C . GLY A 1 602 ? -13.211 -15.023 -14.648 1 98.12 602 GLY A C 1
ATOM 4672 O O . GLY A 1 602 ? -13.859 -15.906 -15.219 1 98.12 602 GLY A O 1
ATOM 4673 N N . VAL A 1 603 ? -11.898 -14.906 -14.742 1 98.62 603 VAL A N 1
ATOM 4674 C CA . VAL A 1 603 ? -11.055 -15.852 -15.477 1 98.62 603 VAL A CA 1
ATOM 4675 C C . VAL A 1 603 ? -10.297 -16.734 -14.492 1 98.62 603 VAL A C 1
ATOM 4677 O O . VAL A 1 603 ? -9.141 -16.453 -14.164 1 98.62 603 VAL A O 1
ATOM 4680 N N . PRO A 1 604 ? -10.844 -17.828 -14.141 1 98.12 604 PRO A N 1
ATOM 4681 C CA . PRO A 1 604 ? -10.32 -18.609 -13.016 1 98.12 604 PRO A CA 1
ATOM 4682 C C . PRO A 1 604 ? -9.039 -19.359 -13.359 1 98.12 604 PRO A C 1
ATOM 4684 O O . PRO A 1 604 ? -8.695 -19.5 -14.539 1 98.12 604 PRO A O 1
ATOM 4687 N N . HIS A 1 605 ? -8.398 -19.844 -12.352 1 98.19 605 HIS A N 1
ATOM 4688 C CA . HIS A 1 605 ? -7.191 -20.656 -12.359 1 98.19 605 HIS A CA 1
ATOM 4689 C C . HIS A 1 605 ? -7.336 -21.844 -13.297 1 98.19 605 HIS A C 1
ATOM 4691 O O . HIS A 1 605 ? -8.266 -22.641 -13.164 1 98.19 605 HIS A O 1
ATOM 4697 N N . GLY A 1 606 ? -6.48 -21.906 -14.367 1 97.44 606 GLY A N 1
ATOM 4698 C CA . GLY A 1 606 ? -6.367 -23.109 -15.195 1 97.44 606 GLY A CA 1
ATOM 4699 C C . GLY A 1 606 ? -7.219 -23.047 -16.453 1 97.44 606 GLY A C 1
ATOM 4700 O O . GLY A 1 606 ? -7.137 -23.922 -17.297 1 97.44 606 GLY A O 1
ATOM 4701 N N . TYR A 1 607 ? -7.91 -22.016 -16.672 1 96.75 607 TYR A N 1
ATOM 4702 C CA . TYR A 1 607 ? -8.922 -22.062 -17.719 1 96.75 607 TYR A CA 1
ATOM 4703 C C . TYR A 1 607 ? -8.352 -21.609 -19.062 1 96.75 607 TYR A C 1
ATOM 4705 O O . TYR A 1 607 ? -9.062 -21.578 -20.062 1 96.75 607 TYR A O 1
ATOM 4713 N N . GLU A 1 608 ? -7.062 -21.344 -19.109 1 98 608 GLU A N 1
ATOM 4714 C CA . GLU A 1 608 ? -6.418 -21.172 -20.406 1 98 608 GLU A CA 1
ATOM 4715 C C . GLU A 1 608 ? -6.117 -22.516 -21.047 1 98 608 GLU A C 1
ATOM 4717 O O . GLU A 1 608 ? -5.855 -22.594 -22.25 1 98 608 GLU A O 1
ATOM 4722 N N . ILE A 1 609 ? -6.172 -23.609 -20.281 1 98.69 609 ILE A N 1
ATOM 4723 C CA . ILE A 1 609 ? -5.82 -24.953 -20.75 1 98.69 609 ILE A CA 1
ATOM 4724 C C . ILE A 1 609 ? -6.684 -25.328 -21.953 1 98.69 609 ILE A C 1
ATOM 4726 O O . ILE A 1 609 ? -6.188 -25.891 -22.922 1 98.69 609 ILE A O 1
ATOM 4730 N N . GLU A 1 610 ? -7.98 -25.031 -21.891 1 98.31 610 GLU A N 1
ATOM 4731 C CA . GLU A 1 610 ? -8.898 -25.375 -22.984 1 98.31 610 GLU A CA 1
ATOM 4732 C C . GLU A 1 610 ? -8.438 -24.766 -24.297 1 98.31 610 GLU A C 1
ATOM 4734 O O . GLU A 1 610 ? -8.57 -25.391 -25.359 1 98.31 610 GLU A O 1
ATOM 4739 N N . PHE A 1 611 ? -7.914 -23.609 -24.188 1 98.81 611 PHE A N 1
ATOM 4740 C CA . PHE A 1 611 ? -7.484 -22.906 -25.391 1 98.81 611 PHE A CA 1
ATOM 4741 C C . PHE A 1 611 ? -6.141 -23.438 -25.875 1 98.81 611 PHE A C 1
ATOM 4743 O O . PHE A 1 611 ? -5.895 -23.5 -27.078 1 98.81 611 PHE A O 1
ATOM 4750 N N . VAL A 1 612 ? -5.293 -23.844 -25 1 98.88 612 VAL A N 1
ATOM 4751 C CA . VAL A 1 612 ? -3.988 -24.406 -25.344 1 98.88 612 VAL A CA 1
ATOM 4752 C C . VAL A 1 612 ? -4.168 -25.75 -26.047 1 98.88 612 VAL A C 1
ATOM 4754 O O . VAL A 1 612 ? -3.439 -26.078 -26.984 1 98.88 612 VAL A O 1
ATOM 4757 N N . PHE A 1 613 ? -5.156 -26.531 -25.656 1 98.81 613 PHE A N 1
ATOM 4758 C CA . PHE A 1 613 ? -5.348 -27.875 -26.172 1 98.81 613 PHE A CA 1
ATOM 4759 C C . PHE A 1 613 ? -6.328 -27.875 -27.344 1 98.81 613 PHE A C 1
ATOM 4761 O O . PHE A 1 613 ? -6.602 -28.922 -27.922 1 98.81 613 PHE A O 1
ATOM 4768 N N . GLY A 1 614 ? -6.934 -26.766 -27.625 1 98.75 614 GLY A N 1
ATOM 4769 C CA . GLY A 1 614 ? -7.695 -26.625 -28.844 1 98.75 614 GLY A CA 1
ATOM 4770 C C . GLY A 1 614 ? -9.148 -27.016 -28.703 1 98.75 614 GLY A C 1
ATOM 4771 O O . GLY A 1 614 ? -9.828 -27.297 -29.688 1 98.75 614 GLY A O 1
ATOM 4772 N N . LEU A 1 615 ? -9.648 -26.984 -27.5 1 98.31 615 LEU A N 1
ATOM 4773 C CA . LEU A 1 615 ? -11.023 -27.406 -27.25 1 98.31 615 LEU A CA 1
ATOM 4774 C C . LEU A 1 615 ? -12.008 -26.531 -28.016 1 98.31 615 LEU A C 1
ATOM 4776 O O . LEU A 1 615 ? -13.055 -27 -28.469 1 98.31 615 LEU A O 1
ATOM 4780 N N . PRO A 1 616 ? -11.75 -25.266 -28.188 1 98.56 616 PRO A N 1
ATOM 4781 C CA . PRO A 1 616 ? -12.703 -24.422 -28.938 1 98.56 616 PRO A CA 1
ATOM 4782 C C . PRO A 1 616 ? -12.867 -24.875 -30.391 1 98.56 616 PRO A C 1
ATOM 4784 O O . PRO A 1 616 ? -13.766 -24.391 -31.078 1 98.56 616 PRO A O 1
ATOM 4787 N N . LEU A 1 617 ? -12.008 -25.719 -30.906 1 98.44 617 LEU A N 1
ATOM 4788 C CA . LEU A 1 617 ? -12.141 -26.234 -32.25 1 98.44 617 LEU A CA 1
ATOM 4789 C C . LEU A 1 617 ? -13.203 -27.328 -32.344 1 98.44 617 LEU A C 1
ATOM 4791 O O . LEU A 1 617 ? -13.625 -27.719 -33.406 1 98.44 617 LEU A O 1
ATOM 4795 N N . ASP A 1 618 ? -13.523 -27.906 -31.203 1 97.44 618 ASP A N 1
ATOM 4796 C CA . ASP A 1 618 ? -14.609 -28.875 -31.125 1 97.44 618 ASP A CA 1
ATOM 4797 C C . ASP A 1 618 ? -15.969 -28.188 -31.156 1 97.44 618 ASP A C 1
ATOM 4799 O O . ASP A 1 618 ? -16.391 -27.594 -30.156 1 97.44 618 ASP A O 1
ATOM 4803 N N . LYS A 1 619 ? -16.703 -28.359 -32.094 1 95.56 619 LYS A N 1
ATOM 4804 C CA . LYS A 1 619 ? -17.969 -27.656 -32.312 1 95.56 619 LYS A CA 1
ATOM 4805 C C . LYS A 1 619 ? -19.031 -28.094 -31.297 1 95.56 619 LYS A C 1
ATOM 4807 O O . LYS A 1 619 ? -19.969 -27.359 -31.016 1 95.56 619 LYS A O 1
ATOM 4812 N N . THR A 1 620 ? -18.828 -29.203 -30.781 1 95.75 620 THR A N 1
ATOM 4813 C CA . THR A 1 620 ? -19.828 -29.75 -29.859 1 95.75 620 THR A CA 1
ATOM 4814 C C . THR A 1 620 ? -19.734 -29.047 -28.5 1 95.75 620 THR A C 1
ATOM 4816 O O . THR A 1 620 ? -20.625 -29.172 -27.672 1 95.75 620 THR A O 1
ATOM 4819 N N . LEU A 1 621 ? -18.703 -28.328 -28.25 1 96.88 621 LEU A N 1
ATOM 4820 C CA . LEU A 1 621 ? -18.484 -27.719 -26.938 1 96.88 621 LEU A CA 1
ATOM 4821 C C . LEU A 1 621 ? -18.984 -26.281 -26.922 1 96.88 621 LEU A C 1
ATOM 4823 O O . LEU A 1 621 ? -18.844 -25.594 -25.906 1 96.88 621 LEU A O 1
ATOM 4827 N N . ASN A 1 622 ? -19.531 -25.734 -27.953 1 96.38 622 ASN A N 1
ATOM 4828 C CA . ASN A 1 622 ? -20.281 -24.484 -28.047 1 96.38 622 ASN A CA 1
ATOM 4829 C C . ASN A 1 622 ? -19.406 -23.266 -27.75 1 96.38 622 ASN A C 1
ATOM 4831 O O . ASN A 1 622 ? -19.812 -22.359 -27.031 1 96.38 622 ASN A O 1
ATOM 4835 N N . TYR A 1 623 ? -18.188 -23.25 -28.188 1 98.06 623 TYR A N 1
ATOM 4836 C CA . TYR A 1 623 ? -17.359 -22.047 -28.188 1 98.06 623 TYR A CA 1
ATOM 4837 C C . TYR A 1 623 ? -17.734 -21.141 -29.344 1 98.06 623 TYR A C 1
ATOM 4839 O O . TYR A 1 623 ? -18.328 -21.578 -30.328 1 98.06 623 TYR A O 1
ATOM 4847 N N . THR A 1 624 ? -17.391 -19.828 -29.266 1 98.19 624 THR A N 1
ATOM 4848 C CA . THR A 1 624 ? -17.656 -18.891 -30.359 1 98.19 624 THR A CA 1
ATOM 4849 C C . THR A 1 624 ? -16.578 -18.984 -31.422 1 98.19 624 THR A C 1
ATOM 4851 O O . THR A 1 624 ? -15.492 -19.547 -31.188 1 98.19 624 THR A O 1
ATOM 4854 N N . PRO A 1 625 ? -16.844 -18.484 -32.594 1 97.94 625 PRO A N 1
ATOM 4855 C CA . PRO A 1 625 ? -15.812 -18.438 -33.625 1 97.94 625 PRO A CA 1
ATOM 4856 C C . PRO A 1 625 ? -14.586 -17.625 -33.188 1 97.94 625 PRO A C 1
ATOM 4858 O O . PRO A 1 625 ? -13.461 -17.984 -33.562 1 97.94 625 PRO A O 1
ATOM 4861 N N . GLU A 1 626 ? -14.852 -16.547 -32.469 1 98.12 626 GLU A N 1
ATOM 4862 C CA . GLU A 1 626 ? -13.734 -15.742 -31.984 1 98.12 626 GLU A CA 1
ATOM 4863 C C . GLU A 1 626 ? -12.852 -16.547 -31.031 1 98.12 626 GLU A C 1
ATOM 4865 O O . GLU A 1 626 ? -11.633 -16.406 -31.031 1 98.12 626 GLU A O 1
ATOM 4870 N N . GLU A 1 627 ? -13.461 -17.391 -30.297 1 98.62 627 GLU A N 1
ATOM 4871 C CA . GLU A 1 627 ? -12.719 -18.219 -29.344 1 98.62 627 GLU A CA 1
ATOM 4872 C C . GLU A 1 627 ? -11.945 -19.312 -30.078 1 98.62 627 GLU A C 1
ATOM 4874 O O . GLU A 1 627 ? -10.844 -19.688 -29.656 1 98.62 627 GLU A O 1
ATOM 4879 N N . GLU A 1 628 ? -12.539 -19.859 -31.109 1 98.62 628 GLU A N 1
ATOM 4880 C CA . GLU A 1 628 ? -11.789 -20.797 -31.938 1 98.62 628 GLU A CA 1
ATOM 4881 C C . GLU A 1 628 ? -10.531 -20.141 -32.5 1 98.62 628 GLU A C 1
ATOM 4883 O O . GLU A 1 628 ? -9.461 -20.75 -32.5 1 98.62 628 GLU A O 1
ATOM 4888 N N . GLU A 1 629 ? -10.703 -18.938 -32.969 1 98 629 GLU A N 1
ATOM 4889 C CA . GLU A 1 629 ? -9.555 -18.203 -33.5 1 98 629 GLU A CA 1
ATOM 4890 C C . GLU A 1 629 ? -8.516 -17.953 -32.406 1 98 629 GLU A C 1
ATOM 4892 O O . GLU A 1 629 ? -7.312 -18.109 -32.656 1 98 629 GLU A O 1
ATOM 4897 N N . LEU A 1 630 ? -8.969 -17.547 -31.281 1 98.31 630 LEU A N 1
ATOM 4898 C CA . LEU A 1 630 ? -8.062 -17.328 -30.156 1 98.31 630 LEU A CA 1
ATOM 4899 C C . LEU A 1 630 ? -7.301 -18.609 -29.812 1 98.31 630 LEU A C 1
ATOM 4901 O O . LEU A 1 630 ? -6.098 -18.562 -29.562 1 98.31 630 LEU A O 1
ATOM 4905 N N . SER A 1 631 ? -7.984 -19.703 -29.812 1 98.75 631 SER A N 1
ATOM 4906 C CA . SER A 1 631 ? -7.363 -20.984 -29.516 1 98.75 631 SER A CA 1
ATOM 4907 C C . SER A 1 631 ? -6.297 -21.344 -30.547 1 98.75 631 SER A C 1
ATOM 4909 O O . SER A 1 631 ? -5.223 -21.828 -30.188 1 98.75 631 SER A O 1
ATOM 4911 N N . ARG A 1 632 ? -6.578 -21.156 -31.797 1 98.12 632 ARG A N 1
ATOM 4912 C CA . ARG A 1 632 ? -5.602 -21.406 -32.844 1 98.12 632 ARG A CA 1
ATOM 4913 C C . ARG A 1 632 ? -4.355 -20.547 -32.656 1 98.12 632 ARG A C 1
ATOM 4915 O O . ARG A 1 632 ? -3.232 -21.016 -32.844 1 98.12 632 ARG A O 1
ATOM 4922 N N . GLN A 1 633 ? -4.59 -19.312 -32.25 1 96.56 633 GLN A N 1
ATOM 4923 C CA . GLN A 1 633 ? -3.467 -18.422 -32 1 96.56 633 GLN A CA 1
ATOM 4924 C C . GLN A 1 633 ? -2.629 -18.906 -30.828 1 96.56 633 GLN A C 1
ATOM 4926 O O . GLN A 1 633 ? -1.397 -18.891 -30.891 1 96.56 633 GLN A O 1
ATOM 4931 N N . ILE A 1 634 ? -3.258 -19.281 -29.781 1 98.38 634 ILE A N 1
ATOM 4932 C CA . ILE A 1 634 ? -2.566 -19.734 -28.578 1 98.38 634 ILE A CA 1
ATOM 4933 C C . ILE A 1 634 ? -1.803 -21.031 -28.875 1 98.38 634 ILE A C 1
ATOM 4935 O O . ILE A 1 634 ? -0.636 -21.172 -28.5 1 98.38 634 ILE A O 1
ATOM 4939 N N . MET A 1 635 ? -2.42 -21.984 -29.578 1 98.62 635 MET A N 1
ATOM 4940 C CA . MET A 1 635 ? -1.723 -23.188 -30 1 98.62 635 MET A CA 1
ATOM 4941 C C . MET A 1 635 ? -0.484 -22.859 -30.828 1 98.62 635 MET A C 1
ATOM 4943 O O . MET A 1 635 ? 0.567 -23.469 -30.656 1 98.62 635 MET A O 1
ATOM 4947 N N . HIS A 1 636 ? -0.651 -21.859 -31.641 1 97.5 636 HIS A N 1
ATOM 4948 C CA . HIS A 1 636 ? 0.458 -21.453 -32.5 1 97.5 636 HIS A CA 1
ATOM 4949 C C . HIS A 1 636 ? 1.603 -20.875 -31.672 1 97.5 636 HIS A C 1
ATOM 4951 O O . HIS A 1 636 ? 2.771 -21.172 -31.938 1 97.5 636 HIS A O 1
ATOM 4957 N N . TYR A 1 637 ? 1.303 -20 -30.672 1 98.19 637 TYR A N 1
ATOM 4958 C CA . TYR A 1 637 ? 2.322 -19.453 -29.781 1 98.19 637 TYR A CA 1
ATOM 4959 C C . TYR A 1 637 ? 3.066 -20.578 -29.062 1 98.19 637 TYR A C 1
ATOM 4961 O O . TYR A 1 637 ? 4.297 -20.562 -28.984 1 98.19 637 TYR A O 1
ATOM 4969 N N . TRP A 1 638 ? 2.373 -21.531 -28.562 1 98.75 638 TRP A N 1
ATOM 4970 C CA . TRP A 1 638 ? 2.969 -22.641 -27.812 1 98.75 638 TRP A CA 1
ATOM 4971 C C . TRP A 1 638 ? 3.855 -23.484 -28.719 1 98.75 638 TRP A C 1
ATOM 4973 O O . TRP A 1 638 ? 4.961 -23.859 -28.344 1 98.75 638 TRP A O 1
ATOM 4983 N N . ALA A 1 639 ? 3.344 -23.766 -29.891 1 98.44 639 ALA A N 1
ATOM 4984 C CA . ALA A 1 639 ? 4.094 -24.594 -30.844 1 98.44 639 ALA A CA 1
ATOM 4985 C C . ALA A 1 639 ? 5.352 -23.859 -31.312 1 98.44 639 ALA A C 1
ATOM 4987 O O . ALA A 1 639 ? 6.426 -24.469 -31.406 1 98.44 639 ALA A O 1
ATOM 4988 N N . ASN A 1 640 ? 5.23 -22.609 -31.641 1 97.94 640 ASN A N 1
ATOM 4989 C CA . ASN A 1 640 ? 6.395 -21.828 -32.062 1 97.94 640 ASN A CA 1
ATOM 4990 C C . ASN A 1 640 ? 7.441 -21.766 -30.953 1 97.94 640 ASN A C 1
ATOM 4992 O O . ASN A 1 640 ? 8.641 -21.875 -31.219 1 97.94 640 ASN A O 1
ATOM 4996 N N . PHE A 1 641 ? 6.957 -21.516 -29.797 1 98.56 641 PHE A N 1
ATOM 4997 C CA . PHE A 1 641 ? 7.883 -21.5 -28.672 1 98.56 641 PHE A CA 1
ATOM 4998 C C . PHE A 1 641 ? 8.602 -22.844 -28.531 1 98.56 641 PHE A C 1
ATOM 5000 O O . PHE A 1 641 ? 9.805 -22.875 -28.297 1 98.56 641 PHE A O 1
ATOM 5007 N N . ALA A 1 642 ? 7.875 -23.906 -28.625 1 98.62 642 ALA A N 1
ATOM 5008 C CA . ALA A 1 642 ? 8.469 -25.234 -28.516 1 98.62 642 ALA A CA 1
ATOM 5009 C C . ALA A 1 642 ? 9.492 -25.453 -29.625 1 98.62 642 ALA A C 1
ATOM 5011 O O . ALA A 1 642 ? 10.516 -26.125 -29.406 1 98.62 642 ALA A O 1
ATOM 5012 N N . ARG A 1 643 ? 9.242 -24.938 -30.812 1 97.75 643 ARG A N 1
ATOM 5013 C CA . ARG A 1 643 ? 10.117 -25.125 -31.969 1 97.75 643 ARG A CA 1
ATOM 5014 C C . ARG A 1 643 ? 11.391 -24.312 -31.828 1 97.75 643 ARG A C 1
ATOM 5016 O O . ARG A 1 643 ? 12.484 -24.797 -32.125 1 97.75 643 ARG A O 1
ATOM 5023 N N . THR A 1 644 ? 11.227 -23.031 -31.297 1 96.94 644 THR A N 1
ATOM 5024 C CA . THR A 1 644 ? 12.336 -22.109 -31.516 1 96.94 644 THR A CA 1
ATOM 5025 C C . THR A 1 644 ? 12.727 -21.422 -30.203 1 96.94 644 THR A C 1
ATOM 5027 O O . THR A 1 644 ? 13.766 -20.766 -30.125 1 96.94 644 THR A O 1
ATOM 5030 N N . GLY A 1 645 ? 11.914 -21.609 -29.219 1 97.81 645 GLY A N 1
ATOM 5031 C CA . GLY A 1 645 ? 12.117 -20.844 -28 1 97.81 645 GLY A CA 1
ATOM 5032 C C . GLY A 1 645 ? 11.531 -19.453 -28.062 1 97.81 645 GLY A C 1
ATOM 5033 O O . GLY A 1 645 ? 11.648 -18.688 -27.094 1 97.81 645 GLY A O 1
ATOM 5034 N N . ASN A 1 646 ? 10.867 -19.094 -29.141 1 97.56 646 ASN A N 1
ATOM 5035 C CA . ASN A 1 646 ? 10.211 -17.812 -29.406 1 97.56 646 ASN A CA 1
ATOM 5036 C C . ASN A 1 646 ? 8.766 -18.016 -29.859 1 97.56 646 ASN A C 1
ATOM 5038 O O . ASN A 1 646 ? 8.523 -18.609 -30.922 1 97.56 646 ASN A O 1
ATOM 5042 N N . PRO A 1 647 ? 7.781 -17.453 -29.125 1 97.94 647 PRO A N 1
ATOM 5043 C CA . PRO A 1 647 ? 6.383 -17.688 -29.484 1 97.94 647 PRO A CA 1
ATOM 5044 C C . PRO A 1 647 ? 5.977 -16.953 -30.75 1 97.94 647 PRO A C 1
ATOM 5046 O O . PRO A 1 647 ? 4.934 -17.25 -31.344 1 97.94 647 PRO A O 1
ATOM 5049 N N . ASN A 1 648 ? 6.742 -16.062 -31.203 1 96 648 ASN A N 1
ATOM 5050 C CA . ASN A 1 648 ? 6.383 -15.211 -32.344 1 96 648 ASN A CA 1
ATOM 5051 C C . ASN A 1 648 ? 6.48 -15.969 -33.656 1 96 648 ASN A C 1
ATOM 5053 O O . ASN A 1 648 ? 7.258 -16.922 -33.781 1 96 648 ASN A O 1
ATOM 5057 N N . ASP A 1 649 ? 5.578 -15.562 -34.5 1 90.44 649 ASP A N 1
ATOM 5058 C CA . ASP A 1 649 ? 5.652 -15.984 -35.906 1 90.44 649 ASP A CA 1
ATOM 5059 C C . ASP A 1 649 ? 6.48 -15.008 -36.719 1 90.44 649 ASP A C 1
ATOM 5061 O O . ASP A 1 649 ? 6.148 -13.82 -36.812 1 90.44 649 ASP A O 1
ATOM 5065 N N . PRO A 1 650 ? 7.473 -15.5 -37.312 1 84.5 650 PRO A N 1
ATOM 5066 C CA . PRO A 1 650 ? 8.312 -14.594 -38.094 1 84.5 650 PRO A CA 1
ATOM 5067 C C . PRO A 1 650 ? 7.531 -13.875 -39.188 1 84.5 650 PRO A C 1
ATOM 5069 O O . PRO A 1 650 ? 7.91 -12.773 -39.625 1 84.5 650 PRO A O 1
ATOM 5072 N N . GLU A 1 651 ? 6.469 -14.438 -39.594 1 83.56 651 GLU A N 1
ATOM 5073 C CA . GLU A 1 651 ? 5.691 -13.867 -40.688 1 83.56 651 GLU A CA 1
ATOM 5074 C C . GLU A 1 651 ? 4.672 -12.859 -40.156 1 83.56 651 GLU A C 1
ATOM 5076 O O . GLU A 1 651 ? 4.102 -12.086 -40.938 1 83.56 651 GLU A O 1
ATOM 5081 N N . ASP A 1 652 ? 4.473 -12.859 -38.906 1 78.5 652 ASP A N 1
ATOM 5082 C CA . ASP A 1 652 ? 3.512 -11.938 -38.281 1 78.5 652 ASP A CA 1
ATOM 5083 C C . ASP A 1 652 ? 4.223 -10.82 -37.531 1 78.5 652 ASP A C 1
ATOM 5085 O O . ASP A 1 652 ? 4.352 -10.883 -36.312 1 78.5 652 ASP A O 1
ATOM 5089 N N . GLN A 1 653 ? 4.43 -9.727 -38.125 1 73.94 653 GLN A N 1
ATOM 5090 C CA . GLN A 1 653 ? 5.223 -8.656 -37.5 1 73.94 653 GLN A CA 1
ATOM 5091 C C . GLN A 1 653 ? 4.344 -7.715 -36.688 1 73.94 653 GLN A C 1
ATOM 5093 O O . GLN A 1 653 ? 4.844 -6.988 -35.812 1 73.94 653 GLN A O 1
ATOM 5098 N N . GLU A 1 654 ? 3.088 -7.805 -36.844 1 77.19 654 GLU A N 1
ATOM 5099 C CA . GLU A 1 654 ? 2.193 -6.871 -36.188 1 77.19 654 GLU A CA 1
ATOM 5100 C C . GLU A 1 654 ? 2.027 -7.23 -34.719 1 77.19 654 GLU A C 1
ATOM 5102 O O . GLU A 1 654 ? 1.757 -6.363 -33.875 1 77.19 654 GLU A O 1
ATOM 5107 N N . ARG A 1 655 ? 2.197 -8.344 -34.438 1 83.62 655 ARG A N 1
ATOM 5108 C CA . ARG A 1 655 ? 2.053 -8.797 -33.062 1 83.62 655 ARG A CA 1
ATOM 5109 C C . ARG A 1 655 ? 3.377 -9.32 -32.5 1 83.62 655 ARG A C 1
ATOM 5111 O O . ARG A 1 655 ? 3.662 -10.516 -32.594 1 83.62 655 ARG A O 1
ATOM 5118 N N . ASP A 1 656 ? 4.078 -8.445 -31.922 1 91.12 656 ASP A N 1
ATOM 5119 C CA . ASP A 1 656 ? 5.371 -8.828 -31.359 1 91.12 656 ASP A CA 1
ATOM 5120 C C . ASP A 1 656 ? 5.27 -9.062 -29.844 1 91.12 656 ASP A C 1
ATOM 5122 O O . ASP A 1 656 ? 5.004 -8.133 -29.094 1 91.12 656 ASP A O 1
ATOM 5126 N N . TRP A 1 657 ? 5.383 -10.312 -29.531 1 97.19 657 TRP A N 1
ATOM 5127 C CA . TRP A 1 657 ? 5.504 -10.68 -28.125 1 97.19 657 TRP A CA 1
ATOM 5128 C C . TRP A 1 657 ? 6.914 -10.414 -27.609 1 97.19 657 TRP A C 1
ATOM 5130 O O . TRP A 1 657 ? 7.836 -11.188 -27.875 1 97.19 657 TRP A O 1
ATOM 5140 N N . PRO A 1 658 ? 7.043 -9.32 -26.828 1 97.06 658 PRO A N 1
ATOM 5141 C CA . PRO A 1 658 ? 8.391 -8.961 -26.391 1 97.06 658 PRO A CA 1
ATOM 5142 C C . PRO A 1 658 ? 8.938 -9.898 -25.312 1 97.06 658 PRO A C 1
ATOM 5144 O O . PRO A 1 658 ? 8.156 -10.461 -24.531 1 97.06 658 PRO A O 1
ATOM 5147 N N . ALA A 1 659 ? 10.258 -10.008 -25.281 1 97.62 659 ALA A N 1
ATOM 5148 C CA . ALA A 1 659 ? 10.906 -10.758 -24.203 1 97.62 659 ALA A CA 1
ATOM 5149 C C . ALA A 1 659 ? 10.75 -10.047 -22.859 1 97.62 659 ALA A C 1
ATOM 5151 O O . ALA A 1 659 ? 10.812 -8.812 -22.797 1 97.62 659 ALA A O 1
ATOM 5152 N N . TYR A 1 660 ? 10.539 -10.75 -21.875 1 98.12 660 TYR A N 1
ATOM 5153 C CA . TYR A 1 660 ? 10.469 -10.273 -20.5 1 98.12 660 TYR A CA 1
ATOM 5154 C C . TYR A 1 660 ? 11.859 -10 -19.938 1 98.12 660 TYR A C 1
ATOM 5156 O O . TYR A 1 660 ? 12.734 -10.867 -20 1 98.12 660 TYR A O 1
ATOM 5164 N N . THR A 1 661 ? 12.102 -8.805 -19.406 1 97 661 THR A N 1
ATOM 5165 C CA . THR A 1 661 ? 13.336 -8.469 -18.703 1 97 661 THR A CA 1
ATOM 5166 C C . THR A 1 661 ? 13.039 -8.055 -17.266 1 97 661 THR A C 1
ATOM 5168 O O . THR A 1 661 ? 11.906 -7.68 -16.938 1 97 661 THR A O 1
ATOM 5171 N N . ALA A 1 662 ? 14.047 -8.125 -16.469 1 93.62 662 ALA A N 1
ATOM 5172 C CA . ALA A 1 662 ? 13.875 -7.766 -15.062 1 93.62 662 ALA A CA 1
ATOM 5173 C C . ALA A 1 662 ? 13.492 -6.297 -14.914 1 93.62 662 ALA A C 1
ATOM 5175 O O . ALA A 1 662 ? 12.758 -5.926 -14 1 93.62 662 ALA A O 1
ATOM 5176 N N . GLY A 1 663 ? 13.867 -5.465 -15.727 1 93.25 663 GLY A N 1
ATOM 5177 C CA . GLY A 1 663 ? 13.617 -4.035 -15.656 1 93.25 663 GLY A CA 1
ATOM 5178 C C . GLY A 1 663 ? 12.281 -3.635 -16.234 1 93.25 663 GLY A C 1
ATOM 5179 O O . GLY A 1 663 ? 11.477 -2.975 -15.57 1 93.25 663 GLY A O 1
ATOM 5180 N N . GLU A 1 664 ? 11.953 -4.078 -17.453 1 95.5 664 GLU A N 1
ATOM 5181 C CA . GLU A 1 664 ? 10.75 -3.629 -18.141 1 95.5 664 GLU A CA 1
ATOM 5182 C C . GLU A 1 664 ? 9.547 -4.484 -17.766 1 95.5 664 GLU A C 1
ATOM 5184 O O . GLU A 1 664 ? 8.414 -4.004 -17.766 1 95.5 664 GLU A O 1
ATOM 5189 N N . GLN A 1 665 ? 9.75 -5.805 -17.547 1 97.38 665 GLN A N 1
ATOM 5190 C CA . GLN A 1 665 ? 8.727 -6.77 -17.141 1 97.38 665 GLN A CA 1
ATOM 5191 C C . GLN A 1 665 ? 7.531 -6.727 -18.094 1 97.38 665 GLN A C 1
ATOM 5193 O O . GLN A 1 665 ? 6.387 -6.613 -17.641 1 97.38 665 GLN A O 1
ATOM 5198 N N . ARG A 1 666 ? 7.785 -6.727 -19.359 1 97.94 666 ARG A N 1
ATOM 5199 C CA . ARG A 1 666 ? 6.73 -6.672 -20.375 1 97.94 666 ARG A CA 1
ATOM 5200 C C . ARG A 1 666 ? 6.008 -8.008 -20.484 1 97.94 666 ARG A C 1
ATOM 5202 O O . ARG A 1 666 ? 6.629 -9.07 -20.375 1 97.94 666 ARG A O 1
ATOM 5209 N N . TYR A 1 667 ? 4.711 -7.965 -20.703 1 98.31 667 TYR A N 1
ATOM 5210 C CA . TYR A 1 667 ? 3.904 -9.164 -20.906 1 98.31 667 TYR A CA 1
ATOM 5211 C C . TYR A 1 667 ? 2.736 -8.883 -21.844 1 98.31 667 TYR A C 1
ATOM 5213 O O . TYR A 1 667 ? 2.375 -7.727 -22.062 1 98.31 667 TYR A O 1
ATOM 5221 N N . VAL A 1 668 ? 2.164 -9.945 -22.391 1 98.25 668 VAL A N 1
ATOM 5222 C CA . VAL A 1 668 ? 1.051 -9.805 -23.328 1 98.25 668 VAL A CA 1
ATOM 5223 C C . VAL A 1 668 ? -0.228 -10.344 -22.688 1 98.25 668 VAL A C 1
ATOM 5225 O O . VAL A 1 668 ? -0.18 -11.258 -21.859 1 98.25 668 VAL A O 1
ATOM 5228 N N . THR A 1 669 ? -1.344 -9.75 -23.047 1 98.44 669 THR A N 1
ATOM 5229 C CA . THR A 1 669 ? -2.639 -10.305 -22.672 1 98.44 669 THR A CA 1
ATOM 5230 C C . THR A 1 669 ? -3.172 -11.234 -23.766 1 98.44 669 THR A C 1
ATOM 5232 O O . THR A 1 669 ? -3.055 -10.93 -24.953 1 98.44 669 THR A O 1
ATOM 5235 N N . LEU A 1 670 ? -3.602 -12.398 -23.359 1 98.5 670 LEU A N 1
ATOM 5236 C CA . LEU A 1 670 ? -4.211 -13.344 -24.297 1 98.5 670 LEU A CA 1
ATOM 5237 C C . LEU A 1 670 ? -5.727 -13.352 -24.141 1 98.5 670 LEU A C 1
ATOM 5239 O O . LEU A 1 670 ? -6.254 -13.844 -23.141 1 98.5 670 LEU A O 1
ATOM 5243 N N . ASN A 1 671 ? -6.371 -12.789 -25.016 1 98.25 671 ASN A N 1
ATOM 5244 C CA . ASN A 1 671 ? -7.824 -12.688 -25.109 1 98.25 671 ASN A CA 1
ATOM 5245 C C . ASN A 1 671 ? -8.281 -12.477 -26.547 1 98.25 671 ASN A C 1
ATOM 5247 O O . ASN A 1 671 ? -7.465 -12.531 -27.484 1 98.25 671 ASN A O 1
ATOM 5251 N N . SER A 1 672 ? -9.555 -12.383 -26.781 1 96.81 672 SER A N 1
ATOM 5252 C CA . SER A 1 672 ? -10.078 -12.273 -28.141 1 96.81 672 SER A CA 1
ATOM 5253 C C . SER A 1 672 ? -10.102 -10.82 -28.609 1 96.81 672 SER A C 1
ATOM 5255 O O . SER A 1 672 ? -10.719 -10.5 -29.625 1 96.81 672 SER A O 1
ATOM 5257 N N . LYS A 1 673 ? -9.531 -9.883 -27.844 1 95.12 673 LYS A N 1
ATOM 5258 C CA . LYS A 1 673 ? -9.469 -8.469 -28.203 1 95.12 673 LYS A CA 1
ATOM 5259 C C . LYS A 1 673 ? -8.156 -8.133 -28.891 1 95.12 673 LYS A C 1
ATOM 5261 O O . LYS A 1 673 ? -7.41 -9.023 -29.297 1 95.12 673 LYS A O 1
ATOM 5266 N N . GLU A 1 674 ? -7.938 -6.848 -29.062 1 93.69 674 GLU A N 1
ATOM 5267 C CA . GLU A 1 674 ? -6.719 -6.383 -29.734 1 93.69 674 GLU A CA 1
ATOM 5268 C C . GLU A 1 674 ? -5.48 -6.738 -28.922 1 93.69 674 GLU A C 1
ATOM 5270 O O . GLU A 1 674 ? -5.504 -6.691 -27.688 1 93.69 674 GLU A O 1
ATOM 5275 N N . PHE A 1 675 ? -4.426 -7.105 -29.719 1 94.44 675 PHE A N 1
ATOM 5276 C CA . PHE A 1 675 ? -3.143 -7.457 -29.125 1 94.44 675 PHE A CA 1
ATOM 5277 C C . PHE A 1 675 ? -2.574 -6.285 -28.328 1 94.44 675 PHE A C 1
ATOM 5279 O O . PHE A 1 675 ? -2.469 -5.172 -28.859 1 94.44 675 PHE A O 1
ATOM 5286 N N . LYS A 1 676 ? -2.229 -6.457 -27.062 1 96.88 676 LYS A N 1
ATOM 5287 C CA . LYS A 1 676 ? -1.695 -5.391 -26.219 1 96.88 676 LYS A CA 1
ATOM 5288 C C . LYS A 1 676 ? -0.506 -5.883 -25.406 1 96.88 676 LYS A C 1
ATOM 5290 O O . LYS A 1 676 ? -0.503 -7.02 -24.922 1 96.88 676 LYS A O 1
ATOM 5295 N N . VAL A 1 677 ? 0.516 -5.047 -25.281 1 97.56 677 VAL A N 1
ATOM 5296 C CA . VAL A 1 677 ? 1.683 -5.273 -24.438 1 97.56 677 VAL A CA 1
ATOM 5297 C C . VAL A 1 677 ? 1.591 -4.402 -23.172 1 97.56 677 VAL A C 1
ATOM 5299 O O . VAL A 1 677 ? 1.265 -3.217 -23.266 1 97.56 677 VAL A O 1
ATOM 5302 N N . HIS A 1 678 ? 1.771 -4.938 -22.062 1 97.69 678 HIS A N 1
ATOM 5303 C CA . HIS A 1 678 ? 1.751 -4.242 -20.781 1 97.69 678 HIS A CA 1
ATOM 5304 C C . HIS A 1 678 ? 3.082 -4.391 -20.047 1 97.69 678 HIS A C 1
ATOM 5306 O O . HIS A 1 678 ? 3.99 -5.07 -20.531 1 97.69 678 HIS A O 1
ATOM 5312 N N . GLN A 1 679 ? 3.213 -3.668 -18.906 1 96.88 679 GLN A N 1
ATOM 5313 C CA . GLN A 1 679 ? 4.398 -3.775 -18.062 1 96.88 679 GLN A CA 1
ATOM 5314 C C . GLN A 1 679 ? 4.02 -3.938 -16.594 1 96.88 679 GLN A C 1
ATOM 5316 O O . GLN A 1 679 ? 3.018 -3.381 -16.141 1 96.88 679 GLN A O 1
ATOM 5321 N N . GLY A 1 680 ? 4.816 -4.672 -15.945 1 96.12 680 GLY A N 1
ATOM 5322 C CA . GLY A 1 680 ? 4.73 -4.754 -14.492 1 96.12 680 GLY A CA 1
ATOM 5323 C C . GLY A 1 680 ? 3.408 -5.309 -14 1 96.12 680 GLY A C 1
ATOM 5324 O O . GLY A 1 680 ? 2.561 -4.559 -13.508 1 96.12 680 GLY A O 1
ATOM 5325 N N . LEU A 1 681 ? 3.215 -6.574 -14.055 1 97.56 681 LEU A N 1
ATOM 5326 C CA . LEU A 1 681 ? 1.993 -7.199 -13.555 1 97.56 681 LEU A CA 1
ATOM 5327 C C . LEU A 1 681 ? 1.98 -7.23 -12.031 1 97.56 681 LEU A C 1
ATOM 5329 O O . LEU A 1 681 ? 2.748 -7.973 -11.414 1 97.56 681 LEU A O 1
ATOM 5333 N N . ARG A 1 682 ? 1.094 -6.477 -11.367 1 97.31 682 ARG A N 1
ATOM 5334 C CA . ARG A 1 682 ? 0.864 -6.434 -9.93 1 97.31 682 ARG A CA 1
ATOM 5335 C C . ARG A 1 682 ? 2.166 -6.191 -9.172 1 97.31 682 ARG A C 1
ATOM 5337 O O . ARG A 1 682 ? 2.393 -6.777 -8.109 1 97.31 682 ARG A O 1
ATOM 5344 N N . VAL A 1 683 ? 3.047 -5.383 -9.664 1 96.69 683 VAL A N 1
ATOM 5345 C CA . VAL A 1 683 ? 4.406 -5.227 -9.156 1 96.69 683 VAL A CA 1
ATOM 5346 C C . VAL A 1 683 ? 4.367 -4.73 -7.715 1 96.69 683 VAL A C 1
ATOM 5348 O O . VAL A 1 683 ? 5.137 -5.195 -6.871 1 96.69 683 VAL A O 1
ATOM 5351 N N . GLN A 1 684 ? 3.529 -3.76 -7.387 1 96.06 684 GLN A N 1
ATOM 5352 C CA . GLN A 1 684 ? 3.43 -3.223 -6.035 1 96.06 684 GLN A CA 1
ATOM 5353 C C . GLN A 1 684 ? 3.049 -4.312 -5.035 1 96.06 684 GLN A C 1
ATOM 5355 O O . GLN A 1 684 ? 3.668 -4.434 -3.975 1 96.06 684 GLN A O 1
ATOM 5360 N N . MET A 1 685 ? 2.012 -5.117 -5.379 1 97.94 685 MET A N 1
ATOM 5361 C CA . MET A 1 685 ? 1.555 -6.18 -4.492 1 97.94 685 MET A CA 1
ATOM 5362 C C . MET A 1 685 ? 2.607 -7.277 -4.367 1 97.94 685 MET A C 1
ATOM 5364 O O . MET A 1 685 ? 2.789 -7.848 -3.289 1 97.94 685 MET A O 1
ATOM 5368 N N . CYS A 1 686 ? 3.291 -7.57 -5.473 1 98.19 686 CYS A N 1
ATOM 5369 C CA . CYS A 1 686 ? 4.297 -8.625 -5.445 1 98.19 686 CYS A CA 1
ATOM 5370 C C . CYS A 1 686 ? 5.512 -8.195 -4.625 1 98.19 686 CYS A C 1
ATOM 5372 O O . CYS A 1 686 ? 6.156 -9.031 -3.982 1 98.19 686 CYS A O 1
ATOM 5374 N N . THR A 1 687 ? 5.859 -6.883 -4.617 1 97.44 687 THR A N 1
ATOM 5375 C CA . THR A 1 687 ? 6.918 -6.391 -3.74 1 97.44 687 THR A CA 1
ATOM 5376 C C . THR A 1 687 ? 6.535 -6.574 -2.275 1 97.44 687 THR A C 1
ATOM 5378 O O . THR A 1 687 ? 7.375 -6.938 -1.449 1 97.44 687 THR A O 1
ATOM 5381 N N . PHE A 1 688 ? 5.316 -6.34 -1.908 1 98.06 688 PHE A N 1
ATOM 5382 C CA . PHE A 1 688 ? 4.805 -6.574 -0.563 1 98.06 688 PHE A CA 1
ATOM 5383 C C . PHE A 1 688 ? 4.961 -8.039 -0.174 1 98.06 688 PHE A C 1
ATOM 5385 O O . PHE A 1 688 ? 5.508 -8.352 0.887 1 98.06 688 PHE A O 1
ATOM 5392 N N . TRP A 1 689 ? 4.531 -8.938 -1.058 1 97.56 689 TRP A N 1
ATOM 5393 C CA . TRP A 1 689 ? 4.504 -10.367 -0.743 1 97.56 689 TRP A CA 1
ATOM 5394 C C . TRP A 1 689 ? 5.91 -10.953 -0.755 1 97.56 689 TRP A C 1
ATOM 5396 O O . TRP A 1 689 ? 6.23 -11.828 0.056 1 97.56 689 TRP A O 1
ATOM 5406 N N . ASN A 1 690 ? 6.742 -10.547 -1.684 1 94.75 690 ASN A N 1
ATOM 5407 C CA . ASN A 1 690 ? 8.023 -11.211 -1.912 1 94.75 690 ASN A CA 1
ATOM 5408 C C . ASN A 1 690 ? 9.133 -10.586 -1.076 1 94.75 690 ASN A C 1
ATOM 5410 O O . ASN A 1 690 ? 10.141 -11.242 -0.788 1 94.75 690 ASN A O 1
ATOM 5414 N N . ARG A 1 691 ? 8.977 -9.367 -0.662 1 94 691 ARG A N 1
ATOM 5415 C CA . ARG A 1 691 ? 10.086 -8.703 0.012 1 94 691 ARG A CA 1
ATOM 5416 C C . ARG A 1 691 ? 9.688 -8.258 1.416 1 94 691 ARG A C 1
ATOM 5418 O O . ARG A 1 691 ? 10.352 -8.602 2.395 1 94 691 ARG A O 1
ATOM 5425 N N . PHE A 1 692 ? 8.625 -7.566 1.497 1 96.88 692 PHE A N 1
ATOM 5426 C CA . PHE A 1 692 ? 8.305 -6.93 2.77 1 96.88 692 PHE A CA 1
ATOM 5427 C C . PHE A 1 692 ? 7.77 -7.949 3.768 1 96.88 692 PHE A C 1
ATOM 5429 O O . PHE A 1 692 ? 8.25 -8.031 4.898 1 96.88 692 PHE A O 1
ATOM 5436 N N . LEU A 1 693 ? 6.68 -8.695 3.383 1 96 693 LEU A N 1
ATOM 5437 C CA . LEU A 1 693 ? 5.977 -9.555 4.328 1 96 693 LEU A CA 1
ATOM 5438 C C . LEU A 1 693 ? 6.918 -10.594 4.926 1 96 693 LEU A C 1
ATOM 5440 O O . LEU A 1 693 ? 6.887 -10.852 6.133 1 96 693 LEU A O 1
ATOM 5444 N N . PRO A 1 694 ? 7.789 -11.25 4.098 1 93.12 694 PRO A N 1
ATOM 5445 C CA . PRO A 1 694 ? 8.719 -12.211 4.695 1 93.12 694 PRO A CA 1
ATOM 5446 C C . PRO A 1 694 ? 9.625 -11.578 5.75 1 93.12 694 PRO A C 1
ATOM 5448 O O . PRO A 1 694 ? 9.898 -12.195 6.781 1 93.12 694 PRO A O 1
ATOM 5451 N N . LYS A 1 695 ? 10.07 -10.367 5.52 1 92.69 695 LYS A N 1
ATOM 5452 C CA . LYS A 1 695 ? 10.898 -9.664 6.496 1 92.69 695 LYS A CA 1
ATOM 5453 C C . LYS A 1 695 ? 10.109 -9.359 7.77 1 92.69 695 LYS A C 1
ATOM 5455 O O . LYS A 1 695 ? 10.633 -9.5 8.875 1 92.69 695 LYS A O 1
ATOM 5460 N N . LEU A 1 696 ? 8.914 -8.875 7.562 1 94.25 696 LEU A N 1
ATOM 5461 C CA . LEU A 1 696 ? 8.047 -8.578 8.695 1 94.25 696 LEU A CA 1
ATOM 5462 C C . LEU A 1 696 ? 7.832 -9.812 9.555 1 94.25 696 LEU A C 1
ATOM 5464 O O . LEU A 1 696 ? 7.914 -9.742 10.789 1 94.25 696 LEU A O 1
ATOM 5468 N N . LEU A 1 697 ? 7.551 -10.938 8.898 1 92.25 697 LEU A N 1
ATOM 5469 C CA . LEU A 1 697 ? 7.324 -12.18 9.617 1 92.25 697 LEU A CA 1
ATOM 5470 C C . LEU A 1 697 ? 8.578 -12.625 10.359 1 92.25 697 LEU A C 1
ATOM 5472 O O . LEU A 1 697 ? 8.5 -13.102 11.492 1 92.25 697 LEU A O 1
ATOM 5476 N N . ASN A 1 698 ? 9.719 -12.484 9.773 1 88.94 698 ASN A N 1
ATOM 5477 C CA . ASN A 1 698 ? 10.984 -12.875 10.391 1 88.94 698 ASN A CA 1
ATOM 5478 C C . ASN A 1 698 ? 11.273 -12.062 11.641 1 88.94 698 ASN A C 1
ATOM 5480 O O . ASN A 1 698 ? 11.773 -12.594 12.641 1 88.94 698 ASN A O 1
ATOM 5484 N N . ILE A 1 699 ? 10.953 -10.852 11.578 1 87.94 699 ILE A N 1
ATOM 5485 C CA . ILE A 1 699 ? 11.289 -9.953 12.68 1 87.94 699 ILE A CA 1
ATOM 5486 C C . ILE A 1 699 ? 10.273 -10.125 13.812 1 87.94 699 ILE A C 1
ATOM 5488 O O . ILE A 1 699 ? 10.625 -10.031 14.992 1 87.94 699 ILE A O 1
ATOM 5492 N N . THR A 1 700 ? 9.055 -10.445 13.492 1 84.94 700 THR A N 1
ATOM 5493 C CA . THR A 1 700 ? 8.008 -10.492 14.508 1 84.94 700 THR A CA 1
ATOM 5494 C C . THR A 1 700 ? 7.852 -11.898 15.062 1 84.94 700 THR A C 1
ATOM 5496 O O . THR A 1 700 ? 7.273 -12.094 16.141 1 84.94 700 THR A O 1
ATOM 5499 N N . ASP A 1 701 ? 8.047 -12.977 14.273 1 73.5 701 ASP A N 1
ATOM 5500 C CA . ASP A 1 701 ? 8.016 -14.352 14.773 1 73.5 701 ASP A CA 1
ATOM 5501 C C . ASP A 1 701 ? 9.109 -14.586 15.805 1 73.5 701 ASP A C 1
ATOM 5503 O O . ASP A 1 701 ? 8.914 -15.312 16.781 1 73.5 701 ASP A O 1
ATOM 5507 N N . MET A 1 702 ? 10.18 -14.047 15.555 1 52.78 702 MET A N 1
ATOM 5508 C CA . MET A 1 702 ? 11.273 -14.164 16.516 1 52.78 702 MET A CA 1
ATOM 5509 C C . MET A 1 702 ? 10.883 -13.547 17.859 1 52.78 702 MET A C 1
ATOM 5511 O O . MET A 1 702 ? 11.305 -14.023 18.906 1 52.78 702 MET A O 1
ATOM 5515 N N . THR A 1 703 ? 10.023 -12.594 17.797 1 47.75 703 THR A N 1
ATOM 5516 C CA . THR A 1 703 ? 9.586 -11.922 19.016 1 47.75 703 THR A CA 1
ATOM 5517 C C . THR A 1 703 ? 8.578 -12.789 19.766 1 47.75 703 THR A C 1
ATOM 5519 O O . THR A 1 703 ? 8.523 -12.766 21 1 47.75 703 THR A O 1
ATOM 5522 N N . SER A 1 704 ? 7.691 -13.5 19.062 1 43.94 704 SER A N 1
ATOM 5523 C CA . SER A 1 704 ? 6.715 -14.367 19.719 1 43.94 704 SER A CA 1
ATOM 5524 C C . SER A 1 704 ? 7.395 -15.555 20.391 1 43.94 704 SER A C 1
ATOM 5526 O O . SER A 1 704 ? 6.934 -16.031 21.422 1 43.94 704 SER A O 1
ATOM 5528 N N . VAL A 1 705 ? 8.43 -16.188 19.844 1 41.66 705 VAL A N 1
ATOM 5529 C CA . VAL A 1 705 ? 9.133 -17.281 20.484 1 41.66 705 VAL A CA 1
ATOM 5530 C C . VAL A 1 705 ? 9.773 -16.797 21.781 1 41.66 705 VAL A C 1
ATOM 5532 O O . VAL A 1 705 ? 9.789 -17.516 22.781 1 41.66 705 VAL A O 1
ATOM 5535 N N . TYR A 1 706 ? 10.172 -15.586 21.828 1 37.16 706 TYR A N 1
ATOM 5536 C CA . TYR A 1 706 ? 10.828 -15.109 23.047 1 37.16 706 TYR A CA 1
ATOM 5537 C C . TYR A 1 706 ? 9.812 -14.703 24.109 1 37.16 706 TYR A C 1
ATOM 5539 O O . TYR A 1 706 ? 10.109 -14.703 25.297 1 37.16 706 TYR A O 1
ATOM 5547 N N . SER A 1 707 ? 8.711 -14.336 23.766 1 36.25 707 SER A N 1
ATOM 5548 C CA . SER A 1 707 ? 7.73 -14.047 24.797 1 36.25 707 SER A CA 1
ATOM 5549 C C . SER A 1 707 ? 7.195 -15.336 25.422 1 36.25 707 SER A C 1
ATOM 5551 O O . SER A 1 707 ? 6.812 -15.352 26.594 1 36.25 707 SER A O 1
ATOM 5553 N N . VAL A 1 708 ? 7.094 -16.5 24.75 1 37.22 708 VAL A N 1
ATOM 5554 C CA . VAL A 1 708 ? 6.637 -17.75 25.344 1 37.22 708 VAL A CA 1
ATOM 5555 C C . VAL A 1 708 ? 7.738 -18.328 26.219 1 37.22 708 VAL A C 1
ATOM 5557 O O . VAL A 1 708 ? 7.457 -19.047 27.188 1 37.22 708 VAL A O 1
ATOM 5560 N N . GLY A 1 709 ? 8.906 -18.078 25.953 1 30.67 709 GLY A N 1
ATOM 5561 C CA . GLY A 1 709 ? 9.945 -18.656 26.797 1 30.67 709 GLY A CA 1
ATOM 5562 C C . GLY A 1 709 ? 9.969 -18.062 28.203 1 30.67 709 GLY A C 1
ATOM 5563 O O . GLY A 1 709 ? 10.547 -18.641 29.109 1 30.67 709 GLY A O 1
ATOM 5564 N N . GLU A 1 710 ? 9.562 -16.906 28.359 1 31.69 710 GLU A N 1
ATOM 5565 C CA . GLU A 1 710 ? 9.664 -16.391 29.719 1 31.69 710 GLU A CA 1
ATOM 5566 C C . GLU A 1 710 ? 8.5 -16.891 30.578 1 31.69 710 GLU A C 1
ATOM 5568 O O . GLU A 1 710 ? 8.523 -16.734 31.812 1 31.69 710 GLU A O 1
ATOM 5573 N N . SER A 1 711 ? 7.457 -17.453 30.047 1 27.56 711 SER A N 1
ATOM 5574 C CA . SER A 1 711 ? 6.426 -17.844 31 1 27.56 711 SER A CA 1
ATOM 5575 C C . SER A 1 711 ? 6.75 -19.188 31.641 1 27.56 711 SER A C 1
ATOM 5577 O O . SER A 1 711 ? 6.012 -19.672 32.5 1 27.56 711 SER A O 1
ATOM 5579 N N . PHE A 1 712 ? 7.59 -19.953 30.922 1 22.92 712 PHE A N 1
ATOM 5580 C CA . PHE A 1 712 ? 7.852 -21.203 31.609 1 22.92 712 PHE A CA 1
ATOM 5581 C C . PHE A 1 712 ? 8.961 -21.047 32.656 1 22.92 712 PHE A C 1
ATOM 5583 O O . PHE A 1 712 ? 9.43 -22.016 33.219 1 22.92 712 PHE A O 1
ATOM 5590 N N . VAL A 1 713 ? 9.516 -19.938 32.812 1 20.7 713 VAL A N 1
ATOM 5591 C CA . VAL A 1 713 ? 10.359 -19.969 34 1 20.7 713 VAL A CA 1
ATOM 5592 C C . VAL A 1 713 ? 9.531 -19.594 35.25 1 20.7 713 VAL A C 1
ATOM 5594 O O . VAL A 1 713 ? 8.758 -18.625 35.188 1 20.7 713 VAL A O 1
ATOM 5597 N N . MET B 1 1 ? -30.375 77.562 17.891 1 13.89 1 MET B N 1
ATOM 5598 C CA . MET B 1 1 ? -29.75 77.875 19.156 1 13.89 1 MET B CA 1
ATOM 5599 C C . MET B 1 1 ? -29.422 76.625 19.953 1 13.89 1 MET B C 1
ATOM 5601 O O . MET B 1 1 ? -29.094 76.75 21.141 1 13.89 1 MET B O 1
ATOM 5605 N N . ARG B 1 2 ? -29.484 75.438 19.406 1 14.66 2 ARG B N 1
ATOM 5606 C CA . ARG B 1 2 ? -29.625 74.125 20.062 1 14.66 2 ARG B CA 1
ATOM 5607 C C . ARG B 1 2 ? -28.281 73.625 20.578 1 14.66 2 ARG B C 1
ATOM 5609 O O . ARG B 1 2 ? -27.5 73.062 19.812 1 14.66 2 ARG B O 1
ATOM 5616 N N . ALA B 1 3 ? -27.516 74.125 21.531 1 14.09 3 ALA B N 1
ATOM 5617 C CA . ALA B 1 3 ? -26.25 74.312 22.219 1 14.09 3 ALA B CA 1
ATOM 5618 C C . ALA B 1 3 ? -26.016 73.188 23.25 1 14.09 3 ALA B C 1
ATOM 5620 O O . ALA B 1 3 ? -26.453 73.312 24.391 1 14.09 3 ALA B O 1
ATOM 5621 N N . ARG B 1 4 ? -26.203 71.812 22.938 1 16.41 4 ARG B N 1
ATOM 5622 C CA . ARG B 1 4 ? -26.266 70.938 24.078 1 16.41 4 ARG B CA 1
ATOM 5623 C C . ARG B 1 4 ? -24.891 70.812 24.75 1 16.41 4 ARG B C 1
ATOM 5625 O O . ARG B 1 4 ? -23.891 70.5 24.094 1 16.41 4 ARG B O 1
ATOM 5632 N N . GLY B 1 5 ? -24.562 70.938 26.031 1 14.91 5 GLY B N 1
ATOM 5633 C CA . GLY B 1 5 ? -23.5 71.312 26.938 1 14.91 5 GLY B CA 1
ATOM 5634 C C . GLY B 1 5 ? -22.594 70.188 27.312 1 14.91 5 GLY B C 1
ATOM 5635 O O . GLY B 1 5 ? -22.953 69 27.125 1 14.91 5 GLY B O 1
ATOM 5636 N N . ARG B 1 6 ? -21.141 70.25 28.078 1 15.41 6 ARG B N 1
ATOM 5637 C CA . ARG B 1 6 ? -19.719 70.125 28.422 1 15.41 6 ARG B CA 1
ATOM 5638 C C . ARG B 1 6 ? -19.547 69.312 29.703 1 15.41 6 ARG B C 1
ATOM 5640 O O . ARG B 1 6 ? -18.422 68.938 30.062 1 15.41 6 ARG B O 1
ATOM 5647 N N . LEU B 1 7 ? -20.516 68.75 30.609 1 15.09 7 LEU B N 1
ATOM 5648 C CA . LEU B 1 7 ? -20.125 69 32 1 15.09 7 LEU B CA 1
ATOM 5649 C C . LEU B 1 7 ? -18.953 68.125 32.406 1 15.09 7 LEU B C 1
ATOM 5651 O O . LEU B 1 7 ? -18.781 67.062 31.844 1 15.09 7 LEU B O 1
ATOM 5655 N N . MET B 1 8 ? -18.156 68.312 33.812 1 15.03 8 MET B N 1
ATOM 5656 C CA . MET B 1 8 ? -17.031 68.562 34.719 1 15.03 8 MET B CA 1
ATOM 5657 C C . MET B 1 8 ? -16.797 67.375 35.625 1 15.03 8 MET B C 1
ATOM 5659 O O . MET B 1 8 ? -15.789 67.312 36.344 1 15.03 8 MET B O 1
ATOM 5663 N N . VAL B 1 9 ? -17.359 66.125 35.875 1 14.65 9 VAL B N 1
ATOM 5664 C CA . VAL B 1 9 ? -17.469 65.812 37.312 1 14.65 9 VAL B CA 1
ATOM 5665 C C . VAL B 1 9 ? -16.203 65.125 37.781 1 14.65 9 VAL B C 1
ATOM 5667 O O . VAL B 1 9 ? -15.852 64.062 37.281 1 14.65 9 VAL B O 1
ATOM 5670 N N . VAL B 1 10 ? -15.016 65.562 38.438 1 15.67 10 VAL B N 1
ATOM 5671 C CA . VAL B 1 10 ? -13.68 65.125 38.844 1 15.67 10 VAL B CA 1
ATOM 5672 C C . VAL B 1 10 ? -13.766 64.188 40.062 1 15.67 10 VAL B C 1
ATOM 5674 O O . VAL B 1 10 ? -13.172 63.125 40.062 1 15.67 10 VAL B O 1
ATOM 5677 N N . MET B 1 11 ? -13.961 64.438 41.562 1 14.77 11 MET B N 1
ATOM 5678 C CA . MET B 1 11 ? -13 64.625 42.625 1 14.77 11 MET B CA 1
ATOM 5679 C C . MET B 1 11 ? -12.828 63.375 43.469 1 14.77 11 MET B C 1
ATOM 5681 O O . MET B 1 11 ? -11.703 63 43.781 1 14.77 11 MET B O 1
ATOM 5685 N N . LEU B 1 12 ? -13.641 62.656 44.375 1 15.38 12 LEU B N 1
ATOM 5686 C CA . LEU B 1 12 ? -13.578 62.812 45.844 1 15.38 12 LEU B CA 1
ATOM 5687 C C . LEU B 1 12 ? -12.727 61.688 46.469 1 15.38 12 LEU B C 1
ATOM 5689 O O . LEU B 1 12 ? -12.766 60.562 46 1 15.38 12 LEU B O 1
ATOM 5693 N N . LEU B 1 13 ? -11.961 61.906 47.781 1 15.13 13 LEU B N 1
ATOM 5694 C CA . LEU B 1 13 ? -10.93 61.812 48.812 1 15.13 13 LEU B CA 1
ATOM 5695 C C . LEU B 1 13 ? -11.227 60.625 49.75 1 15.13 13 LEU B C 1
ATOM 5697 O O . LEU B 1 13 ? -10.32 60.125 50.406 1 15.13 13 LEU B O 1
ATOM 5701 N N . ALA B 1 14 ? -12.32 60.094 50.312 1 15.05 14 ALA B N 1
ATOM 5702 C CA . ALA B 1 14 ? -12.414 60.188 51.75 1 15.05 14 ALA B CA 1
ATOM 5703 C C . ALA B 1 14 ? -11.602 59.094 52.438 1 15.05 14 ALA B C 1
ATOM 5705 O O . ALA B 1 14 ? -11.328 58.062 51.844 1 15.05 14 ALA B O 1
ATOM 5706 N N . SER B 1 15 ? -11.734 58.875 53.906 1 14.92 15 SER B N 1
ATOM 5707 C CA . SER B 1 15 ? -11.242 58.969 55.281 1 14.92 15 SER B CA 1
ATOM 5708 C C . SER B 1 15 ? -11.016 57.594 55.875 1 14.92 15 SER B C 1
ATOM 5710 O O . SER B 1 15 ? -9.953 57.312 56.438 1 14.92 15 SER B O 1
ATOM 5712 N N . PHE B 1 16 ? -11.922 56.75 56.562 1 15.93 16 PHE B N 1
ATOM 5713 C CA . PHE B 1 16 ? -11.914 56.688 58 1 15.93 16 PHE B CA 1
ATOM 5714 C C . PHE B 1 16 ? -11.031 55.562 58.5 1 15.93 16 PHE B C 1
ATOM 5716 O O . PHE B 1 16 ? -10.734 54.625 57.75 1 15.93 16 PHE B O 1
ATOM 5723 N N . HIS B 1 17 ? -11.016 55.156 59.906 1 15.58 17 HIS B N 1
ATOM 5724 C CA . HIS B 1 17 ? -10.383 55.062 61.219 1 15.58 17 HIS B CA 1
ATOM 5725 C C . HIS B 1 17 ? -10.18 53.594 61.625 1 15.58 17 HIS B C 1
ATOM 5727 O O . HIS B 1 17 ? -9.078 53.219 62 1 15.58 17 HIS B O 1
ATOM 5733 N N . SER B 1 18 ? -11.047 52.906 62.531 1 14.67 18 SER B N 1
ATOM 5734 C CA . SER B 1 18 ? -10.789 52.594 63.938 1 14.67 18 SER B CA 1
ATOM 5735 C C . SER B 1 18 ? -10.203 51.188 64.125 1 14.67 18 SER B C 1
ATOM 5737 O O . SER B 1 18 ? -10.211 50.406 63.156 1 14.67 18 SER B O 1
ATOM 5739 N N . CYS B 1 19 ? -10.805 50.156 65.062 1 15.47 19 CYS B N 1
ATOM 5740 C CA . CYS B 1 19 ? -10.516 49.875 66.438 1 15.47 19 CYS B CA 1
ATOM 5741 C C . CYS B 1 19 ? -9.898 48.5 66.625 1 15.47 19 CYS B C 1
ATOM 5743 O O . CYS B 1 19 ? -9.984 47.656 65.688 1 15.47 19 CYS B O 1
ATOM 5745 N N . PRO B 1 20 ? -10.523 47.438 67.5 1 15.78 20 PRO B N 1
ATOM 5746 C CA . PRO B 1 20 ? -10.094 46.969 68.812 1 15.78 20 PRO B CA 1
ATOM 5747 C C . PRO B 1 20 ? -9.492 45.562 68.75 1 15.78 20 PRO B C 1
ATOM 5749 O O . PRO B 1 20 ? -9.57 44.906 67.688 1 15.78 20 PRO B O 1
ATOM 5752 N N . PHE B 1 21 ? -10.016 44.469 69.75 1 15.97 21 PHE B N 1
ATOM 5753 C CA . PHE B 1 21 ? -9.516 43.875 70.938 1 15.97 21 PHE B CA 1
ATOM 5754 C C . PHE B 1 21 ? -9.07 42.438 70.688 1 15.97 21 PHE B C 1
ATOM 5756 O O . PHE B 1 21 ? -7.922 42.062 71 1 15.97 21 PHE B O 1
ATOM 5763 N N . LEU B 1 22 ? -9.906 41.25 71.188 1 15.23 22 LEU B N 1
ATOM 5764 C CA . LEU B 1 22 ? -9.727 40.5 72.438 1 15.23 22 LEU B CA 1
ATOM 5765 C C . LEU B 1 22 ? -9.07 39.156 72.125 1 15.23 22 LEU B C 1
ATOM 5767 O O . LEU B 1 22 ? -9.094 38.688 71 1 15.23 22 LEU B O 1
ATOM 5771 N N . TRP B 1 23 ? -9.547 38 72.938 1 15.15 23 TRP B N 1
ATOM 5772 C CA . TRP B 1 23 ? -9.055 37.219 74.062 1 15.15 23 TRP B CA 1
ATOM 5773 C C . TRP B 1 23 ? -8.602 35.844 73.625 1 15.15 23 TRP B C 1
ATOM 5775 O O . TRP B 1 23 ? -7.465 35.438 73.875 1 15.15 23 TRP B O 1
ATOM 5785 N N . LEU B 1 24 ? -9.516 34.688 73.875 1 15.52 24 LEU B N 1
ATOM 5786 C CA . LEU B 1 24 ? -9.438 33.75 74.938 1 15.52 24 LEU B CA 1
ATOM 5787 C C . LEU B 1 24 ? -8.719 32.469 74.562 1 15.52 24 LEU B C 1
ATOM 5789 O O . LEU B 1 24 ? -8.625 32.156 73.375 1 15.52 24 LEU B O 1
ATOM 5793 N N . CYS B 1 25 ? -8.883 31.312 75.438 1 15.27 25 CYS B N 1
ATOM 5794 C CA . CYS B 1 25 ? -8.25 30.406 76.375 1 15.27 25 CYS B CA 1
ATOM 5795 C C . CYS B 1 25 ? -8.062 29.031 75.75 1 15.27 25 CYS B C 1
ATOM 5797 O O . CYS B 1 25 ? -6.953 28.484 75.688 1 15.27 25 CYS B O 1
ATOM 5799 N N . LEU B 1 26 ? -9.062 27.984 76 1 15.89 26 LEU B N 1
ATOM 5800 C CA . LEU B 1 26 ? -8.938 26.906 76.938 1 15.89 26 LEU B CA 1
ATOM 5801 C C . LEU B 1 26 ? -8.398 25.641 76.312 1 15.89 26 LEU B C 1
ATOM 5803 O O . LEU B 1 26 ? -8.5 25.469 75.062 1 15.89 26 LEU B O 1
ATOM 5807 N N . PRO B 1 27 ? -8.539 24.406 77 1 16.3 27 PRO B N 1
ATOM 5808 C CA . PRO B 1 27 ? -7.789 23.328 77.688 1 16.3 27 PRO B CA 1
ATOM 5809 C C . PRO B 1 27 ? -7.789 22.031 76.875 1 16.3 27 PRO B C 1
ATOM 5811 O O . PRO B 1 27 ? -6.727 21.484 76.562 1 16.3 27 PRO B O 1
ATOM 5814 N N . LEU B 1 28 ? -8.945 21.141 77 1 16.03 28 LEU B N 1
ATOM 5815 C CA . LEU B 1 28 ? -9.047 19.953 77.812 1 16.03 28 LEU B CA 1
ATOM 5816 C C . LEU B 1 28 ? -8.633 18.703 77.062 1 16.03 28 LEU B C 1
ATOM 5818 O O . LEU B 1 28 ? -8.602 18.719 75.812 1 16.03 28 LEU B O 1
ATOM 5822 N N . VAL B 1 29 ? -9.273 17.422 77.438 1 15.44 29 VAL B N 1
ATOM 5823 C CA . VAL B 1 29 ? -9.094 16.188 78.188 1 15.44 29 VAL B CA 1
ATOM 5824 C C . VAL B 1 29 ? -9.055 14.984 77.25 1 15.44 29 VAL B C 1
ATOM 5826 O O . VAL B 1 29 ? -8.133 14.172 77.312 1 15.44 29 VAL B O 1
ATOM 5829 N N . LEU B 1 30 ? -10.273 14.266 76.875 1 15.63 30 LEU B N 1
ATOM 5830 C CA . LEU B 1 30 ? -10.719 13.016 77.438 1 15.63 30 LEU B CA 1
ATOM 5831 C C . LEU B 1 30 ? -10.109 11.82 76.75 1 15.63 30 LEU B C 1
ATOM 5833 O O . LEU B 1 30 ? -9.727 11.922 75.562 1 15.63 30 LEU B O 1
ATOM 5837 N N . SER B 1 31 ? -10.562 10.484 77.125 1 14.89 31 SER B N 1
ATOM 5838 C CA . SER B 1 31 ? -10.328 9.195 77.75 1 14.89 31 SER B CA 1
ATOM 5839 C C . SER B 1 31 ? -10.297 8.062 76.75 1 14.89 31 SER B C 1
ATOM 5841 O O . SER B 1 31 ? -9.359 7.266 76.75 1 14.89 31 SER B O 1
ATOM 5843 N N . LEU B 1 32 ? -11.5 7.301 76.438 1 15.84 32 LEU B N 1
ATOM 5844 C CA . LEU B 1 32 ? -11.82 5.992 77 1 15.84 32 LEU B CA 1
ATOM 5845 C C . LEU B 1 32 ? -11.297 4.875 76.125 1 15.84 32 LEU B C 1
ATOM 5847 O O . LEU B 1 32 ? -11.039 5.094 74.938 1 15.84 32 LEU B O 1
ATOM 5851 N N . ILE B 1 33 ? -12.023 3.615 76.125 1 15.81 33 ILE B N 1
ATOM 5852 C CA . ILE B 1 33 ? -11.945 2.287 76.688 1 15.81 33 ILE B CA 1
ATOM 5853 C C . ILE B 1 33 ? -11.68 1.247 75.625 1 15.81 33 ILE B C 1
ATOM 5855 O O . ILE B 1 33 ? -10.727 0.468 75.75 1 15.81 33 ILE B O 1
ATOM 5859 N N . LEU B 1 34 ? -12.781 0.313 75.25 1 15.79 34 LEU B N 1
ATOM 5860 C CA . LEU B 1 34 ? -12.984 -1.058 75.688 1 15.79 34 LEU B CA 1
ATOM 5861 C C . LEU B 1 34 ? -12.453 -2.057 74.625 1 15.79 34 LEU B C 1
ATOM 5863 O O . LEU B 1 34 ? -12.242 -1.704 73.5 1 15.79 34 LEU B O 1
ATOM 5867 N N . GLN B 1 35 ? -13.148 -3.346 74.5 1 15.76 35 GLN B N 1
ATOM 5868 C CA . GLN B 1 35 ? -12.891 -4.73 74.875 1 15.76 35 GLN B CA 1
ATOM 5869 C C . GLN B 1 35 ? -12.523 -5.57 73.625 1 15.76 35 GLN B C 1
ATOM 5871 O O . GLN B 1 35 ? -12.695 -5.125 72.5 1 15.76 35 GLN B O 1
ATOM 5876 N N . PRO B 1 36 ? -13.211 -6.965 73.5 1 16.86 36 PRO B N 1
ATOM 5877 C CA . PRO B 1 36 ? -12.758 -8.344 73.688 1 16.86 36 PRO B CA 1
ATOM 5878 C C . PRO B 1 36 ? -12.547 -9.086 72.375 1 16.86 36 PRO B C 1
ATOM 5880 O O . PRO B 1 36 ? -11.453 -9.602 72.125 1 16.86 36 PRO B O 1
ATOM 5883 N N . GLN B 1 37 ? -13.633 -9.922 71.875 1 16.25 37 GLN B N 1
ATOM 5884 C CA . GLN B 1 37 ? -13.773 -11.375 71.938 1 16.25 37 GLN B CA 1
ATOM 5885 C C . GLN B 1 37 ? -13.328 -12.055 70.625 1 16.25 37 GLN B C 1
ATOM 5887 O O . GLN B 1 37 ? -13.305 -11.422 69.625 1 16.25 37 GLN B O 1
ATOM 5892 N N . PRO B 1 38 ? -13.336 -13.562 70.625 1 18.47 38 PRO B N 1
ATOM 5893 C CA . PRO B 1 38 ? -12.562 -14.719 70.188 1 18.47 38 PRO B CA 1
ATOM 5894 C C . PRO B 1 38 ? -13.016 -15.242 68.812 1 18.47 38 PRO B C 1
ATOM 5896 O O . PRO B 1 38 ? -12.188 -15.633 68 1 18.47 38 PRO B O 1
ATOM 5899 N N . VAL B 1 39 ? -14.289 -15.172 68.312 1 16.2 39 VAL B N 1
ATOM 5900 C CA . VAL B 1 39 ? -15.023 -16.422 68.188 1 16.2 39 VAL B CA 1
ATOM 5901 C C . VAL B 1 39 ? -14.508 -17.203 66.938 1 16.2 39 VAL B C 1
ATOM 5903 O O . VAL B 1 39 ? -14.133 -16.625 65.938 1 16.2 39 VAL B O 1
ATOM 5906 N N . LEU B 1 40 ? -14.742 -18.656 66.938 1 16.22 40 LEU B N 1
ATOM 5907 C CA . LEU B 1 40 ? -14.328 -20.031 66.688 1 16.22 40 LEU B CA 1
ATOM 5908 C C . LEU B 1 40 ? -14.789 -20.469 65.312 1 16.22 40 LEU B C 1
ATOM 5910 O O . LEU B 1 40 ? -14.055 -21.172 64.562 1 16.22 40 LEU B O 1
ATOM 5914 N N . LEU B 1 41 ? -15.984 -20.125 64.625 1 15.81 41 LEU B N 1
ATOM 5915 C CA . LEU B 1 41 ? -16.828 -21.297 64.375 1 15.81 41 LEU B CA 1
ATOM 5916 C C . LEU B 1 41 ? -16.25 -22.172 63.281 1 15.81 41 LEU B C 1
ATOM 5918 O O . LEU B 1 41 ? -15.664 -21.672 62.344 1 15.81 41 LEU B O 1
ATOM 5922 N N . SER B 1 42 ? -16.516 -23.578 63.406 1 15.68 42 SER B N 1
ATOM 5923 C CA . SER B 1 42 ? -16.219 -24.984 63.125 1 15.68 42 SER B CA 1
ATOM 5924 C C . SER B 1 42 ? -16.734 -25.406 61.75 1 15.68 42 SER B C 1
ATOM 5926 O O . SER B 1 42 ? -16.094 -26.203 61.062 1 15.68 42 SER B O 1
ATOM 5928 N N . LEU B 1 43 ? -17.953 -25.047 61.188 1 16.22 43 LEU B N 1
ATOM 5929 C CA . LEU B 1 43 ? -18.797 -26.219 61.031 1 16.22 43 LEU B CA 1
ATOM 5930 C C . LEU B 1 43 ? -18.266 -27.141 59.938 1 16.22 43 LEU B C 1
ATOM 5932 O O . LEU B 1 43 ? -17.516 -26.688 59.062 1 16.22 43 LEU B O 1
ATOM 5936 N N . GLY B 1 44 ? -18.938 -28.359 59.781 1 15.88 44 GLY B N 1
ATOM 5937 C CA . GLY B 1 44 ? -18.984 -29.797 59.625 1 15.88 44 GLY B CA 1
ATOM 5938 C C . GLY B 1 44 ? -19.016 -30.266 58.188 1 15.88 44 GLY B C 1
ATOM 5939 O O . GLY B 1 44 ? -18.156 -31.047 57.781 1 15.88 44 GLY B O 1
ATOM 5940 N N . TRP B 1 45 ? -20.266 -30.75 57.594 1 16.41 45 TRP B N 1
ATOM 5941 C CA . TRP B 1 45 ? -20.594 -32.156 57.438 1 16.41 45 TRP B CA 1
ATOM 5942 C C . TRP B 1 45 ? -20.281 -32.625 56 1 16.41 45 TRP B C 1
ATOM 5944 O O . TRP B 1 45 ? -20.016 -31.812 55.125 1 16.41 45 TRP B O 1
ATOM 5954 N N . HIS B 1 46 ? -21.406 -33.188 55.281 1 16.19 46 HIS B N 1
ATOM 5955 C CA . HIS B 1 46 ? -21.797 -34.562 54.938 1 16.19 46 HIS B CA 1
ATOM 5956 C C . HIS B 1 46 ? -21.516 -34.875 53.469 1 16.19 46 HIS B C 1
ATOM 5958 O O . HIS B 1 46 ? -21.344 -33.969 52.656 1 16.19 46 HIS B O 1
ATOM 5964 N N . SER B 1 47 ? -22.141 -36.094 52.938 1 16.72 47 SER B N 1
ATOM 5965 C CA . SER B 1 47 ? -21.781 -37.344 52.281 1 16.72 47 SER B CA 1
ATOM 5966 C C . SER B 1 47 ? -22.156 -37.344 50.812 1 16.72 47 SER B C 1
ATOM 5968 O O . SER B 1 47 ? -21.422 -37.844 49.969 1 16.72 47 SER B O 1
ATOM 5970 N N . PRO B 1 48 ? -23.422 -36.781 50.219 1 17.31 48 PRO B N 1
ATOM 5971 C CA . PRO B 1 48 ? -24.219 -37.969 49.844 1 17.31 48 PRO B CA 1
ATOM 5972 C C . PRO B 1 48 ? -23.75 -38.594 48.531 1 17.31 48 PRO B C 1
ATOM 5974 O O . PRO B 1 48 ? -23.047 -37.938 47.75 1 17.31 48 PRO B O 1
ATOM 5977 N N . PRO B 1 49 ? -24.656 -39.594 48.031 1 17.7 49 PRO B N 1
ATOM 5978 C CA . PRO B 1 49 ? -24.562 -40.906 47.406 1 17.7 49 PRO B CA 1
ATOM 5979 C C . PRO B 1 49 ? -24.5 -40.844 45.906 1 17.7 49 PRO B C 1
ATOM 5981 O O . PRO B 1 49 ? -24.688 -39.75 45.312 1 17.7 49 PRO B O 1
ATOM 5984 N N . LEU B 1 50 ? -25.547 -41.594 45.188 1 17 50 LEU B N 1
ATOM 5985 C CA . LEU B 1 50 ? -25.531 -42.844 44.438 1 17 50 LEU B CA 1
ATOM 5986 C C . LEU B 1 50 ? -25.719 -42.594 42.938 1 17 50 LEU B C 1
ATOM 5988 O O . LEU B 1 50 ? -24.969 -43.094 42.125 1 17 50 LEU B O 1
ATOM 5992 N N . LEU B 1 51 ? -27.031 -42.188 42.375 1 16.91 51 LEU B N 1
ATOM 5993 C CA . LEU B 1 51 ? -27.812 -43.219 41.719 1 16.91 51 LEU B CA 1
ATOM 5994 C C . LEU B 1 51 ? -27.453 -43.25 40.219 1 16.91 51 LEU B C 1
ATOM 5996 O O . LEU B 1 51 ? -27.016 -42.281 39.656 1 16.91 51 LEU B O 1
ATOM 6000 N N . PRO B 1 52 ? -28.141 -44.312 39.438 1 18.41 52 PRO B N 1
ATOM 6001 C CA . PRO B 1 52 ? -27.875 -45.281 38.375 1 18.41 52 PRO B CA 1
ATOM 6002 C C . PRO B 1 52 ? -28.328 -44.781 37 1 18.41 52 PRO B C 1
ATOM 6004 O O . PRO B 1 52 ? -27.547 -44.844 36.031 1 18.41 52 PRO B O 1
ATOM 6007 N N . LEU B 1 53 ? -29.719 -44.656 36.656 1 16.58 53 LEU B N 1
ATOM 6008 C CA . LEU B 1 53 ? -30.344 -45.688 35.844 1 16.58 53 LEU B CA 1
ATOM 6009 C C . LEU B 1 53 ? -30.234 -45.344 34.344 1 16.58 53 LEU B C 1
ATOM 6011 O O . LEU B 1 53 ? -29.906 -44.219 34 1 16.58 53 LEU B O 1
ATOM 6015 N N . PRO B 1 54 ? -31.594 -45.312 33.531 1 16.55 54 PRO B N 1
ATOM 6016 C CA . PRO B 1 54 ? -32.156 -46.25 32.562 1 16.55 54 PRO B CA 1
ATOM 6017 C C . PRO B 1 54 ? -31.984 -45.812 31.109 1 16.55 54 PRO B C 1
ATOM 6019 O O . PRO B 1 54 ? -31.656 -44.656 30.859 1 16.55 54 PRO B O 1
ATOM 6022 N N . ARG B 1 55 ? -33.062 -46.344 30.062 1 16.48 55 ARG B N 1
ATOM 6023 C CA . ARG B 1 55 ? -33.25 -47.156 28.875 1 16.48 55 ARG B CA 1
ATOM 6024 C C . ARG B 1 55 ? -33.625 -46.281 27.672 1 16.48 55 ARG B C 1
ATOM 6026 O O . ARG B 1 55 ? -33.094 -46.469 26.578 1 16.48 55 ARG B O 1
ATOM 6033 N N . LEU B 1 56 ? -34.969 -45.594 27.656 1 15.62 56 LEU B N 1
ATOM 6034 C CA . LEU B 1 56 ? -35.906 -46.156 26.703 1 15.62 56 LEU B CA 1
ATOM 6035 C C . LEU B 1 56 ? -35.656 -45.625 25.297 1 15.62 56 LEU B C 1
ATOM 6037 O O . LEU B 1 56 ? -34.938 -44.656 25.125 1 15.62 56 LEU B O 1
ATOM 6041 N N . GLN B 1 57 ? -36.875 -45.125 24.594 1 15.42 57 GLN B N 1
ATOM 6042 C CA . GLN B 1 57 ? -37.75 -45.656 23.562 1 15.42 57 GLN B CA 1
ATOM 6043 C C . GLN B 1 57 ? -37.531 -44.969 22.219 1 15.42 57 GLN B C 1
ATOM 6045 O O . GLN B 1 57 ? -36.969 -43.875 22.188 1 15.42 57 GLN B O 1
ATOM 6050 N N . GLU B 1 58 ? -38.719 -44.844 21.375 1 16.19 58 GLU B N 1
ATOM 6051 C CA . GLU B 1 58 ? -39.219 -45.375 20.109 1 16.19 58 GLU B CA 1
ATOM 6052 C C . GLU B 1 58 ? -39.188 -44.312 19.016 1 16.19 58 GLU B C 1
ATOM 6054 O O . GLU B 1 58 ? -38.688 -44.562 17.906 1 16.19 58 GLU B O 1
ATOM 6059 N N . GLU B 1 59 ? -40.188 -43.312 18.922 1 16.31 59 GLU B N 1
ATOM 6060 C CA . GLU B 1 59 ? -41.219 -43.375 17.906 1 16.31 59 GLU B CA 1
ATOM 6061 C C . GLU B 1 59 ? -40.781 -42.75 16.594 1 16.31 59 GLU B C 1
ATOM 6063 O O . GLU B 1 59 ? -39.781 -42.031 16.562 1 16.31 59 GLU B O 1
ATOM 6068 N N . SER B 1 60 ? -41.844 -42 15.844 1 16.05 60 SER B N 1
ATOM 6069 C CA . SER B 1 60 ? -42.625 -42.188 14.641 1 16.05 60 SER B CA 1
ATOM 6070 C C . SER B 1 60 ? -42.125 -41.344 13.484 1 16.05 60 SER B C 1
ATOM 6072 O O . SER B 1 60 ? -41.25 -40.5 13.68 1 16.05 60 SER B O 1
ATOM 6074 N N . GLY B 1 61 ? -43.094 -40.5 12.75 1 16 61 GLY B N 1
ATOM 6075 C CA . GLY B 1 61 ? -43.75 -40.625 11.453 1 16 61 GLY B CA 1
ATOM 6076 C C . GLY B 1 61 ? -43.188 -39.688 10.414 1 16 61 GLY B C 1
ATOM 6077 O O . GLY B 1 61 ? -42.531 -40.125 9.469 1 16 61 GLY B O 1
ATOM 6078 N N . MET B 1 62 ? -44 -38.531 9.93 1 16.73 62 MET B N 1
ATOM 6079 C CA . MET B 1 62 ? -44.656 -38.438 8.617 1 16.73 62 MET B CA 1
ATOM 6080 C C . MET B 1 62 ? -43.781 -37.594 7.664 1 16.73 62 MET B C 1
ATOM 6082 O O . MET B 1 62 ? -42.906 -36.844 8.094 1 16.73 62 MET B O 1
ATOM 6086 N N . PRO B 1 63 ? -44.375 -37.312 6.32 1 17.33 63 PRO B N 1
ATOM 6087 C CA . PRO B 1 63 ? -44.031 -37.375 4.898 1 17.33 63 PRO B CA 1
ATOM 6088 C C . PRO B 1 63 ? -43.625 -36.031 4.328 1 17.33 63 PRO B C 1
ATOM 6090 O O . PRO B 1 63 ? -42.75 -35.938 3.459 1 17.33 63 PRO B O 1
ATOM 6093 N N . LEU B 1 64 ? -44.125 -34.844 4.879 1 16.66 64 LEU B N 1
ATOM 6094 C CA . LEU B 1 64 ? -44.844 -34.031 3.906 1 16.66 64 LEU B CA 1
ATOM 6095 C C . LEU B 1 64 ? -43.906 -33.438 2.875 1 16.66 64 LEU B C 1
ATOM 6097 O O . LEU B 1 64 ? -42.719 -33.25 3.156 1 16.66 64 LEU B O 1
ATOM 6101 N N . LEU B 1 65 ? -44.562 -32.5 1.953 1 16.19 65 LEU B N 1
ATOM 6102 C CA . LEU B 1 65 ? -44.812 -32.188 0.544 1 16.19 65 LEU B CA 1
ATOM 6103 C C . LEU B 1 65 ? -43.844 -31.125 0.044 1 16.19 65 LEU B C 1
ATOM 6105 O O . LEU B 1 65 ? -43.75 -30.047 0.649 1 16.19 65 LEU B O 1
ATOM 6109 N N . CYS B 1 66 ? -42.875 -31.453 -0.779 1 17 66 CYS B N 1
ATOM 6110 C CA . CYS B 1 66 ? -41.75 -30.812 -1.461 1 17 66 CYS B CA 1
ATOM 6111 C C . CYS B 1 66 ? -42.25 -29.75 -2.439 1 17 66 CYS B C 1
ATOM 6113 O O . CYS B 1 66 ? -42.719 -30.078 -3.521 1 17 66 CYS B O 1
ATOM 6115 N N . VAL B 1 67 ? -43.094 -28.797 -1.846 1 16.53 67 VAL B N 1
ATOM 6116 C CA . VAL B 1 67 ? -43.75 -27.984 -2.859 1 16.53 67 VAL B CA 1
ATOM 6117 C C . VAL B 1 67 ? -42.719 -27.344 -3.77 1 16.53 67 VAL B C 1
ATOM 6119 O O . VAL B 1 67 ? -41.75 -26.734 -3.293 1 16.53 67 VAL B O 1
ATOM 6122 N N . LEU B 1 68 ? -42.781 -27.609 -5.137 1 15.73 68 LEU B N 1
ATOM 6123 C CA . LEU B 1 68 ? -42.031 -27.531 -6.387 1 15.73 68 LEU B CA 1
ATOM 6124 C C . LEU B 1 68 ? -42 -26.094 -6.883 1 15.73 68 LEU B C 1
ATOM 6126 O O . LEU B 1 68 ? -41.094 -25.734 -7.672 1 15.73 68 LEU B O 1
ATOM 6130 N N . SER B 1 69 ? -42.906 -25.125 -6.496 1 15.58 69 SER B N 1
ATOM 6131 C CA . SER B 1 69 ? -43.438 -24.469 -7.676 1 15.58 69 SER B CA 1
ATOM 6132 C C . SER B 1 69 ? -42.375 -23.688 -8.422 1 15.58 69 SER B C 1
ATOM 6134 O O . SER B 1 69 ? -41.312 -23.375 -7.855 1 15.58 69 SER B O 1
ATOM 6136 N N . SER B 1 70 ? -42.906 -22.766 -9.484 1 16.59 70 SER B N 1
ATOM 6137 C CA . SER B 1 70 ? -42.906 -22.375 -10.891 1 16.59 70 SER B CA 1
ATOM 6138 C C . SER B 1 70 ? -41.969 -21.203 -11.141 1 16.59 70 SER B C 1
ATOM 6140 O O . SER B 1 70 ? -41.844 -20.312 -10.312 1 16.59 70 SER B O 1
ATOM 6142 N N . LEU B 1 71 ? -41.062 -21.281 -12.227 1 16.59 71 LEU B N 1
ATOM 6143 C CA . LEU B 1 71 ? -39.875 -20.75 -12.891 1 16.59 71 LEU B CA 1
ATOM 6144 C C . LEU B 1 71 ? -40.188 -19.453 -13.641 1 16.59 71 LEU B C 1
ATOM 6146 O O . LEU B 1 71 ? -39.312 -18.859 -14.266 1 16.59 71 LEU B O 1
ATOM 6150 N N . PHE B 1 72 ? -41.281 -18.625 -13.422 1 16.83 72 PHE B N 1
ATOM 6151 C CA . PHE B 1 72 ? -41.656 -17.953 -14.656 1 16.83 72 PHE B CA 1
ATOM 6152 C C . PHE B 1 72 ? -40.531 -17.109 -15.195 1 16.83 72 PHE B C 1
ATOM 6154 O O . PHE B 1 72 ? -39.656 -16.672 -14.438 1 16.83 72 PHE B O 1
ATOM 6161 N N . LEU B 1 73 ? -40.625 -16.734 -16.625 1 16.05 73 LEU B N 1
ATOM 6162 C CA . LEU B 1 73 ? -40.062 -16.5 -17.969 1 16.05 73 LEU B CA 1
ATOM 6163 C C . LEU B 1 73 ? -39.75 -15.016 -18.156 1 16.05 73 LEU B C 1
ATOM 6165 O O . LEU B 1 73 ? -40.625 -14.211 -18.453 1 16.05 73 LEU B O 1
ATOM 6169 N N . ALA B 1 74 ? -39.406 -14.148 -17.266 1 17.62 74 ALA B N 1
ATOM 6170 C CA . ALA B 1 74 ? -39.5 -12.781 -17.781 1 17.62 74 ALA B CA 1
ATOM 6171 C C . ALA B 1 74 ? -38.656 -12.617 -19.047 1 17.62 74 ALA B C 1
ATOM 6173 O O . ALA B 1 74 ? -37.531 -13.117 -19.141 1 17.62 74 ALA B O 1
ATOM 6174 N N . THR B 1 75 ? -39.312 -12.031 -20.203 1 16.81 75 THR B N 1
ATOM 6175 C CA . THR B 1 75 ? -39.156 -11.773 -21.625 1 16.81 75 THR B CA 1
ATOM 6176 C C . THR B 1 75 ? -37.969 -10.883 -21.906 1 16.81 75 THR B C 1
ATOM 6178 O O . THR B 1 75 ? -37.656 -9.992 -21.109 1 16.81 75 THR B O 1
ATOM 6181 N N . PRO B 1 76 ? -37.25 -11.086 -23.109 1 18 76 PRO B N 1
ATOM 6182 C CA . PRO B 1 76 ? -35.969 -10.758 -23.734 1 18 76 PRO B CA 1
ATOM 6183 C C . PRO B 1 76 ? -35.938 -9.375 -24.375 1 18 76 PRO B C 1
ATOM 6185 O O . PRO B 1 76 ? -34.875 -8.867 -24.719 1 18 76 PRO B O 1
ATOM 6188 N N . PRO B 1 77 ? -36.688 -8.234 -24.141 1 16.55 77 PRO B N 1
ATOM 6189 C CA . PRO B 1 77 ? -36.938 -7.699 -25.484 1 16.55 77 PRO B CA 1
ATOM 6190 C C . PRO B 1 77 ? -35.656 -7.402 -26.25 1 16.55 77 PRO B C 1
ATOM 6192 O O . PRO B 1 77 ? -34.562 -7.363 -25.641 1 16.55 77 PRO B O 1
ATOM 6195 N N . HIS B 1 78 ? -35.75 -6.398 -27.375 1 15.84 78 HIS B N 1
ATOM 6196 C CA . HIS B 1 78 ? -35.531 -6.277 -28.812 1 15.84 78 HIS B CA 1
ATOM 6197 C C . HIS B 1 78 ? -34.156 -5.684 -29.109 1 15.84 78 HIS B C 1
ATOM 6199 O O . HIS B 1 78 ? -33.531 -5.078 -28.219 1 15.84 78 HIS B O 1
ATOM 6205 N N . PRO B 1 79 ? -34.062 -4.805 -30.391 1 15.91 79 PRO B N 1
ATOM 6206 C CA . PRO B 1 79 ? -33.344 -4.98 -31.656 1 15.91 79 PRO B CA 1
ATOM 6207 C C . PRO B 1 79 ? -32.125 -4.074 -31.766 1 15.91 79 PRO B C 1
ATOM 6209 O O . PRO B 1 79 ? -31.078 -4.508 -32.25 1 15.91 79 PRO B O 1
ATOM 6212 N N . LEU B 1 80 ? -32.062 -2.656 -31.578 1 16.19 80 LEU B N 1
ATOM 6213 C CA . LEU B 1 80 ? -31.984 -1.961 -32.875 1 16.19 80 LEU B CA 1
ATOM 6214 C C . LEU B 1 80 ? -30.562 -1.956 -33.406 1 16.19 80 LEU B C 1
ATOM 6216 O O . LEU B 1 80 ? -29.609 -2.07 -32.625 1 16.19 80 LEU B O 1
ATOM 6220 N N . PRO B 1 81 ? -30.266 -0.992 -34.656 1 15.68 81 PRO B N 1
ATOM 6221 C CA . PRO B 1 81 ? -29.609 -1.168 -35.938 1 15.68 81 PRO B CA 1
ATOM 6222 C C . PRO B 1 81 ? -28.109 -0.849 -35.875 1 15.68 81 PRO B C 1
ATOM 6224 O O . PRO B 1 81 ? -27.641 -0.248 -34.906 1 15.68 81 PRO B O 1
ATOM 6227 N N . VAL B 1 82 ? -27.562 -0.418 -37.25 1 15.16 82 VAL B N 1
ATOM 6228 C CA . VAL B 1 82 ? -26.578 -0.824 -38.25 1 15.16 82 VAL B CA 1
ATOM 6229 C C . VAL B 1 82 ? -25.391 0.123 -38.219 1 15.16 82 VAL B C 1
ATOM 6231 O O . VAL B 1 82 ? -24.234 -0.321 -38.156 1 15.16 82 VAL B O 1
ATOM 6234 N N . GLN B 1 83 ? -25.328 1.531 -38.75 1 14.68 83 GLN B N 1
ATOM 6235 C CA . GLN B 1 83 ? -24.688 1.655 -40.062 1 14.68 83 GLN B CA 1
ATOM 6236 C C . GLN B 1 83 ? -23.188 1.899 -39.938 1 14.68 83 GLN B C 1
ATOM 6238 O O . GLN B 1 83 ? -22.719 2.322 -38.875 1 14.68 83 GLN B O 1
ATOM 6243 N N . PRO B 1 84 ? -22.5 2.842 -41.156 1 15.55 84 PRO B N 1
ATOM 6244 C CA . PRO B 1 84 ? -21.516 2.594 -42.219 1 15.55 84 PRO B CA 1
ATOM 6245 C C . PRO B 1 84 ? -20.109 3.059 -41.844 1 15.55 84 PRO B C 1
ATOM 6247 O O . PRO B 1 84 ? -19.938 3.762 -40.844 1 15.55 84 PRO B O 1
ATOM 6250 N N . GLY B 1 85 ? -19.25 3.418 -43.031 1 15.09 85 GLY B N 1
ATOM 6251 C CA . GLY B 1 85 ? -18 3.061 -43.688 1 15.09 85 GLY B CA 1
ATOM 6252 C C . GLY B 1 85 ? -16.891 4.07 -43.469 1 15.09 85 GLY B C 1
ATOM 6253 O O . GLY B 1 85 ? -15.789 3.709 -43.031 1 15.09 85 GLY B O 1
ATOM 6254 N N . PRO B 1 86 ? -16.688 5.41 -44.281 1 15.09 86 PRO B N 1
ATOM 6255 C CA . PRO B 1 86 ? -15.719 5.512 -45.375 1 15.09 86 PRO B CA 1
ATOM 6256 C C . PRO B 1 86 ? -14.367 6.062 -44.906 1 15.09 86 PRO B C 1
ATOM 6258 O O . PRO B 1 86 ? -14.125 6.164 -43.719 1 15.09 86 PRO B O 1
ATOM 6261 N N . GLY B 1 87 ? -13.875 7.367 -45.594 1 14.13 87 GLY B N 1
ATOM 6262 C CA . GLY B 1 87 ? -12.961 7.652 -46.688 1 14.13 87 GLY B CA 1
ATOM 6263 C C . GLY B 1 87 ? -11.602 8.141 -46.219 1 14.13 87 GLY B C 1
ATOM 6264 O O . GLY B 1 87 ? -11.391 8.359 -45.031 1 14.13 87 GLY B O 1
ATOM 6265 N N . ALA B 1 88 ? -10.977 9.469 -46.938 1 13.94 88 ALA B N 1
ATOM 6266 C CA . ALA B 1 88 ? -9.969 9.805 -47.938 1 13.94 88 ALA B CA 1
ATOM 6267 C C . ALA B 1 88 ? -8.695 10.336 -47.281 1 13.94 88 ALA B C 1
ATOM 6269 O O . ALA B 1 88 ? -7.598 9.852 -47.531 1 13.94 88 ALA B O 1
ATOM 6270 N N . ALA B 1 89 ? -8.234 11.836 -47.531 1 14.38 89 ALA B N 1
ATOM 6271 C CA . ALA B 1 89 ? -7.305 12.359 -48.531 1 14.38 89 ALA B CA 1
ATOM 6272 C C . ALA B 1 89 ? -5.949 12.68 -47.906 1 14.38 89 ALA B C 1
ATOM 6274 O O . ALA B 1 89 ? -5.832 12.789 -46.688 1 14.38 89 ALA B O 1
ATOM 6275 N N . GLY B 1 90 ? -5.082 13.875 -48.531 1 14.02 90 GLY B N 1
ATOM 6276 C CA . GLY B 1 90 ? -3.896 14.047 -49.344 1 14.02 90 GLY B CA 1
ATOM 6277 C C . GLY B 1 90 ? -2.744 14.703 -48.625 1 14.02 90 GLY B C 1
ATOM 6278 O O . GLY B 1 90 ? -1.607 14.234 -48.688 1 14.02 90 GLY B O 1
ATOM 6279 N N . ARG B 1 91 ? -2.562 16.141 -48.156 1 14.41 91 ARG B N 1
ATOM 6280 C CA . ARG B 1 91 ? -1.68 17.031 -48.906 1 14.41 91 ARG B CA 1
ATOM 6281 C C . ARG B 1 91 ? -0.246 16.938 -48.375 1 14.41 91 ARG B C 1
ATOM 6283 O O . ARG B 1 91 ? -0.009 16.453 -47.281 1 14.41 91 ARG B O 1
ATOM 6290 N N . SER B 1 92 ? 0.657 18.188 -48.656 1 13.91 92 SER B N 1
ATOM 6291 C CA . SER B 1 92 ? 1.835 18.531 -49.438 1 13.91 92 SER B CA 1
ATOM 6292 C C . SER B 1 92 ? 3.066 18.688 -48.531 1 13.91 92 SER B C 1
ATOM 6294 O O . SER B 1 92 ? 2.953 18.734 -47.312 1 13.91 92 SER B O 1
ATOM 6296 N N . SER B 1 93 ? 3.781 20.016 -48.562 1 13.67 93 SER B N 1
ATOM 6297 C CA . SER B 1 93 ? 5.066 20.328 -49.188 1 13.67 93 SER B CA 1
ATOM 6298 C C . SER B 1 93 ? 6.188 20.344 -48.156 1 13.67 93 SER B C 1
ATOM 6300 O O . SER B 1 93 ? 5.93 20.297 -46.938 1 13.67 93 SER B O 1
ATOM 6302 N N . ARG B 1 94 ? 7.133 21.609 -48.125 1 14.48 94 ARG B N 1
ATOM 6303 C CA . ARG B 1 94 ? 8.484 21.75 -48.656 1 14.48 94 ARG B CA 1
ATOM 6304 C C . ARG B 1 94 ? 9.516 21.766 -47.531 1 14.48 94 ARG B C 1
ATOM 6306 O O . ARG B 1 94 ? 10.477 21 -47.531 1 14.48 94 ARG B O 1
ATOM 6313 N N . ASP B 1 95 ? 10.133 23.141 -47.125 1 13.85 95 ASP B N 1
ATOM 6314 C CA . ASP B 1 95 ? 11.469 23.609 -47.5 1 13.85 95 ASP B CA 1
ATOM 6315 C C . ASP B 1 95 ? 12.445 23.422 -46.344 1 13.85 95 ASP B C 1
ATOM 6317 O O . ASP B 1 95 ? 12.047 23.375 -45.188 1 13.85 95 ASP B O 1
ATOM 6321 N N . LEU B 1 96 ? 13.812 23.781 -46.656 1 15.1 96 LEU B N 1
ATOM 6322 C CA . LEU B 1 96 ? 15.164 23.266 -46.469 1 15.1 96 LEU B CA 1
ATOM 6323 C C . LEU B 1 96 ? 15.797 23.906 -45.219 1 15.1 96 LEU B C 1
ATOM 6325 O O . LEU B 1 96 ? 16.25 23.203 -44.312 1 15.1 96 LEU B O 1
ATOM 6329 N N . GLN B 1 97 ? 16.781 24.891 -45.406 1 14.05 97 GLN B N 1
ATOM 6330 C CA . GLN B 1 97 ? 18.203 24.609 -45.219 1 14.05 97 GLN B CA 1
ATOM 6331 C C . GLN B 1 97 ? 18.719 25.203 -43.906 1 14.05 97 GLN B C 1
ATOM 6333 O O . GLN B 1 97 ? 19.297 24.484 -43.094 1 14.05 97 GLN B O 1
ATOM 6338 N N . PRO B 1 98 ? 19.438 26.531 -43.938 1 14.79 98 PRO B N 1
ATOM 6339 C CA . PRO B 1 98 ? 20.891 26.625 -43.875 1 14.79 98 PRO B CA 1
ATOM 6340 C C . PRO B 1 98 ? 21.406 26.938 -42.469 1 14.79 98 PRO B C 1
ATOM 6342 O O . PRO B 1 98 ? 22.172 26.172 -41.875 1 14.79 98 PRO B O 1
ATOM 6345 N N . GLY B 1 99 ? 21.766 28.328 -42.156 1 13.93 99 GLY B N 1
ATOM 6346 C CA . GLY B 1 99 ? 23.094 28.891 -42.094 1 13.93 99 GLY B CA 1
ATOM 6347 C C . GLY B 1 99 ? 23.594 29.047 -40.656 1 13.93 99 GLY B C 1
ATOM 6348 O O . GLY B 1 99 ? 22.812 29.016 -39.719 1 13.93 99 GLY B O 1
ATOM 6349 N N . ARG B 1 100 ? 24.984 29.359 -40.375 1 15.01 100 ARG B N 1
ATOM 6350 C CA . ARG B 1 100 ? 26.219 29.203 -39.594 1 15.01 100 ARG B CA 1
ATOM 6351 C C . ARG B 1 100 ? 26.391 30.359 -38.594 1 15.01 100 ARG B C 1
ATOM 6353 O O . ARG B 1 100 ? 27.281 30.328 -37.75 1 15.01 100 ARG B O 1
ATOM 6360 N N . GLY B 1 101 ? 25.5 31.484 -38.625 1 13.03 101 GLY B N 1
ATOM 6361 C CA . GLY B 1 101 ? 26.344 32.656 -38.5 1 13.03 101 GLY B CA 1
ATOM 6362 C C . GLY B 1 101 ? 27.047 32.719 -37.156 1 13.03 101 GLY B C 1
ATOM 6363 O O . GLY B 1 101 ? 26.766 31.953 -36.25 1 13.03 101 GLY B O 1
ATOM 6364 N N . GLY B 1 102 ? 27.203 34.062 -36.594 1 13.59 102 GLY B N 1
ATOM 6365 C CA . GLY B 1 102 ? 28.25 35.031 -36.375 1 13.59 102 GLY B CA 1
ATOM 6366 C C . GLY B 1 102 ? 28.703 35.094 -34.906 1 13.59 102 GLY B C 1
ATOM 6367 O O . GLY B 1 102 ? 27.984 34.625 -34.031 1 13.59 102 GLY B O 1
ATOM 6368 N N . ARG B 1 103 ? 29.859 35.875 -34.562 1 14.67 103 ARG B N 1
ATOM 6369 C CA . ARG B 1 103 ? 31.141 36 -33.875 1 14.67 103 ARG B CA 1
ATOM 6370 C C . ARG B 1 103 ? 31 36.844 -32.625 1 14.67 103 ARG B C 1
ATOM 6372 O O . ARG B 1 103 ? 31.625 36.562 -31.609 1 14.67 103 ARG B O 1
ATOM 6379 N N . GLY B 1 104 ? 30.109 38 -32.562 1 13.21 104 GLY B N 1
ATOM 6380 C CA . GLY B 1 104 ? 30.875 39.188 -32.25 1 13.21 104 GLY B CA 1
ATOM 6381 C C . GLY B 1 104 ? 31.328 39.25 -30.812 1 13.21 104 GLY B C 1
ATOM 6382 O O . GLY B 1 104 ? 30.906 38.438 -29.984 1 13.21 104 GLY B O 1
ATOM 6383 N N . GLU B 1 105 ? 31.328 40.594 -30.203 1 14.07 105 GLU B N 1
ATOM 6384 C CA . GLU B 1 105 ? 32.312 41.562 -29.734 1 14.07 105 GLU B CA 1
ATOM 6385 C C . GLU B 1 105 ? 32.406 41.562 -28.219 1 14.07 105 GLU B C 1
ATOM 6387 O O . GLU B 1 105 ? 31.453 41.156 -27.531 1 14.07 105 GLU B O 1
ATOM 6392 N N . ARG B 1 106 ? 33.594 42.094 -27.625 1 14.91 106 ARG B N 1
ATOM 6393 C CA . ARG B 1 106 ? 34.625 42 -26.578 1 14.91 106 ARG B CA 1
ATOM 6394 C C . ARG B 1 106 ? 34.312 42.969 -25.438 1 14.91 106 ARG B C 1
ATOM 6396 O O . ARG B 1 106 ? 34.812 42.781 -24.328 1 14.91 106 ARG B O 1
ATOM 6403 N N . SER B 1 107 ? 33.312 44 -25.578 1 14 107 SER B N 1
ATOM 6404 C CA . SER B 1 107 ? 33.844 45.281 -25.094 1 14 107 SER B CA 1
ATOM 6405 C C . SER B 1 107 ? 34 45.281 -23.578 1 14 107 SER B C 1
ATOM 6407 O O . SER B 1 107 ? 33.219 44.625 -22.875 1 14 107 SER B O 1
ATOM 6409 N N . GLY B 1 108 ? 35.219 45.969 -22.984 1 14.57 108 GLY B N 1
ATOM 6410 C CA . GLY B 1 108 ? 36.125 46.094 -21.859 1 14.57 108 GLY B CA 1
ATOM 6411 C C . GLY B 1 108 ? 35.656 47.094 -20.828 1 14.57 108 GLY B C 1
ATOM 6412 O O . GLY B 1 108 ? 35.5 48.281 -21.125 1 14.57 108 GLY B O 1
ATOM 6413 N N . ALA B 1 109 ? 34.781 46.906 -19.906 1 14.73 109 ALA B N 1
ATOM 6414 C CA . ALA B 1 109 ? 34.156 47.812 -18.953 1 14.73 109 ALA B CA 1
ATOM 6415 C C . ALA B 1 109 ? 35.156 48.281 -17.891 1 14.73 109 ALA B C 1
ATOM 6417 O O . ALA B 1 109 ? 35.344 47.594 -16.875 1 14.73 109 ALA B O 1
ATOM 6418 N N . GLY B 1 110 ? 36.219 48.844 -18.422 1 13.79 110 GLY B N 1
ATOM 6419 C CA . GLY B 1 110 ? 37.219 49.062 -17.375 1 13.79 110 GLY B CA 1
ATOM 6420 C C . GLY B 1 110 ? 36.719 49.969 -16.266 1 13.79 110 GLY B C 1
ATOM 6421 O O . GLY B 1 110 ? 36.781 49.594 -15.094 1 13.79 110 GLY B O 1
ATOM 6422 N N . ALA B 1 111 ? 36.938 51.312 -16.469 1 13.73 111 ALA B N 1
ATOM 6423 C CA . ALA B 1 111 ? 37.875 52.156 -15.75 1 13.73 111 ALA B CA 1
ATOM 6424 C C . ALA B 1 111 ? 37.25 52.688 -14.445 1 13.73 111 ALA B C 1
ATOM 6426 O O . ALA B 1 111 ? 36.031 52.656 -14.289 1 13.73 111 ALA B O 1
ATOM 6427 N N . ALA B 1 112 ? 38.031 53.688 -13.812 1 14.34 112 ALA B N 1
ATOM 6428 C CA . ALA B 1 112 ? 38.719 54.125 -12.594 1 14.34 112 ALA B CA 1
ATOM 6429 C C . ALA B 1 112 ? 37.938 55.25 -11.906 1 14.34 112 ALA B C 1
ATOM 6431 O O . ALA B 1 112 ? 37.312 56.094 -12.57 1 14.34 112 ALA B O 1
ATOM 6432 N N . ALA B 1 113 ? 37.656 55.281 -10.594 1 14.62 113 ALA B N 1
ATOM 6433 C CA . ALA B 1 113 ? 36.938 55.844 -9.445 1 14.62 113 ALA B CA 1
ATOM 6434 C C . ALA B 1 113 ? 37.562 57.188 -9.039 1 14.62 113 ALA B C 1
ATOM 6436 O O . ALA B 1 113 ? 37.219 57.75 -7.984 1 14.62 113 ALA B O 1
ATOM 6437 N N . GLU B 1 114 ? 38.562 57.688 -10.016 1 14.08 114 GLU B N 1
ATOM 6438 C CA . GLU B 1 114 ? 39.438 58.5 -9.18 1 14.08 114 GLU B CA 1
ATOM 6439 C C . GLU B 1 114 ? 38.656 59.625 -8.484 1 14.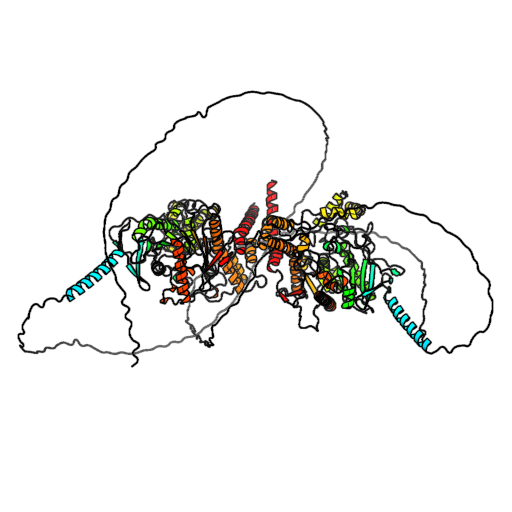08 114 GLU B C 1
ATOM 6441 O O . GLU B 1 114 ? 37.5 59.875 -8.805 1 14.08 114 GLU B O 1
ATOM 6446 N N . GLY B 1 115 ? 39.344 60.812 -8.406 1 14.09 115 GLY B N 1
ATOM 6447 C CA . GLY B 1 115 ? 39.938 61.656 -7.375 1 14.09 115 GLY B CA 1
ATOM 6448 C C . GLY B 1 115 ? 39.094 62.875 -7.027 1 14.09 115 GLY B C 1
ATOM 6449 O O . GLY B 1 115 ? 38.781 63.094 -5.859 1 14.09 115 GLY B O 1
ATOM 6450 N N . GLU B 1 116 ? 39.125 63.875 -7.867 1 13.71 116 GLU B N 1
ATOM 6451 C CA . GLU B 1 116 ? 39.812 65.062 -7.426 1 13.71 116 GLU B CA 1
ATOM 6452 C C . GLU B 1 116 ? 38.875 66 -6.664 1 13.71 116 GLU B C 1
ATOM 6454 O O . GLU B 1 116 ? 37.656 65.812 -6.699 1 13.71 116 GLU B O 1
ATOM 6459 N N . ALA B 1 117 ? 39.031 67.312 -6.98 1 14.27 117 ALA B N 1
ATOM 6460 C CA . ALA B 1 117 ? 39.625 68.562 -6.418 1 14.27 117 ALA B CA 1
ATOM 6461 C C . ALA B 1 117 ? 38.562 69.5 -5.941 1 14.27 117 ALA B C 1
ATOM 6463 O O . ALA B 1 117 ? 38.594 70 -4.805 1 14.27 117 ALA B O 1
ATOM 6464 N N . GLU B 1 118 ? 37.875 70.438 -6.785 1 13.4 118 GLU B N 1
ATOM 6465 C CA . GLU B 1 118 ? 38.219 71.812 -6.668 1 13.4 118 GLU B CA 1
ATOM 6466 C C . GLU B 1 118 ? 37.344 72.5 -5.637 1 13.4 118 GLU B C 1
ATOM 6468 O O . GLU B 1 118 ? 36.281 72 -5.285 1 13.4 118 GLU B O 1
ATOM 6473 N N . ARG B 1 119 ? 37.094 74.062 -5.902 1 14.48 119 ARG B N 1
ATOM 6474 C CA . ARG B 1 119 ? 37.406 75.375 -5.422 1 14.48 119 ARG B CA 1
ATOM 6475 C C . ARG B 1 119 ? 36.219 76 -4.656 1 14.48 119 ARG B C 1
ATOM 6477 O O . ARG B 1 119 ? 35.062 75.688 -4.973 1 14.48 119 ARG B O 1
ATOM 6484 N N . ARG B 1 120 ? 36.469 76.938 -3.662 1 14.89 120 ARG B N 1
ATOM 6485 C CA . ARG B 1 120 ? 36.219 77.562 -2.385 1 14.89 120 ARG B CA 1
ATOM 6486 C C . ARG B 1 120 ? 35.281 78.75 -2.564 1 14.89 120 ARG B C 1
ATOM 6488 O O . ARG B 1 120 ? 34.969 79.5 -1.601 1 14.89 120 ARG B O 1
ATOM 6495 N N . GLN B 1 121 ? 34.906 79.25 -3.811 1 13.12 121 GLN B N 1
ATOM 6496 C CA . GLN B 1 121 ? 34.969 80.688 -3.756 1 13.12 121 GLN B CA 1
ATOM 6497 C C . GLN B 1 121 ? 33.938 81.25 -2.779 1 13.12 121 GLN B C 1
ATOM 6499 O O . GLN B 1 121 ? 32.938 80.562 -2.447 1 13.12 121 GLN B O 1
ATOM 6504 N N . GLN B 1 122 ? 33.656 82.812 -2.91 1 13.56 122 GLN B N 1
ATOM 6505 C CA . GLN B 1 122 ? 33.812 84 -2.098 1 13.56 122 GLN B CA 1
ATOM 6506 C C . GLN B 1 122 ? 32.469 84.375 -1.475 1 13.56 122 GLN B C 1
ATOM 6508 O O . GLN B 1 122 ? 32.375 84.562 -0.259 1 13.56 122 GLN B O 1
ATOM 6513 N N . GLU B 1 123 ? 31.672 85.375 -2.09 1 14.08 123 GLU B N 1
ATOM 6514 C CA . GLU B 1 123 ? 31.5 86.75 -1.584 1 14.08 123 GLU B CA 1
ATOM 6515 C C . GLU B 1 123 ? 30.219 86.875 -0.764 1 14.08 123 GLU B C 1
ATOM 6517 O O . GLU B 1 123 ? 29.203 86.25 -1.1 1 14.08 123 GLU B O 1
ATOM 6522 N N . ALA B 1 124 ? 30.188 87.75 0.39 1 14.73 124 ALA B N 1
ATOM 6523 C CA . ALA B 1 124 ? 29.609 88.062 1.688 1 14.73 124 ALA B CA 1
ATOM 6524 C C . ALA B 1 124 ? 28.328 88.875 1.52 1 14.73 124 ALA B C 1
ATOM 6526 O O . ALA B 1 124 ? 27.312 88.562 2.146 1 14.73 124 ALA B O 1
ATOM 6527 N N . ALA B 1 125 ? 28.391 90.188 1.127 1 13.62 125 ALA B N 1
ATOM 6528 C CA . ALA B 1 125 ? 28.172 91.25 2.139 1 13.62 125 ALA B CA 1
ATOM 6529 C C . ALA B 1 125 ? 26.688 91.562 2.275 1 13.62 125 ALA B C 1
ATOM 6531 O O . ALA B 1 125 ? 26.141 91.562 3.381 1 13.62 125 ALA B O 1
ATOM 6532 N N . ARG B 1 126 ? 26.219 92.812 1.527 1 14.39 126 ARG B N 1
ATOM 6533 C CA . ARG B 1 126 ? 25.875 94.125 2.059 1 14.39 126 ARG B CA 1
ATOM 6534 C C . ARG B 1 126 ? 24.406 94.188 2.443 1 14.39 126 ARG B C 1
ATOM 6536 O O . ARG B 1 126 ? 23.594 93.375 1.947 1 14.39 126 ARG B O 1
ATOM 6543 N N . ARG B 1 127 ? 23.906 95.5 2.945 1 14.91 127 ARG B N 1
ATOM 6544 C CA . ARG B 1 127 ? 23.312 96.25 4.039 1 14.91 127 ARG B CA 1
ATOM 6545 C C . ARG B 1 127 ? 21.844 96.625 3.75 1 14.91 127 ARG B C 1
ATOM 6547 O O . ARG B 1 127 ? 21 96.5 4.637 1 14.91 127 ARG B O 1
ATOM 6554 N N . HIS B 1 128 ? 21.453 97.125 2.518 1 14.62 128 HIS B N 1
ATOM 6555 C CA . HIS B 1 128 ? 20.844 98.438 2.582 1 14.62 128 HIS B CA 1
ATOM 6556 C C . HIS B 1 128 ? 19.391 98.375 3.002 1 14.62 128 HIS B C 1
ATOM 6558 O O . HIS B 1 128 ? 18.641 97.5 2.529 1 14.62 128 HIS B O 1
ATOM 6564 N N . TRP B 1 129 ? 19.062 99.125 4.07 1 15.31 129 TRP B N 1
ATOM 6565 C CA . TRP B 1 129 ? 17.984 99.5 4.98 1 15.31 129 TRP B CA 1
ATOM 6566 C C . TRP B 1 129 ? 16.922 100.312 4.258 1 15.31 129 TRP B C 1
ATOM 6568 O O . TRP B 1 129 ? 16 100.812 4.891 1 15.31 129 TRP B O 1
ATOM 6578 N N . PRO B 1 130 ? 16.609 100.062 3.012 1 15.13 130 PRO B N 1
ATOM 6579 C CA . PRO B 1 130 ? 15.953 101.312 2.674 1 15.13 130 PRO B CA 1
ATOM 6580 C C . PRO B 1 130 ? 14.789 101.688 3.605 1 15.13 130 PRO B C 1
ATOM 6582 O O . PRO B 1 130 ? 14.281 100.812 4.301 1 15.13 130 PRO B O 1
ATOM 6585 N N . THR B 1 131 ? 14.148 102.875 3.221 1 15.73 131 THR B N 1
ATOM 6586 C CA . THR B 1 131 ? 13.531 104.125 3.656 1 15.73 131 THR B CA 1
ATOM 6587 C C . THR B 1 131 ? 12.086 103.875 4.094 1 15.73 131 THR B C 1
ATOM 6589 O O . THR B 1 131 ? 11.492 102.875 3.758 1 15.73 131 THR B O 1
ATOM 6592 N N . GLN B 1 132 ? 11.258 104.938 4.051 1 15.45 132 GLN B N 1
ATOM 6593 C CA . GLN B 1 132 ? 10.492 105.875 4.902 1 15.45 132 GLN B CA 1
ATOM 6594 C C . GLN B 1 132 ? 9 105.562 4.816 1 15.45 132 GLN B C 1
ATOM 6596 O O . GLN B 1 132 ? 8.289 105.625 5.828 1 15.45 132 GLN B O 1
ATOM 6601 N N . ILE B 1 133 ? 8.43 105.188 3.658 1 16.58 133 ILE B N 1
ATOM 6602 C CA . ILE B 1 133 ? 7.426 106.25 3.492 1 16.58 133 ILE B CA 1
ATOM 6603 C C . ILE B 1 133 ? 6.262 106 4.449 1 16.58 133 ILE B C 1
ATOM 6605 O O . ILE B 1 133 ? 6.039 104.875 4.895 1 16.58 133 ILE B O 1
ATOM 6609 N N . SER B 1 134 ? 5.09 106.75 4.098 1 15.92 134 SER B N 1
ATOM 6610 C CA . SER B 1 134 ? 4.113 107.688 4.598 1 15.92 134 SER B CA 1
ATOM 6611 C C . SER B 1 134 ? 2.857 107 5.109 1 15.92 134 SER B C 1
ATOM 6613 O O . SER B 1 134 ? 2.557 105.875 4.703 1 15.92 134 SER B O 1
ATOM 6615 N N . HIS B 1 135 ? 2.115 107.625 5.852 1 15.53 135 HIS B N 1
ATOM 6616 C CA . HIS B 1 135 ? 1.204 107.562 6.992 1 15.53 135 HIS B CA 1
ATOM 6617 C C . HIS B 1 135 ? -0.2 107.188 6.555 1 15.53 135 HIS B C 1
ATOM 6619 O O . HIS B 1 135 ? -1.019 106.75 7.387 1 15.53 135 HIS B O 1
ATOM 6625 N N . LYS B 1 136 ? -0.584 107.625 5.242 1 18.56 136 LYS B N 1
ATOM 6626 C CA . LYS B 1 136 ? -1.889 108.25 5.375 1 18.56 136 LYS B CA 1
ATOM 6627 C C . LYS B 1 136 ? -2.949 107.25 5.824 1 18.56 136 LYS B C 1
ATOM 6629 O O . LYS B 1 136 ? -3.025 106.125 5.301 1 18.56 136 LYS B O 1
ATOM 6634 N N . ARG B 1 137 ? -3.895 107.625 6.684 1 16.69 137 ARG B N 1
ATOM 6635 C CA . ARG B 1 137 ? -4.828 107.188 7.699 1 16.69 137 ARG B CA 1
ATOM 6636 C C . ARG B 1 137 ? -6.027 106.5 7.066 1 16.69 137 ARG B C 1
ATOM 6638 O O . ARG B 1 137 ? -6.508 105.438 7.586 1 16.69 137 ARG B O 1
ATOM 6645 N N . THR B 1 138 ? -6.477 107 5.969 1 18.22 138 THR B N 1
ATOM 6646 C CA . THR B 1 138 ? -7.84 107.438 6.246 1 18.22 138 THR B CA 1
ATOM 6647 C C . THR B 1 138 ? -8.781 106.25 6.328 1 18.22 138 THR B C 1
ATOM 6649 O O . THR B 1 138 ? -9.547 106.125 7.285 1 18.22 138 THR B O 1
ATOM 6652 N N . GLU B 1 139 ? -9.578 106.062 5.188 1 20.31 139 GLU B N 1
ATOM 6653 C CA . GLU B 1 139 ? -11.039 106.062 5.133 1 20.31 139 GLU B CA 1
ATOM 6654 C C . GLU B 1 139 ? -11.602 104.625 5.281 1 20.31 139 GLU B C 1
ATOM 6656 O O . GLU B 1 139 ? -11.109 103.688 4.645 1 20.31 139 GLU B O 1
ATOM 6661 N N . MET B 1 140 ? -12.281 104.375 6.367 1 20.39 140 MET B N 1
ATOM 6662 C CA . MET B 1 140 ? -12.891 103.188 6.871 1 20.39 140 MET B CA 1
ATOM 6663 C C . MET B 1 140 ? -14.031 102.75 5.969 1 20.39 140 MET B C 1
ATOM 6665 O O . MET B 1 140 ? -15.047 103.438 5.859 1 20.39 140 MET B O 1
ATOM 6669 N N . PRO B 1 141 ? -13.844 102.125 4.773 1 21.38 141 PRO B N 1
ATOM 6670 C CA . PRO B 1 141 ? -15.008 101.812 3.945 1 21.38 141 PRO B CA 1
ATOM 6671 C C . PRO B 1 141 ? -16.016 100.875 4.66 1 21.38 141 PRO B C 1
ATOM 6673 O O . PRO B 1 141 ? -15.656 100.188 5.637 1 21.38 141 PRO B O 1
ATOM 6676 N N . ALA B 1 142 ? -17.297 100.875 4.035 1 27.95 142 ALA B N 1
ATOM 6677 C CA . ALA B 1 142 ? -18.688 100.5 4.133 1 27.95 142 ALA B CA 1
ATOM 6678 C C . ALA B 1 142 ? -18.844 99 4.168 1 27.95 142 ALA B C 1
ATOM 6680 O O . ALA B 1 142 ? -18.062 98.25 3.561 1 27.95 142 ALA B O 1
ATOM 6681 N N . SER B 1 143 ? -19.734 98.5 5.055 1 25.81 143 SER B N 1
ATOM 6682 C CA . SER B 1 143 ? -20.188 97.25 5.594 1 25.81 143 SER B CA 1
ATOM 6683 C C . SER B 1 143 ? -20.797 96.375 4.504 1 25.81 143 SER B C 1
ATOM 6685 O O . SER B 1 143 ? -21.812 96.75 3.902 1 25.81 143 SER B O 1
ATOM 6687 N N . VAL B 1 144 ? -20 95.812 3.584 1 27.72 144 VAL B N 1
ATOM 6688 C CA . VAL B 1 144 ? -20.531 94.938 2.533 1 27.72 144 VAL B CA 1
ATOM 6689 C C . VAL B 1 144 ? -21.328 93.812 3.156 1 27.72 144 VAL B C 1
ATOM 6691 O O . VAL B 1 144 ? -20.891 93.188 4.121 1 27.72 144 VAL B O 1
ATOM 6694 N N . ALA B 1 145 ? -22.719 93.75 2.818 1 38.56 145 ALA B N 1
ATOM 6695 C CA . ALA B 1 145 ? -23.75 92.75 3.049 1 38.56 145 ALA B CA 1
ATOM 6696 C C . ALA B 1 145 ? -23.266 91.375 2.701 1 38.56 145 ALA B C 1
ATOM 6698 O O . ALA B 1 145 ? -22.844 91.125 1.569 1 38.56 145 ALA B O 1
ATOM 6699 N N . GLY B 1 146 ? -22.688 90.812 3.68 1 34.34 146 GLY B N 1
ATOM 6700 C CA . GLY B 1 146 ? -22.156 89.438 3.557 1 34.34 146 GLY B CA 1
ATOM 6701 C C . GLY B 1 146 ? -23.109 88.5 2.889 1 34.34 146 GLY B C 1
ATOM 6702 O O . GLY B 1 146 ? -24.281 88.375 3.275 1 34.34 146 GLY B O 1
ATOM 6703 N N . SER B 1 147 ? -22.922 88.312 1.587 1 44 147 SER B N 1
ATOM 6704 C CA . SER B 1 147 ? -23.688 87.438 0.686 1 44 147 SER B CA 1
ATOM 6705 C C . SER B 1 147 ? -23.938 86.062 1.298 1 44 147 SER B C 1
ATOM 6707 O O . SER B 1 147 ? -23.094 85.562 2.055 1 44 147 SER B O 1
ATOM 6709 N N . PRO B 1 148 ? -25.203 85.5 1.172 1 53.47 148 PRO B N 1
ATOM 6710 C CA . PRO B 1 148 ? -25.641 84.188 1.599 1 53.47 148 PRO B CA 1
ATOM 6711 C C . PRO B 1 148 ? -24.656 83.062 1.207 1 53.47 148 PRO B C 1
ATOM 6713 O O . PRO B 1 148 ? -24.781 81.938 1.68 1 53.47 148 PRO B O 1
ATOM 6716 N N . LEU B 1 149 ? -23.703 83.375 0.335 1 54.53 149 LEU B N 1
ATOM 6717 C CA . LEU B 1 149 ? -22.688 82.438 -0.035 1 54.53 149 LEU B CA 1
ATOM 6718 C C . LEU B 1 149 ? -21.766 82.125 1.138 1 54.53 149 LEU B C 1
ATOM 6720 O O . LEU B 1 149 ? -21.234 81 1.257 1 54.53 149 LEU B O 1
ATOM 6724 N N . SER B 1 150 ? -21.703 83.125 2.1 1 58.75 150 SER B N 1
ATOM 6725 C CA . SER B 1 150 ? -20.812 82.938 3.232 1 58.75 150 SER B CA 1
ATOM 6726 C C . SER B 1 150 ? -21.391 81.938 4.23 1 58.75 150 SER B C 1
ATOM 6728 O O . SER B 1 150 ? -20.641 81.125 4.824 1 58.75 150 SER B O 1
ATOM 6730 N N . CYS B 1 151 ? -22.734 81.938 4.203 1 60.16 151 CYS B N 1
ATOM 6731 C CA . CYS B 1 151 ? -23.344 81 5.16 1 60.16 151 CYS B CA 1
ATOM 6732 C C . CYS B 1 151 ? -23.25 79.562 4.668 1 60.16 151 CYS B C 1
ATOM 6734 O O . CYS B 1 151 ? -23.125 78.625 5.465 1 60.16 151 CYS B O 1
ATOM 6736 N N . TRP B 1 152 ? -23.359 79.375 3.316 1 61.09 152 TRP B N 1
ATOM 6737 C CA . TRP B 1 152 ? -23.266 78.062 2.771 1 61.09 152 TRP B CA 1
ATOM 6738 C C . TRP B 1 152 ? -21.844 77.5 2.891 1 61.09 152 TRP B C 1
ATOM 6740 O O . TRP B 1 152 ? -21.641 76.312 3.197 1 61.09 152 TRP B O 1
ATOM 6750 N N . LEU B 1 153 ? -20.859 78.312 2.738 1 62.25 153 LEU B N 1
ATOM 6751 C CA . LEU B 1 153 ? -19.469 77.938 2.902 1 62.25 153 LEU B CA 1
ATOM 6752 C C . LEU B 1 153 ? -19.172 77.562 4.359 1 62.25 153 LEU B C 1
ATOM 6754 O O . LEU B 1 153 ? -18.453 76.625 4.645 1 62.25 153 LEU B O 1
ATOM 6758 N N . CYS B 1 154 ? -19.812 78.312 5.277 1 62 154 CYS B N 1
ATOM 6759 C CA . CYS B 1 154 ? -19.641 78.062 6.695 1 62 154 CYS B CA 1
ATOM 6760 C C . CYS B 1 154 ? -20.328 76.75 7.074 1 62 154 CYS B C 1
ATOM 6762 O O . CYS B 1 154 ? -19.781 75.938 7.852 1 62 154 CYS B O 1
ATOM 6764 N N . ALA B 1 155 ? -21.5 76.5 6.461 1 65.06 155 ALA B N 1
ATOM 6765 C CA . ALA B 1 155 ? -22.203 75.25 6.73 1 65.06 155 ALA B CA 1
ATOM 6766 C C . ALA B 1 155 ? -21.438 74.062 6.141 1 65.06 155 ALA B C 1
ATOM 6768 O O . ALA B 1 155 ? -21.344 73 6.77 1 65.06 155 ALA B O 1
ATOM 6769 N N . PHE B 1 156 ? -20.922 74.25 4.945 1 62.19 156 PHE B N 1
ATOM 6770 C CA . PHE B 1 156 ? -20.109 73.25 4.34 1 62.19 156 PHE B CA 1
ATOM 6771 C C . PHE B 1 156 ? -18.828 73 5.145 1 62.19 156 PHE B C 1
ATOM 6773 O O . PHE B 1 156 ? -18.422 71.875 5.348 1 62.19 156 PHE B O 1
ATOM 6780 N N . LEU B 1 157 ? -18.234 74.062 5.613 1 62.59 157 LEU B N 1
ATOM 6781 C CA . LEU B 1 157 ? -17.047 73.938 6.453 1 62.59 157 LEU B CA 1
ATOM 6782 C C . LEU B 1 157 ? -17.391 73.312 7.797 1 62.59 157 LEU B C 1
ATOM 6784 O O . LEU B 1 157 ? -16.625 72.5 8.328 1 62.59 157 LEU B O 1
ATOM 6788 N N . LEU B 1 158 ? -18.516 73.625 8.273 1 61.16 158 LEU B N 1
ATOM 6789 C CA . LEU B 1 158 ? -18.969 73 9.523 1 61.16 158 LEU B CA 1
ATOM 6790 C C . LEU B 1 158 ? -19.281 71.5 9.344 1 61.16 158 LEU B C 1
ATOM 6792 O O . LEU B 1 158 ? -18.969 70.688 10.211 1 61.16 158 LEU B O 1
ATOM 6796 N N . SER B 1 159 ? -19.891 71.188 8.25 1 58.22 159 SER B N 1
ATOM 6797 C CA . SER B 1 159 ? -20.172 69.812 7.992 1 58.22 159 SER B CA 1
ATOM 6798 C C . SER B 1 159 ? -18.875 69 7.773 1 58.22 159 SER B C 1
ATOM 6800 O O . SER B 1 159 ? -18.734 67.875 8.234 1 58.22 159 SER B O 1
ATOM 6802 N N . ALA B 1 160 ? -17.969 69.5 7.082 1 59.97 160 ALA B N 1
ATOM 6803 C CA . ALA B 1 160 ? -16.656 68.875 6.895 1 59.97 160 ALA B CA 1
ATOM 6804 C C . ALA B 1 160 ? -15.922 68.75 8.219 1 59.97 160 ALA B C 1
ATOM 6806 O O . ALA B 1 160 ? -15.266 67.75 8.469 1 59.97 160 ALA B O 1
ATOM 6807 N N . THR B 1 161 ? -16.031 69.75 9 1 57.81 161 THR B N 1
ATOM 6808 C CA . THR B 1 161 ? -15.422 69.688 10.32 1 57.81 161 THR B CA 1
ATOM 6809 C C . THR B 1 161 ? -16.125 68.625 11.188 1 57.81 161 THR B C 1
ATOM 6811 O O . THR B 1 161 ? -15.477 67.938 11.977 1 57.81 161 THR B O 1
ATOM 6814 N N . LEU B 1 162 ? -17.406 68.5 11.039 1 53.38 162 LEU B N 1
ATOM 6815 C CA . LEU B 1 162 ? -18.156 67.5 11.812 1 53.38 162 LEU B CA 1
ATOM 6816 C C . LEU B 1 162 ? -17.828 66.125 11.344 1 53.38 162 LEU B C 1
ATOM 6818 O O . LEU B 1 162 ? -17.703 65.188 12.156 1 53.38 162 LEU B O 1
ATOM 6822 N N . ILE B 1 163 ? -17.766 65.938 10.086 1 53.44 163 ILE B N 1
ATOM 6823 C CA . ILE B 1 163 ? -17.391 64.625 9.531 1 53.44 163 ILE B CA 1
ATOM 6824 C C . ILE B 1 163 ? -15.953 64.312 9.922 1 53.44 163 ILE B C 1
ATOM 6826 O O . ILE B 1 163 ? -15.664 63.188 10.297 1 53.44 163 ILE B O 1
ATOM 6830 N N . SER B 1 164 ? -15.078 65.25 9.797 1 54.94 164 SER B N 1
ATOM 6831 C CA . SER B 1 164 ? -13.703 65.062 10.219 1 54.94 164 SER B CA 1
ATOM 6832 C C . SER B 1 164 ? -13.625 64.75 11.719 1 54.94 164 SER B C 1
ATOM 6834 O O . SER B 1 164 ? -12.844 63.938 12.164 1 54.94 164 SER B O 1
ATOM 6836 N N . ALA B 1 165 ? -14.375 65.438 12.477 1 55.75 165 ALA B N 1
ATOM 6837 C CA . ALA B 1 165 ? -14.406 65.25 13.922 1 55.75 165 ALA B CA 1
ATOM 6838 C C . ALA B 1 165 ? -14.961 63.875 14.273 1 55.75 165 ALA B C 1
ATOM 6840 O O . ALA B 1 165 ? -14.5 63.219 15.227 1 55.75 165 ALA B O 1
ATOM 6841 N N . GLN B 1 166 ? -16.031 63.5 13.609 1 53.44 166 GLN B N 1
ATOM 6842 C CA . GLN B 1 166 ? -16.594 62.188 13.836 1 53.44 166 GLN B CA 1
ATOM 6843 C C . GLN B 1 166 ? -15.57 61.094 13.5 1 53.44 166 GLN B C 1
ATOM 6845 O O . GLN B 1 166 ? -15.477 60.094 14.203 1 53.44 166 GLN B O 1
ATOM 6850 N N . SER B 1 167 ? -14.906 61.406 12.453 1 58.84 167 SER B N 1
ATOM 6851 C CA . SER B 1 167 ? -13.859 60.469 12.047 1 58.84 167 SER B CA 1
ATOM 6852 C C . SER B 1 167 ? -12.75 60.375 13.086 1 58.84 167 SER B C 1
ATOM 6854 O O . SER B 1 167 ? -12.25 59.312 13.375 1 58.84 167 SER B O 1
ATOM 6856 N N . ASP B 1 168 ? -12.414 61.438 13.688 1 66.62 168 ASP B N 1
ATOM 6857 C CA . ASP B 1 168 ? -11.352 61.469 14.688 1 66.62 168 ASP B CA 1
ATOM 6858 C C . ASP B 1 168 ? -11.812 60.812 15.984 1 66.62 168 ASP B C 1
ATOM 6860 O O . ASP B 1 168 ? -11.008 60.188 16.688 1 66.62 168 ASP B O 1
ATOM 6864 N N . ARG B 1 169 ? -13.047 60.844 16.266 1 77.25 169 ARG B N 1
ATOM 6865 C CA . ARG B 1 169 ? -13.586 60.219 17.469 1 77.25 169 ARG B CA 1
ATOM 6866 C C . ARG B 1 169 ? -13.602 58.719 17.375 1 77.25 169 ARG B C 1
ATOM 6868 O O . ARG B 1 169 ? -13.445 58 18.375 1 77.25 169 ARG B O 1
ATOM 6875 N N . GLU B 1 170 ? -13.688 58.281 16.219 1 87.25 170 GLU B N 1
ATOM 6876 C CA . GLU B 1 170 ? -13.719 56.844 16.016 1 87.25 170 GLU B CA 1
ATOM 6877 C C . GLU B 1 170 ? -12.352 56.219 16.266 1 87.25 170 GLU B C 1
ATOM 6879 O O . GLU B 1 170 ? -12.258 55 16.547 1 87.25 170 GLU B O 1
ATOM 6884 N N . LEU B 1 171 ? -11.352 56.938 16.328 1 94.38 171 LEU B N 1
ATOM 6885 C CA . LEU B 1 171 ? -9.984 56.438 16.406 1 94.38 171 LEU B CA 1
ATOM 6886 C C . LEU B 1 171 ? -9.523 56.344 17.859 1 94.38 171 LEU B C 1
ATOM 6888 O O . LEU B 1 171 ? -8.469 55.781 18.141 1 94.38 171 LEU B O 1
ATOM 6892 N N . VAL B 1 172 ? -10.227 56.875 18.719 1 96.12 172 VAL B N 1
ATOM 6893 C CA . VAL B 1 172 ? -9.914 56.719 20.141 1 96.12 172 VAL B CA 1
ATOM 6894 C C . VAL B 1 172 ? -10.938 55.781 20.797 1 96.12 172 VAL B C 1
ATOM 6896 O O . VAL B 1 172 ? -12.141 56.031 20.719 1 96.12 172 VAL B O 1
ATOM 6899 N N . VAL B 1 173 ? -10.484 54.812 21.391 1 96.44 173 VAL B N 1
ATOM 6900 C CA . VAL B 1 173 ? -11.344 53.781 22 1 96.44 173 VAL B CA 1
ATOM 6901 C C . VAL B 1 173 ? -11.047 53.688 23.5 1 96.44 173 VAL B C 1
ATOM 6903 O O . VAL B 1 173 ? -9.883 53.656 23.906 1 96.44 173 VAL B O 1
ATOM 6906 N N . ASP B 1 174 ? -12.023 53.656 24.328 1 96 174 ASP B N 1
ATOM 6907 C CA . ASP B 1 174 ? -11.898 53.469 25.766 1 96 174 ASP B CA 1
ATOM 6908 C C . ASP B 1 174 ? -12.023 52 26.156 1 96 174 ASP B C 1
ATOM 6910 O O . ASP B 1 174 ? -13.125 51.531 26.406 1 96 174 ASP B O 1
ATOM 6914 N N . THR B 1 175 ? -10.883 51.375 26.344 1 97.12 175 THR B N 1
ATOM 6915 C CA . THR B 1 175 ? -10.891 50 26.75 1 97.12 175 THR B CA 1
ATOM 6916 C C . THR B 1 175 ? -10.977 49.875 28.266 1 97.12 175 THR B C 1
ATOM 6918 O O . THR B 1 175 ? -11 50.875 28.984 1 97.12 175 THR B O 1
ATOM 6921 N N . LYS B 1 176 ? -11.016 48.688 28.766 1 96.25 176 LYS B N 1
ATOM 6922 C CA . LYS B 1 176 ? -11.023 48.438 30.219 1 96.25 176 LYS B CA 1
ATOM 6923 C C . LYS B 1 176 ? -9.68 48.812 30.828 1 96.25 176 LYS B C 1
ATOM 6925 O O . LYS B 1 176 ? -9.602 49.156 32.031 1 96.25 176 LYS B O 1
ATOM 6930 N N . SER B 1 177 ? -8.688 48.75 30 1 93.81 177 SER B N 1
ATOM 6931 C CA . SER B 1 177 ? -7.34 49.031 30.5 1 93.81 177 SER B CA 1
ATOM 6932 C C . SER B 1 177 ? -6.953 50.469 30.312 1 93.81 177 SER B C 1
ATOM 6934 O O . SER B 1 177 ? -6.004 50.969 30.938 1 93.81 177 SER B O 1
ATOM 6936 N N . GLY B 1 178 ? -7.602 51.156 29.469 1 96.31 178 GLY B N 1
ATOM 6937 C CA . GLY B 1 178 ? -7.277 52.531 29.156 1 96.31 178 GLY B CA 1
ATOM 6938 C C . GLY B 1 178 ? -7.637 52.938 27.734 1 96.31 178 GLY B C 1
ATOM 6939 O O . GLY B 1 178 ? -8.125 52.125 26.953 1 96.31 178 GLY B O 1
ATOM 6940 N N . LYS B 1 179 ? -7.336 54.188 27.484 1 97.38 179 LYS B N 1
ATOM 6941 C CA . LYS B 1 179 ? -7.641 54.719 26.156 1 97.38 179 LYS B CA 1
ATOM 6942 C C . LYS B 1 179 ? -6.57 54.312 25.156 1 97.38 179 LYS B C 1
ATOM 6944 O O . LYS B 1 179 ? -5.383 54.281 25.469 1 97.38 179 LYS B O 1
ATOM 6949 N N . VAL B 1 180 ? -7.062 54.031 23.938 1 98 180 VAL B N 1
ATOM 6950 C CA . VAL B 1 180 ? -6.172 53.594 22.859 1 98 180 VAL B CA 1
ATOM 6951 C C . VAL B 1 180 ? -6.441 54.438 21.609 1 98 180 VAL B C 1
ATOM 6953 O O . VAL B 1 180 ? -7.59 54.594 21.188 1 98 180 VAL B O 1
ATOM 6956 N N . GLN B 1 181 ? -5.426 55.094 21.109 1 97.94 181 GLN B N 1
ATOM 6957 C CA . GLN B 1 181 ? -5.523 55.844 19.859 1 97.94 181 GLN B CA 1
ATOM 6958 C C . GLN B 1 181 ? -5.062 55.031 18.672 1 97.94 181 GLN B C 1
ATOM 6960 O O . GLN B 1 181 ? -3.91 54.562 18.625 1 97.94 181 GLN B O 1
ATOM 6965 N N . GLY B 1 182 ? -6.016 54.812 17.719 1 97.69 182 GLY B N 1
ATOM 6966 C CA . GLY B 1 182 ? -5.672 54.094 16.5 1 97.69 182 GLY B CA 1
ATOM 6967 C C . GLY B 1 182 ? -5.363 55.031 15.336 1 97.69 182 GLY B C 1
ATOM 6968 O O . GLY B 1 182 ? -5.043 56.188 15.531 1 97.69 182 GLY B O 1
ATOM 6969 N N . ILE B 1 183 ? -5.328 54.406 14.133 1 97.31 183 ILE B N 1
ATOM 6970 C CA . ILE B 1 183 ? -5 55.156 12.914 1 97.31 183 ILE B CA 1
ATOM 6971 C C . ILE B 1 183 ? -5.938 54.719 11.789 1 97.31 183 ILE B C 1
ATOM 6973 O O . ILE B 1 183 ? -6.355 53.562 11.719 1 97.31 183 ILE B O 1
ATOM 6977 N N . ARG B 1 184 ? -6.262 55.656 10.984 1 96.75 184 ARG B N 1
ATOM 6978 C CA . ARG B 1 184 ? -7.027 55.344 9.781 1 96.75 184 ARG B CA 1
ATOM 6979 C C . ARG B 1 184 ? -6.113 54.875 8.664 1 96.75 184 ARG B C 1
ATOM 6981 O O . ARG B 1 184 ? -5.117 55.531 8.336 1 96.75 184 ARG B O 1
ATOM 6988 N N . ILE B 1 185 ? -6.41 53.75 8.07 1 96.56 185 ILE B N 1
ATOM 6989 C CA . ILE B 1 185 ? -5.598 53.156 7.012 1 96.56 185 ILE B CA 1
ATOM 6990 C C . ILE B 1 185 ? -6.41 53.062 5.723 1 96.56 185 ILE B C 1
ATOM 6992 O O . ILE B 1 185 ? -7.516 52.531 5.707 1 96.56 185 ILE B O 1
ATOM 6996 N N . PRO B 1 186 ? -5.828 53.656 4.605 1 96.56 186 PRO B N 1
ATOM 6997 C CA . PRO B 1 186 ? -6.523 53.5 3.326 1 96.56 186 PRO B CA 1
ATOM 6998 C C . PRO B 1 186 ? -6.512 52.062 2.816 1 96.56 186 PRO B C 1
ATOM 7000 O O . PRO B 1 186 ? -5.508 51.344 2.959 1 96.56 186 PRO B O 1
ATOM 7003 N N . VAL B 1 187 ? -7.566 51.594 2.291 1 97.31 187 VAL B N 1
ATOM 7004 C CA . VAL B 1 187 ? -7.711 50.281 1.701 1 97.31 187 VAL B CA 1
ATOM 7005 C C . VAL B 1 187 ? -8.727 50.344 0.565 1 97.31 187 VAL B C 1
ATOM 7007 O O . VAL B 1 187 ? -9.867 50.781 0.76 1 97.31 187 VAL B O 1
ATOM 7010 N N . LEU B 1 188 ? -8.25 49.938 -0.661 1 95.94 188 LEU B N 1
ATOM 7011 C CA . LEU B 1 188 ? -9.078 49.969 -1.861 1 95.94 188 LEU B CA 1
ATOM 7012 C C . LEU B 1 188 ? -9.758 51.344 -2.006 1 95.94 188 LEU B C 1
ATOM 7014 O O . LEU B 1 188 ? -9.086 52.375 -2.111 1 95.94 188 LEU B O 1
ATOM 7018 N N . SER B 1 189 ? -11.109 51.375 -1.982 1 93.25 189 SER B N 1
ATOM 7019 C CA . SER B 1 189 ? -11.82 52.625 -2.209 1 93.25 189 SER B CA 1
ATOM 7020 C C . SER B 1 189 ? -12.242 53.281 -0.892 1 93.25 189 SER B C 1
ATOM 7022 O O . SER B 1 189 ? -12.977 54.281 -0.885 1 93.25 189 SER B O 1
ATOM 7024 N N . GLY B 1 190 ? -11.703 52.75 0.186 1 95.69 190 GLY B N 1
ATOM 7025 C CA . GLY B 1 190 ? -12.125 53.25 1.474 1 95.69 190 GLY B CA 1
ATOM 7026 C C . GLY B 1 190 ? -11.023 53.25 2.518 1 95.69 190 GLY B C 1
ATOM 7027 O O . GLY B 1 190 ? -9.867 53.5 2.209 1 95.69 190 GLY B O 1
ATOM 7028 N N . TYR B 1 191 ? -11.477 53.156 3.764 1 95.75 191 TYR B N 1
ATOM 7029 C CA . TYR B 1 191 ? -10.539 53.125 4.883 1 95.75 191 TYR B CA 1
ATOM 7030 C C . TYR B 1 191 ? -11.023 52.188 5.984 1 95.75 191 TYR B C 1
ATOM 7032 O O . TYR B 1 191 ? -12.203 51.844 6.023 1 95.75 191 TYR B O 1
ATOM 7040 N N . ILE B 1 192 ? -10.109 51.812 6.75 1 97 192 ILE B N 1
ATOM 7041 C CA . ILE B 1 192 ? -10.414 51.094 7.984 1 97 192 ILE B CA 1
ATOM 7042 C C . ILE B 1 192 ? -9.695 51.75 9.156 1 97 192 ILE B C 1
ATOM 7044 O O . ILE B 1 192 ? -8.852 52.625 8.953 1 97 192 ILE B O 1
ATOM 7048 N N . SER B 1 193 ? -10.117 51.438 10.359 1 97.81 193 SER B N 1
ATOM 7049 C CA . SER B 1 193 ? -9.414 51.844 11.57 1 97.81 193 SER B CA 1
ATOM 7050 C C . SER B 1 193 ? -8.539 50.719 12.102 1 97.81 193 SER B C 1
ATOM 7052 O O . SER B 1 193 ? -9.016 49.625 12.328 1 97.81 193 SER B O 1
ATOM 7054 N N . ALA B 1 194 ? -7.316 51.062 12.281 1 98.19 194 ALA B N 1
ATOM 7055 C CA . ALA B 1 194 ? -6.395 50.062 12.82 1 98.19 194 ALA B CA 1
ATOM 7056 C C . ALA B 1 194 ? -5.859 50.5 14.18 1 98.19 194 ALA B C 1
ATOM 7058 O O . ALA B 1 194 ? -5.602 51.656 14.406 1 98.19 194 ALA B O 1
ATOM 7059 N N . PHE B 1 195 ? -5.844 49.688 15.086 1 98.62 195 PHE B N 1
ATOM 7060 C CA . PHE B 1 195 ? -5.211 49.812 16.391 1 98.62 195 PHE B CA 1
ATOM 7061 C C . PHE B 1 195 ? -4.078 48.781 16.547 1 98.62 195 PHE B C 1
ATOM 7063 O O . PHE B 1 195 ? -4.32 47.594 16.781 1 98.62 195 PHE B O 1
ATOM 7070 N N . LEU B 1 196 ? -2.863 49.344 16.422 1 98.06 196 LEU B N 1
ATOM 7071 C CA . LEU B 1 196 ? -1.698 48.469 16.297 1 98.06 196 LEU B CA 1
ATOM 7072 C C . LEU B 1 196 ? -0.865 48.531 17.578 1 98.06 196 LEU B C 1
ATOM 7074 O O . LEU B 1 196 ? -0.477 49.594 18.047 1 98.06 196 LEU B O 1
ATOM 7078 N N . GLY B 1 197 ? -0.624 47.344 18.188 1 97.88 197 GLY B N 1
ATOM 7079 C CA . GLY B 1 197 ? 0.295 47.25 19.312 1 97.88 197 GLY B CA 1
ATOM 7080 C C . GLY B 1 197 ? -0.359 47.531 20.641 1 97.88 197 GLY B C 1
ATOM 7081 O O . GLY B 1 197 ? 0.154 48.344 21.422 1 97.88 197 GLY B O 1
ATOM 7082 N N . ILE B 1 198 ? -1.463 47.031 20.875 1 98.56 198 ILE B N 1
ATOM 7083 C CA . ILE B 1 198 ? -2.119 47.156 22.172 1 98.56 198 ILE B CA 1
ATOM 7084 C C . ILE B 1 198 ? -1.569 46.094 23.125 1 98.56 198 ILE B C 1
ATOM 7086 O O . ILE B 1 198 ? -1.655 44.906 22.859 1 98.56 198 ILE B O 1
ATOM 7090 N N . PRO B 1 199 ? -0.958 46.5 24.234 1 98.38 199 PRO B N 1
ATOM 7091 C CA . PRO B 1 199 ? -0.454 45.469 25.172 1 98.38 199 PRO B CA 1
ATOM 7092 C C . PRO B 1 199 ? -1.573 44.75 25.906 1 98.38 199 PRO B C 1
ATOM 7094 O O . PRO B 1 199 ? -2.463 45.375 26.484 1 98.38 199 PRO B O 1
ATOM 7097 N N . PHE B 1 200 ? -1.576 43.5 25.922 1 98.5 200 PHE B N 1
ATOM 7098 C CA . PHE B 1 200 ? -2.588 42.719 26.641 1 98.5 200 PHE B CA 1
ATOM 7099 C C . PHE B 1 200 ? -1.988 42.062 27.875 1 98.5 200 PHE B C 1
ATOM 7101 O O . PHE B 1 200 ? -2.719 41.562 28.734 1 98.5 200 PHE B O 1
ATOM 7108 N N . ALA B 1 201 ? -0.675 42.062 28.016 1 98.69 201 ALA B N 1
ATOM 7109 C CA . ALA B 1 201 ? 0.03 41.438 29.125 1 98.69 201 ALA B CA 1
ATOM 7110 C C . ALA B 1 201 ? 1.172 42.312 29.609 1 98.69 201 ALA B C 1
ATOM 7112 O O . ALA B 1 201 ? 1.696 43.156 28.859 1 98.69 201 ALA B O 1
ATOM 7113 N N . GLU B 1 202 ? 1.493 42.094 30.906 1 98.38 202 GLU B N 1
ATOM 7114 C CA . GLU B 1 202 ? 2.74 42.688 31.391 1 98.38 202 GLU B CA 1
ATOM 7115 C C . GLU B 1 202 ? 3.941 42.125 30.641 1 98.38 202 GLU B C 1
ATOM 7117 O O . GLU B 1 202 ? 3.959 40.969 30.281 1 98.38 202 GLU B O 1
ATOM 7122 N N . PRO B 1 203 ? 4.957 43.031 30.406 1 98.12 203 PRO B N 1
ATOM 7123 C CA . PRO B 1 203 ? 6.125 42.531 29.703 1 98.12 203 PRO B CA 1
ATOM 7124 C C . PRO B 1 203 ? 6.793 41.375 30.438 1 98.12 203 PRO B C 1
ATOM 7126 O O . PRO B 1 203 ? 7.035 41.438 31.641 1 98.12 203 PRO B O 1
ATOM 7129 N N . PRO B 1 204 ? 7.027 40.281 29.734 1 97.5 204 PRO B N 1
ATOM 7130 C CA . PRO B 1 204 ? 7.699 39.125 30.359 1 97.5 204 PRO B CA 1
ATOM 7131 C C . PRO B 1 204 ? 9.211 39.312 30.469 1 97.5 204 PRO B C 1
ATOM 7133 O O . PRO B 1 204 ? 9.977 38.562 29.859 1 97.5 204 PRO B O 1
ATOM 7136 N N . LEU B 1 205 ? 9.664 40.25 31.266 1 96.44 205 LEU B N 1
ATOM 7137 C CA . LEU B 1 205 ? 11.062 40.594 31.438 1 96.44 205 LEU B CA 1
ATOM 7138 C C . LEU B 1 205 ? 11.602 40.062 32.75 1 96.44 205 LEU B C 1
ATOM 7140 O O . LEU B 1 205 ? 10.844 39.844 33.719 1 96.44 205 LEU B O 1
ATOM 7144 N N . GLY B 1 206 ? 12.891 39.844 32.812 1 93.75 206 GLY B N 1
ATOM 7145 C CA . GLY B 1 206 ? 13.547 39.438 34.031 1 93.75 206 GLY B CA 1
ATOM 7146 C C . GLY B 1 206 ? 12.953 38.156 34.625 1 93.75 206 GLY B C 1
ATOM 7147 O O . GLY B 1 206 ? 12.852 37.156 33.938 1 93.75 206 GLY B O 1
ATOM 7148 N N . ASN B 1 207 ? 12.43 38.312 35.844 1 93.19 207 ASN B N 1
ATOM 7149 C CA . ASN B 1 207 ? 11.891 37.156 36.531 1 93.19 207 ASN B CA 1
ATOM 7150 C C . ASN B 1 207 ? 10.656 36.594 35.844 1 93.19 207 ASN B C 1
ATOM 7152 O O . ASN B 1 207 ? 10.289 35.438 36.031 1 93.19 207 ASN B O 1
ATOM 7156 N N . LYS B 1 208 ? 10.062 37.375 34.938 1 96.19 208 LYS B N 1
ATOM 7157 C CA . LYS B 1 208 ? 8.82 36.969 34.312 1 96.19 208 LYS B CA 1
ATOM 7158 C C . LYS B 1 208 ? 9.094 36.281 32.969 1 96.19 208 LYS B C 1
ATOM 7160 O O . LYS B 1 208 ? 8.164 35.844 32.281 1 96.19 208 LYS B O 1
ATOM 7165 N N . ARG B 1 209 ? 10.352 36.094 32.625 1 97.25 209 ARG B N 1
ATOM 7166 C CA . ARG B 1 209 ? 10.75 35.625 31.297 1 97.25 209 ARG B CA 1
ATOM 7167 C C . ARG B 1 209 ? 10.047 34.312 30.953 1 97.25 209 ARG B C 1
ATOM 7169 O O . ARG B 1 209 ? 9.5 34.156 29.859 1 97.25 209 ARG B O 1
ATOM 7176 N N . PHE B 1 210 ? 10.055 33.375 31.938 1 97.25 210 PHE B N 1
ATOM 7177 C CA . PHE B 1 210 ? 9.539 32.031 31.672 1 97.25 210 PHE B CA 1
ATOM 7178 C C . PHE B 1 210 ? 8.25 31.781 32.438 1 97.25 210 PHE B C 1
ATOM 7180 O O . PHE B 1 210 ? 7.746 30.656 32.5 1 97.25 210 PHE B O 1
ATOM 7187 N N . GLN B 1 211 ? 7.668 32.812 33 1 96.12 211 GLN B N 1
ATOM 7188 C CA . GLN B 1 211 ? 6.5 32.656 33.875 1 96.12 211 GLN B CA 1
ATOM 7189 C C . GLN B 1 211 ? 5.207 32.844 33.094 1 96.12 211 GLN B C 1
ATOM 7191 O O . GLN B 1 211 ? 5.223 33.344 31.953 1 96.12 211 GLN B O 1
ATOM 7196 N N . ARG B 1 212 ? 4.141 32.344 33.656 1 96.81 212 ARG B N 1
ATOM 7197 C CA . ARG B 1 212 ? 2.812 32.594 33.125 1 96.81 212 ARG B CA 1
ATOM 7198 C C . ARG B 1 212 ? 2.59 34.094 32.875 1 96.81 212 ARG B C 1
ATOM 7200 O O . ARG B 1 212 ? 3.031 34.938 33.688 1 96.81 212 ARG B O 1
ATOM 7207 N N . PRO B 1 213 ? 1.908 34.438 31.797 1 98.12 213 PRO B N 1
ATOM 7208 C CA . PRO B 1 213 ? 1.653 35.844 31.547 1 98.12 213 PRO B CA 1
ATOM 7209 C C . PRO B 1 213 ? 0.675 36.469 32.562 1 98.12 213 PRO B C 1
ATOM 7211 O O . PRO B 1 213 ? -0.201 35.75 33.062 1 98.12 213 PRO B O 1
ATOM 7214 N N . GLU B 1 214 ? 0.897 37.719 32.781 1 97.88 214 GLU B N 1
ATOM 7215 C CA . GLU B 1 214 ? 0.003 38.469 33.625 1 97.88 214 GLU B CA 1
ATOM 7216 C C . GLU B 1 214 ? -0.709 39.562 32.844 1 97.88 214 GLU B C 1
ATOM 7218 O O . GLU B 1 214 ? -0.108 40.219 31.969 1 97.88 214 GLU B O 1
ATOM 7223 N N . PRO B 1 215 ? -2.006 39.75 33.094 1 98.31 215 PRO B N 1
ATOM 7224 C CA . PRO B 1 215 ? -2.734 40.781 32.375 1 98.31 215 PRO B CA 1
ATOM 7225 C C . PRO B 1 215 ? -2.109 42.156 32.531 1 98.31 215 PRO B C 1
ATOM 7227 O O . PRO B 1 215 ? -1.643 42.5 33.625 1 98.31 215 PRO B O 1
ATOM 7230 N N . LYS B 1 216 ? -2.16 42.938 31.531 1 98.25 216 LYS B N 1
ATOM 7231 C CA . LYS B 1 216 ? -1.642 44.312 31.578 1 98.25 216 LYS B CA 1
ATOM 7232 C C . LYS B 1 216 ? -2.436 45.156 32.562 1 98.25 216 LYS B C 1
ATOM 7234 O O . LYS B 1 216 ? -3.668 45.156 32.562 1 98.25 216 LYS B O 1
ATOM 7239 N N . GLU B 1 217 ? -1.726 45.906 33.312 1 97.12 217 GLU B N 1
ATOM 7240 C CA . GLU B 1 217 ? -2.363 46.844 34.219 1 97.12 217 GLU B CA 1
ATOM 7241 C C . GLU B 1 217 ? -2.961 48.031 33.469 1 97.12 217 GLU B C 1
ATOM 7243 O O . GLU B 1 217 ? -2.502 48.375 32.375 1 97.12 217 GLU B O 1
ATOM 7248 N N . SER B 1 218 ? -3.898 48.656 34.125 1 96.94 218 SER B N 1
ATOM 7249 C CA . SER B 1 218 ? -4.527 49.812 33.5 1 96.94 218 SER B CA 1
ATOM 7250 C C . SER B 1 218 ? -3.535 50.969 33.375 1 96.94 218 SER B C 1
ATOM 7252 O O . SER B 1 218 ? -2.559 51.031 34.125 1 96.94 218 SER B O 1
ATOM 7254 N N . TRP B 1 219 ? -3.756 51.75 32.438 1 96.69 219 TRP B N 1
ATOM 7255 C CA . TRP B 1 219 ? -2.885 52.906 32.25 1 96.69 219 TRP B CA 1
ATOM 7256 C C . TRP B 1 219 ? -3.693 54.188 32.188 1 96.69 219 TRP B C 1
ATOM 7258 O O . TRP B 1 219 ? -4.887 54.188 31.891 1 96.69 219 TRP B O 1
ATOM 7268 N N . SER B 1 220 ? -2.953 55.25 32.562 1 94.38 220 SER B N 1
ATOM 7269 C CA . SER B 1 220 ? -3.529 56.594 32.469 1 94.38 220 SER B CA 1
ATOM 7270 C C . SER B 1 220 ? -3.176 57.219 31.125 1 94.38 220 SER B C 1
ATOM 7272 O O . SER B 1 220 ? -2.162 56.875 30.516 1 94.38 220 SER B O 1
ATOM 7274 N N . GLY B 1 221 ? -3.982 58 30.625 1 94.19 221 GLY B N 1
ATOM 7275 C CA . GLY B 1 221 ? -3.713 58.656 29.359 1 94.19 221 GLY B CA 1
ATOM 7276 C C . GLY B 1 221 ? -4.129 57.812 28.156 1 94.19 221 GLY B C 1
ATOM 7277 O O . GLY B 1 221 ? -4.945 56.906 28.281 1 94.19 221 GLY B O 1
ATOM 7278 N N . THR B 1 222 ? -3.684 58.281 27.062 1 96.69 222 THR B N 1
ATOM 7279 C CA . THR B 1 222 ? -4.035 57.594 25.812 1 96.69 222 THR B CA 1
ATOM 7280 C C . THR B 1 222 ? -2.832 56.875 25.234 1 96.69 222 THR B C 1
ATOM 7282 O O . THR B 1 222 ? -1.792 57.469 24.969 1 96.69 222 THR B O 1
ATOM 7285 N N . LEU B 1 223 ? -2.932 55.531 25.109 1 97.5 223 LEU B N 1
ATOM 7286 C CA . LEU B 1 223 ? -1.893 54.719 24.5 1 97.5 223 LEU B CA 1
ATOM 7287 C C . LEU B 1 223 ? -1.841 54.938 23 1 97.5 223 LEU B C 1
ATOM 7289 O O . LEU B 1 223 ? -2.873 54.875 22.328 1 97.5 223 LEU B O 1
ATOM 7293 N N . ASP B 1 224 ? -0.71 55.219 22.438 1 97.62 224 ASP B N 1
ATOM 7294 C CA . ASP B 1 224 ? -0.519 55.344 21 1 97.62 224 ASP B CA 1
ATOM 7295 C C . ASP B 1 224 ? -0.416 53.969 20.328 1 97.62 224 ASP B C 1
ATOM 7297 O O . ASP B 1 224 ? 0.616 53.312 20.438 1 97.62 224 ASP B O 1
ATOM 7301 N N . ALA B 1 225 ? -1.415 53.562 19.672 1 98.19 225 ALA B N 1
ATOM 7302 C CA . ALA B 1 225 ? -1.475 52.281 19 1 98.19 225 ALA B CA 1
ATOM 7303 C C . ALA B 1 225 ? -1.478 52.438 17.484 1 98.19 225 ALA B C 1
ATOM 7305 O O . ALA B 1 225 ? -2.277 51.812 16.781 1 98.19 225 ALA B O 1
ATOM 7306 N N . THR B 1 226 ? -0.633 53.25 16.953 1 97.75 226 THR B N 1
ATOM 7307 C CA . THR B 1 226 ? -0.602 53.562 15.531 1 97.75 226 THR B CA 1
ATOM 7308 C C . THR B 1 226 ? 0.516 52.812 14.828 1 97.75 226 THR B C 1
ATOM 7310 O O . THR B 1 226 ? 0.601 52.812 13.602 1 97.75 226 THR B O 1
ATOM 7313 N N . LEU B 1 227 ? 1.35 52.156 15.664 1 96.69 227 LEU B N 1
ATOM 7314 C CA . LEU B 1 227 ? 2.477 51.438 15.102 1 96.69 227 LEU B CA 1
ATOM 7315 C C . LEU B 1 227 ? 2.461 49.969 15.562 1 96.69 227 LEU B C 1
ATOM 7317 O O . LEU B 1 227 ? 2.037 49.688 16.688 1 96.69 227 LEU B O 1
ATOM 7321 N N . TYR B 1 228 ? 3.021 49.156 14.68 1 97.44 228 TYR B N 1
ATOM 7322 C CA . TYR B 1 228 ? 3.154 47.719 15.031 1 97.44 228 TYR B CA 1
ATOM 7323 C C . TYR B 1 228 ? 4.109 47.562 16.203 1 97.44 228 TYR B C 1
ATOM 7325 O O . TYR B 1 228 ? 5.07 48.312 16.359 1 97.44 228 TYR B O 1
ATOM 7333 N N . PRO B 1 229 ? 3.852 46.562 17 1 97.06 229 PRO B N 1
ATOM 7334 C CA . PRO B 1 229 ? 4.75 46.25 18.125 1 97.06 229 PRO B CA 1
ATOM 7335 C C . PRO B 1 229 ? 6.016 45.531 17.672 1 97.06 229 PRO B C 1
ATOM 7337 O O . PRO B 1 229 ? 6.129 45.125 16.516 1 97.06 229 PRO B O 1
ATOM 7340 N N . LYS B 1 230 ? 6.93 45.438 18.594 1 97.69 230 LYS B N 1
ATOM 7341 C CA . LYS B 1 230 ? 8.109 44.594 18.359 1 97.69 230 LYS B CA 1
ATOM 7342 C C . LYS B 1 230 ? 7.738 43.125 18.312 1 97.69 230 LYS B C 1
ATOM 7344 O O . LYS B 1 230 ? 6.699 42.719 18.828 1 97.69 230 LYS B O 1
ATOM 7349 N N . ALA B 1 231 ? 8.562 42.375 17.578 1 98.19 231 ALA B N 1
ATOM 7350 C CA . ALA B 1 231 ? 8.398 40.938 17.531 1 98.19 231 ALA B CA 1
ATOM 7351 C C . ALA B 1 231 ? 9.031 40.281 18.75 1 98.19 231 ALA B C 1
ATOM 7353 O O . ALA B 1 231 ? 9.969 40.812 19.344 1 98.19 231 ALA B O 1
ATOM 7354 N N . CYS B 1 232 ? 8.484 39.125 19.172 1 98.69 232 CYS B N 1
ATOM 7355 C CA . CYS B 1 232 ? 9.133 38.375 20.219 1 98.69 232 CYS B CA 1
ATOM 7356 C C . CYS B 1 232 ? 10.484 37.844 19.75 1 98.69 232 CYS B C 1
ATOM 7358 O O . CYS B 1 232 ? 10.656 37.5 18.578 1 98.69 232 CYS B O 1
ATOM 7360 N N . TYR B 1 233 ? 11.445 37.688 20.703 1 98.44 233 TYR B N 1
ATOM 7361 C CA . TYR B 1 233 ? 12.719 37.062 20.375 1 98.44 233 TYR B CA 1
ATOM 7362 C C . TYR B 1 233 ? 12.516 35.688 19.812 1 98.44 233 TYR B C 1
ATOM 7364 O O . TYR B 1 233 ? 11.789 34.875 20.406 1 98.44 233 TYR B O 1
ATOM 7372 N N . GLN B 1 234 ? 13.188 35.375 18.672 1 98.44 234 GLN B N 1
ATOM 7373 C CA . GLN B 1 234 ? 12.984 34.125 17.953 1 98.44 234 GLN B CA 1
ATOM 7374 C C . GLN B 1 234 ? 14.156 33.844 17.016 1 98.44 234 GLN B C 1
ATOM 7376 O O . GLN B 1 234 ? 15 34.719 16.781 1 98.44 234 GLN B O 1
ATOM 7381 N N . TYR B 1 235 ? 14.148 32.656 16.547 1 97 235 TYR B N 1
ATOM 7382 C CA . TYR B 1 235 ? 15.117 32.25 15.531 1 97 235 TYR B CA 1
ATOM 7383 C C . TYR B 1 235 ? 14.859 33 14.227 1 97 235 TYR B C 1
ATOM 7385 O O . TYR B 1 235 ? 13.703 33.156 13.812 1 97 235 TYR B O 1
ATOM 7393 N N . VAL B 1 236 ? 15.914 33.5 13.617 1 96.88 236 VAL B N 1
ATOM 7394 C CA . VAL B 1 236 ? 15.836 34.156 12.312 1 96.88 236 VAL B CA 1
ATOM 7395 C C . VAL B 1 236 ? 16.438 33.25 11.25 1 96.88 236 VAL B C 1
ATOM 7397 O O . VAL B 1 236 ? 17.594 32.812 11.359 1 96.88 236 VAL B O 1
ATOM 7400 N N . ASP B 1 237 ? 15.648 32.969 10.25 1 95.19 237 ASP B N 1
ATOM 7401 C CA . ASP B 1 237 ? 16.109 32.094 9.156 1 95.19 237 ASP B CA 1
ATOM 7402 C C . ASP B 1 237 ? 17.125 32.844 8.273 1 95.19 237 ASP B C 1
ATOM 7404 O O . ASP B 1 237 ? 16.781 33.844 7.641 1 95.19 237 ASP B O 1
ATOM 7408 N N . THR B 1 238 ? 18.328 32.312 8.188 1 94.38 238 THR B N 1
ATOM 7409 C CA . THR B 1 238 ? 19.359 32.938 7.391 1 94.38 238 THR B CA 1
ATOM 7410 C C . THR B 1 238 ? 19.891 31.984 6.328 1 94.38 238 THR B C 1
ATOM 7412 O O . THR B 1 238 ? 21 32.156 5.824 1 94.38 238 THR B O 1
ATOM 7415 N N . LEU B 1 239 ? 19.141 30.984 6.016 1 91.25 239 LEU B N 1
ATOM 7416 C CA . LEU B 1 239 ? 19.594 29.984 5.055 1 91.25 239 LEU B CA 1
ATOM 7417 C C . LEU B 1 239 ? 19.719 30.594 3.66 1 91.25 239 LEU B C 1
ATOM 7419 O O . LEU B 1 239 ? 20.656 30.281 2.928 1 91.25 239 LEU B O 1
ATOM 7423 N N . TYR B 1 240 ? 18.672 31.344 3.273 1 92.25 240 TYR B N 1
ATOM 7424 C CA . TYR B 1 240 ? 18.672 32.031 1.99 1 92.25 240 TYR B CA 1
ATOM 7425 C C . TYR B 1 240 ? 18.5 33.531 2.184 1 92.25 240 TYR B C 1
ATOM 7427 O O . TYR B 1 240 ? 17.484 34.125 1.783 1 92.25 240 TYR B O 1
ATOM 7435 N N . PRO B 1 241 ? 19.531 34.156 2.596 1 93.56 241 PRO B N 1
ATOM 7436 C CA . PRO B 1 241 ? 19.422 35.562 2.904 1 93.56 241 PRO B CA 1
ATOM 7437 C C . PRO B 1 241 ? 18.953 36.406 1.705 1 93.56 241 PRO B C 1
ATOM 7439 O O . PRO B 1 241 ? 19.516 36.281 0.612 1 93.56 241 PRO B O 1
ATOM 7442 N N . GLY B 1 242 ? 17.969 37.156 1.933 1 94.62 242 GLY B N 1
ATOM 7443 C CA . GLY B 1 242 ? 17.5 38.062 0.912 1 94.62 242 GLY B CA 1
ATOM 7444 C C . GLY B 1 242 ? 16.469 37.438 -0.017 1 94.62 242 GLY B C 1
ATOM 7445 O O . GLY B 1 242 ? 15.828 38.156 -0.803 1 94.62 242 GLY B O 1
ATOM 7446 N N . PHE B 1 243 ? 16.344 36.188 0.035 1 96.12 243 PHE B N 1
ATOM 7447 C CA . PHE B 1 243 ? 15.352 35.5 -0.799 1 96.12 243 PHE B CA 1
ATOM 7448 C C . PHE B 1 243 ? 13.945 35.781 -0.271 1 96.12 243 PHE B C 1
ATOM 7450 O O . PHE B 1 243 ? 13.625 35.406 0.862 1 96.12 243 PHE B O 1
ATOM 7457 N N . PRO B 1 244 ? 13.07 36.344 -1.063 1 95.69 244 PRO B N 1
ATOM 7458 C CA . PRO B 1 244 ? 11.75 36.75 -0.568 1 95.69 244 PRO B CA 1
ATOM 7459 C C . PRO B 1 244 ? 10.945 35.562 -0.014 1 95.69 244 PRO B C 1
ATOM 7461 O O . PRO B 1 244 ? 10.156 35.75 0.917 1 95.69 244 PRO B O 1
ATOM 7464 N N . GLY B 1 245 ? 11.203 34.438 -0.556 1 94.88 245 GLY B N 1
ATOM 7465 C CA . GLY B 1 245 ? 10.461 33.25 -0.109 1 94.88 245 GLY B CA 1
ATOM 7466 C C . GLY B 1 245 ? 10.734 32.906 1.338 1 94.88 245 GLY B C 1
ATOM 7467 O O . GLY B 1 245 ? 9.867 32.344 2.023 1 94.88 245 GLY B O 1
ATOM 7468 N N . THR B 1 246 ? 11.875 33.156 1.853 1 94.69 246 THR B N 1
ATOM 7469 C CA . THR B 1 246 ? 12.234 32.875 3.242 1 94.69 246 THR B CA 1
ATOM 7470 C C . THR B 1 246 ? 12.094 34.156 4.09 1 94.69 246 THR B C 1
ATOM 7472 O O . THR B 1 246 ? 11.664 34.062 5.242 1 94.69 246 THR B O 1
ATOM 7475 N N . GLU B 1 247 ? 12.359 35.312 3.508 1 96.12 247 GLU B N 1
ATOM 7476 C CA . GLU B 1 247 ? 12.375 36.562 4.238 1 96.12 247 GLU B CA 1
ATOM 7477 C C . GLU B 1 247 ? 10.969 36.969 4.688 1 96.12 247 GLU B C 1
ATOM 7479 O O . GLU B 1 247 ? 10.805 37.594 5.734 1 96.12 247 GLU B O 1
ATOM 7484 N N . MET B 1 248 ? 10.031 36.594 3.936 1 96.12 248 MET B N 1
ATOM 7485 C CA . MET B 1 248 ? 8.664 36.969 4.254 1 96.12 248 MET B CA 1
ATOM 7486 C C . MET B 1 248 ? 8.227 36.406 5.59 1 96.12 248 MET B C 1
ATOM 7488 O O . MET B 1 248 ? 7.285 36.906 6.211 1 96.12 248 MET B O 1
ATOM 7492 N N . TRP B 1 249 ? 8.898 35.375 6.059 1 96.75 249 TRP B N 1
ATOM 7493 C CA . TRP B 1 249 ? 8.508 34.688 7.293 1 96.75 249 TRP B CA 1
ATOM 7494 C C . TRP B 1 249 ? 9.383 35.125 8.461 1 96.75 249 TRP B C 1
ATOM 7496 O O . TRP B 1 249 ? 9.102 34.812 9.609 1 96.75 249 TRP B O 1
ATOM 7506 N N . ASN B 1 250 ? 10.43 35.844 8.227 1 97.56 250 ASN B N 1
ATOM 7507 C CA . ASN B 1 250 ? 11.297 36.406 9.273 1 97.56 250 ASN B CA 1
ATOM 7508 C C . ASN B 1 250 ? 10.664 37.594 9.969 1 97.56 250 ASN B C 1
ATOM 7510 O O . ASN B 1 250 ? 9.859 38.312 9.367 1 97.56 250 ASN B O 1
ATOM 7514 N N . PRO B 1 251 ? 10.953 37.781 11.25 1 97.31 251 PRO B N 1
ATOM 7515 C CA . PRO B 1 251 ? 10.438 38.969 11.914 1 97.31 251 PRO B CA 1
ATOM 7516 C C . PRO B 1 251 ? 10.789 40.25 11.156 1 97.31 251 PRO B C 1
ATOM 7518 O O . PRO B 1 251 ? 11.953 40.469 10.805 1 97.31 251 PRO B O 1
ATOM 7521 N N . ASN B 1 252 ? 9.859 41.062 10.922 1 97.12 252 ASN B N 1
ATOM 7522 C CA . ASN B 1 252 ? 10.031 42.281 10.141 1 97.12 252 ASN B CA 1
ATOM 7523 C C . ASN B 1 252 ? 10.094 43.531 11.039 1 97.12 252 ASN B C 1
ATOM 7525 O O . ASN B 1 252 ? 9.969 44.656 10.555 1 97.12 252 ASN B O 1
ATOM 7529 N N . ARG B 1 253 ? 10.102 43.281 12.336 1 97.5 253 ARG B N 1
ATOM 7530 C CA . ARG B 1 253 ? 10.281 44.312 13.367 1 97.5 253 ARG B CA 1
ATOM 7531 C C . ARG B 1 253 ? 11.406 43.938 14.32 1 97.5 253 ARG B C 1
ATOM 7533 O O . ARG B 1 253 ? 11.875 42.781 14.328 1 97.5 253 ARG B O 1
ATOM 7540 N N . GLU B 1 254 ? 11.844 44.969 15.039 1 97.69 254 GLU B N 1
ATOM 7541 C CA . GLU B 1 254 ? 12.82 44.688 16.094 1 97.69 254 GLU B CA 1
ATOM 7542 C C . GLU B 1 254 ? 12.281 43.656 17.094 1 97.69 254 GLU B C 1
ATOM 7544 O O . GLU B 1 254 ? 11.094 43.688 17.422 1 97.69 254 GLU B O 1
ATOM 7549 N N . MET B 1 255 ? 13.203 42.812 17.562 1 98.38 255 MET B N 1
ATOM 7550 C CA . MET B 1 255 ? 12.797 41.812 18.531 1 98.38 255 MET B CA 1
ATOM 7551 C C . MET B 1 255 ? 13 42.281 19.969 1 98.38 255 MET B C 1
ATOM 7553 O O . MET B 1 255 ? 13.953 43.031 20.234 1 98.38 255 MET B O 1
ATOM 7557 N N . SER B 1 256 ? 12.086 41.875 20.781 1 98.56 256 SER B N 1
ATOM 7558 C CA . SER B 1 256 ? 12.125 42.25 22.188 1 98.56 256 SER B CA 1
ATOM 7559 C C . SER B 1 256 ? 11.406 41.219 23.062 1 98.56 256 SER B C 1
ATOM 7561 O O . SER B 1 256 ? 10.516 40.5 22.578 1 98.56 256 SER B O 1
ATOM 7563 N N . GLU B 1 257 ? 11.828 41.094 24.297 1 98.19 257 GLU B N 1
ATOM 7564 C CA . GLU B 1 257 ? 11.055 40.281 25.219 1 98.19 257 GLU B CA 1
ATOM 7565 C C . GLU B 1 257 ? 9.75 40.969 25.609 1 98.19 257 GLU B C 1
ATOM 7567 O O . GLU B 1 257 ? 8.797 40.312 26.031 1 98.19 257 GLU B O 1
ATOM 7572 N N . ASP B 1 258 ? 9.734 42.281 25.562 1 98.5 258 ASP B N 1
ATOM 7573 C CA . ASP B 1 258 ? 8.469 43 25.688 1 98.5 258 ASP B CA 1
ATOM 7574 C C . ASP B 1 258 ? 7.688 42.969 24.375 1 98.5 258 ASP B C 1
ATOM 7576 O O . ASP B 1 258 ? 7.664 43.969 23.641 1 98.5 258 ASP B O 1
ATOM 7580 N N . CYS B 1 259 ? 6.988 41.938 24.188 1 98.44 259 CYS B N 1
ATOM 7581 C CA . CYS B 1 259 ? 6.461 41.719 22.844 1 98.44 259 CYS B CA 1
ATOM 7582 C C . CYS B 1 259 ? 5.008 41.25 22.891 1 98.44 259 CYS B C 1
ATOM 7584 O O . CYS B 1 259 ? 4.422 40.906 21.859 1 98.44 259 CYS B O 1
ATOM 7586 N N . LEU B 1 260 ? 4.348 41.156 24.016 1 98.81 260 LEU B N 1
ATOM 7587 C CA . LEU B 1 260 ? 2.994 40.625 24.125 1 98.81 260 LEU B CA 1
ATOM 7588 C C . LEU B 1 260 ? 1.958 41.719 23.844 1 98.81 260 LEU B C 1
ATOM 7590 O O . LEU B 1 260 ? 1.413 42.312 24.766 1 98.81 260 LEU B O 1
ATOM 7594 N N . TYR B 1 261 ? 1.677 41.906 22.594 1 98.75 261 TYR B N 1
ATOM 7595 C CA . TYR B 1 261 ? 0.772 42.906 22.047 1 98.75 261 TYR B CA 1
ATOM 7596 C C . TYR B 1 261 ? -0.172 42.312 21.016 1 98.75 261 TYR B C 1
ATOM 7598 O O . TYR B 1 261 ? 0.087 41.219 20.5 1 98.75 261 TYR B O 1
ATOM 7606 N N . LEU B 1 262 ? -1.335 42.938 20.781 1 98.38 262 LEU B N 1
ATOM 7607 C CA . LEU B 1 262 ? -2.23 42.5 19.719 1 98.38 262 LEU B CA 1
ATOM 7608 C C . LEU B 1 262 ? -2.594 43.656 18.797 1 98.38 262 LEU B C 1
ATOM 7610 O O . LEU B 1 262 ? -2.371 44.844 19.156 1 98.38 262 LEU B O 1
ATOM 7614 N N . ASN B 1 263 ? -3.006 43.375 17.609 1 98.81 263 ASN B N 1
ATOM 7615 C CA . ASN B 1 263 ? -3.453 44.312 16.594 1 98.81 263 ASN B CA 1
ATOM 7616 C C . ASN B 1 263 ? -4.922 44.094 16.234 1 98.81 263 ASN B C 1
ATOM 7618 O O . ASN B 1 263 ? -5.395 42.969 16.188 1 98.81 263 ASN B O 1
ATOM 7622 N N . ILE B 1 264 ? -5.586 45.219 15.953 1 98.75 264 ILE B N 1
ATOM 7623 C CA . ILE B 1 264 ? -7 45.125 15.594 1 98.75 264 ILE B CA 1
ATOM 7624 C C . ILE B 1 264 ? -7.246 45.938 14.328 1 98.75 264 ILE B C 1
ATOM 7626 O O . ILE B 1 264 ? -6.836 47.125 14.242 1 98.75 264 ILE B O 1
ATOM 7630 N N . TRP B 1 265 ? -7.848 45.406 13.336 1 98.75 265 TRP B N 1
ATOM 7631 C CA . TRP B 1 265 ? -8.398 46.062 12.172 1 98.75 265 TRP B CA 1
ATOM 7632 C C . TRP B 1 265 ? -9.922 46.062 12.219 1 98.75 265 TRP B C 1
ATOM 7634 O O . TRP B 1 265 ? -10.555 45.031 12.203 1 98.75 265 TRP B O 1
ATOM 7644 N N . ALA B 1 266 ? -10.484 47.219 12.234 1 98.12 266 ALA B N 1
ATOM 7645 C CA . ALA B 1 266 ? -11.938 47.375 12.328 1 98.12 266 ALA B CA 1
ATOM 7646 C C . ALA B 1 266 ? -12.484 48.156 11.133 1 98.12 266 ALA B C 1
ATOM 7648 O O . ALA B 1 266 ? -11.875 49.125 10.688 1 98.12 266 ALA B O 1
ATOM 7649 N N . PRO B 1 267 ? -13.602 47.656 10.703 1 96.31 267 PRO B N 1
ATOM 7650 C CA . PRO B 1 267 ? -14.242 48.406 9.625 1 96.31 267 PRO B CA 1
ATOM 7651 C C . PRO B 1 267 ? -14.586 49.844 10.031 1 96.31 267 PRO B C 1
ATOM 7653 O O . PRO B 1 267 ? -14.719 50.125 11.227 1 96.31 267 PRO B O 1
ATOM 7656 N N . SER B 1 268 ? -14.695 50.719 9.062 1 93.56 268 SER B N 1
ATOM 7657 C CA . SER B 1 268 ? -15.172 52.094 9.219 1 93.56 268 SER B CA 1
ATOM 7658 C C . SER B 1 268 ? -16.312 52.375 8.25 1 93.56 268 SER B C 1
ATOM 7660 O O . SER B 1 268 ? -16.203 52.125 7.055 1 93.56 268 SER B O 1
ATOM 7662 N N . PRO B 1 269 ? -17.391 53.094 8.688 1 93.06 269 PRO B N 1
ATOM 7663 C CA . PRO B 1 269 ? -17.672 53.406 10.086 1 93.06 269 PRO B CA 1
ATOM 7664 C C . PRO B 1 269 ? -17.734 52.188 10.977 1 93.06 269 PRO B C 1
ATOM 7666 O O . PRO B 1 269 ? -18.031 51.094 10.508 1 93.06 269 PRO B O 1
ATOM 7669 N N . ARG B 1 270 ? -17.453 52.344 12.211 1 94.12 270 ARG B N 1
ATOM 7670 C CA . ARG B 1 270 ? -17.328 51.25 13.164 1 94.12 270 ARG B CA 1
ATOM 7671 C C . ARG B 1 270 ? -18.656 50.5 13.305 1 94.12 270 ARG B C 1
ATOM 7673 O O . ARG B 1 270 ? -19.688 51.125 13.594 1 94.12 270 ARG B O 1
ATOM 7680 N N . PRO B 1 271 ? -18.547 49.25 13.133 1 94.31 271 PRO B N 1
ATOM 7681 C CA . PRO B 1 271 ? -19.75 48.438 13.359 1 94.31 271 PRO B CA 1
ATOM 7682 C C . PRO B 1 271 ? -20.109 48.312 14.844 1 94.31 271 PRO B C 1
ATOM 7684 O O . PRO B 1 271 ? -19.297 48.688 15.703 1 94.31 271 PRO B O 1
ATOM 7687 N N . GLN B 1 272 ? -21.312 47.812 15.156 1 92.06 272 GLN B N 1
ATOM 7688 C CA . GLN B 1 272 ? -21.766 47.688 16.547 1 92.06 272 GLN B CA 1
ATOM 7689 C C . GLN B 1 272 ? -21.5 46.281 17.062 1 92.06 272 GLN B C 1
ATOM 7691 O O . GLN B 1 272 ? -21.266 46.062 18.25 1 92.06 272 GLN B O 1
ATOM 7696 N N . SER B 1 273 ? -21.516 45.312 16.172 1 97.12 273 SER B N 1
ATOM 7697 C CA . SER B 1 273 ? -21.406 43.906 16.625 1 97.12 273 SER B CA 1
ATOM 7698 C C . SER B 1 273 ? -20.906 43 15.516 1 97.12 273 SER B C 1
ATOM 7700 O O . SER B 1 273 ? -21.531 42 15.211 1 97.12 273 SER B O 1
ATOM 7702 N N . ALA B 1 274 ? -19.781 43.375 15.07 1 98.31 274 ALA B N 1
ATOM 7703 C CA . ALA B 1 274 ? -19.234 42.625 13.945 1 98.31 274 ALA B CA 1
ATOM 7704 C C . ALA B 1 274 ? -18.609 41.312 14.414 1 98.31 274 ALA B C 1
ATOM 7706 O O . ALA B 1 274 ? -18.094 41.219 15.531 1 98.31 274 ALA B O 1
ATOM 7707 N N . THR B 1 275 ? -18.703 40.344 13.547 1 98.19 275 THR B N 1
ATOM 7708 C CA . THR B 1 275 ? -18 39.094 13.812 1 98.19 275 THR B CA 1
ATOM 7709 C C . THR B 1 275 ? -16.5 39.344 13.867 1 98.19 275 THR B C 1
ATOM 7711 O O . THR B 1 275 ? -15.977 40.25 13.219 1 98.19 275 THR B O 1
ATOM 7714 N N . VAL B 1 276 ? -15.742 38.531 14.68 1 98.88 276 VAL B N 1
ATOM 7715 C CA . VAL B 1 276 ? -14.32 38.75 14.93 1 98.88 276 VAL B CA 1
ATOM 7716 C C . VAL B 1 276 ? -13.531 37.5 14.484 1 98.88 276 VAL B C 1
ATOM 7718 O O . VAL B 1 276 ? -13.891 36.375 14.828 1 98.88 276 VAL B O 1
ATOM 7721 N N . LEU B 1 277 ? -12.539 37.688 13.688 1 98.88 277 LEU B N 1
ATOM 7722 C CA . LEU B 1 277 ? -11.547 36.656 13.375 1 98.88 277 LEU B CA 1
ATOM 7723 C C . LEU B 1 277 ? -10.234 36.938 14.102 1 98.88 277 LEU B C 1
ATOM 7725 O O . LEU B 1 277 ? -9.695 38.031 14.008 1 98.88 277 LEU B O 1
ATOM 7729 N N . VAL B 1 278 ? -9.734 35.969 14.812 1 98.94 278 VAL B N 1
ATOM 7730 C CA . VAL B 1 278 ? -8.492 36.125 15.555 1 98.94 278 VAL B CA 1
ATOM 7731 C C . VAL B 1 278 ? -7.422 35.188 14.969 1 98.94 278 VAL B C 1
ATOM 7733 O O . VAL B 1 278 ? -7.555 33.969 15.031 1 98.94 278 VAL B O 1
ATOM 7736 N N . TRP B 1 279 ? -6.34 35.75 14.523 1 98.94 279 TRP B N 1
ATOM 7737 C CA . TRP B 1 279 ? -5.277 35.062 13.82 1 98.94 279 TRP B CA 1
ATOM 7738 C C . TRP B 1 279 ? -4.195 34.594 14.797 1 98.94 279 TRP B C 1
ATOM 7740 O O . TRP B 1 279 ? -3.693 35.406 15.594 1 98.94 279 TRP B O 1
ATOM 7750 N N . ILE B 1 280 ? -3.896 33.312 14.734 1 98.88 280 ILE B N 1
ATOM 7751 C CA . ILE B 1 280 ? -2.738 32.75 15.414 1 98.88 280 ILE B CA 1
ATOM 7752 C C . ILE B 1 280 ? -1.729 32.25 14.383 1 98.88 280 ILE B C 1
ATOM 7754 O O . ILE B 1 280 ? -1.977 31.266 13.68 1 98.88 280 ILE B O 1
ATOM 7758 N N . TYR B 1 281 ? -0.603 32.906 14.312 1 98.69 281 TYR B N 1
ATOM 7759 C CA . TYR B 1 281 ? 0.353 32.625 13.242 1 98.69 281 TYR B CA 1
ATOM 7760 C C . TYR B 1 281 ? 1.101 31.328 13.5 1 98.69 281 TYR B C 1
ATOM 7762 O O . TYR B 1 281 ? 1.112 30.828 14.625 1 98.69 281 TYR B O 1
ATOM 7770 N N . GLY B 1 282 ? 1.701 30.812 12.406 1 98.31 282 GLY B N 1
ATOM 7771 C CA . GLY B 1 282 ? 2.535 29.625 12.477 1 98.31 282 GLY B CA 1
ATOM 7772 C C . GLY B 1 282 ? 4.004 29.938 12.688 1 98.31 282 GLY B C 1
ATOM 7773 O O . GLY B 1 282 ? 4.355 31.031 13.133 1 98.31 282 GLY B O 1
ATOM 7774 N N . GLY B 1 283 ? 4.824 28.938 12.406 1 98 283 GLY B N 1
ATOM 7775 C CA . GLY B 1 283 ? 6.262 29.047 12.586 1 98 283 GLY B CA 1
ATOM 7776 C C . GLY B 1 283 ? 6.844 27.938 13.438 1 98 283 GLY B C 1
ATOM 7777 O O . GLY B 1 283 ? 7.902 28.094 14.047 1 98 283 GLY B O 1
ATOM 7778 N N . GLY B 1 284 ? 6.16 26.859 13.547 1 98.06 284 GLY B N 1
ATOM 7779 C CA . GLY B 1 284 ? 6.668 25.672 14.234 1 98.06 284 GLY B CA 1
ATOM 7780 C C . GLY B 1 284 ? 6.883 25.906 15.719 1 98.06 284 GLY B C 1
ATOM 7781 O O . GLY B 1 284 ? 7.664 25.188 16.359 1 98.06 284 GLY B O 1
ATOM 7782 N N . PHE B 1 285 ? 6.32 26.984 16.219 1 98.69 285 PHE B N 1
ATOM 7783 C CA . PHE B 1 285 ? 6.426 27.406 17.609 1 98.69 285 PHE B CA 1
ATOM 7784 C C . PHE B 1 285 ? 7.82 27.953 17.906 1 98.69 285 PHE B C 1
ATOM 7786 O O . PHE B 1 285 ? 8.195 28.109 19.078 1 98.69 285 PHE B O 1
ATOM 7793 N N . TYR B 1 286 ? 8.633 28.156 16.906 1 98 286 TYR B N 1
ATOM 7794 C CA . TYR B 1 286 ? 9.961 28.703 17.172 1 98 286 TYR B CA 1
ATOM 7795 C C . TYR B 1 286 ? 10.141 30.047 16.453 1 98 286 TYR B C 1
ATOM 7797 O O . TYR B 1 286 ? 11.102 30.766 16.734 1 98 286 TYR B O 1
ATOM 7805 N N . SER B 1 287 ? 9.211 30.328 15.578 1 97.75 287 SER B N 1
ATOM 7806 C CA . SER B 1 287 ? 9.281 31.578 14.836 1 97.75 287 SER B CA 1
ATOM 7807 C C . SER B 1 287 ? 7.887 32.094 14.484 1 97.75 287 SER B C 1
ATOM 7809 O O . SER B 1 287 ? 6.891 31.406 14.711 1 97.75 287 SER B O 1
ATOM 7811 N N . GLY B 1 288 ? 7.84 33.375 14.016 1 97.88 288 GLY B N 1
ATOM 7812 C CA . GLY B 1 288 ? 6.602 34 13.609 1 97.88 288 GLY B CA 1
ATOM 7813 C C . GLY B 1 288 ? 6.328 35.312 14.352 1 97.88 288 GLY B C 1
ATOM 7814 O O . GLY B 1 288 ? 6.883 35.531 15.43 1 97.88 288 GLY B O 1
ATOM 7815 N N . SER B 1 289 ? 5.477 36.094 13.734 1 98.31 289 SER B N 1
ATOM 7816 C CA . SER B 1 289 ? 5.082 37.375 14.32 1 98.31 289 SER B CA 1
ATOM 7817 C C . SER B 1 289 ? 3.744 37.844 13.758 1 98.31 289 SER B C 1
ATOM 7819 O O . SER B 1 289 ? 3.461 37.656 12.578 1 98.31 289 SER B O 1
ATOM 7821 N N . SER B 1 290 ? 3.014 38.5 14.594 1 98.25 290 SER B N 1
ATOM 7822 C CA . SER B 1 290 ? 1.715 39.031 14.172 1 98.25 290 SER B CA 1
ATOM 7823 C C . SER B 1 290 ? 1.869 40.219 13.25 1 98.25 290 SER B C 1
ATOM 7825 O O . SER B 1 290 ? 0.908 40.656 12.602 1 98.25 290 SER B O 1
ATOM 7827 N N . THR B 1 291 ? 3.094 40.688 13.094 1 98.06 291 THR B N 1
ATOM 7828 C CA . THR B 1 291 ? 3.326 41.938 12.375 1 98.06 291 THR B CA 1
ATOM 7829 C C . THR B 1 291 ? 3.752 41.656 10.938 1 98.06 291 THR B C 1
ATOM 7831 O O . THR B 1 291 ? 4.012 42.594 10.172 1 98.06 291 THR B O 1
ATOM 7834 N N . LEU B 1 292 ? 3.824 40.406 10.57 1 98.38 292 LEU B N 1
ATOM 7835 C CA . LEU B 1 292 ? 4.273 40.094 9.219 1 98.38 292 LEU B CA 1
ATOM 7836 C C . LEU B 1 292 ? 3.344 40.75 8.18 1 98.38 292 LEU B C 1
ATOM 7838 O O . LEU B 1 292 ? 2.127 40.781 8.383 1 98.38 292 LEU B O 1
ATOM 7842 N N . ASP B 1 293 ? 3.908 41.156 7.051 1 97.12 293 ASP B N 1
ATOM 7843 C CA . ASP B 1 293 ? 3.143 41.812 6.012 1 97.12 293 ASP B CA 1
ATOM 7844 C C . ASP B 1 293 ? 2.035 40.938 5.465 1 97.12 293 ASP B C 1
ATOM 7846 O O . ASP B 1 293 ? 0.969 41.406 5.078 1 97.12 293 ASP B O 1
ATOM 7850 N N . VAL B 1 294 ? 2.33 39.688 5.449 1 97.25 294 VAL B N 1
ATOM 7851 C CA . VAL B 1 294 ? 1.387 38.75 4.875 1 97.25 294 VAL B CA 1
ATOM 7852 C C . VAL B 1 294 ? 0.129 38.688 5.738 1 97.25 294 VAL B C 1
ATOM 7854 O O . VAL B 1 294 ? -0.939 38.281 5.258 1 97.25 294 VAL B O 1
ATOM 7857 N N . TYR B 1 295 ? 0.186 39.156 7.016 1 98.19 295 TYR B N 1
ATOM 7858 C CA . TYR B 1 295 ? -0.928 39.062 7.949 1 98.19 295 TYR B CA 1
ATOM 7859 C C . TYR B 1 295 ? -1.684 40.375 8.039 1 98.19 295 TYR B C 1
ATOM 7861 O O . TYR B 1 295 ? -2.506 40.562 8.945 1 98.19 295 TYR B O 1
ATOM 7869 N N . ASP B 1 296 ? -1.425 41.281 7.137 1 97.62 296 ASP B N 1
ATOM 7870 C CA . ASP B 1 296 ? -2.172 42.531 7.141 1 97.62 296 ASP B CA 1
ATOM 7871 C C . ASP B 1 296 ? -3.672 42.281 7.008 1 97.62 296 ASP B C 1
ATOM 7873 O O . ASP B 1 296 ? -4.141 41.844 5.961 1 97.62 296 ASP B O 1
ATOM 7877 N N . GLY B 1 297 ? -4.461 42.688 8.062 1 98.38 297 GLY B N 1
ATOM 7878 C CA . GLY B 1 297 ? -5.871 42.344 8.125 1 98.38 297 GLY B CA 1
ATOM 7879 C C . GLY B 1 297 ? -6.762 43.344 7.426 1 98.38 297 GLY B C 1
ATOM 7880 O O . GLY B 1 297 ? -7.984 43.188 7.391 1 98.38 297 GLY B O 1
ATOM 7881 N N . LYS B 1 298 ? -6.223 44.375 6.754 1 98.19 298 LYS B N 1
ATOM 7882 C CA . LYS B 1 298 ? -7.016 45.5 6.266 1 98.19 298 LYS B CA 1
ATOM 7883 C C . LYS B 1 298 ? -7.961 45.062 5.152 1 98.19 298 LYS B C 1
ATOM 7885 O O . LYS B 1 298 ? -9.109 45.5 5.094 1 98.19 298 LYS B O 1
ATOM 7890 N N . TYR B 1 299 ? -7.504 44.156 4.219 1 98.56 299 TYR B N 1
ATOM 7891 C CA . TYR B 1 299 ? -8.352 43.75 3.104 1 98.56 299 TYR B CA 1
ATOM 7892 C C . TYR B 1 299 ? -9.508 42.875 3.582 1 98.56 299 TYR B C 1
ATOM 7894 O O . TYR B 1 299 ? -10.656 43.062 3.178 1 98.56 299 TYR B O 1
ATOM 7902 N N . LEU B 1 300 ? -9.141 41.906 4.398 1 98.69 300 LEU B N 1
ATOM 7903 C CA . LEU B 1 300 ? -10.156 41 4.938 1 98.69 300 LEU B CA 1
ATOM 7904 C C . LEU B 1 300 ? -11.203 41.781 5.734 1 98.69 300 LEU B C 1
ATOM 7906 O O . LEU B 1 300 ? -12.398 41.562 5.566 1 98.69 300 LEU B O 1
ATOM 7910 N N . SER B 1 301 ? -10.781 42.656 6.602 1 98.75 301 SER B N 1
ATOM 7911 C CA . SER B 1 301 ? -11.664 43.469 7.418 1 98.75 301 SER B CA 1
ATOM 7912 C C . SER B 1 301 ? -12.57 44.344 6.551 1 98.75 301 SER B C 1
ATOM 7914 O O . SER B 1 301 ? -13.773 44.406 6.777 1 98.75 301 SER B O 1
ATOM 7916 N N . TYR B 1 302 ? -12 45 5.57 1 98.25 302 TYR B N 1
ATOM 7917 C CA . TYR B 1 302 ? -12.719 45.938 4.727 1 98.25 302 TYR B CA 1
ATOM 7918 C C . TYR B 1 302 ? -13.727 45.25 3.834 1 98.25 302 TYR B C 1
ATOM 7920 O O . TYR B 1 302 ? -14.898 45.625 3.773 1 98.25 302 TYR B O 1
ATOM 7928 N N . VAL B 1 303 ? -13.273 44.188 3.137 1 98.12 303 VAL B N 1
ATOM 7929 C CA . VAL B 1 303 ? -14.07 43.531 2.107 1 98.12 303 VAL B CA 1
ATOM 7930 C C . VAL B 1 303 ? -15.25 42.812 2.752 1 98.12 303 VAL B C 1
ATOM 7932 O O . VAL B 1 303 ? -16.359 42.812 2.215 1 98.12 303 VAL B O 1
ATOM 7935 N N . GLU B 1 304 ? -15.023 42.219 3.885 1 98 304 GLU B N 1
ATOM 7936 C CA . GLU B 1 304 ? -16.047 41.375 4.465 1 98 304 GLU B CA 1
ATOM 7937 C C . GLU B 1 304 ? -16.734 42.031 5.652 1 98 304 GLU B C 1
ATOM 7939 O O . GLU B 1 304 ? -17.625 41.469 6.27 1 98 304 GLU B O 1
ATOM 7944 N N . ASN B 1 305 ? -16.328 43.188 6.02 1 97.81 305 ASN B N 1
ATOM 7945 C CA . ASN B 1 305 ? -16.906 43.969 7.109 1 97.81 305 ASN B CA 1
ATOM 7946 C C . ASN B 1 305 ? -16.875 43.188 8.422 1 97.81 305 ASN B C 1
ATOM 7948 O O . ASN B 1 305 ? -17.906 43.031 9.07 1 97.81 305 ASN B O 1
ATOM 7952 N N . ILE B 1 306 ? -15.695 42.781 8.766 1 98.5 306 ILE B N 1
ATOM 7953 C CA . ILE B 1 306 ? -15.484 42.062 10.016 1 98.5 306 ILE B CA 1
ATOM 7954 C C . ILE B 1 306 ? -14.273 42.625 10.75 1 98.5 306 ILE B C 1
ATOM 7956 O O . ILE B 1 306 ? -13.453 43.312 10.148 1 98.5 306 ILE B O 1
ATOM 7960 N N . VAL B 1 307 ? -14.188 42.375 12.062 1 98.81 307 VAL B N 1
ATOM 7961 C CA . VAL B 1 307 ? -13.023 42.75 12.844 1 98.81 307 VAL B CA 1
ATOM 7962 C C . VAL B 1 307 ? -11.961 41.656 12.789 1 98.81 307 VAL B C 1
ATOM 7964 O O . VAL B 1 307 ? -12.273 40.469 12.977 1 98.81 307 VAL B O 1
ATOM 7967 N N . VAL B 1 308 ? -10.742 42 12.445 1 98.88 308 VAL B N 1
ATOM 7968 C CA . VAL B 1 308 ? -9.633 41.062 12.422 1 98.88 308 VAL B CA 1
ATOM 7969 C C . VAL B 1 308 ? -8.633 41.406 13.531 1 98.88 308 VAL B C 1
ATOM 7971 O O . VAL B 1 308 ? -8.312 42.594 13.742 1 98.88 308 VAL B O 1
ATOM 7974 N N . VAL B 1 309 ? -8.219 40.438 14.273 1 98.94 309 VAL B N 1
ATOM 7975 C CA . VAL B 1 309 ? -7.266 40.625 15.367 1 98.94 309 VAL B CA 1
ATOM 7976 C C . VAL B 1 309 ? -6.09 39.656 15.188 1 98.94 309 VAL B C 1
ATOM 7978 O O . VAL B 1 309 ? -6.266 38.531 14.719 1 98.94 309 VAL B O 1
ATOM 7981 N N . SER B 1 310 ? -4.91 40.062 15.438 1 98.75 310 SER B N 1
ATOM 7982 C CA . SER B 1 310 ? -3.734 39.188 15.539 1 98.75 310 SER B CA 1
ATOM 7983 C C . SER B 1 310 ? -2.973 39.469 16.828 1 98.75 310 SER B C 1
ATOM 7985 O O . SER B 1 310 ? -3.1 40.531 17.438 1 98.75 310 SER B O 1
ATOM 7987 N N . MET B 1 311 ? -2.16 38.5 17.312 1 98.75 311 MET B N 1
ATOM 7988 C CA . MET B 1 311 ? -1.453 38.688 18.594 1 98.75 311 MET B CA 1
ATOM 7989 C C . MET B 1 311 ? -0.085 38 18.531 1 98.75 311 MET B C 1
ATOM 7991 O O . MET B 1 311 ? 0.1 37 17.828 1 98.75 311 MET B O 1
ATOM 7995 N N . ASN B 1 312 ? 0.792 38.531 19.281 1 98.75 312 ASN B N 1
ATOM 7996 C CA . ASN B 1 312 ? 2.066 37.875 19.531 1 98.75 312 ASN B CA 1
ATOM 7997 C C . ASN B 1 312 ? 1.968 36.906 20.703 1 98.75 312 ASN B C 1
ATOM 7999 O O . ASN B 1 312 ? 1.055 37 21.516 1 98.75 312 ASN B O 1
ATOM 8003 N N . TYR B 1 313 ? 2.83 36 20.703 1 98.81 313 TYR B N 1
ATOM 8004 C CA . TYR B 1 313 ? 3.072 35.094 21.828 1 98.81 313 TYR B CA 1
ATOM 8005 C C . TYR B 1 313 ? 4.527 34.625 21.859 1 98.81 313 TYR B C 1
ATOM 8007 O O . TYR B 1 313 ? 5.23 34.719 20.844 1 98.81 313 TYR B O 1
ATOM 8015 N N . ARG B 1 314 ? 5.066 34.281 22.969 1 98.19 314 ARG B N 1
ATOM 8016 C CA . ARG B 1 314 ? 6.441 33.812 23.094 1 98.19 314 ARG B CA 1
ATOM 8017 C C . ARG B 1 314 ? 6.633 32.469 22.375 1 98.19 314 ARG B C 1
ATOM 8019 O O . ARG B 1 314 ? 5.777 31.594 22.438 1 98.19 314 ARG B O 1
ATOM 8026 N N . VAL B 1 315 ? 7.781 32.344 21.766 1 98.56 315 VAL B N 1
ATOM 8027 C CA . VAL B 1 315 ? 8.062 31.156 20.969 1 98.56 315 VAL B CA 1
ATOM 8028 C C . VAL B 1 315 ? 9.375 30.531 21.422 1 98.56 315 VAL B C 1
ATOM 8030 O O . VAL B 1 315 ? 10.055 31.078 22.297 1 98.56 315 VAL B O 1
ATOM 8033 N N . GLY B 1 316 ? 9.703 29.375 20.859 1 98.19 316 GLY B N 1
ATOM 8034 C CA . GLY B 1 316 ? 10.945 28.688 21.203 1 98.19 316 GLY B CA 1
ATOM 8035 C C . GLY B 1 316 ? 11.062 28.375 22.688 1 98.19 316 GLY B C 1
ATOM 8036 O O . GLY B 1 316 ? 10.07 28.062 23.344 1 98.19 316 GLY B O 1
ATOM 8037 N N . ALA B 1 317 ? 12.258 28.484 23.125 1 97.94 317 ALA B N 1
ATOM 8038 C CA . ALA B 1 317 ? 12.531 28.219 24.531 1 97.94 317 ALA B CA 1
ATOM 8039 C C . ALA B 1 317 ? 11.789 29.219 25.422 1 97.94 317 ALA B C 1
ATOM 8041 O O . ALA B 1 317 ? 11.398 28.875 26.547 1 97.94 317 ALA B O 1
ATOM 8042 N N . PHE B 1 318 ? 11.508 30.391 24.906 1 98.19 318 PHE B N 1
ATOM 8043 C CA . PHE B 1 318 ? 10.836 31.422 25.688 1 98.19 318 PHE B CA 1
ATOM 8044 C C . PHE B 1 318 ? 9.375 31.031 25.953 1 98.19 318 PHE B C 1
ATOM 8046 O O . PHE B 1 318 ? 8.805 31.391 26.984 1 98.19 318 PHE B O 1
ATOM 8053 N N . GLY B 1 319 ? 8.812 30.344 25.016 1 98.19 319 GLY B N 1
ATOM 8054 C CA . GLY B 1 319 ? 7.391 30.031 25.109 1 98.19 319 GLY B CA 1
ATOM 8055 C C . GLY B 1 319 ? 7.109 28.625 25.625 1 98.19 319 GLY B C 1
ATOM 8056 O O . GLY B 1 319 ? 6.027 28.359 26.141 1 98.19 319 GLY B O 1
ATOM 8057 N N . PHE B 1 320 ? 8.148 27.719 25.594 1 98.06 320 PHE B N 1
ATOM 8058 C CA . PHE B 1 320 ? 7.77 26.328 25.781 1 98.06 320 PHE B CA 1
ATOM 8059 C C . PHE B 1 320 ? 8.836 25.578 26.578 1 98.06 320 PHE B C 1
ATOM 8061 O O . PHE B 1 320 ? 8.898 24.344 26.531 1 98.06 320 PHE B O 1
ATOM 8068 N N . LEU B 1 321 ? 9.633 26.281 27.281 1 96.5 321 LEU B N 1
ATOM 8069 C CA . LEU B 1 321 ? 10.594 25.688 28.203 1 96.5 321 LEU B CA 1
ATOM 8070 C C . LEU B 1 321 ? 9.875 25.016 29.375 1 96.5 321 LEU B C 1
ATOM 8072 O O . LEU B 1 321 ? 9.133 25.672 30.109 1 96.5 321 LEU B O 1
ATOM 8076 N N . ALA B 1 322 ? 10.148 23.75 29.531 1 95 322 ALA B N 1
ATOM 8077 C CA . ALA B 1 322 ? 9.445 22.984 30.578 1 95 322 ALA B CA 1
ATOM 8078 C C . ALA B 1 322 ? 10.43 22.438 31.609 1 95 322 ALA B C 1
ATOM 8080 O O . ALA B 1 322 ? 11.273 21.609 31.297 1 95 322 ALA B O 1
ATOM 8081 N N . VAL B 1 323 ? 10.266 22.906 32.781 1 93.81 323 VAL B N 1
ATOM 8082 C CA . VAL B 1 323 ? 11.023 22.438 33.938 1 93.81 323 VAL B CA 1
ATOM 8083 C C . VAL B 1 323 ? 10.062 22.078 35.062 1 93.81 323 VAL B C 1
ATOM 8085 O O . VAL B 1 323 ? 9.789 22.891 35.938 1 93.81 323 VAL B O 1
ATOM 8088 N N . PRO B 1 324 ? 9.625 20.844 35.094 1 86.56 324 PRO B N 1
ATOM 8089 C CA . PRO B 1 324 ? 8.555 20.406 36 1 86.56 324 PRO B CA 1
ATOM 8090 C C . PRO B 1 324 ? 8.875 20.672 37.469 1 86.56 324 PRO B C 1
ATOM 8092 O O . PRO B 1 324 ? 7.969 20.906 38.281 1 86.56 324 PRO B O 1
ATOM 8095 N N . GLY B 1 325 ? 10.039 20.688 37.812 1 81.31 325 GLY B N 1
ATOM 8096 C CA . GLY B 1 325 ? 10.406 20.922 39.219 1 81.31 325 GLY B CA 1
ATOM 8097 C C . GLY B 1 325 ? 10.352 22.375 39.594 1 81.31 325 GLY B C 1
ATOM 8098 O O . GLY B 1 325 ? 10.539 22.719 40.781 1 81.31 325 GLY B O 1
ATOM 8099 N N . SER B 1 326 ? 9.992 23.219 38.688 1 84.25 326 SER B N 1
ATOM 8100 C CA . SER B 1 326 ? 9.898 24.641 38.938 1 84.25 326 SER B CA 1
ATOM 8101 C C . SER B 1 326 ? 8.57 25.219 38.469 1 84.25 326 SER B C 1
ATOM 8103 O O . SER B 1 326 ? 8.211 25.062 37.281 1 84.25 326 SER B O 1
ATOM 8105 N N . LYS B 1 327 ? 7.953 25.875 39.312 1 85.69 327 LYS B N 1
ATOM 8106 C CA . LYS B 1 327 ? 6.707 26.531 38.938 1 85.69 327 LYS B CA 1
ATOM 8107 C C . LYS B 1 327 ? 6.973 27.75 38.031 1 85.69 327 LYS B C 1
ATOM 8109 O O . LYS B 1 327 ? 6.059 28.25 37.375 1 85.69 327 LYS B O 1
ATOM 8114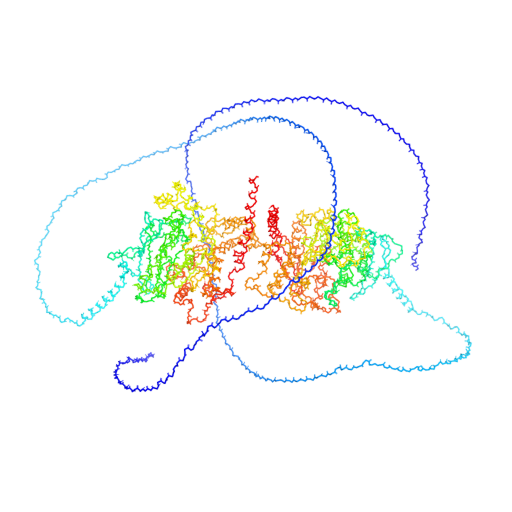 N N . GLU B 1 328 ? 8.172 28.109 37.969 1 88.19 328 GLU B N 1
ATOM 8115 C CA . GLU B 1 328 ? 8.539 29.328 37.25 1 88.19 328 GLU B CA 1
ATOM 8116 C C . GLU B 1 328 ? 8.734 29.047 35.75 1 88.19 328 GLU B C 1
ATOM 8118 O O . GLU B 1 328 ? 8.836 29.984 34.969 1 88.19 328 GLU B O 1
ATOM 8123 N N . ALA B 1 329 ? 8.766 27.844 35.406 1 86.5 329 ALA B N 1
ATOM 8124 C CA . ALA B 1 329 ? 8.844 27.453 34 1 86.5 329 ALA B CA 1
ATOM 8125 C C . ALA B 1 329 ? 7.957 26.25 33.719 1 86.5 329 ALA B C 1
ATOM 8127 O O . ALA B 1 329 ? 8.453 25.172 33.375 1 86.5 329 ALA B O 1
ATOM 8128 N N . PRO B 1 330 ? 6.703 26.406 33.719 1 87.5 330 PRO B N 1
ATOM 8129 C CA . PRO B 1 330 ? 5.754 25.297 33.625 1 87.5 330 PRO B CA 1
ATOM 8130 C C . PRO B 1 330 ? 5.676 24.688 32.25 1 87.5 330 PRO B C 1
ATOM 8132 O O . PRO B 1 330 ? 5.117 23.594 32.062 1 87.5 330 PRO B O 1
ATOM 8135 N N . GLY B 1 331 ? 6.242 25.359 31.422 1 91.75 331 GLY B N 1
ATOM 8136 C CA . GLY B 1 331 ? 6.004 24.953 30.047 1 91.75 331 GLY B CA 1
ATOM 8137 C C . GLY B 1 331 ? 4.746 25.562 29.453 1 91.75 331 GLY B C 1
ATOM 8138 O O . GLY B 1 331 ? 3.916 26.109 30.172 1 91.75 331 GLY B O 1
ATOM 8139 N N . ASN B 1 332 ? 4.574 25.734 28.234 1 97.12 332 ASN B N 1
ATOM 8140 C CA . ASN B 1 332 ? 3.391 26.109 27.469 1 97.12 332 ASN B CA 1
ATOM 8141 C C . ASN B 1 332 ? 3.021 27.562 27.672 1 97.12 332 ASN B C 1
ATOM 8143 O O . ASN B 1 332 ? 1.855 27.938 27.547 1 97.12 332 ASN B O 1
ATOM 8147 N N . VAL B 1 333 ? 3.9 28.359 28.188 1 97.94 333 VAL B N 1
ATOM 8148 C CA . VAL B 1 333 ? 3.545 29.75 28.438 1 97.94 333 VAL B CA 1
ATOM 8149 C C . VAL B 1 333 ? 3.201 30.453 27.141 1 97.94 333 VAL B C 1
ATOM 8151 O O . VAL B 1 333 ? 2.438 31.422 27.125 1 97.94 333 VAL B O 1
ATOM 8154 N N . GLY B 1 334 ? 3.754 29.969 25.984 1 98.69 334 GLY B N 1
ATOM 8155 C CA . GLY B 1 334 ? 3.303 30.469 24.703 1 98.69 334 GLY B CA 1
ATOM 8156 C C . GLY B 1 334 ? 1.813 30.281 24.484 1 98.69 334 GLY B C 1
ATOM 8157 O O . GLY B 1 334 ? 1.147 31.188 23.953 1 98.69 334 GLY B O 1
ATOM 8158 N N . LEU B 1 335 ? 1.264 29.156 24.859 1 98.75 335 LEU B N 1
ATOM 8159 C CA . LEU B 1 335 ? -0.171 28.906 24.766 1 98.75 335 LEU B CA 1
ATOM 8160 C C . LEU B 1 335 ? -0.936 29.75 25.766 1 98.75 335 LEU B C 1
ATOM 8162 O O . LEU B 1 335 ? -2.049 30.219 25.5 1 98.75 335 LEU B O 1
ATOM 8166 N N . LEU B 1 336 ? -0.366 29.922 26.906 1 98.56 336 LEU B N 1
ATOM 8167 C CA . LEU B 1 336 ? -0.992 30.75 27.938 1 98.56 336 LEU B CA 1
ATOM 8168 C C . LEU B 1 336 ? -1.018 32.219 27.516 1 98.56 336 LEU B C 1
ATOM 8170 O O . LEU B 1 336 ? -1.953 32.938 27.859 1 98.56 336 LEU B O 1
ATOM 8174 N N . ASP B 1 337 ? 0.047 32.656 26.828 1 98.88 337 ASP B N 1
ATOM 8175 C CA . ASP B 1 337 ? 0.008 33.969 26.234 1 98.88 337 ASP B CA 1
ATOM 8176 C C . ASP B 1 337 ? -1.2 34.125 25.312 1 98.88 337 ASP B C 1
ATOM 8178 O O . ASP B 1 337 ? -1.912 35.125 25.359 1 98.88 337 ASP B O 1
ATOM 8182 N N . GLN B 1 338 ? -1.432 33.188 24.438 1 98.94 338 GLN B N 1
ATOM 8183 C CA . GLN B 1 338 ? -2.564 33.188 23.531 1 98.94 338 GLN B CA 1
ATOM 8184 C C . GLN B 1 338 ? -3.889 33.25 24.281 1 98.94 338 GLN B C 1
ATOM 8186 O O . GLN B 1 338 ? -4.793 34 23.922 1 98.94 338 GLN B O 1
ATOM 8191 N N . ARG B 1 339 ? -4 32.406 25.297 1 98.81 339 ARG B N 1
ATOM 8192 C CA . ARG B 1 339 ? -5.223 32.375 26.094 1 98.81 339 ARG B CA 1
ATOM 8193 C C . ARG B 1 339 ? -5.492 33.75 26.734 1 98.81 339 ARG B C 1
ATOM 8195 O O . ARG B 1 339 ? -6.633 34.188 26.781 1 98.81 339 ARG B O 1
ATOM 8202 N N . LEU B 1 340 ? -4.445 34.344 27.266 1 98.88 340 LEU B N 1
ATOM 8203 C CA . LEU B 1 340 ? -4.613 35.656 27.875 1 98.88 340 LEU B CA 1
ATOM 8204 C C . LEU B 1 340 ? -5.066 36.688 26.844 1 98.88 340 LEU B C 1
ATOM 8206 O O . LEU B 1 340 ? -5.879 37.562 27.156 1 98.88 340 LEU B O 1
ATOM 8210 N N . ALA B 1 341 ? -4.492 36.625 25.672 1 98.88 341 ALA B N 1
ATOM 8211 C CA . ALA B 1 341 ? -4.938 37.5 24.594 1 98.88 341 ALA B CA 1
ATOM 8212 C C . ALA B 1 341 ? -6.418 37.312 24.297 1 98.88 341 ALA B C 1
ATOM 8214 O O . ALA B 1 341 ? -7.156 38.25 24.078 1 98.88 341 ALA B O 1
ATOM 8215 N N . LEU B 1 342 ? -6.855 36.062 24.219 1 98.94 342 LEU B N 1
ATOM 8216 C CA . LEU B 1 342 ? -8.258 35.75 23.969 1 98.94 342 LEU B CA 1
ATOM 8217 C C . LEU B 1 342 ? -9.148 36.281 25.078 1 98.94 342 LEU B C 1
ATOM 8219 O O . LEU B 1 342 ? -10.258 36.75 24.828 1 98.94 342 LEU B O 1
ATOM 8223 N N . GLN B 1 343 ? -8.656 36.219 26.312 1 98.81 343 GLN B N 1
ATOM 8224 C CA . GLN B 1 343 ? -9.383 36.812 27.422 1 98.81 343 GLN B CA 1
ATOM 8225 C C . GLN B 1 343 ? -9.508 38.312 27.266 1 98.81 343 GLN B C 1
ATOM 8227 O O . GLN B 1 343 ? -10.57 38.906 27.5 1 98.81 343 GLN B O 1
ATOM 8232 N N . TRP B 1 344 ? -8.438 38.906 26.891 1 98.81 344 TRP B N 1
ATOM 8233 C CA . TRP B 1 344 ? -8.469 40.344 26.625 1 98.81 344 TRP B CA 1
ATOM 8234 C C . TRP B 1 344 ? -9.508 40.688 25.562 1 98.81 344 TRP B C 1
ATOM 8236 O O . TRP B 1 344 ? -10.242 41.656 25.688 1 98.81 344 TRP B O 1
ATOM 8246 N N . ILE B 1 345 ? -9.547 39.938 24.5 1 98.81 345 ILE B N 1
ATOM 8247 C CA . ILE B 1 345 ? -10.477 40.156 23.391 1 98.81 345 ILE B CA 1
ATOM 8248 C C . ILE B 1 345 ? -11.914 40 23.906 1 98.81 345 ILE B C 1
ATOM 8250 O O . ILE B 1 345 ? -12.766 40.844 23.594 1 98.81 345 ILE B O 1
ATOM 8254 N N . GLN B 1 346 ? -12.188 39.062 24.719 1 98.56 346 GLN B N 1
ATOM 8255 C CA . GLN B 1 346 ? -13.523 38.875 25.281 1 98.56 346 GLN B CA 1
ATOM 8256 C C . GLN B 1 346 ? -13.953 40.094 26.078 1 98.56 346 GLN B C 1
ATOM 8258 O O . GLN B 1 346 ? -15.117 40.5 26.047 1 98.56 346 GLN B O 1
ATOM 8263 N N . ASN B 1 347 ? -13.023 40.688 26.672 1 98.25 347 ASN B N 1
ATOM 8264 C CA . ASN B 1 347 ? -13.328 41.781 27.594 1 98.25 347 ASN B CA 1
ATOM 8265 C C . ASN B 1 347 ? -13.398 43.125 26.891 1 98.25 347 ASN B C 1
ATOM 8267 O O . ASN B 1 347 ? -14.039 44.062 27.375 1 98.25 347 ASN B O 1
ATOM 8271 N N . ASN B 1 348 ? -12.781 43.219 25.688 1 98.5 348 ASN B N 1
ATOM 8272 C CA . ASN B 1 348 ? -12.562 44.562 25.188 1 98.5 348 ASN B CA 1
ATOM 8273 C C . ASN B 1 348 ? -13.039 44.719 23.75 1 98.5 348 ASN B C 1
ATOM 8275 O O . ASN B 1 348 ? -13.234 45.844 23.266 1 98.5 348 ASN B O 1
ATOM 8279 N N . ILE B 1 349 ? -13.305 43.656 23.016 1 98.62 349 ILE B N 1
ATOM 8280 C CA . ILE B 1 349 ? -13.422 43.75 21.562 1 98.62 349 ILE B CA 1
ATOM 8281 C C . ILE B 1 349 ? -14.68 44.531 21.188 1 98.62 349 ILE B C 1
ATOM 8283 O O . ILE B 1 349 ? -14.758 45.094 20.094 1 98.62 349 ILE B O 1
ATOM 8287 N N . HIS B 1 350 ? -15.672 44.5 22.062 1 97.75 350 HIS B N 1
ATOM 8288 C CA . HIS B 1 350 ? -16.906 45.219 21.797 1 97.75 350 HIS B CA 1
ATOM 8289 C C . HIS B 1 350 ? -16.672 46.719 21.688 1 97.75 350 HIS B C 1
ATOM 8291 O O . HIS B 1 350 ? -17.391 47.438 20.969 1 97.75 350 HIS B O 1
ATOM 8297 N N . PHE B 1 351 ? -15.617 47.312 22.297 1 97.56 351 PHE B N 1
ATOM 8298 C CA . PHE B 1 351 ? -15.281 48.719 22.188 1 97.56 351 PHE B CA 1
ATOM 8299 C C . PHE B 1 351 ? -14.758 49.062 20.797 1 97.56 351 PHE B C 1
ATOM 8301 O O . PHE B 1 351 ? -14.75 50.219 20.406 1 97.56 351 PHE B O 1
ATOM 8308 N N . PHE B 1 352 ? -14.359 48.062 20.094 1 97.94 352 PHE B N 1
ATOM 8309 C CA . PHE B 1 352 ? -13.812 48.25 18.75 1 97.94 352 PHE B CA 1
ATOM 8310 C C . PHE B 1 352 ? -14.836 47.875 17.688 1 97.94 352 PHE B C 1
ATOM 8312 O O . PHE B 1 352 ? -14.508 47.812 16.5 1 97.94 352 PHE B O 1
ATOM 8319 N N . GLY B 1 353 ? -16 47.531 18.172 1 97.62 353 GLY B N 1
ATOM 8320 C CA . GLY B 1 353 ? -17.078 47.188 17.25 1 97.62 353 GLY B CA 1
ATOM 8321 C C . GLY B 1 353 ? -17.234 45.688 17.031 1 97.62 353 GLY B C 1
ATOM 8322 O O . GLY B 1 353 ? -18.094 45.25 16.266 1 97.62 353 GLY B O 1
ATOM 8323 N N . GLY B 1 354 ? -16.438 44.906 17.688 1 98.5 354 GLY B N 1
ATOM 8324 C CA . GLY B 1 354 ? -16.531 43.469 17.562 1 98.5 354 GLY B CA 1
ATOM 8325 C C . GLY B 1 354 ? -17.531 42.844 18.516 1 98.5 354 GLY B C 1
ATOM 8326 O O . GLY B 1 354 ? -17.891 43.438 19.516 1 98.5 354 GLY B O 1
ATOM 8327 N N . ASN B 1 355 ? -18.016 41.656 18.188 1 98.62 355 ASN B N 1
ATOM 8328 C CA . ASN B 1 355 ? -18.906 40.875 19.016 1 98.62 355 ASN B CA 1
ATOM 8329 C C . ASN B 1 355 ? -18.172 39.781 19.797 1 98.62 355 ASN B C 1
ATOM 8331 O O . ASN B 1 355 ? -17.672 38.812 19.203 1 98.62 355 ASN B O 1
ATOM 8335 N N . PRO B 1 356 ? -18.062 39.844 21.078 1 98.25 356 PRO B N 1
ATOM 8336 C CA . PRO B 1 356 ? -17.328 38.844 21.844 1 98.25 356 PRO B CA 1
ATOM 8337 C C . PRO B 1 356 ? -17.953 37.469 21.766 1 98.25 356 PRO B C 1
ATOM 8339 O O . PRO B 1 356 ? -17.297 36.469 22.062 1 98.25 356 PRO B O 1
ATOM 8342 N N . ASP B 1 357 ? -19.219 37.375 21.344 1 98.06 357 ASP B N 1
ATOM 8343 C CA . ASP B 1 357 ? -19.906 36.062 21.234 1 98.06 357 ASP B CA 1
ATOM 8344 C C . ASP B 1 357 ? -19.734 35.469 19.844 1 98.06 357 ASP B C 1
ATOM 8346 O O . ASP B 1 357 ? -20.203 34.344 19.594 1 98.06 357 ASP B O 1
ATOM 8350 N N . ALA B 1 358 ? -19.078 36.188 19 1 98.44 358 ALA B N 1
ATOM 8351 C CA . ALA B 1 358 ? -18.828 35.719 17.641 1 98.44 358 ALA B CA 1
ATOM 8352 C C . ALA B 1 358 ? -17.344 35.812 17.297 1 98.44 358 ALA B C 1
ATOM 8354 O O . ALA B 1 358 ? -16.969 36.406 16.266 1 98.44 358 ALA B O 1
ATOM 8355 N N . VAL B 1 359 ? -16.562 35.188 18.125 1 98.88 359 VAL B N 1
ATOM 8356 C CA . VAL B 1 359 ? -15.117 35.156 17.938 1 98.88 359 VAL B CA 1
ATOM 8357 C C . VAL B 1 359 ? -14.711 33.812 17.328 1 98.88 359 VAL B C 1
ATOM 8359 O O . VAL B 1 359 ? -14.984 32.75 17.891 1 98.88 359 VAL B O 1
ATOM 8362 N N . THR B 1 360 ? -14.156 33.812 16.141 1 98.94 360 THR B N 1
ATOM 8363 C CA . THR B 1 360 ? -13.57 32.625 15.516 1 98.94 360 THR B CA 1
ATOM 8364 C C . THR B 1 360 ? -12.047 32.719 15.523 1 98.94 360 THR B C 1
ATOM 8366 O O . THR B 1 360 ? -11.469 33.719 15.055 1 98.94 360 THR B O 1
ATOM 8369 N N . ILE B 1 361 ? -11.422 31.734 16.078 1 98.94 361 ILE B N 1
ATOM 8370 C CA . ILE B 1 361 ? -9.961 31.688 16.016 1 98.94 361 ILE B CA 1
ATOM 8371 C C . ILE B 1 361 ? -9.516 30.875 14.805 1 98.94 361 ILE B C 1
ATOM 8373 O O . ILE B 1 361 ? -10.133 29.875 14.453 1 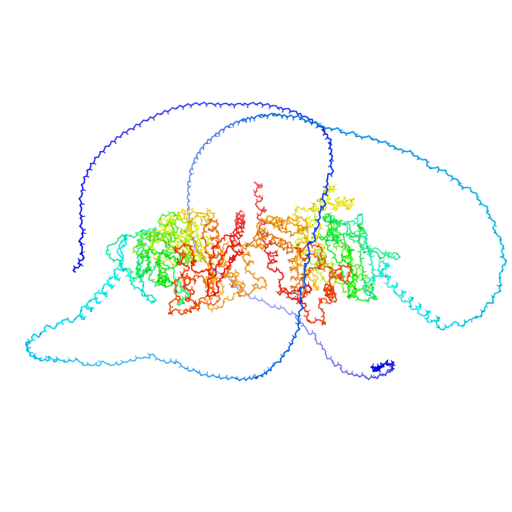98.94 361 ILE B O 1
ATOM 8377 N N . PHE B 1 362 ? -8.547 31.328 14.07 1 98.88 362 PHE B N 1
ATOM 8378 C CA . PHE B 1 362 ? -8 30.625 12.914 1 98.88 362 PHE B CA 1
ATOM 8379 C C . PHE B 1 362 ? -6.48 30.766 12.867 1 98.88 362 PHE B C 1
ATOM 8381 O O . PHE B 1 362 ? -5.926 31.734 13.414 1 98.88 362 PHE B O 1
ATOM 8388 N N . GLY B 1 363 ? -5.809 29.812 12.398 1 98.88 363 GLY B N 1
ATOM 8389 C CA . GLY B 1 363 ? -4.355 29.797 12.344 1 98.88 363 GLY B CA 1
ATOM 8390 C C . GLY B 1 363 ? -3.809 28.781 11.352 1 98.88 363 GLY B C 1
ATOM 8391 O O . GLY B 1 363 ? -4.559 27.953 10.82 1 98.88 363 GLY B O 1
ATOM 8392 N N . GLU B 1 364 ? -2.568 28.891 11.031 1 98.75 364 GLU B N 1
ATOM 8393 C CA . GLU B 1 364 ? -1.876 28.047 10.07 1 98.75 364 GLU B CA 1
ATOM 8394 C C . GLU B 1 364 ? -0.668 27.359 10.703 1 98.75 364 GLU B C 1
ATOM 8396 O O . GLU B 1 364 ? 0.037 27.969 11.516 1 98.75 364 GLU B O 1
ATOM 8401 N N . SER B 1 365 ? -0.432 26.078 10.344 1 98.62 365 SER B N 1
ATOM 8402 C CA . SER B 1 365 ? 0.707 25.312 10.836 1 98.62 365 SER B CA 1
ATOM 8403 C C . SER B 1 365 ? 0.717 25.25 12.359 1 98.62 365 SER B C 1
ATOM 8405 O O . SER B 1 365 ? -0.278 24.859 12.984 1 98.62 365 SER B O 1
ATOM 8407 N N . ALA B 1 366 ? 1.766 25.812 13.031 1 98.81 366 ALA B N 1
ATOM 8408 C CA . ALA B 1 366 ? 1.77 25.859 14.492 1 98.81 366 ALA B CA 1
ATOM 8409 C C . ALA B 1 366 ? 0.579 26.656 15.016 1 98.81 366 ALA B C 1
ATOM 8411 O O . ALA B 1 366 ? 0.035 26.344 16.078 1 98.81 366 ALA B O 1
ATOM 8412 N N . GLY B 1 367 ? 0.139 27.656 14.273 1 98.88 367 GLY B N 1
ATOM 8413 C CA . GLY B 1 367 ? -1.066 28.375 14.633 1 98.88 367 GLY B CA 1
ATOM 8414 C C . GLY B 1 367 ? -2.316 27.516 14.594 1 98.88 367 GLY B C 1
ATOM 8415 O O . GLY B 1 367 ? -3.176 27.625 15.469 1 98.88 367 GLY B O 1
ATOM 8416 N N . ALA B 1 368 ? -2.41 26.688 13.531 1 98.94 368 ALA B N 1
ATOM 8417 C CA . ALA B 1 368 ? -3.529 25.75 13.453 1 98.94 368 ALA B CA 1
ATOM 8418 C C . ALA B 1 368 ? -3.48 24.75 14.602 1 98.94 368 ALA B C 1
ATOM 8420 O O . ALA B 1 368 ? -4.52 24.375 15.148 1 98.94 368 ALA B O 1
ATOM 8421 N N . VAL B 1 369 ? -2.303 24.297 14.906 1 98.88 369 VAL B N 1
ATOM 8422 C CA . VAL B 1 369 ? -2.119 23.406 16.047 1 98.88 369 VAL B CA 1
ATOM 8423 C C . VAL B 1 369 ? -2.596 24.094 17.328 1 98.88 369 VAL B C 1
ATOM 8425 O O . VAL B 1 369 ? -3.287 23.484 18.141 1 98.88 369 VAL B O 1
ATOM 8428 N N . SER B 1 370 ? -2.281 25.344 17.484 1 98.88 370 SER B N 1
ATOM 8429 C CA . SER B 1 370 ? -2.744 26.125 18.641 1 98.88 370 SER B CA 1
ATOM 8430 C C . SER B 1 370 ? -4.266 26.188 18.672 1 98.88 370 SER B C 1
ATOM 8432 O O . SER B 1 370 ? -4.879 26.016 19.734 1 98.88 370 SER B O 1
ATOM 8434 N N . VAL B 1 371 ? -4.848 26.5 17.547 1 98.94 371 VAL B N 1
ATOM 8435 C CA . VAL B 1 371 ? -6.301 26.547 17.469 1 98.94 371 VAL B CA 1
ATOM 8436 C C . VAL B 1 371 ? -6.902 25.234 17.969 1 98.94 371 VAL B C 1
ATOM 8438 O O . VAL B 1 371 ? -7.816 25.234 18.781 1 98.94 371 VAL B O 1
ATOM 8441 N N . GLY B 1 372 ? -6.32 24.141 17.469 1 98.81 372 GLY B N 1
ATOM 8442 C CA . GLY B 1 372 ? -6.785 22.844 17.922 1 98.81 372 GLY B CA 1
ATOM 8443 C C . GLY B 1 372 ? -6.562 22.609 19.406 1 98.81 372 GLY B C 1
ATOM 8444 O O . GLY B 1 372 ? -7.402 22 20.062 1 98.81 372 GLY B O 1
ATOM 8445 N N . MET B 1 373 ? -5.488 23.109 19.875 1 98.81 373 MET B N 1
ATOM 8446 C CA . MET B 1 373 ? -5.176 22.938 21.297 1 98.81 373 MET B CA 1
ATOM 8447 C C . MET B 1 373 ? -6.133 23.75 22.156 1 98.81 373 MET B C 1
ATOM 8449 O O . MET B 1 373 ? -6.496 23.312 23.266 1 98.81 373 MET B O 1
ATOM 8453 N N . HIS B 1 374 ? -6.535 24.891 21.75 1 98.88 374 HIS B N 1
ATOM 8454 C CA . HIS B 1 374 ? -7.543 25.672 22.469 1 98.88 374 HIS B CA 1
ATOM 8455 C C . HIS B 1 374 ? -8.898 24.969 22.438 1 98.88 374 HIS B C 1
ATOM 8457 O O . HIS B 1 374 ? -9.664 25.047 23.391 1 98.88 374 HIS B O 1
ATOM 8463 N N . LEU B 1 375 ? -9.227 24.281 21.328 1 98.62 375 LEU B N 1
ATOM 8464 C CA . LEU B 1 375 ? -10.43 23.453 21.281 1 98.62 375 LEU B CA 1
ATOM 8465 C C . LEU B 1 375 ? -10.383 22.359 22.344 1 98.62 375 LEU B C 1
ATOM 8467 O O . LEU B 1 375 ? -11.414 22.016 22.922 1 98.62 375 LEU B O 1
ATOM 8471 N N . LEU B 1 376 ? -9.188 21.875 22.594 1 98.31 376 LEU B N 1
ATOM 8472 C CA . LEU B 1 376 ? -9.008 20.766 23.531 1 98.31 376 LEU B CA 1
ATOM 8473 C C . LEU B 1 376 ? -8.969 21.25 24.969 1 98.31 376 LEU B C 1
ATOM 8475 O O . LEU B 1 376 ? -9.438 20.562 25.875 1 98.31 376 LEU B O 1
ATOM 8479 N N . SER B 1 377 ? -8.445 22.406 25.188 1 98.25 377 SER B N 1
ATOM 8480 C CA . SER B 1 377 ? -8.195 22.906 26.531 1 98.25 377 SER B CA 1
ATOM 8481 C C . SER B 1 377 ? -9.484 23.406 27.188 1 98.25 377 SER B C 1
ATOM 8483 O O . SER B 1 377 ? -10.07 24.391 26.75 1 98.25 377 SER B O 1
ATOM 8485 N N . PRO B 1 378 ? -9.867 22.844 28.297 1 97.75 378 PRO B N 1
ATOM 8486 C CA . PRO B 1 378 ? -11.125 23.234 28.938 1 97.75 378 PRO B CA 1
ATOM 8487 C C . PRO B 1 378 ? -11.156 24.719 29.312 1 97.75 378 PRO B C 1
ATOM 8489 O O . PRO B 1 378 ? -12.195 25.375 29.172 1 97.75 378 PRO B O 1
ATOM 8492 N N . SER B 1 379 ? -10.055 25.266 29.688 1 97.56 379 SER B N 1
ATOM 8493 C CA . SER B 1 379 ? -10.008 26.625 30.188 1 97.56 379 SER B CA 1
ATOM 8494 C C . SER B 1 379 ? -10.031 27.641 29.047 1 97.56 379 SER B C 1
ATOM 8496 O O . SER B 1 379 ? -10.18 28.844 29.266 1 97.56 379 SER B O 1
ATOM 8498 N N . SER B 1 380 ? -9.953 27.203 27.828 1 98.38 380 SER B N 1
ATOM 8499 C CA . SER B 1 380 ? -9.938 28.109 26.688 1 98.38 380 SER B CA 1
ATOM 8500 C C . SER B 1 380 ? -11.273 28.094 25.953 1 98.38 380 SER B C 1
ATOM 8502 O O . SER B 1 380 ? -11.578 29.016 25.188 1 98.38 380 SER B O 1
ATOM 8504 N N . ARG B 1 381 ? -12.117 27.109 26.188 1 98.25 381 ARG B N 1
ATOM 8505 C CA . ARG B 1 381 ? -13.258 26.781 25.344 1 98.25 381 ARG B CA 1
ATOM 8506 C C . ARG B 1 381 ? -14.266 27.922 25.328 1 98.25 381 ARG B C 1
ATOM 8508 O O . ARG B 1 381 ? -14.938 28.156 24.312 1 98.25 381 ARG B O 1
ATOM 8515 N N . SER B 1 382 ? -14.375 28.641 26.391 1 98.38 382 SER B N 1
ATOM 8516 C CA . SER B 1 382 ? -15.406 29.672 26.484 1 98.38 382 SER B CA 1
ATOM 8517 C C . SER B 1 382 ? -14.945 30.969 25.828 1 98.38 382 SER B C 1
ATOM 8519 O O . SER B 1 382 ? -15.742 31.906 25.641 1 98.38 382 SER B O 1
ATOM 8521 N N . LEU B 1 383 ? -13.742 31.047 25.344 1 98.81 383 LEU B N 1
ATOM 8522 C CA . LEU B 1 383 ? -13.156 32.312 24.906 1 98.81 383 LEU B CA 1
ATOM 8523 C C . LEU B 1 383 ? -13.375 32.531 23.406 1 98.81 383 LEU B C 1
ATOM 8525 O O . LEU B 1 383 ? -13.023 33.562 22.875 1 98.81 383 LEU B O 1
ATOM 8529 N N . PHE B 1 384 ? -13.977 31.594 22.719 1 98.81 384 PHE B N 1
ATOM 8530 C CA . PHE B 1 384 ? -14.266 31.703 21.297 1 98.81 384 PHE B CA 1
ATOM 8531 C C . PHE B 1 384 ? -15.469 30.844 20.922 1 98.81 384 PHE B C 1
ATOM 8533 O O . PHE B 1 384 ? -15.922 30.031 21.719 1 98.81 384 PHE B O 1
ATOM 8540 N N . THR B 1 385 ? -15.93 31.047 19.688 1 98.62 385 THR B N 1
ATOM 8541 C CA . THR B 1 385 ? -17.156 30.375 19.25 1 98.62 385 THR B CA 1
ATOM 8542 C C . THR B 1 385 ? -16.844 29.297 18.219 1 98.62 385 THR B C 1
ATOM 8544 O O . THR B 1 385 ? -17.422 28.203 18.266 1 98.62 385 THR B O 1
ATOM 8547 N N . ARG B 1 386 ? -15.984 29.625 17.266 1 98.75 386 ARG B N 1
ATOM 8548 C CA . ARG B 1 386 ? -15.68 28.703 16.172 1 98.75 386 ARG B CA 1
ATOM 8549 C C . ARG B 1 386 ? -14.18 28.641 15.914 1 98.75 386 ARG B C 1
ATOM 8551 O O . ARG B 1 386 ? -13.414 29.406 16.484 1 98.75 386 ARG B O 1
ATOM 8558 N N . ALA B 1 387 ? -13.797 27.656 15.031 1 98.88 387 ALA B N 1
ATOM 8559 C CA . ALA B 1 387 ? -12.359 27.469 14.836 1 98.88 387 ALA B CA 1
ATOM 8560 C C . ALA B 1 387 ? -12.047 27.094 13.391 1 98.88 387 ALA B C 1
ATOM 8562 O O . ALA B 1 387 ? -12.805 26.359 12.75 1 98.88 387 ALA B O 1
ATOM 8563 N N . ILE B 1 388 ? -10.977 27.594 12.828 1 98.94 388 ILE B N 1
ATOM 8564 C CA . ILE B 1 388 ? -10.438 27.25 11.516 1 98.94 388 ILE B CA 1
ATOM 8565 C C . ILE B 1 388 ? -9 26.766 11.656 1 98.94 388 ILE B C 1
ATOM 8567 O O . ILE B 1 388 ? -8.141 27.484 12.18 1 98.94 388 ILE B O 1
ATOM 8571 N N . MET B 1 389 ? -8.719 25.547 11.227 1 98.94 389 MET B N 1
ATOM 8572 C CA . MET B 1 389 ? -7.387 24.969 11.281 1 98.94 389 MET B CA 1
ATOM 8573 C C . MET B 1 389 ? -6.793 24.812 9.883 1 98.94 389 MET B C 1
ATOM 8575 O O . MET B 1 389 ? -7.266 24 9.086 1 98.94 389 MET B O 1
ATOM 8579 N N . GLN B 1 390 ? -5.703 25.562 9.656 1 98.88 390 GLN B N 1
ATOM 8580 C CA . GLN B 1 390 ? -5.055 25.562 8.352 1 98.88 390 GLN B CA 1
ATOM 8581 C C . GLN B 1 390 ? -3.711 24.844 8.406 1 98.88 390 GLN B C 1
ATOM 8583 O O . GLN B 1 390 ? -2.734 25.391 8.93 1 98.88 390 GLN B O 1
ATOM 8588 N N . SER B 1 391 ? -3.588 23.609 7.879 1 98.81 391 SER B N 1
ATOM 8589 C CA . SER B 1 391 ? -2.355 22.859 7.688 1 98.81 391 SER B CA 1
ATOM 8590 C C . SER B 1 391 ? -1.71 22.5 9.023 1 98.81 391 SER B C 1
ATOM 8592 O O . SER B 1 391 ? -0.509 22.703 9.211 1 98.81 391 SER B O 1
ATOM 8594 N N . GLY B 1 392 ? -2.51 22.047 9.938 1 98.69 392 GLY B N 1
ATOM 8595 C CA . GLY B 1 392 ? -1.957 21.609 11.211 1 98.69 392 GLY B CA 1
ATOM 8596 C C . GLY B 1 392 ? -3.008 21.078 12.172 1 98.69 392 GLY B C 1
ATOM 8597 O O . GLY B 1 392 ? -4.148 21.547 12.172 1 98.69 392 GLY B O 1
ATOM 8598 N N . ALA B 1 393 ? -2.598 20.156 13.008 1 98.62 393 ALA B N 1
ATOM 8599 C CA . ALA B 1 393 ? -3.469 19.562 14.023 1 98.62 393 ALA B CA 1
ATOM 8600 C C . ALA B 1 393 ? -2.672 19.141 15.25 1 98.62 393 ALA B C 1
ATOM 8602 O O . ALA B 1 393 ? -1.521 18.719 15.133 1 98.62 393 ALA B O 1
ATOM 8603 N N . PRO B 1 394 ? -3.297 19.219 16.391 1 98.38 394 PRO B N 1
ATOM 8604 C CA . PRO B 1 394 ? -2.568 18.953 17.625 1 98.38 394 PRO B CA 1
ATOM 8605 C C . PRO B 1 394 ? -2.119 17.5 17.75 1 98.38 394 PRO B C 1
ATOM 8607 O O . PRO B 1 394 ? -1.229 17.188 18.547 1 98.38 394 PRO B O 1
ATOM 8610 N N . ASN B 1 395 ? -2.734 16.578 17.062 1 97.19 395 ASN B N 1
ATOM 8611 C CA . ASN B 1 395 ? -2.377 15.164 17.125 1 97.19 395 ASN B CA 1
ATOM 8612 C C . ASN B 1 395 ? -1.229 14.828 16.172 1 97.19 395 ASN B C 1
ATOM 8614 O O . ASN B 1 395 ? -0.885 13.664 15.992 1 97.19 395 ASN B O 1
ATOM 8618 N N . GLY B 1 396 ? -0.639 15.797 15.531 1 96.5 396 GLY B N 1
ATOM 8619 C CA . GLY B 1 396 ? 0.544 15.555 14.719 1 96.5 396 GLY B CA 1
ATOM 8620 C C . GLY B 1 396 ? 1.735 15.078 15.531 1 96.5 396 GLY B C 1
ATOM 8621 O O . GLY B 1 396 ? 1.901 15.469 16.688 1 96.5 396 GLY B O 1
ATOM 8622 N N . PRO B 1 397 ? 2.611 14.289 14.953 1 94.81 397 PRO B N 1
ATOM 8623 C CA . PRO B 1 397 ? 3.715 13.703 15.719 1 94.81 397 PRO B CA 1
ATOM 8624 C C . PRO B 1 397 ? 4.73 14.75 16.188 1 94.81 397 PRO B C 1
ATOM 8626 O O . PRO B 1 397 ? 5.516 14.484 17.094 1 94.81 397 PRO B O 1
ATOM 8629 N N . TRP B 1 398 ? 4.688 15.891 15.641 1 96.38 398 TRP B N 1
ATOM 8630 C CA . TRP B 1 398 ? 5.633 16.953 15.969 1 96.38 398 TRP B CA 1
ATOM 8631 C C . TRP B 1 398 ? 5.031 17.938 16.969 1 96.38 398 TRP B C 1
ATOM 8633 O O . TRP B 1 398 ? 5.742 18.766 17.547 1 96.38 398 TRP B O 1
ATOM 8643 N N . ALA B 1 399 ? 3.781 17.891 17.234 1 97.69 399 ALA B N 1
ATOM 8644 C CA . ALA B 1 399 ? 2.998 18.984 17.797 1 97.69 399 ALA B CA 1
ATOM 8645 C C . ALA B 1 399 ? 3.172 19.062 19.312 1 97.69 399 ALA B C 1
ATOM 8647 O O . ALA B 1 399 ? 3 20.125 19.906 1 97.69 399 ALA B O 1
ATOM 8648 N N . VAL B 1 400 ? 3.479 17.906 19.953 1 97.31 400 VAL B N 1
ATOM 8649 C CA . VAL B 1 400 ? 3.586 17.891 21.406 1 97.31 400 VAL B CA 1
ATOM 8650 C C . VAL B 1 400 ? 4.75 17 21.828 1 97.31 400 VAL B C 1
ATOM 8652 O O . VAL B 1 400 ? 5.176 16.125 21.078 1 97.31 400 VAL B O 1
ATOM 8655 N N . LEU B 1 401 ? 5.219 17.312 23 1 96 401 LEU B N 1
ATOM 8656 C CA . LEU B 1 401 ? 6.211 16.484 23.672 1 96 401 LEU B CA 1
ATOM 8657 C C . LEU B 1 401 ? 5.676 15.977 25 1 96 401 LEU B C 1
ATOM 8659 O O . LEU B 1 401 ? 4.805 16.609 25.609 1 96 401 LEU B O 1
ATOM 8663 N N . THR B 1 402 ? 6.262 14.883 25.391 1 94.19 402 THR B N 1
ATOM 8664 C CA . THR B 1 402 ? 6.055 14.5 26.781 1 94.19 402 THR B CA 1
ATOM 8665 C C . THR B 1 402 ? 6.777 15.461 27.719 1 94.19 402 THR B C 1
ATOM 8667 O O . THR B 1 402 ? 7.723 16.141 27.312 1 94.19 402 THR B O 1
ATOM 8670 N N . LEU B 1 403 ? 6.293 15.445 28.906 1 93.75 403 LEU B N 1
ATOM 8671 C CA . LEU B 1 403 ? 6.938 16.297 29.906 1 93.75 403 LEU B CA 1
ATOM 8672 C C . LEU B 1 403 ? 8.391 15.875 30.125 1 93.75 403 LEU B C 1
ATOM 8674 O O . LEU B 1 403 ? 9.258 16.719 30.328 1 93.75 403 LEU B O 1
ATOM 8678 N N . THR B 1 404 ? 8.625 14.609 30.031 1 94.5 404 THR B N 1
ATOM 8679 C CA . THR B 1 404 ? 9.969 14.07 30.203 1 94.5 404 THR B CA 1
ATOM 8680 C C . THR B 1 404 ? 10.898 14.578 29.094 1 94.5 404 THR B C 1
ATOM 8682 O O . THR B 1 404 ? 12.016 15.016 29.375 1 94.5 404 THR B O 1
ATOM 8685 N N . GLU B 1 405 ? 10.438 14.516 27.938 1 94.81 405 GLU B N 1
ATOM 8686 C CA . GLU B 1 405 ? 11.258 14.984 26.828 1 94.81 405 GLU B CA 1
ATOM 8687 C C . GLU B 1 405 ? 11.445 16.5 26.875 1 94.81 405 GLU B C 1
ATOM 8689 O O . GLU B 1 405 ? 12.523 17 26.562 1 94.81 405 GLU B O 1
ATOM 8694 N N . GLY B 1 406 ? 10.391 17.266 27.266 1 95.69 406 GLY B N 1
ATOM 8695 C CA . GLY B 1 406 ? 10.531 18.688 27.453 1 95.69 406 GLY B CA 1
ATOM 8696 C C . GLY B 1 406 ? 11.57 19.062 28.484 1 95.69 406 GLY B C 1
ATOM 8697 O O . GLY B 1 406 ? 12.352 20 28.281 1 95.69 406 GLY B O 1
ATOM 8698 N N . HIS B 1 407 ? 11.594 18.328 29.484 1 95.44 407 HIS B N 1
ATOM 8699 C CA . HIS B 1 407 ? 12.562 18.562 30.547 1 95.44 407 HIS B CA 1
ATOM 8700 C C . HIS B 1 407 ? 13.977 18.234 30.078 1 95.44 407 HIS B C 1
ATOM 8702 O O . HIS B 1 407 ? 14.922 18.969 30.391 1 95.44 407 HIS B O 1
ATOM 8708 N N . ARG B 1 408 ? 14.086 17.156 29.406 1 95.31 408 ARG B N 1
ATOM 8709 C CA . ARG B 1 408 ? 15.391 16.781 28.875 1 95.31 408 ARG B CA 1
ATOM 8710 C C . ARG B 1 408 ? 15.961 17.891 27.984 1 95.31 408 ARG B C 1
ATOM 8712 O O . ARG B 1 408 ? 17.141 18.25 28.109 1 95.31 408 ARG B O 1
ATOM 8719 N N . ARG B 1 409 ? 15.133 18.422 27.141 1 96.44 409 ARG B N 1
ATOM 8720 C CA . ARG B 1 409 ? 15.578 19.469 26.219 1 96.44 409 ARG B CA 1
ATOM 8721 C C . ARG B 1 409 ? 15.953 20.734 26.984 1 96.44 409 ARG B C 1
ATOM 8723 O O . ARG B 1 409 ? 16.953 21.391 26.641 1 96.44 409 ARG B O 1
ATOM 8730 N N . ALA B 1 410 ? 15.164 21.109 27.969 1 96.44 410 ALA B N 1
ATOM 8731 C CA . ALA B 1 410 ? 15.469 22.281 28.781 1 96.44 410 ALA B CA 1
ATOM 8732 C C . ALA B 1 410 ? 16.797 22.109 29.5 1 96.44 410 ALA B C 1
ATOM 8734 O O . ALA B 1 410 ? 17.609 23.047 29.547 1 96.44 410 ALA B O 1
ATOM 8735 N N . THR B 1 411 ? 17 20.938 30.047 1 95.5 411 THR B N 1
ATOM 8736 C CA . THR B 1 411 ? 18.234 20.625 30.766 1 95.5 411 THR B CA 1
ATOM 8737 C C . THR B 1 411 ? 19.438 20.672 29.812 1 95.5 411 THR B C 1
ATOM 8739 O O . THR B 1 411 ? 20.484 21.203 30.141 1 95.5 411 THR B O 1
ATOM 8742 N N . PHE B 1 412 ? 19.203 20.094 28.703 1 96.44 412 PHE B N 1
ATOM 8743 C CA . PHE B 1 412 ? 20.281 20.062 27.719 1 96.44 412 PHE B CA 1
ATOM 8744 C C . PHE B 1 412 ? 20.641 21.484 27.281 1 96.44 412 PHE B C 1
ATOM 8746 O O . PHE B 1 412 ? 21.828 21.812 27.156 1 96.44 412 PHE B O 1
ATOM 8753 N N . LEU B 1 413 ? 19.672 22.312 27.016 1 97.06 413 LEU B N 1
ATOM 8754 C CA . LEU B 1 413 ? 19.906 23.703 26.672 1 97.06 413 LEU B CA 1
ATOM 8755 C C . LEU B 1 413 ? 20.688 24.422 27.781 1 97.06 413 LEU B C 1
ATOM 8757 O O . LEU B 1 413 ? 21.609 25.172 27.5 1 97.06 413 LEU B O 1
ATOM 8761 N N . GLY B 1 414 ? 20.266 24.219 29.031 1 96.75 414 GLY B N 1
ATOM 8762 C CA . GLY B 1 414 ? 21 24.766 30.172 1 96.75 414 GLY B CA 1
ATOM 8763 C C . GLY B 1 414 ? 22.469 24.375 30.188 1 96.75 414 GLY B C 1
ATOM 8764 O O . GLY B 1 414 ? 23.328 25.219 30.438 1 96.75 414 GLY B O 1
ATOM 8765 N N . ASN B 1 415 ? 22.672 23.125 29.922 1 96.12 415 ASN B N 1
ATOM 8766 C CA . ASN B 1 415 ? 24.047 22.641 29.891 1 96.12 415 ASN B CA 1
ATOM 8767 C C . ASN B 1 415 ? 24.859 23.359 28.812 1 96.12 415 ASN B C 1
ATOM 8769 O O . ASN B 1 415 ? 26.016 23.719 29.047 1 96.12 415 ASN B O 1
ATOM 8773 N N . LEU B 1 416 ? 24.281 23.516 27.688 1 96.75 416 LEU B N 1
ATOM 8774 C CA . LEU B 1 416 ? 24.953 24.172 26.578 1 96.75 416 LEU B CA 1
ATOM 8775 C C . LEU B 1 416 ? 25.281 25.625 26.922 1 96.75 416 LEU B C 1
ATOM 8777 O O . LEU B 1 416 ? 26.219 26.203 26.375 1 96.75 416 LEU B O 1
ATOM 8781 N N . LEU B 1 417 ? 24.531 26.219 27.875 1 97.12 417 LEU B N 1
ATOM 8782 C CA . LEU B 1 417 ? 24.672 27.641 28.203 1 97.12 417 LEU B CA 1
ATOM 8783 C C . LEU B 1 417 ? 25.406 27.812 29.531 1 97.12 417 LEU B C 1
ATOM 8785 O O . LEU B 1 417 ? 25.438 28.906 30.078 1 97.12 417 LEU B O 1
ATOM 8789 N N . GLY B 1 418 ? 25.891 26.703 30.094 1 95.19 418 GLY B N 1
ATOM 8790 C CA . GLY B 1 418 ? 26.688 26.75 31.312 1 95.19 418 GLY B CA 1
ATOM 8791 C C . GLY B 1 418 ? 25.844 26.781 32.562 1 95.19 418 GLY B C 1
ATOM 8792 O O . GLY B 1 418 ? 26.312 27.219 33.625 1 95.19 418 GLY B O 1
ATOM 8793 N N . CYS B 1 419 ? 24.609 26.469 32.438 1 94.06 419 CYS B N 1
ATOM 8794 C CA . CYS B 1 419 ? 23.734 26.391 33.594 1 94.06 419 CYS B CA 1
ATOM 8795 C C . CYS B 1 419 ? 23.75 24.984 34.188 1 94.06 419 CYS B C 1
ATOM 8797 O O . CYS B 1 419 ? 22.844 24.203 33.969 1 94.06 419 CYS B O 1
ATOM 8799 N N . ASP B 1 420 ? 24.828 24.625 34.875 1 77.19 420 ASP B N 1
ATOM 8800 C CA . ASP B 1 420 ? 25.094 23.281 35.375 1 77.19 420 ASP B CA 1
ATOM 8801 C C . ASP B 1 420 ? 24.391 23.047 36.719 1 77.19 420 ASP B C 1
ATOM 8803 O O . ASP B 1 420 ? 24.781 22.156 37.469 1 77.19 420 ASP B O 1
ATOM 8807 N N . GLY B 1 421 ? 23.453 23.688 36.938 1 66.12 421 GLY B N 1
ATOM 8808 C CA . GLY B 1 421 ? 22.812 23.562 38.219 1 66.12 421 GLY B CA 1
ATOM 8809 C C . GLY B 1 421 ? 22.188 22.203 38.469 1 66.12 421 GLY B C 1
ATOM 8810 O O . GLY B 1 421 ? 21.891 21.484 37.5 1 66.12 421 GLY B O 1
ATOM 8811 N N . ASN B 1 422 ? 22.266 21.781 39.719 1 70.38 422 ASN B N 1
ATOM 8812 C CA . ASN B 1 422 ? 21.859 20.453 40.188 1 70.38 422 ASN B CA 1
ATOM 8813 C C . ASN B 1 422 ? 20.344 20.359 40.375 1 70.38 422 ASN B C 1
ATOM 8815 O O . ASN B 1 422 ? 19.812 19.266 40.562 1 70.38 422 ASN B O 1
ATOM 8819 N N . ASP B 1 423 ? 19.656 21.484 40.344 1 87.5 423 ASP B N 1
ATOM 8820 C CA . ASP B 1 423 ? 18.219 21.375 40.562 1 87.5 423 ASP B CA 1
ATOM 8821 C C . ASP B 1 423 ? 17.469 22.266 39.562 1 87.5 423 ASP B C 1
ATOM 8823 O O . ASP B 1 423 ? 18.047 23.172 38.969 1 87.5 423 ASP B O 1
ATOM 8827 N N . ASP B 1 424 ? 16.219 22.109 39.406 1 91.56 424 ASP B N 1
ATOM 8828 C CA . ASP B 1 424 ? 15.344 22.734 38.406 1 91.56 424 ASP B CA 1
ATOM 8829 C C . ASP B 1 424 ? 15.266 24.25 38.656 1 91.56 424 ASP B C 1
ATOM 8831 O O . ASP B 1 424 ? 15.25 25.016 37.688 1 91.56 424 ASP B O 1
ATOM 8835 N N . SER B 1 425 ? 15.219 24.656 39.875 1 90.69 425 SER B N 1
ATOM 8836 C CA . SER B 1 425 ? 15.125 26.078 40.188 1 90.69 425 SER B CA 1
ATOM 8837 C C . SER B 1 425 ? 16.391 26.828 39.781 1 90.69 425 SER B C 1
ATOM 8839 O O . SER B 1 425 ? 16.328 27.938 39.25 1 90.69 425 SER B O 1
ATOM 8841 N N . GLU B 1 426 ? 17.469 26.203 40.062 1 92.88 426 GLU B N 1
ATOM 8842 C CA . GLU B 1 426 ? 18.75 26.797 39.688 1 92.88 426 GLU B CA 1
ATOM 8843 C C . GLU B 1 426 ? 18.891 26.891 38.156 1 92.88 426 GLU B C 1
ATOM 8845 O O . GLU B 1 426 ? 19.469 27.859 37.656 1 92.88 426 GLU B O 1
ATOM 8850 N N . LEU B 1 427 ? 18.422 25.875 37.562 1 94.75 427 LEU B N 1
ATOM 8851 C CA . LEU B 1 427 ? 18.469 25.859 36.125 1 94.75 427 LEU B CA 1
ATOM 8852 C C . LEU B 1 427 ? 17.688 27.047 35.531 1 94.75 427 LEU B C 1
ATOM 8854 O O . LEU B 1 427 ? 18.203 27.781 34.688 1 94.75 427 LEU B O 1
ATOM 8858 N N . VAL B 1 428 ? 16.516 27.281 36 1 95.12 428 VAL B N 1
ATOM 8859 C CA . VAL B 1 428 ? 15.656 28.359 35.531 1 95.12 428 VAL B CA 1
ATOM 8860 C C . VAL B 1 428 ? 16.297 29.719 35.844 1 95.12 428 VAL B C 1
ATOM 8862 O O . VAL B 1 428 ? 16.297 30.625 35.031 1 95.12 428 VAL B O 1
ATOM 8865 N N . ASP B 1 429 ? 16.844 29.828 37.031 1 94.19 429 ASP B N 1
ATOM 8866 C CA . ASP B 1 429 ? 17.484 31.062 37.469 1 94.19 429 ASP B CA 1
ATOM 8867 C C . ASP B 1 429 ? 18.656 31.406 36.562 1 94.19 429 ASP B C 1
ATOM 8869 O O . ASP B 1 429 ? 18.844 32.562 36.188 1 94.19 429 ASP B O 1
ATOM 8873 N N . CYS B 1 430 ? 19.359 30.469 36.344 1 95.06 430 CYS B N 1
ATOM 8874 C CA . CYS B 1 430 ? 20.516 30.672 35.469 1 95.06 430 CYS B CA 1
ATOM 8875 C C . CYS B 1 430 ? 20.094 31.078 34.094 1 95.06 430 CYS B C 1
ATOM 8877 O O . CYS B 1 430 ? 20.641 32.031 33.5 1 95.06 430 CYS B O 1
ATOM 8879 N N . LEU B 1 431 ? 19.109 30.391 33.5 1 95.94 431 LEU B N 1
ATOM 8880 C CA . LEU B 1 431 ? 18.641 30.672 32.156 1 95.94 431 LEU B CA 1
ATOM 8881 C C . LEU B 1 431 ? 18.062 32.094 32.062 1 95.94 431 LEU B C 1
ATOM 8883 O O . LEU B 1 431 ? 18.156 32.719 31.016 1 95.94 431 LEU B O 1
ATOM 8887 N N . ARG B 1 432 ? 17.5 32.594 33.125 1 95.44 432 ARG B N 1
ATOM 8888 C CA . ARG B 1 432 ? 16.922 33.906 33.156 1 95.44 432 ARG B CA 1
ATOM 8889 C C . ARG B 1 432 ? 18 35 33.031 1 95.44 432 ARG B C 1
ATOM 8891 O O . ARG B 1 432 ? 17.719 36.125 32.594 1 95.44 432 ARG B O 1
ATOM 8898 N N . THR B 1 433 ? 19.172 34.656 33.375 1 95.31 433 THR B N 1
ATOM 8899 C CA . THR B 1 433 ? 20.234 35.625 33.344 1 95.31 433 THR B CA 1
ATOM 8900 C C . THR B 1 433 ? 20.891 35.719 31.984 1 95.31 433 THR B C 1
ATOM 8902 O O . THR B 1 433 ? 21.656 36.625 31.703 1 95.31 433 THR B O 1
ATOM 8905 N N . LYS B 1 434 ? 20.609 34.812 31.141 1 97.12 434 LYS B N 1
ATOM 8906 C CA . LYS B 1 434 ? 21.25 34.75 29.844 1 97.12 434 LYS B CA 1
ATOM 8907 C C . LYS B 1 434 ? 20.641 35.75 28.875 1 97.12 434 LYS B C 1
ATOM 8909 O O . LYS B 1 434 ? 19.469 36.094 28.984 1 97.12 434 LYS B O 1
ATOM 8914 N N . GLN B 1 435 ? 21.469 36.25 27.953 1 97.56 435 GLN B N 1
ATOM 8915 C CA . GLN B 1 435 ? 20.938 37.094 26.891 1 97.56 435 GLN B CA 1
ATOM 8916 C C . GLN B 1 435 ? 20 36.312 25.969 1 97.56 435 GLN B C 1
ATOM 8918 O O . GLN B 1 435 ? 20.266 35.125 25.688 1 97.56 435 GLN B O 1
ATOM 8923 N N . PRO B 1 436 ? 18.984 36.938 25.484 1 97.75 436 PRO B N 1
ATOM 8924 C CA . PRO B 1 436 ? 18 36.219 24.656 1 97.75 436 PRO B CA 1
ATOM 8925 C C . PRO B 1 436 ? 18.656 35.531 23.469 1 97.75 436 PRO B C 1
ATOM 8927 O O . PRO B 1 436 ? 18.328 34.375 23.172 1 97.75 436 PRO B O 1
ATOM 8930 N N . GLN B 1 437 ? 19.609 36.156 22.875 1 97.81 437 GLN B N 1
ATOM 8931 C CA . GLN B 1 437 ? 20.219 35.594 21.672 1 97.81 437 GLN B CA 1
ATOM 8932 C C . GLN B 1 437 ? 21 34.344 22 1 97.81 437 GLN B C 1
ATOM 8934 O O . GLN B 1 437 ? 21.125 33.438 21.141 1 97.81 437 GLN B O 1
ATOM 8939 N N . GLU B 1 438 ? 21.516 34.219 23.156 1 98 438 GLU B N 1
ATOM 8940 C CA . GLU B 1 438 ? 22.234 33 23.547 1 98 438 GLU B CA 1
ATOM 8941 C C . GLU B 1 438 ? 21.312 31.781 23.547 1 98 438 GLU B C 1
ATOM 8943 O O . GLU B 1 438 ? 21.719 30.688 23.141 1 98 438 GLU B O 1
ATOM 8948 N N . LEU B 1 439 ? 20.125 31.938 24.031 1 98 439 LEU B N 1
ATOM 8949 C CA . LEU B 1 439 ? 19.141 30.859 24 1 98 439 LEU B CA 1
ATOM 8950 C C . LEU B 1 439 ? 18.812 30.469 22.578 1 98 439 LEU B C 1
ATOM 8952 O O . LEU B 1 439 ? 18.781 29.281 22.234 1 98 439 LEU B O 1
ATOM 8956 N N . ILE B 1 440 ? 18.625 31.453 21.75 1 98.12 440 ILE B N 1
ATOM 8957 C CA . ILE B 1 440 ? 18.203 31.25 20.375 1 98.12 440 ILE B CA 1
ATOM 8958 C C . ILE B 1 440 ? 19.297 30.5 19.609 1 98.12 440 ILE B C 1
ATOM 8960 O O . ILE B 1 440 ? 19 29.594 18.828 1 98.12 440 ILE B O 1
ATOM 8964 N N . ASP B 1 441 ? 20.531 30.812 19.875 1 97.62 441 ASP B N 1
ATOM 8965 C CA . ASP B 1 441 ? 21.656 30.25 19.141 1 97.62 441 ASP B CA 1
ATOM 8966 C C . ASP B 1 441 ? 21.828 28.766 19.438 1 97.62 441 ASP B C 1
ATOM 8968 O O . ASP B 1 441 ? 22.359 28.016 18.609 1 97.62 441 ASP B O 1
ATOM 8972 N N . LYS B 1 442 ? 21.344 28.297 20.609 1 97.75 442 LYS B N 1
ATOM 8973 C CA . LYS B 1 442 ? 21.641 26.938 21.016 1 97.75 442 LYS B CA 1
ATOM 8974 C C . LYS B 1 442 ? 20.391 26.062 20.984 1 97.75 442 LYS B C 1
ATOM 8976 O O . LYS B 1 442 ? 20.469 24.844 21.125 1 97.75 442 LYS B O 1
ATOM 8981 N N . GLU B 1 443 ? 19.25 26.609 20.812 1 96.12 443 GLU B N 1
ATOM 8982 C CA . GLU B 1 443 ? 18.016 25.875 21.047 1 96.12 443 GLU B CA 1
ATOM 8983 C C . GLU B 1 443 ? 17.875 24.719 20.062 1 96.12 443 GLU B C 1
ATOM 8985 O O . GLU B 1 443 ? 17.359 23.656 20.422 1 96.12 443 GLU B O 1
ATOM 8990 N N . TRP B 1 444 ? 18.359 24.828 18.844 1 95.88 444 TRP B N 1
ATOM 8991 C CA . TRP B 1 444 ? 18.188 23.766 17.859 1 95.88 444 TRP B CA 1
ATOM 8992 C C . TRP B 1 444 ? 19.078 22.562 18.203 1 95.88 444 TRP B C 1
ATOM 8994 O O . TRP B 1 444 ? 18.828 21.453 17.734 1 95.88 444 TRP B O 1
ATOM 9004 N N . SER B 1 445 ? 20.078 22.734 18.953 1 96.5 445 SER B N 1
ATOM 9005 C CA . SER B 1 445 ? 21.031 21.688 19.297 1 96.5 445 SER B CA 1
ATOM 9006 C C . SER B 1 445 ? 20.391 20.656 20.234 1 96.5 445 SER B C 1
ATOM 9008 O O . SER B 1 445 ? 20.938 19.578 20.422 1 96.5 445 SER B O 1
ATOM 9010 N N . VAL B 1 446 ? 19.25 20.984 20.703 1 96.62 446 VAL B N 1
ATOM 9011 C CA . VAL B 1 446 ? 18.641 20.094 21.703 1 96.62 446 VAL B CA 1
ATOM 9012 C C . VAL B 1 446 ? 18.047 18.875 21 1 96.62 446 VAL B C 1
ATOM 9014 O O . VAL B 1 446 ? 17.734 17.875 21.641 1 96.62 446 VAL B O 1
ATOM 9017 N N . LEU B 1 447 ? 17.797 18.922 19.719 1 94.75 447 LEU B N 1
ATOM 9018 C CA . LEU B 1 447 ? 17.234 17.797 18.969 1 94.75 447 LEU B CA 1
ATOM 9019 C C . LEU B 1 447 ? 18.219 16.625 18.922 1 94.75 447 LEU B C 1
ATOM 9021 O O . LEU B 1 447 ? 19.391 16.812 18.625 1 94.75 447 LEU B O 1
ATOM 9025 N N . PRO B 1 448 ? 17.75 15.438 19.172 1 88.31 448 PRO B N 1
ATOM 9026 C CA . PRO B 1 448 ? 18.641 14.289 19.281 1 88.31 448 PRO B CA 1
ATOM 9027 C C . PRO B 1 448 ? 19.094 13.758 17.922 1 88.31 448 PRO B C 1
ATOM 9029 O O . PRO B 1 448 ? 20.078 13.031 17.828 1 88.31 448 PRO B O 1
ATOM 9032 N N . TYR B 1 449 ? 18.344 14.023 16.875 1 86.25 449 TYR B N 1
ATOM 9033 C CA . TYR B 1 449 ? 18.641 13.523 15.539 1 86.25 449 TYR B CA 1
ATOM 9034 C C . TYR B 1 449 ? 18.469 14.617 14.492 1 86.25 449 TYR B C 1
ATOM 9036 O O . TYR B 1 449 ? 17.797 15.617 14.742 1 86.25 449 TYR B O 1
ATOM 9044 N N . ASN B 1 450 ? 19.188 14.367 13.43 1 87.81 450 ASN B N 1
ATOM 9045 C CA . ASN B 1 450 ? 18.844 15.148 12.25 1 87.81 450 ASN B CA 1
ATOM 9046 C C . ASN B 1 450 ? 17.5 14.742 11.68 1 87.81 450 ASN B C 1
ATOM 9048 O O . ASN B 1 450 ? 17.312 13.594 11.273 1 87.81 450 ASN B O 1
ATOM 9052 N N . CYS B 1 451 ? 16.578 15.672 11.734 1 92.19 451 CYS B N 1
ATOM 9053 C CA . CYS B 1 451 ? 15.219 15.305 11.359 1 92.19 451 CYS B CA 1
ATOM 9054 C C . CYS B 1 451 ? 14.555 16.406 10.539 1 92.19 451 CYS B C 1
ATOM 9056 O O . CYS B 1 451 ? 15.031 17.547 10.523 1 92.19 451 CYS B O 1
ATOM 9058 N N . ILE B 1 452 ? 13.578 15.961 9.859 1 94.5 452 ILE B N 1
ATOM 9059 C CA . ILE B 1 452 ? 12.734 16.875 9.086 1 94.5 452 ILE B CA 1
ATOM 9060 C C . ILE B 1 452 ? 11.406 17.078 9.812 1 94.5 452 ILE B C 1
ATOM 9062 O O . ILE B 1 452 ? 10.82 16.141 10.344 1 94.5 452 ILE B O 1
ATOM 9066 N N . PHE B 1 453 ? 10.969 18.328 9.875 1 96.12 453 PHE B N 1
ATOM 9067 C CA . PHE B 1 453 ? 9.656 18.703 10.406 1 96.12 453 PHE B CA 1
ATOM 9068 C C . PHE B 1 453 ? 9.578 18.422 11.898 1 96.12 453 PHE B C 1
ATOM 9070 O O . PHE B 1 453 ? 8.594 17.844 12.375 1 96.12 453 PHE B O 1
ATOM 9077 N N . ARG B 1 454 ? 10.664 18.578 12.602 1 95.38 454 ARG B N 1
ATOM 9078 C CA . ARG B 1 454 ? 10.766 18.562 14.055 1 95.38 454 ARG B CA 1
ATOM 9079 C C . ARG B 1 454 ? 11.328 19.875 14.586 1 95.38 454 ARG B C 1
ATOM 9081 O O . ARG B 1 454 ? 12.234 20.453 13.984 1 95.38 454 ARG B O 1
ATOM 9088 N N . PHE B 1 455 ? 10.805 20.266 15.727 1 96.94 455 PHE B N 1
ATOM 9089 C CA . PHE B 1 455 ? 11.172 21.578 16.266 1 96.94 455 PHE B CA 1
ATOM 9090 C C . PHE B 1 455 ? 11.617 21.453 17.719 1 96.94 455 PHE B C 1
ATOM 9092 O O . PHE B 1 455 ? 11.172 20.578 18.438 1 96.94 455 PHE B O 1
ATOM 9099 N N . PRO B 1 456 ? 12.531 22.344 18.141 1 97.06 456 PRO B N 1
ATOM 9100 C CA . PRO B 1 456 ? 13.211 22.156 19.422 1 97.06 456 PRO B CA 1
ATOM 9101 C C . PRO B 1 456 ? 12.266 22.25 20.609 1 97.06 456 PRO B C 1
ATOM 9103 O O . PRO B 1 456 ? 12.227 21.328 21.438 1 97.06 456 PRO B O 1
ATOM 9106 N N . PHE B 1 457 ? 11.523 23.312 20.672 1 98.25 457 PHE B N 1
ATOM 9107 C CA . PHE B 1 457 ? 10.609 23.531 21.797 1 98.25 457 PHE B CA 1
ATOM 9108 C C . PHE B 1 457 ? 9.18 23.719 21.297 1 98.25 457 PHE B C 1
ATOM 9110 O O . PHE B 1 457 ? 8.883 24.703 20.625 1 98.25 457 PHE B O 1
ATOM 9117 N N . VAL B 1 458 ? 8.359 22.766 21.625 1 98.38 458 VAL B N 1
ATOM 9118 C CA . VAL B 1 458 ? 6.941 22.781 21.281 1 98.38 458 VAL B CA 1
ATOM 9119 C C . VAL B 1 458 ? 6.105 22.5 22.531 1 98.38 458 VAL B C 1
ATOM 9121 O O . VAL B 1 458 ? 6.648 22.266 23.609 1 98.38 458 VAL B O 1
ATOM 9124 N N . PRO B 1 459 ? 4.797 22.656 22.438 1 98.5 459 PRO B N 1
ATOM 9125 C CA . PRO B 1 459 ? 3.943 22.438 23.609 1 98.5 459 PRO B CA 1
ATOM 9126 C C . PRO B 1 459 ? 4.164 21.062 24.25 1 98.5 459 PRO B C 1
ATOM 9128 O O . PRO B 1 459 ? 4.504 20.094 23.562 1 98.5 459 PRO B O 1
ATOM 9131 N N . VAL B 1 460 ? 3.986 20.969 25.594 1 97.31 460 VAL B N 1
ATOM 9132 C CA . VAL B 1 460 ? 4.18 19.734 26.344 1 97.31 460 VAL B CA 1
ATOM 9133 C C . VAL B 1 460 ? 2.861 19.312 26.984 1 97.31 460 VAL B C 1
ATOM 9135 O O . VAL B 1 460 ? 2.008 20.156 27.281 1 97.31 460 VAL B O 1
ATOM 9138 N N . ILE B 1 461 ? 2.703 18.047 27.141 1 95.94 461 ILE B N 1
ATOM 9139 C CA . ILE B 1 461 ? 1.548 17.516 27.844 1 95.94 461 ILE B CA 1
ATOM 9140 C C . ILE B 1 461 ? 1.728 17.719 29.359 1 95.94 461 ILE B C 1
ATOM 9142 O O . ILE B 1 461 ? 2.254 16.844 30.047 1 95.94 461 ILE B O 1
ATOM 9146 N N . ASP B 1 462 ? 1.169 18.75 29.891 1 92.5 462 ASP B N 1
ATOM 9147 C CA . ASP B 1 462 ? 1.531 19.219 31.219 1 92.5 462 ASP B CA 1
ATOM 9148 C C . ASP B 1 462 ? 0.475 18.828 32.25 1 92.5 462 ASP B C 1
ATOM 9150 O O . ASP B 1 462 ? 0.667 19.016 33.469 1 92.5 462 ASP B O 1
ATOM 9154 N N . GLY B 1 463 ? -0.676 18.328 31.797 1 91.62 463 GLY B N 1
ATOM 9155 C CA . GLY B 1 463 ? -1.744 17.984 32.719 1 91.62 463 GLY B CA 1
ATOM 9156 C C . GLY B 1 463 ? -2.586 19.172 33.125 1 91.62 463 GLY B C 1
ATOM 9157 O O . GLY B 1 463 ? -3.613 19.016 33.781 1 91.62 463 GLY B O 1
ATOM 9158 N N . ASP B 1 464 ? -2.252 20.359 32.75 1 92 464 ASP B N 1
ATOM 9159 C CA . ASP B 1 464 ? -2.967 21.594 33.094 1 92 464 ASP B CA 1
ATOM 9160 C C . ASP B 1 464 ? -3.66 22.172 31.859 1 92 464 ASP B C 1
ATOM 9162 O O . ASP B 1 464 ? -4.887 22.125 31.75 1 92 464 ASP B O 1
ATOM 9166 N N . PHE B 1 465 ? -2.828 22.641 30.969 1 94.31 465 PHE B N 1
ATOM 9167 C CA . PHE B 1 465 ? -3.42 23.094 29.719 1 94.31 465 PHE B CA 1
ATOM 9168 C C . PHE B 1 465 ? -4.145 21.969 29 1 94.31 465 PHE B C 1
ATOM 9170 O O . PHE B 1 465 ? -5.238 22.156 28.469 1 94.31 465 PHE B O 1
ATOM 9177 N N . PHE B 1 466 ? -3.443 20.797 29.062 1 91.75 466 PHE B N 1
ATOM 9178 C CA . PHE B 1 466 ? -3.977 19.547 28.531 1 91.75 466 PHE B CA 1
ATOM 9179 C C . PHE B 1 466 ? -4.242 18.562 29.656 1 91.75 466 PHE B C 1
ATOM 9181 O O . PHE B 1 466 ? -3.309 17.953 30.188 1 91.75 466 PHE B O 1
ATOM 9188 N N . PRO B 1 467 ? -5.418 18.219 29.953 1 93.75 467 PRO B N 1
ATOM 9189 C CA . PRO B 1 467 ? -5.664 17.172 30.953 1 93.75 467 PRO B CA 1
ATOM 9190 C C . PRO B 1 467 ? -5.164 15.797 30.516 1 93.75 467 PRO B C 1
ATOM 9192 O O . PRO B 1 467 ? -4.875 14.938 31.344 1 93.75 467 PRO B O 1
ATOM 9195 N N . ASP B 1 468 ? -5.074 15.609 29.234 1 95 468 ASP B N 1
ATOM 9196 C CA . ASP B 1 468 ? -4.613 14.367 28.609 1 95 468 ASP B CA 1
ATOM 9197 C C . ASP B 1 468 ? -3.93 14.648 27.266 1 95 468 ASP B C 1
ATOM 9199 O O . ASP B 1 468 ? -3.805 15.805 26.859 1 95 468 ASP B O 1
ATOM 9203 N N . THR B 1 469 ? -3.379 13.539 26.656 1 96.12 469 THR B N 1
ATOM 9204 C CA . THR B 1 469 ? -2.783 13.695 25.328 1 96.12 469 THR B CA 1
ATOM 9205 C C . THR B 1 469 ? -3.824 14.18 24.328 1 96.12 469 THR B C 1
ATOM 9207 O O . THR B 1 469 ? -5.012 13.875 24.453 1 96.12 469 THR B O 1
ATOM 9210 N N . PRO B 1 470 ? -3.371 14.961 23.359 1 96.69 470 PRO B N 1
ATOM 9211 C CA . PRO B 1 470 ? -4.32 15.406 2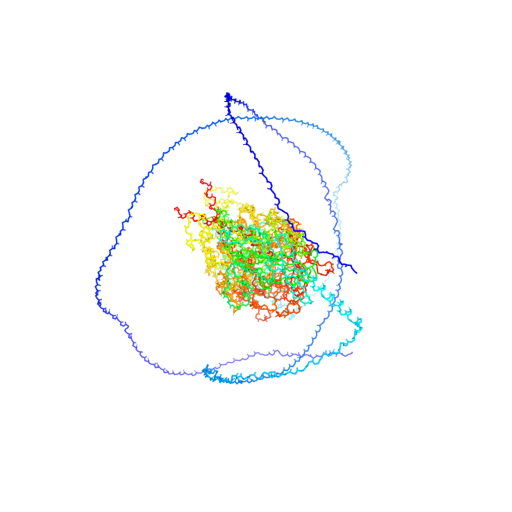2.328 1 96.69 470 PRO B CA 1
ATOM 9212 C C . PRO B 1 470 ? -5.078 14.242 21.688 1 96.69 470 PRO B C 1
ATOM 9214 O O . PRO B 1 470 ? -6.289 14.328 21.484 1 96.69 470 PRO B O 1
ATOM 9217 N N . GLU B 1 471 ? -4.371 13.188 21.406 1 94.31 471 GLU B N 1
ATOM 9218 C CA . GLU B 1 471 ? -5.023 12.023 20.797 1 94.31 471 GLU B CA 1
ATOM 9219 C C . GLU B 1 471 ? -6.043 11.406 21.766 1 94.31 471 GLU B C 1
ATOM 9221 O O . GLU B 1 471 ? -7.129 11.008 21.344 1 94.31 471 GLU B O 1
ATOM 9226 N N . GLY B 1 472 ? -5.625 11.234 22.984 1 95.38 472 GLY B N 1
ATOM 9227 C CA . GLY B 1 472 ? -6.551 10.727 23.984 1 95.38 472 GLY B CA 1
ATOM 9228 C C . GLY B 1 472 ? -7.805 11.57 24.125 1 95.38 472 GLY B C 1
ATOM 9229 O O . GLY B 1 472 ? -8.914 11.031 24.203 1 95.38 472 GLY B O 1
ATOM 9230 N N . MET B 1 473 ? -7.633 12.836 24.156 1 97 473 MET B N 1
ATOM 9231 C CA . MET B 1 473 ? -8.758 13.758 24.281 1 97 473 MET B CA 1
ATOM 9232 C C . MET B 1 473 ? -9.656 13.695 23.047 1 97 473 MET B C 1
ATOM 9234 O O . MET B 1 473 ? -10.883 13.703 23.172 1 97 473 MET B O 1
ATOM 9238 N N . LEU B 1 474 ? -9.039 13.625 21.938 1 95.62 474 LEU B N 1
ATOM 9239 C CA . LEU B 1 474 ? -9.781 13.508 20.688 1 95.62 474 LEU B CA 1
ATOM 9240 C C . LEU B 1 474 ? -10.617 12.234 20.672 1 95.62 474 LEU B C 1
ATOM 9242 O O . LEU B 1 474 ? -11.789 12.258 20.281 1 95.62 474 LEU B O 1
ATOM 9246 N N . ASN B 1 475 ? -10.031 11.156 21.109 1 94.81 475 ASN B N 1
ATOM 9247 C CA . ASN B 1 475 ? -10.695 9.859 21.094 1 94.81 475 ASN B CA 1
ATOM 9248 C C . ASN B 1 475 ? -11.859 9.82 22.078 1 94.81 475 ASN B C 1
ATOM 9250 O O . ASN B 1 475 ? -12.844 9.117 21.859 1 94.81 475 ASN B O 1
ATOM 9254 N N . MET B 1 476 ? -11.773 10.609 23.094 1 96.19 476 MET B N 1
ATOM 9255 C CA . MET B 1 476 ? -12.789 10.594 24.141 1 96.19 476 MET B CA 1
ATOM 9256 C C . MET B 1 476 ? -13.836 11.672 23.891 1 96.19 476 MET B C 1
ATOM 9258 O O . MET B 1 476 ? -14.773 11.828 24.688 1 96.19 476 MET B O 1
ATOM 9262 N N . GLY B 1 477 ? -13.68 12.438 22.844 1 96.56 477 GLY B N 1
ATOM 9263 C CA . GLY B 1 477 ? -14.602 13.523 22.578 1 96.56 477 GLY B CA 1
ATOM 9264 C C . GLY B 1 477 ? -14.484 14.672 23.562 1 96.56 477 GLY B C 1
ATOM 9265 O O . GLY B 1 477 ? -15.445 15.414 23.781 1 96.56 477 GLY B O 1
ATOM 9266 N N . ASN B 1 478 ? -13.328 14.695 24.188 1 97.25 478 ASN B N 1
ATOM 9267 C CA . ASN B 1 478 ? -13.094 15.758 25.172 1 97.25 478 ASN B CA 1
ATOM 9268 C C . ASN B 1 478 ? -12.562 17.016 24.5 1 97.25 478 ASN B C 1
ATOM 9270 O O . ASN B 1 478 ? -11.375 17.328 24.578 1 97.25 478 ASN B O 1
ATOM 9274 N N . PHE B 1 479 ? -13.367 17.812 23.891 1 97.94 479 PHE B N 1
ATOM 9275 C CA . PHE B 1 479 ? -13.07 19.062 23.203 1 97.94 479 PHE B CA 1
ATOM 9276 C C . PHE B 1 479 ? -14.312 19.953 23.109 1 97.94 479 PHE B C 1
ATOM 9278 O O . PHE B 1 479 ? -15.414 19.516 23.469 1 97.94 479 PHE B O 1
ATOM 9285 N N . LYS B 1 480 ? -14.125 21.172 22.766 1 98.12 480 LYS B N 1
ATOM 9286 C CA . LYS B 1 480 ? -15.25 22.094 22.578 1 98.12 480 LYS B CA 1
ATOM 9287 C C . LYS B 1 480 ? -16.156 21.625 21.438 1 98.12 480 LYS B C 1
ATOM 9289 O O . LYS B 1 480 ? -15.688 21.297 20.359 1 98.12 480 LYS B O 1
ATOM 9294 N N . GLU B 1 481 ? -17.422 21.5 21.719 1 97.44 481 GLU B N 1
ATOM 9295 C CA . GLU B 1 481 ? -18.391 21.234 20.656 1 97.44 481 GLU B CA 1
ATOM 9296 C C . GLU B 1 481 ? -18.703 22.516 19.875 1 97.44 481 GLU B C 1
ATOM 9298 O O . GLU B 1 481 ? -19.266 23.469 20.438 1 97.44 481 GLU B O 1
ATOM 9303 N N . THR B 1 482 ? -18.344 22.562 18.609 1 98.38 482 THR B N 1
ATOM 9304 C CA . THR B 1 482 ? -18.547 23.734 17.781 1 98.38 482 THR B CA 1
ATOM 9305 C C . THR B 1 482 ? -18.344 23.391 16.297 1 98.38 482 THR B C 1
ATOM 9307 O O . THR B 1 482 ? -18.281 22.203 15.938 1 98.38 482 THR B O 1
ATOM 9310 N N . GLU B 1 483 ? -18.359 24.422 15.422 1 98.62 483 GLU B N 1
ATOM 9311 C CA . GLU B 1 483 ? -18.078 24.234 14 1 98.62 483 GLU B CA 1
ATOM 9312 C C . GLU B 1 483 ? -16.594 24.391 13.695 1 98.62 483 GLU B C 1
ATOM 9314 O O . GLU B 1 483 ? -15.914 25.234 14.305 1 98.62 483 GLU B O 1
ATOM 9319 N N . LEU B 1 484 ? -16.188 23.547 12.797 1 98.81 484 LEU B N 1
ATOM 9320 C CA . LEU B 1 484 ? -14.766 23.5 12.453 1 98.81 484 LEU B CA 1
ATOM 9321 C C . LEU B 1 484 ? -14.57 23.594 10.945 1 98.81 484 LEU B C 1
ATOM 9323 O O . LEU B 1 484 ? -15.258 22.891 10.188 1 98.81 484 LEU B O 1
ATOM 9327 N N . LEU B 1 485 ? -13.758 24.484 10.492 1 98.88 485 LEU B N 1
ATOM 9328 C CA . LEU B 1 485 ? -13.227 24.531 9.133 1 98.88 485 LEU B CA 1
ATOM 9329 C C . LEU B 1 485 ? -11.758 24.109 9.109 1 98.88 485 LEU B C 1
ATOM 9331 O O . LEU B 1 485 ? -10.938 24.688 9.828 1 98.88 485 LEU B O 1
ATOM 9335 N N . VAL B 1 486 ? -11.445 23.047 8.383 1 98.75 486 VAL B N 1
ATOM 9336 C CA . VAL B 1 486 ? -10.094 22.5 8.383 1 98.75 486 VAL B CA 1
ATOM 9337 C C . VAL B 1 486 ? -9.617 22.297 6.949 1 98.75 486 VAL B C 1
ATOM 9339 O O . VAL B 1 486 ? -10.406 21.938 6.07 1 98.75 486 VAL B O 1
ATOM 9342 N N . GLY B 1 487 ? -8.32 22.547 6.742 1 98.69 487 GLY B N 1
ATOM 9343 C CA . GLY B 1 487 ? -7.82 22.312 5.398 1 98.69 487 GLY B CA 1
ATOM 9344 C C . GLY B 1 487 ? -6.309 22.172 5.34 1 98.69 487 GLY B C 1
ATOM 9345 O O . GLY B 1 487 ? -5.625 22.359 6.344 1 98.69 487 GLY B O 1
ATOM 9346 N N . VAL B 1 488 ? -5.855 21.688 4.137 1 98.88 488 VAL B N 1
ATOM 9347 C CA . VAL B 1 488 ? -4.438 21.469 3.871 1 98.88 488 VAL B CA 1
ATOM 9348 C C . VAL B 1 488 ? -4.098 21.953 2.463 1 98.88 488 VAL B C 1
ATOM 9350 O O . VAL B 1 488 ? -4.992 22.297 1.684 1 98.88 488 VAL B O 1
ATOM 9353 N N . ASN B 1 489 ? -2.795 22.078 2.25 1 98.88 489 ASN B N 1
ATOM 9354 C CA . ASN B 1 489 ? -2.293 22.375 0.914 1 98.88 489 ASN B CA 1
ATOM 9355 C C . ASN B 1 489 ? -1.839 21.109 0.19 1 98.88 489 ASN B C 1
ATOM 9357 O O . ASN B 1 489 ? -1.54 20.109 0.827 1 98.88 489 ASN B O 1
ATOM 9361 N N . GLN B 1 490 ? -1.72 21.203 -1.088 1 98.56 490 GLN B N 1
ATOM 9362 C CA . GLN B 1 490 ? -1.442 20.047 -1.932 1 98.56 490 GLN B CA 1
ATOM 9363 C C . GLN B 1 490 ? -0.058 19.484 -1.643 1 98.56 490 GLN B C 1
ATOM 9365 O O . GLN B 1 490 ? 0.12 18.266 -1.608 1 98.56 490 GLN B O 1
ATOM 9370 N N . ASP B 1 491 ? 0.945 20.344 -1.525 1 98.69 491 ASP B N 1
ATOM 9371 C CA . ASP B 1 491 ? 2.33 19.922 -1.334 1 98.69 491 ASP B CA 1
ATOM 9372 C C . ASP B 1 491 ? 2.869 20.406 0.01 1 98.69 491 ASP B C 1
ATOM 9374 O O . ASP B 1 491 ? 3.807 21.203 0.058 1 98.69 491 ASP B O 1
ATOM 9378 N N . GLU B 1 492 ? 2.35 19.797 1.065 1 98.69 492 GLU B N 1
ATOM 9379 C CA . GLU B 1 492 ? 2.625 20.219 2.438 1 98.69 492 GLU B CA 1
ATOM 9380 C C . GLU B 1 492 ? 4.078 19.953 2.814 1 98.69 492 GLU B C 1
ATOM 9382 O O . GLU B 1 492 ? 4.613 20.594 3.729 1 98.69 492 GLU B O 1
ATOM 9387 N N . GLY B 1 493 ? 4.754 19.031 2.105 1 98.31 493 GLY B N 1
ATOM 9388 C CA . GLY B 1 493 ? 6.086 18.625 2.52 1 98.31 493 GLY B CA 1
ATOM 9389 C C . GLY B 1 493 ? 7.188 19.406 1.818 1 98.31 493 GLY B C 1
ATOM 9390 O O . GLY B 1 493 ? 8.297 19.516 2.338 1 98.31 493 GLY B O 1
ATOM 9391 N N . SER B 1 494 ? 6.965 20 0.696 1 97.56 494 SER B N 1
ATOM 9392 C CA . SER B 1 494 ? 7.98 20.531 -0.209 1 97.56 494 SER B CA 1
ATOM 9393 C C . SER B 1 494 ? 8.789 21.641 0.451 1 97.56 494 SER B C 1
ATOM 9395 O O . SER B 1 494 ? 10.008 21.703 0.298 1 97.56 494 SER B O 1
ATOM 9397 N N . TYR B 1 495 ? 8.102 22.484 1.209 1 97.12 495 TYR B N 1
ATOM 9398 C CA . TYR B 1 495 ? 8.75 23.625 1.847 1 97.12 495 TYR B CA 1
ATOM 9399 C C . TYR B 1 495 ? 9.852 23.172 2.793 1 97.12 495 TYR B C 1
ATOM 9401 O O . TYR B 1 495 ? 10.906 23.797 2.883 1 97.12 495 TYR B O 1
ATOM 9409 N N . PHE B 1 496 ? 9.711 22.125 3.436 1 97.25 496 PHE B N 1
ATOM 9410 C CA . PHE B 1 496 ? 10.625 21.672 4.473 1 97.25 496 PHE B CA 1
ATOM 9411 C C . PHE B 1 496 ? 11.773 20.875 3.867 1 97.25 496 PHE B C 1
ATOM 9413 O O . PHE B 1 496 ? 12.828 20.734 4.492 1 97.25 496 PHE B O 1
ATOM 9420 N N . LEU B 1 497 ? 11.57 20.406 2.697 1 97.25 497 LEU B N 1
ATOM 9421 C CA . LEU B 1 497 ? 12.594 19.594 2.049 1 97.25 497 LEU B CA 1
ATOM 9422 C C . LEU B 1 497 ? 13.781 20.438 1.631 1 97.25 497 LEU B C 1
ATOM 9424 O O . LEU B 1 497 ? 14.914 19.953 1.593 1 97.25 497 LEU B O 1
ATOM 9428 N N . VAL B 1 498 ? 13.625 21.703 1.396 1 94.25 498 VAL B N 1
ATOM 9429 C CA . VAL B 1 498 ? 14.695 22.562 0.904 1 94.25 498 VAL B CA 1
ATOM 9430 C C . VAL B 1 498 ? 15.625 22.938 2.057 1 94.25 498 VAL B C 1
ATOM 9432 O O . VAL B 1 498 ? 16.672 23.547 1.841 1 94.25 498 VAL B O 1
ATOM 9435 N N . TYR B 1 499 ? 15.289 22.594 3.301 1 89.88 499 TYR B N 1
ATOM 9436 C CA . TYR B 1 499 ? 16.078 22.969 4.465 1 89.88 499 TYR B CA 1
ATOM 9437 C C . TYR B 1 499 ? 17 21.828 4.883 1 89.88 499 TYR B C 1
ATOM 9439 O O . TYR B 1 499 ? 17 21.406 6.043 1 89.88 499 TYR B O 1
ATOM 9447 N N . GLY B 1 500 ? 17.75 21.25 3.971 1 85.12 500 GLY B N 1
ATOM 9448 C CA . GLY B 1 500 ? 18.859 20.406 4.344 1 85.12 500 GLY B CA 1
ATOM 9449 C C . GLY B 1 500 ? 18.641 18.938 4.004 1 85.12 500 GLY B C 1
ATOM 9450 O O . GLY B 1 500 ? 19.5 18.094 4.277 1 85.12 500 GLY B O 1
ATOM 9451 N N . VAL B 1 501 ? 17.547 18.562 3.477 1 93.12 501 VAL B N 1
ATOM 9452 C CA . VAL B 1 501 ? 17.359 17.172 3.061 1 93.12 501 VAL B CA 1
ATOM 9453 C C . VAL B 1 501 ? 18.219 16.875 1.839 1 93.12 501 VAL B C 1
ATOM 9455 O O . VAL B 1 501 ? 18.328 17.703 0.927 1 93.12 501 VAL B O 1
ATOM 9458 N N . PRO B 1 502 ? 18.828 15.742 1.863 1 94 502 PRO B N 1
ATOM 9459 C CA . PRO B 1 502 ? 19.766 15.438 0.781 1 94 502 PRO B CA 1
ATOM 9460 C C . PRO B 1 502 ? 19.125 15.539 -0.601 1 94 502 PRO B C 1
ATOM 9462 O O . PRO B 1 502 ? 18.047 14.992 -0.827 1 94 502 PRO B O 1
ATOM 9465 N N . GLY B 1 503 ? 19.766 16.297 -1.496 1 95.5 503 GLY B N 1
ATOM 9466 C CA . GLY B 1 503 ? 19.359 16.375 -2.891 1 95.5 503 GLY B CA 1
ATOM 9467 C C . GLY B 1 503 ? 18.391 17.5 -3.166 1 95.5 503 GLY B C 1
ATOM 9468 O O . GLY B 1 503 ? 18.156 17.859 -4.32 1 95.5 503 GLY B O 1
ATOM 9469 N N . PHE B 1 504 ? 17.906 18.125 -2.217 1 96.12 504 PHE B N 1
ATOM 9470 C CA . PHE B 1 504 ? 16.922 19.188 -2.396 1 96.12 504 PHE B CA 1
ATOM 9471 C C . PHE B 1 504 ? 17.594 20.547 -2.338 1 96.12 504 PHE B C 1
ATOM 9473 O O . PHE B 1 504 ? 18.5 20.781 -1.533 1 96.12 504 PHE B O 1
ATOM 9480 N N . SER B 1 505 ? 17.141 21.359 -3.248 1 93.62 505 SER B N 1
ATOM 9481 C CA . SER B 1 505 ? 17.641 22.734 -3.334 1 93.62 505 SER B CA 1
ATOM 9482 C C . SER B 1 505 ? 16.625 23.656 -4.012 1 93.62 505 SER B C 1
ATOM 9484 O O . SER B 1 505 ? 15.867 23.203 -4.875 1 93.62 505 SER B O 1
ATOM 9486 N N . LYS B 1 506 ? 16.672 24.906 -3.615 1 93.44 506 LYS B N 1
ATOM 9487 C CA . LYS B 1 506 ? 15.805 25.875 -4.277 1 93.44 506 LYS B CA 1
ATOM 9488 C C . LYS B 1 506 ? 16.344 26.25 -5.656 1 93.44 506 LYS B C 1
ATOM 9490 O O . LYS B 1 506 ? 15.633 26.859 -6.461 1 93.44 506 LYS B O 1
ATOM 9495 N N . ASP B 1 507 ? 17.547 25.875 -5.934 1 93.44 507 ASP B N 1
ATOM 9496 C CA . ASP B 1 507 ? 18.25 26.375 -7.109 1 93.44 507 ASP B CA 1
ATOM 9497 C C . ASP B 1 507 ? 18.219 25.359 -8.242 1 93.44 507 ASP B C 1
ATOM 9499 O O . ASP B 1 507 ? 18.891 25.547 -9.266 1 93.44 507 ASP B O 1
ATOM 9503 N N . ASN B 1 508 ? 17.641 24.266 -8.031 1 92.56 508 ASN B N 1
ATOM 9504 C CA . ASN B 1 508 ? 17.484 23.281 -9.094 1 92.56 508 ASN B CA 1
ATOM 9505 C C . ASN B 1 508 ? 16.156 22.547 -9.008 1 92.56 508 ASN B C 1
ATOM 9507 O O . ASN B 1 508 ? 15.281 22.938 -8.219 1 92.56 508 ASN B O 1
ATOM 9511 N N . ASP B 1 509 ? 16 21.562 -9.859 1 94.81 509 ASP B N 1
ATOM 9512 C CA . ASP B 1 509 ? 14.727 20.859 -9.938 1 94.81 509 ASP B CA 1
ATOM 9513 C C . ASP B 1 509 ? 14.617 19.781 -8.867 1 94.81 509 ASP B C 1
ATOM 9515 O O . ASP B 1 509 ? 13.578 19.141 -8.727 1 94.81 509 ASP B O 1
ATOM 9519 N N . SER B 1 510 ? 15.602 19.531 -8.109 1 96.12 510 SER B N 1
ATOM 9520 C CA . SER B 1 510 ? 15.656 18.594 -6.992 1 96.12 510 SER B CA 1
ATOM 9521 C C . SER B 1 510 ? 15.25 17.188 -7.434 1 96.12 510 SER B C 1
ATOM 9523 O O . SER B 1 510 ? 14.406 16.562 -6.793 1 96.12 510 SER B O 1
ATOM 9525 N N . LEU B 1 511 ? 15.727 16.797 -8.586 1 97.44 511 LEU B N 1
ATOM 9526 C CA . LEU B 1 511 ? 15.617 15.391 -8.969 1 97.44 511 LEU B CA 1
ATOM 9527 C C . LEU B 1 511 ? 16.562 14.523 -8.141 1 97.44 511 LEU B C 1
ATOM 9529 O O . LEU B 1 511 ? 17.781 14.508 -8.383 1 97.44 511 LEU B O 1
ATOM 9533 N N . ILE B 1 512 ? 16.016 13.75 -7.238 1 96.94 512 ILE B N 1
ATOM 9534 C CA . ILE B 1 512 ? 16.891 13.148 -6.238 1 96.94 512 ILE B CA 1
ATOM 9535 C C . ILE B 1 512 ? 17.109 11.672 -6.562 1 96.94 512 ILE B C 1
ATOM 9537 O O . ILE B 1 512 ? 16.219 11.008 -7.109 1 96.94 512 ILE B O 1
ATOM 9541 N N . THR B 1 513 ? 18.281 11.188 -6.176 1 97.69 513 THR B N 1
ATOM 9542 C CA . THR B 1 513 ? 18.641 9.789 -6.395 1 97.69 513 THR B CA 1
ATOM 9543 C C . THR B 1 513 ? 17.922 8.883 -5.395 1 97.69 513 THR B C 1
ATOM 9545 O O . THR B 1 513 ? 17.359 9.359 -4.41 1 97.69 513 THR B O 1
ATOM 9548 N N . ARG B 1 514 ? 17.922 7.59 -5.664 1 97.88 514 ARG B N 1
ATOM 9549 C CA . ARG B 1 514 ? 17.375 6.609 -4.738 1 97.88 514 ARG B CA 1
ATOM 9550 C C . ARG B 1 514 ? 18.078 6.676 -3.385 1 97.88 514 ARG B C 1
ATOM 9552 O O . ARG B 1 514 ? 17.438 6.551 -2.34 1 97.88 514 ARG B O 1
ATOM 9559 N N . GLU B 1 515 ? 19.344 6.828 -3.375 1 97.88 515 GLU B N 1
ATOM 9560 C CA . GLU B 1 515 ? 20.125 6.953 -2.141 1 97.88 515 GLU B CA 1
ATOM 9561 C C . GLU B 1 515 ? 19.672 8.164 -1.329 1 97.88 515 GLU B C 1
ATOM 9563 O O . GLU B 1 515 ? 19.5 8.078 -0.111 1 97.88 515 GLU B O 1
ATOM 9568 N N . ASP B 1 516 ? 19.5 9.281 -2.039 1 97.88 516 ASP B N 1
ATOM 9569 C CA . ASP B 1 516 ? 19.016 10.492 -1.379 1 97.88 516 ASP B CA 1
ATOM 9570 C C . ASP B 1 516 ? 17.609 10.281 -0.801 1 97.88 516 ASP B C 1
ATOM 9572 O O . ASP B 1 516 ? 17.312 10.758 0.292 1 97.88 516 ASP B O 1
ATOM 9576 N N . PHE B 1 517 ? 16.859 9.609 -1.595 1 98.12 517 PHE B N 1
ATOM 9577 C CA . PHE B 1 517 ? 15.5 9.297 -1.142 1 98.12 517 PHE B CA 1
ATOM 9578 C C . PHE B 1 517 ? 15.539 8.508 0.159 1 98.12 517 PHE B C 1
ATOM 9580 O O . PHE B 1 517 ? 14.859 8.859 1.127 1 98.12 517 PHE B O 1
ATOM 9587 N N . LEU B 1 518 ? 16.312 7.473 0.224 1 97.62 518 LEU B N 1
ATOM 9588 C CA . LEU B 1 518 ? 16.406 6.629 1.408 1 97.62 518 LEU B CA 1
ATOM 9589 C C . LEU B 1 518 ? 16.953 7.41 2.596 1 97.62 518 LEU B C 1
ATOM 9591 O O . LEU B 1 518 ? 16.484 7.246 3.725 1 97.62 518 LEU B O 1
ATOM 9595 N N . GLY B 1 519 ? 17.953 8.227 2.34 1 96.5 519 GLY B N 1
ATOM 9596 C CA . GLY B 1 519 ? 18.453 9.109 3.385 1 96.5 519 GLY B CA 1
ATOM 9597 C C . GLY B 1 519 ? 17.406 10.07 3.904 1 96.5 519 GLY B C 1
ATOM 9598 O O . GLY B 1 519 ? 17.344 10.344 5.105 1 96.5 519 GLY B O 1
ATOM 9599 N N . GLY B 1 520 ? 16.578 10.641 2.986 1 97.44 520 GLY B N 1
ATOM 9600 C CA . GLY B 1 520 ? 15.5 11.523 3.371 1 97.44 520 GLY B CA 1
ATOM 9601 C C . GLY B 1 520 ? 14.438 10.844 4.219 1 97.44 520 GLY B C 1
ATOM 9602 O O . GLY B 1 520 ? 13.914 11.438 5.16 1 97.44 520 GLY B O 1
ATOM 9603 N N . VAL B 1 521 ? 14.094 9.594 3.859 1 97.44 521 VAL B N 1
ATOM 9604 C CA . VAL B 1 521 ? 13.102 8.852 4.625 1 97.44 521 VAL B CA 1
ATOM 9605 C C . VAL B 1 521 ? 13.594 8.656 6.059 1 97.44 521 VAL B C 1
ATOM 9607 O O . VAL B 1 521 ? 12.82 8.805 7.008 1 97.44 521 VAL B O 1
ATOM 9610 N N . LYS B 1 522 ? 14.844 8.367 6.23 1 95.19 522 LYS B N 1
ATOM 9611 C CA . LYS B 1 522 ? 15.422 8.203 7.562 1 95.19 522 LYS B CA 1
ATOM 9612 C C . LYS B 1 522 ? 15.297 9.484 8.375 1 95.19 522 LYS B C 1
ATOM 9614 O O . LYS B 1 522 ? 15.008 9.438 9.578 1 95.19 522 LYS B O 1
ATOM 9619 N N . MET B 1 523 ? 15.445 10.602 7.734 1 95.62 523 MET B N 1
ATOM 9620 C CA . MET B 1 523 ? 15.328 11.891 8.406 1 95.62 523 MET B CA 1
ATOM 9621 C C . MET B 1 523 ? 13.875 12.195 8.742 1 95.62 523 MET B C 1
ATOM 9623 O O . MET B 1 523 ? 13.594 12.875 9.734 1 95.62 523 MET B O 1
ATOM 9627 N N . ALA B 1 524 ? 12.977 11.711 7.938 1 96 524 ALA B N 1
ATOM 9628 C CA . ALA B 1 524 ? 11.562 12.016 8.094 1 96 524 ALA B CA 1
ATOM 9629 C C . ALA B 1 524 ? 10.945 11.203 9.234 1 96 524 ALA B C 1
ATOM 9631 O O . ALA B 1 524 ? 9.984 11.648 9.875 1 96 524 ALA B O 1
ATOM 9632 N N . ILE B 1 525 ? 11.469 10.008 9.445 1 93.5 525 ILE B N 1
ATOM 9633 C CA . ILE B 1 525 ? 10.945 9.141 10.492 1 93.5 525 ILE B CA 1
ATOM 9634 C C . ILE B 1 525 ? 12.094 8.648 11.375 1 93.5 525 ILE B C 1
ATOM 9636 O O . ILE B 1 525 ? 12.305 7.438 11.5 1 93.5 525 ILE B O 1
ATOM 9640 N N . PRO B 1 526 ? 12.672 9.5 12.062 1 86 526 PRO B N 1
ATOM 9641 C CA . PRO B 1 526 ? 13.922 9.172 12.766 1 86 526 PRO B CA 1
ATOM 9642 C C . PRO B 1 526 ? 13.727 8.125 13.859 1 86 526 PRO B C 1
ATOM 9644 O O . PRO B 1 526 ? 14.688 7.449 14.242 1 86 526 PRO B O 1
ATOM 9647 N N . HIS B 1 527 ? 12.586 7.945 14.383 1 83.12 527 HIS B N 1
ATOM 9648 C CA . HIS B 1 527 ? 12.344 7.004 15.469 1 83.12 527 HIS B CA 1
ATOM 9649 C C . HIS B 1 527 ? 11.969 5.625 14.93 1 83.12 527 HIS B C 1
ATOM 9651 O O . HIS B 1 527 ? 11.797 4.68 15.703 1 83.12 527 HIS B O 1
ATOM 9657 N N . ALA B 1 528 ? 11.93 5.496 13.68 1 88.88 528 ALA B N 1
ATOM 9658 C CA . ALA B 1 528 ? 11.492 4.234 13.094 1 88.88 528 ALA B CA 1
ATOM 9659 C C . ALA B 1 528 ? 12.633 3.221 13.047 1 88.88 528 ALA B C 1
ATOM 9661 O O . ALA B 1 528 ? 13.773 3.578 12.75 1 88.88 528 ALA B O 1
ATOM 9662 N N . ASN B 1 529 ? 12.336 2.027 13.461 1 91.56 529 ASN B N 1
ATOM 9663 C CA . ASN B 1 529 ? 13.281 0.948 13.211 1 91.56 529 ASN B CA 1
ATOM 9664 C C . ASN B 1 529 ? 13.297 0.534 11.742 1 91.56 529 ASN B C 1
ATOM 9666 O O . ASN B 1 529 ? 12.602 1.133 10.922 1 91.56 529 ASN B O 1
ATOM 9670 N N . ASP B 1 530 ? 14.078 -0.414 11.398 1 92.75 530 ASP B N 1
ATOM 9671 C CA . ASP B 1 530 ? 14.328 -0.761 10 1 92.75 530 ASP B CA 1
ATOM 9672 C C . ASP B 1 530 ? 13.055 -1.238 9.312 1 92.75 530 ASP B C 1
ATOM 9674 O O . ASP B 1 530 ? 12.781 -0.862 8.172 1 92.75 530 ASP B O 1
ATOM 9678 N N . ILE B 1 531 ? 12.242 -2.098 9.992 1 94.81 531 ILE B N 1
ATOM 9679 C CA . ILE B 1 531 ? 11.055 -2.656 9.359 1 94.81 531 ILE B CA 1
ATOM 9680 C C . ILE B 1 531 ? 10.016 -1.558 9.156 1 94.81 531 ILE B C 1
ATOM 9682 O O . ILE B 1 531 ? 9.266 -1.576 8.18 1 94.81 531 ILE B O 1
ATOM 9686 N N . ALA B 1 532 ? 9.922 -0.661 10.086 1 95.31 532 ALA B N 1
ATOM 9687 C CA . ALA B 1 532 ? 9.016 0.473 9.938 1 95.31 532 ALA B CA 1
ATOM 9688 C C . ALA B 1 532 ? 9.438 1.369 8.773 1 95.31 532 ALA B C 1
ATOM 9690 O O . ALA B 1 532 ? 8.594 1.864 8.023 1 95.31 532 ALA B O 1
ATOM 9691 N N . MET B 1 533 ? 10.688 1.601 8.664 1 95.94 533 MET B N 1
ATOM 9692 C CA . MET B 1 533 ? 11.211 2.373 7.543 1 95.94 533 MET B CA 1
ATOM 9693 C C . MET B 1 533 ? 10.883 1.692 6.219 1 95.94 533 MET B C 1
ATOM 9695 O O . MET B 1 533 ? 10.477 2.354 5.262 1 95.94 533 MET B O 1
ATOM 9699 N N . GLU B 1 534 ? 11.094 0.422 6.18 1 96.31 534 GLU B N 1
ATOM 9700 C CA . GLU B 1 534 ? 10.789 -0.335 4.969 1 96.31 534 GLU B CA 1
ATOM 9701 C C . GLU B 1 534 ? 9.305 -0.26 4.621 1 96.31 534 GLU B C 1
ATOM 9703 O O . GLU B 1 534 ? 8.938 -0.261 3.445 1 96.31 534 GLU B O 1
ATOM 9708 N N . ALA B 1 535 ? 8.477 -0.288 5.664 1 97.38 535 ALA B N 1
ATOM 9709 C CA . ALA B 1 535 ? 7.039 -0.161 5.434 1 97.38 535 ALA B CA 1
ATOM 9710 C C . ALA B 1 535 ? 6.707 1.159 4.746 1 97.38 535 ALA B C 1
ATOM 9712 O O . ALA B 1 535 ? 5.883 1.2 3.832 1 97.38 535 ALA B O 1
ATOM 9713 N N . VAL B 1 536 ? 7.301 2.229 5.18 1 98.25 536 VAL B N 1
ATOM 9714 C CA . VAL B 1 536 ? 7.082 3.537 4.574 1 98.25 536 VAL B CA 1
ATOM 9715 C C . VAL B 1 536 ? 7.582 3.529 3.133 1 98.25 536 VAL B C 1
ATOM 9717 O O . VAL B 1 536 ? 6.895 4 2.227 1 98.25 536 VAL B O 1
ATOM 9720 N N . ILE B 1 537 ? 8.789 3.012 2.936 1 98.19 537 ILE B N 1
ATOM 9721 C CA . ILE B 1 537 ? 9.391 2.951 1.609 1 98.19 537 ILE B CA 1
ATOM 9722 C C . ILE B 1 537 ? 8.492 2.154 0.668 1 98.19 537 ILE B C 1
ATOM 9724 O O . ILE B 1 537 ? 8.289 2.543 -0.485 1 98.19 537 ILE B O 1
ATOM 9728 N N . LEU B 1 538 ? 7.961 1.08 1.14 1 97.69 538 LEU B N 1
ATOM 9729 C CA . LEU B 1 538 ? 7.086 0.239 0.331 1 97.69 538 LEU B CA 1
ATOM 9730 C C . LEU B 1 538 ? 5.867 1.021 -0.143 1 97.69 538 LEU B C 1
ATOM 9732 O O . LEU B 1 538 ? 5.473 0.923 -1.309 1 97.69 538 LEU B O 1
ATOM 9736 N N . GLN B 1 539 ? 5.293 1.84 0.756 1 97.12 539 GLN B N 1
ATOM 9737 C CA . GLN B 1 539 ? 4.051 2.551 0.472 1 97.12 539 GLN B CA 1
ATOM 9738 C C . GLN B 1 539 ? 4.273 3.664 -0.548 1 97.12 539 GLN B C 1
ATOM 9740 O O . GLN B 1 539 ? 3.369 4.004 -1.312 1 97.12 539 GLN B O 1
ATOM 9745 N N . TYR B 1 540 ? 5.477 4.203 -0.625 1 98.25 540 TYR B N 1
ATOM 9746 C CA . TYR B 1 540 ? 5.625 5.449 -1.367 1 98.25 540 TYR B CA 1
ATOM 9747 C C . TYR B 1 540 ? 6.555 5.266 -2.562 1 98.25 540 TYR B C 1
ATOM 9749 O O . TYR B 1 540 ? 6.965 6.242 -3.195 1 98.25 540 TYR B O 1
ATOM 9757 N N . THR B 1 541 ? 6.906 4.043 -2.938 1 98.12 541 THR B N 1
ATOM 9758 C CA . THR B 1 541 ? 7.781 3.775 -4.07 1 98.12 541 THR B CA 1
ATOM 9759 C C . THR B 1 541 ? 6.996 3.191 -5.238 1 98.12 541 THR B C 1
ATOM 9761 O O . THR B 1 541 ? 6.168 2.297 -5.051 1 98.12 541 THR B O 1
ATOM 9764 N N . ASP B 1 542 ? 7.164 3.795 -6.367 1 96.56 542 ASP B N 1
ATOM 9765 C CA . ASP B 1 542 ? 6.773 3.119 -7.602 1 96.56 542 ASP B CA 1
ATOM 9766 C C . ASP B 1 542 ? 7.793 2.051 -7.988 1 96.56 542 ASP B C 1
ATOM 9768 O O . ASP B 1 542 ? 8.828 2.359 -8.578 1 96.56 542 ASP B O 1
ATOM 9772 N N . TRP B 1 543 ? 7.488 0.882 -7.785 1 95.19 543 TRP B N 1
ATOM 9773 C CA . TRP B 1 543 ? 8.461 -0.204 -7.855 1 95.19 543 TRP B CA 1
ATOM 9774 C C . TRP B 1 543 ? 8.805 -0.538 -9.305 1 95.19 543 TRP B C 1
ATOM 9776 O O . TRP B 1 543 ? 9.773 -1.254 -9.57 1 95.19 543 TRP B O 1
ATOM 9786 N N . MET B 1 544 ? 8.094 -0.001 -10.328 1 93.88 544 MET B N 1
ATOM 9787 C CA . MET B 1 544 ? 8.477 -0.161 -11.734 1 93.88 544 MET B CA 1
ATOM 9788 C C . MET B 1 544 ? 9.547 0.848 -12.125 1 93.88 544 MET B C 1
ATOM 9790 O O . MET B 1 544 ? 10.195 0.701 -13.164 1 93.88 544 MET B O 1
ATOM 9794 N N . ASP B 1 545 ? 9.68 1.829 -11.219 1 94.69 545 ASP B N 1
ATOM 9795 C CA . ASP B 1 545 ? 10.609 2.912 -11.531 1 94.69 545 ASP B CA 1
ATOM 9796 C C . ASP B 1 545 ? 11.219 3.506 -10.266 1 94.69 545 ASP B C 1
ATOM 9798 O O . ASP B 1 545 ? 11.156 4.719 -10.047 1 94.69 545 ASP B O 1
ATOM 9802 N N . GLU B 1 546 ? 11.789 2.688 -9.469 1 94.19 546 GLU B N 1
ATOM 9803 C CA . GLU B 1 546 ? 12.18 3.066 -8.109 1 94.19 546 GLU B CA 1
ATOM 9804 C C . GLU B 1 546 ? 13.32 4.082 -8.133 1 94.19 546 GLU B C 1
ATOM 9806 O O . GLU B 1 546 ? 13.5 4.844 -7.18 1 94.19 546 GLU B O 1
ATOM 9811 N N . ASN B 1 547 ? 14.117 4.199 -9.234 1 96.31 547 ASN B N 1
ATOM 9812 C CA . ASN B 1 547 ? 15.266 5.105 -9.297 1 96.31 547 ASN B CA 1
ATOM 9813 C C . ASN B 1 547 ? 14.906 6.414 -9.992 1 96.31 547 ASN B C 1
ATOM 9815 O O . ASN B 1 547 ? 15.789 7.234 -10.266 1 96.31 547 ASN B O 1
ATOM 9819 N N . ASN B 1 548 ? 13.641 6.582 -10.289 1 97.62 548 ASN B N 1
ATOM 9820 C CA . ASN B 1 548 ? 13.18 7.809 -10.93 1 97.62 548 ASN B CA 1
ATOM 9821 C C . ASN B 1 548 ? 13.281 9 -9.984 1 97.62 548 ASN B C 1
ATOM 9823 O O . ASN B 1 548 ? 12.57 9.07 -8.984 1 97.62 548 ASN B O 1
ATOM 9827 N N . GLY B 1 549 ? 14.109 9.961 -10.336 1 98.06 549 GLY B N 1
ATOM 9828 C CA . GLY B 1 549 ? 14.383 11.094 -9.469 1 98.06 549 GLY B CA 1
ATOM 9829 C C . GLY B 1 549 ? 13.164 11.961 -9.211 1 98.06 549 GLY B C 1
ATOM 9830 O O . GLY B 1 549 ? 13 12.492 -8.109 1 98.06 549 GLY B O 1
ATOM 9831 N N . LEU B 1 550 ? 12.359 12.164 -10.211 1 98.12 550 LEU B N 1
ATOM 9832 C CA . LEU B 1 550 ? 11.133 12.945 -10.07 1 98.12 550 LEU B CA 1
ATOM 9833 C C . LEU B 1 550 ? 10.172 12.273 -9.094 1 98.12 550 LEU B C 1
ATOM 9835 O O . LEU B 1 550 ? 9.617 12.93 -8.211 1 98.12 550 LEU B O 1
ATOM 9839 N N . LYS B 1 551 ? 9.961 10.953 -9.234 1 98.12 551 LYS B N 1
ATOM 9840 C CA . LYS B 1 551 ? 9.047 10.211 -8.375 1 98.12 551 LYS B CA 1
ATOM 9841 C C . LYS B 1 551 ? 9.57 10.148 -6.938 1 98.12 551 LYS B C 1
ATOM 9843 O O . LYS B 1 551 ? 8.789 10.195 -5.984 1 98.12 551 LYS B O 1
ATOM 9848 N N . ASN B 1 552 ? 10.875 10.008 -6.824 1 98.38 552 ASN B N 1
ATOM 9849 C CA . ASN B 1 552 ? 11.484 10.039 -5.496 1 98.38 552 ASN B CA 1
ATOM 9850 C C . ASN B 1 552 ? 11.266 11.383 -4.812 1 98.38 552 ASN B C 1
ATOM 9852 O O . ASN B 1 552 ? 10.984 11.43 -3.613 1 98.38 552 ASN B O 1
ATOM 9856 N N . ARG B 1 553 ? 11.414 12.445 -5.531 1 98.31 553 ARG B N 1
ATOM 9857 C CA . ARG B 1 553 ? 11.164 13.781 -4.992 1 98.31 553 ARG B CA 1
ATOM 9858 C C . ARG B 1 553 ? 9.719 13.914 -4.523 1 98.31 553 ARG B C 1
ATOM 9860 O O . ARG B 1 553 ? 9.461 14.375 -3.408 1 98.31 553 ARG B O 1
ATOM 9867 N N . GLU B 1 554 ? 8.812 13.531 -5.387 1 98.38 554 GLU B N 1
ATOM 9868 C CA . GLU B 1 554 ? 7.391 13.633 -5.066 1 98.38 554 GLU B CA 1
ATOM 9869 C C . GLU B 1 554 ? 7.035 12.766 -3.863 1 98.38 554 GLU B C 1
ATOM 9871 O O . GLU B 1 554 ? 6.223 13.164 -3.023 1 98.38 554 GLU B O 1
ATOM 9876 N N . ALA B 1 555 ? 7.645 11.625 -3.811 1 98.56 555 ALA B N 1
ATOM 9877 C CA . ALA B 1 555 ? 7.406 10.734 -2.684 1 98.56 555 ALA B CA 1
ATOM 9878 C C . ALA B 1 555 ? 7.859 11.367 -1.372 1 98.56 555 ALA B C 1
ATOM 9880 O O . ALA B 1 555 ? 7.191 11.234 -0.345 1 98.56 555 ALA B O 1
ATOM 9881 N N . MET B 1 556 ? 8.977 12 -1.371 1 98.56 556 MET B N 1
ATOM 9882 C CA . MET B 1 556 ? 9.469 12.672 -0.169 1 98.56 556 MET B CA 1
ATOM 9883 C C . MET B 1 556 ? 8.508 13.766 0.274 1 98.56 556 MET B C 1
ATOM 9885 O O . MET B 1 556 ? 8.25 13.93 1.469 1 98.56 556 MET B O 1
ATOM 9889 N N . ASP B 1 557 ? 8.023 14.531 -0.705 1 98.56 557 ASP B N 1
ATOM 9890 C CA . ASP B 1 557 ? 7.02 15.539 -0.403 1 98.56 557 ASP B CA 1
ATOM 9891 C C . ASP B 1 557 ? 5.797 14.922 0.265 1 98.56 557 ASP B C 1
ATOM 9893 O O . ASP B 1 557 ? 5.324 15.414 1.292 1 98.56 557 ASP B O 1
ATOM 9897 N N . ASP B 1 558 ? 5.363 13.844 -0.292 1 98.69 558 ASP B N 1
ATOM 9898 C CA . ASP B 1 558 ? 4.172 13.164 0.216 1 98.69 558 ASP B CA 1
ATOM 9899 C C . ASP B 1 558 ? 4.418 12.594 1.609 1 98.69 558 ASP B C 1
ATOM 9901 O O . ASP B 1 558 ? 3.559 12.688 2.486 1 98.69 558 ASP B O 1
ATOM 9905 N N . ILE B 1 559 ? 5.566 11.977 1.816 1 98.56 559 ILE B N 1
ATOM 9906 C CA . ILE B 1 559 ? 5.887 11.367 3.104 1 98.56 559 ILE B CA 1
ATOM 9907 C C . ILE B 1 559 ? 5.859 12.43 4.199 1 98.56 559 ILE B C 1
ATOM 9909 O O . ILE B 1 559 ? 5.188 12.266 5.219 1 98.56 559 ILE B O 1
ATOM 9913 N N . VAL B 1 560 ? 6.5 13.516 3.943 1 98.38 560 VAL B N 1
ATOM 9914 C CA . VAL B 1 560 ? 6.621 14.578 4.938 1 98.38 560 VAL B CA 1
ATOM 9915 C C . VAL B 1 560 ? 5.266 15.242 5.148 1 98.38 560 VAL B C 1
ATOM 9917 O O . VAL B 1 560 ? 4.855 15.492 6.285 1 98.38 560 VAL B O 1
ATOM 9920 N N . GLY B 1 561 ? 4.543 15.516 4.078 1 98.62 561 GLY B N 1
ATOM 9921 C CA . GLY B 1 561 ? 3.242 16.156 4.164 1 98.62 561 GLY B CA 1
ATOM 9922 C C . GLY B 1 561 ? 2.188 15.281 4.816 1 98.62 561 GLY B C 1
ATOM 9923 O O . GLY B 1 561 ? 1.427 15.742 5.664 1 98.62 561 GLY B O 1
ATOM 9924 N N . ASP B 1 562 ? 2.158 14.016 4.449 1 98.62 562 ASP B N 1
ATOM 9925 C CA . ASP B 1 562 ? 1.163 13.094 4.984 1 98.62 562 ASP B CA 1
ATOM 9926 C C . ASP B 1 562 ? 1.366 12.875 6.484 1 98.62 562 ASP B C 1
ATOM 9928 O O . ASP B 1 562 ? 0.427 13.016 7.27 1 98.62 562 ASP B O 1
ATOM 9932 N N . GLN B 1 563 ? 2.512 12.578 6.84 1 97.81 563 GLN B N 1
ATOM 9933 C CA . GLN B 1 563 ? 2.809 12.219 8.219 1 97.81 563 GLN B CA 1
ATOM 9934 C C . GLN B 1 563 ? 2.543 13.391 9.164 1 97.81 563 GLN B C 1
ATOM 9936 O O . GLN B 1 563 ? 2.049 13.195 10.273 1 97.81 563 GLN B O 1
ATOM 9941 N N . ASN B 1 564 ? 2.857 14.562 8.711 1 98.38 564 ASN B N 1
ATOM 9942 C CA . ASN B 1 564 ? 2.979 15.641 9.672 1 98.38 564 ASN B CA 1
ATOM 9943 C C . ASN B 1 564 ? 1.79 16.594 9.594 1 98.38 564 ASN B C 1
ATOM 9945 O O . ASN B 1 564 ? 1.514 17.328 10.547 1 98.38 564 ASN B O 1
ATOM 9949 N N . VAL B 1 565 ? 1.103 16.625 8.445 1 98.75 565 VAL B N 1
ATOM 9950 C CA . VAL B 1 565 ? 0.079 17.641 8.281 1 98.7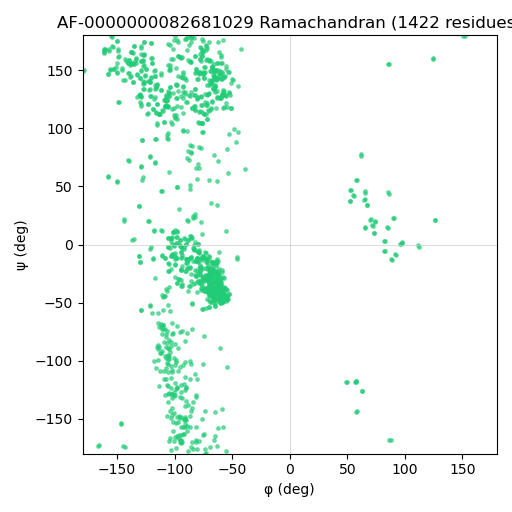5 565 VAL B CA 1
ATOM 9951 C C . VAL B 1 565 ? -1.229 17 7.828 1 98.75 565 VAL B C 1
ATOM 9953 O O . VAL B 1 565 ? -2.234 17.047 8.539 1 98.75 565 VAL B O 1
ATOM 9956 N N . ILE B 1 566 ? -1.218 16.297 6.762 1 98.81 566 ILE B N 1
ATOM 9957 C CA . ILE B 1 566 ? -2.445 15.867 6.098 1 98.81 566 ILE B CA 1
ATOM 9958 C C . ILE B 1 566 ? -3.15 14.82 6.949 1 98.81 566 ILE B C 1
ATOM 9960 O O . ILE B 1 566 ? -4.324 14.977 7.293 1 98.81 566 ILE B O 1
ATOM 9964 N N . CYS B 1 567 ? -2.432 13.797 7.297 1 98.56 567 CYS B N 1
ATOM 9965 C CA . CYS B 1 567 ? -3.082 12.68 7.973 1 98.56 567 CYS B CA 1
ATOM 9966 C C . CYS B 1 567 ? -3.518 13.07 9.383 1 98.56 567 CYS B C 1
ATOM 9968 O O . CYS B 1 567 ? -4.609 12.703 9.82 1 98.56 567 CYS B O 1
ATOM 9970 N N . PRO B 1 568 ? -2.721 13.805 10.125 1 98.38 568 PRO B N 1
ATOM 9971 C CA . PRO B 1 568 ? -3.217 14.273 11.414 1 98.38 568 PRO B CA 1
ATOM 9972 C C . PRO B 1 568 ? -4.453 15.164 11.281 1 98.38 568 PRO B C 1
ATOM 9974 O O . PRO B 1 568 ? -5.379 15.062 12.094 1 98.38 568 PRO B O 1
ATOM 9977 N N . SER B 1 569 ? -4.461 16.031 10.32 1 98.56 569 SER B N 1
ATOM 9978 C CA . SER B 1 569 ? -5.617 16.891 10.102 1 98.56 569 SER B CA 1
ATOM 9979 C C . SER B 1 569 ? -6.859 16.094 9.75 1 98.56 569 SER B C 1
ATOM 9981 O O . SER B 1 569 ? -7.953 16.375 10.242 1 98.56 569 SER B O 1
ATOM 9983 N N . MET B 1 570 ? -6.641 15.102 8.93 1 97.88 570 MET B N 1
ATOM 9984 C CA . MET B 1 570 ? -7.754 14.234 8.555 1 97.88 570 MET B CA 1
ATOM 9985 C C . MET B 1 570 ? -8.273 13.469 9.766 1 97.88 570 MET B C 1
ATOM 9987 O O . MET B 1 570 ? -9.492 13.32 9.938 1 97.88 570 MET B O 1
ATOM 9991 N N . GLN B 1 571 ? -7.379 12.961 10.547 1 97.62 571 GLN B N 1
ATOM 9992 C CA . GLN B 1 571 ? -7.789 12.25 11.75 1 97.62 571 GLN B CA 1
ATOM 9993 C C . GLN B 1 571 ? -8.578 13.156 12.688 1 97.62 571 GLN B C 1
ATOM 9995 O O . GLN B 1 571 ? -9.602 12.75 13.242 1 97.62 571 GLN B O 1
ATOM 10000 N N . PHE B 1 572 ? -8.094 14.367 12.867 1 98.38 572 PHE B N 1
ATOM 10001 C CA . PHE B 1 572 ? -8.766 15.336 13.727 1 98.38 572 PHE B CA 1
ATOM 10002 C C . PHE B 1 572 ? -10.172 15.633 13.203 1 98.38 572 PHE B C 1
ATOM 10004 O O . PHE B 1 572 ? -11.141 15.609 13.969 1 98.38 572 PHE B O 1
ATOM 10011 N N . ALA B 1 573 ? -10.297 15.922 11.945 1 98.19 573 ALA B N 1
ATOM 10012 C CA . ALA B 1 573 ? -11.578 16.234 11.312 1 98.19 573 ALA B CA 1
ATOM 10013 C C . ALA B 1 573 ? -12.562 15.078 11.453 1 98.19 573 ALA B C 1
ATOM 10015 O O . ALA B 1 573 ? -13.734 15.281 11.758 1 98.19 573 ALA B O 1
ATOM 10016 N N . THR B 1 574 ? -12.062 13.922 11.219 1 97.31 574 THR B N 1
ATOM 10017 C CA . THR B 1 574 ? -12.914 12.742 11.25 1 97.31 574 THR B CA 1
ATOM 10018 C C . THR B 1 574 ? -13.445 12.492 12.664 1 97.31 574 THR B C 1
ATOM 10020 O O . THR B 1 574 ? -14.633 12.25 12.852 1 97.31 574 THR B O 1
ATOM 10023 N N . LYS B 1 575 ? -12.57 12.531 13.625 1 97.31 575 LYS B N 1
ATOM 10024 C CA . LYS B 1 575 ? -12.992 12.312 15 1 97.31 575 LYS B CA 1
ATOM 10025 C C . LYS B 1 575 ? -13.953 13.406 15.461 1 97.31 575 LYS B C 1
ATOM 10027 O O . LYS B 1 575 ? -14.922 13.125 16.172 1 97.31 575 LYS B O 1
ATOM 10032 N N . PHE B 1 576 ? -13.633 14.602 15.055 1 97.81 576 PHE B N 1
ATOM 10033 C CA . PHE B 1 576 ? -14.5 15.727 15.383 1 97.81 576 PHE B CA 1
ATOM 10034 C C . PHE B 1 576 ? -15.891 15.523 14.812 1 97.81 576 PHE B C 1
ATOM 10036 O O . PHE B 1 576 ? -16.891 15.797 15.477 1 97.81 576 PHE B O 1
ATOM 10043 N N . ALA B 1 577 ? -15.977 15.055 13.633 1 97.94 577 ALA B N 1
ATOM 10044 C CA . ALA B 1 577 ? -17.234 14.797 12.953 1 97.94 577 ALA B CA 1
ATOM 10045 C C . ALA B 1 577 ? -17.969 13.617 13.578 1 97.94 577 ALA B C 1
ATOM 10047 O O . ALA B 1 577 ? -19.203 13.602 13.641 1 97.94 577 ALA B O 1
ATOM 10048 N N . GLU B 1 578 ? -17.297 12.672 14.031 1 96.94 578 GLU B N 1
ATOM 10049 C CA . GLU B 1 578 ? -17.891 11.5 14.664 1 96.94 578 GLU B CA 1
ATOM 10050 C C . GLU B 1 578 ? -18.688 11.891 15.906 1 96.94 578 GLU B C 1
ATOM 10052 O O . GLU B 1 578 ? -19.641 11.211 16.266 1 96.94 578 GLU B O 1
ATOM 10057 N N . TYR B 1 579 ? -18.25 12.875 16.547 1 96.56 579 TYR B N 1
ATOM 10058 C CA . TYR B 1 579 ? -18.953 13.359 17.734 1 96.56 579 TYR B CA 1
ATOM 10059 C C . TYR B 1 579 ? -20 14.391 17.359 1 96.56 579 TYR B C 1
ATOM 10061 O O . TYR B 1 579 ? -20.312 15.281 18.156 1 96.56 579 TYR B O 1
ATOM 10069 N N . SER B 1 580 ? -20.469 14.43 16.109 1 93.62 580 SER B N 1
ATOM 10070 C CA . SER B 1 580 ? -21.641 15.125 15.578 1 93.62 580 SER B CA 1
ATOM 10071 C C . SER B 1 580 ? -21.391 16.625 15.477 1 93.62 580 SER B C 1
ATOM 10073 O O . SER B 1 580 ? -22.328 17.422 15.508 1 93.62 580 SER B O 1
ATOM 10075 N N . ASN B 1 581 ? -20.109 17.062 15.469 1 96.94 581 ASN B N 1
ATOM 10076 C CA . ASN B 1 581 ? -19.781 18.453 15.172 1 96.94 581 ASN B CA 1
ATOM 10077 C C . ASN B 1 581 ? -19.75 18.719 13.672 1 96.94 581 ASN B C 1
ATOM 10079 O O . ASN B 1 581 ? -19.469 17.812 12.883 1 96.94 581 ASN B O 1
ATOM 10083 N N . LYS B 1 582 ? -20.094 19.906 13.297 1 98 582 LYS B N 1
ATOM 10084 C CA . LYS B 1 582 ? -20.047 20.266 11.883 1 98 582 LYS B CA 1
ATOM 10085 C C . LYS B 1 582 ? -18.641 20.625 11.453 1 98 582 LYS B C 1
ATOM 10087 O O . LYS B 1 582 ? -17.984 21.469 12.07 1 98 582 LYS B O 1
ATOM 10092 N N . VAL B 1 583 ? -18.25 19.922 10.422 1 98.69 583 VAL B N 1
ATOM 10093 C CA . VAL B 1 583 ? -16.891 20.109 9.906 1 98.69 583 VAL B CA 1
ATOM 10094 C C . VAL B 1 583 ? -16.953 20.406 8.406 1 98.69 583 VAL B C 1
ATOM 10096 O O . VAL B 1 583 ? -17.75 19.812 7.684 1 98.69 583 VAL B O 1
ATOM 10099 N N . TYR B 1 584 ? -16.234 21.375 7.969 1 98.81 584 TYR B N 1
ATOM 10100 C CA . TYR B 1 584 ? -15.984 21.625 6.555 1 98.81 584 TYR B CA 1
ATOM 10101 C C . TYR B 1 584 ? -14.5 21.484 6.23 1 98.81 584 TYR B C 1
ATOM 10103 O O . TYR B 1 584 ? -13.648 21.922 7.004 1 98.81 584 TYR B O 1
ATOM 10111 N N . MET B 1 585 ? -14.219 20.812 5.086 1 98.75 585 MET B N 1
ATOM 10112 C CA . MET B 1 585 ? -12.828 20.516 4.746 1 98.75 585 MET B CA 1
ATOM 10113 C C . MET B 1 585 ? -12.492 21.031 3.348 1 98.75 585 MET B C 1
ATOM 10115 O O . MET B 1 585 ? -13.336 20.984 2.449 1 98.75 585 MET B O 1
ATOM 10119 N N . TYR B 1 586 ? -11.195 21.5 3.188 1 98.75 586 TYR B N 1
ATOM 10120 C CA . TYR B 1 586 ? -10.758 21.953 1.872 1 98.75 586 TYR B CA 1
ATOM 10121 C C . TYR B 1 586 ? -9.352 21.453 1.571 1 98.75 586 TYR B C 1
ATOM 10123 O O . TYR B 1 586 ? -8.602 21.094 2.486 1 98.75 586 TYR B O 1
ATOM 10131 N N . LEU B 1 587 ? -9.023 21.359 0.374 1 98.88 587 LEU B N 1
ATOM 10132 C CA . LEU B 1 587 ? -7.684 21.234 -0.186 1 98.88 587 LEU B CA 1
ATOM 10133 C C . LEU B 1 587 ? -7.344 22.438 -1.051 1 98.88 587 LEU B C 1
ATOM 10135 O O . LEU B 1 587 ? -8.016 22.703 -2.055 1 98.88 587 LEU B O 1
ATOM 10139 N N . PHE B 1 588 ? -6.387 23.203 -0.583 1 98.94 588 PHE B N 1
ATOM 10140 C CA . PHE B 1 588 ? -5.895 24.297 -1.416 1 98.94 588 PHE B CA 1
ATOM 10141 C C . PHE B 1 588 ? -4.871 23.781 -2.426 1 98.94 588 PHE B C 1
ATOM 10143 O O . PHE B 1 588 ? -3.793 23.328 -2.049 1 98.94 588 PHE B O 1
ATOM 10150 N N . ASP B 1 589 ? -5.164 23.859 -3.693 1 98.56 589 ASP B N 1
ATOM 10151 C CA . ASP B 1 589 ? -4.277 23.312 -4.711 1 98.56 589 ASP B CA 1
ATOM 10152 C C . ASP B 1 589 ? -4.016 24.312 -5.824 1 98.56 589 ASP B C 1
ATOM 10154 O O . ASP B 1 589 ? -3.861 23.938 -6.988 1 98.56 589 ASP B O 1
ATOM 10158 N N . HIS B 1 590 ? -3.984 25.641 -5.441 1 98.69 590 HIS B N 1
ATOM 10159 C CA . HIS B 1 590 ? -3.646 26.703 -6.387 1 98.69 590 HIS B CA 1
ATOM 10160 C C . HIS B 1 590 ? -2.236 27.234 -6.137 1 98.69 590 HIS B C 1
ATOM 10162 O O . HIS B 1 590 ? -1.95 27.766 -5.066 1 98.69 590 HIS B O 1
ATOM 10168 N N . ARG B 1 591 ? -1.43 27.094 -7.09 1 98.19 591 ARG B N 1
ATOM 10169 C CA . ARG B 1 591 ? -0.116 27.734 -7.031 1 98.19 591 ARG B CA 1
ATOM 10170 C C . ARG B 1 591 ? -0.184 29.172 -7.512 1 98.19 591 ARG B C 1
ATOM 10172 O O . ARG B 1 591 ? -0.537 29.438 -8.664 1 98.19 591 ARG B O 1
ATOM 10179 N N . ALA B 1 592 ? 0.123 30.109 -6.617 1 98.19 592 ALA B N 1
ATOM 10180 C CA . ALA B 1 592 ? 0.082 31.516 -6.984 1 98.19 592 ALA B CA 1
ATOM 10181 C C . ALA B 1 592 ? 1.022 31.812 -8.148 1 98.19 592 ALA B C 1
ATOM 10183 O O . ALA B 1 592 ? 2.131 31.281 -8.211 1 98.19 592 ALA B O 1
ATOM 10184 N N . SER B 1 593 ? 0.642 32.656 -9.039 1 97.69 593 SER B N 1
ATOM 10185 C CA . SER B 1 593 ? 1.395 32.969 -10.25 1 97.69 593 SER B CA 1
ATOM 10186 C C . SER B 1 593 ? 2.686 33.719 -9.914 1 97.69 593 SER B C 1
ATOM 10188 O O . SER B 1 593 ? 3.658 33.625 -10.664 1 97.69 593 SER B O 1
ATOM 10190 N N . ASN B 1 594 ? 2.719 34.406 -8.82 1 97.25 594 ASN B N 1
ATOM 10191 C CA . ASN B 1 594 ? 3.887 35.219 -8.469 1 97.25 594 ASN B CA 1
ATOM 10192 C C . ASN B 1 594 ? 4.762 34.5 -7.438 1 97.25 594 ASN B C 1
ATOM 10194 O O . ASN B 1 594 ? 5.641 35.125 -6.836 1 97.25 594 ASN B O 1
ATOM 10198 N N . LEU B 1 595 ? 4.496 33.219 -7.18 1 97.12 595 LEU B N 1
ATOM 10199 C CA . LEU B 1 595 ? 5.281 32.5 -6.188 1 97.12 595 LEU B CA 1
ATOM 10200 C C . LEU B 1 595 ? 6.738 32.375 -6.629 1 97.12 595 LEU B C 1
ATOM 10202 O O . LEU B 1 595 ? 7.02 31.953 -7.746 1 97.12 595 LEU B O 1
ATOM 10206 N N . VAL B 1 596 ? 7.656 32.719 -5.723 1 96.5 596 VAL B N 1
ATOM 10207 C CA . VAL B 1 596 ? 9.062 32.875 -6.09 1 96.5 596 VAL B CA 1
ATOM 10208 C C . VAL B 1 596 ? 9.773 31.516 -5.941 1 96.5 596 VAL B C 1
ATOM 10210 O O . VAL B 1 596 ? 10.875 31.328 -6.457 1 96.5 596 VAL B O 1
ATOM 10213 N N . TRP B 1 597 ? 9.156 30.594 -5.254 1 97.12 597 TRP B N 1
ATOM 10214 C CA . TRP B 1 597 ? 9.766 29.281 -5.062 1 97.12 597 TRP B CA 1
ATOM 10215 C C . TRP B 1 597 ? 9.781 28.5 -6.367 1 97.12 597 TRP B C 1
ATOM 10217 O O . TRP B 1 597 ? 8.953 28.734 -7.25 1 97.12 597 TRP B O 1
ATOM 10227 N N . PRO B 1 598 ? 10.711 27.516 -6.434 1 96.31 598 PRO B N 1
ATOM 10228 C CA . PRO B 1 598 ? 10.766 26.734 -7.676 1 96.31 598 PRO B CA 1
ATOM 10229 C C . PRO B 1 598 ? 9.469 25.969 -7.949 1 96.31 598 PRO B C 1
ATOM 10231 O O . PRO B 1 598 ? 8.758 25.594 -7.012 1 96.31 598 PRO B O 1
ATOM 10234 N N . GLU B 1 599 ? 9.281 25.672 -9.203 1 96.75 599 GLU B N 1
ATOM 10235 C CA . GLU B 1 599 ? 8.031 25.062 -9.672 1 96.75 599 GLU B CA 1
ATOM 10236 C C . GLU B 1 599 ? 7.816 23.688 -9.039 1 96.75 599 GLU B C 1
ATOM 10238 O O . GLU B 1 599 ? 6.68 23.297 -8.789 1 96.75 599 GLU B O 1
ATOM 10243 N N . TRP B 1 600 ? 8.922 22.953 -8.812 1 97 600 TRP B N 1
ATOM 10244 C CA . TRP B 1 600 ? 8.781 21.594 -8.32 1 97 600 TRP B CA 1
ATOM 10245 C C . TRP B 1 600 ? 8.148 21.562 -6.93 1 97 600 TRP B C 1
ATOM 10247 O O . TRP B 1 600 ? 7.656 20.531 -6.48 1 97 600 TRP B O 1
ATOM 10257 N N . MET B 1 601 ? 8.078 22.703 -6.234 1 97.94 601 MET B N 1
ATOM 10258 C CA . MET B 1 601 ? 7.539 22.75 -4.879 1 97.94 601 MET B CA 1
ATOM 10259 C C . MET B 1 601 ? 6.016 22.781 -4.895 1 97.94 601 MET B C 1
ATOM 10261 O O . MET B 1 601 ? 5.379 22.656 -3.85 1 97.94 601 MET B O 1
ATOM 10265 N N . GLY B 1 602 ? 5.383 23 -6.078 1 98.12 602 GLY B N 1
ATOM 10266 C CA . GLY B 1 602 ? 3.938 22.938 -6.219 1 98.12 602 GLY B CA 1
ATOM 10267 C C . GLY B 1 602 ? 3.219 23.984 -5.391 1 98.12 602 GLY B C 1
ATOM 10268 O O . GLY B 1 602 ? 3.51 25.188 -5.508 1 98.12 602 GLY B O 1
ATOM 10269 N N . VAL B 1 603 ? 2.289 23.547 -4.574 1 98.62 603 VAL B N 1
ATOM 10270 C CA . VAL B 1 603 ? 1.534 24.406 -3.668 1 98.62 603 VAL B CA 1
ATOM 10271 C C . VAL B 1 603 ? 2.016 24.188 -2.234 1 98.62 603 VAL B C 1
ATOM 10273 O O . VAL B 1 603 ? 1.418 23.422 -1.48 1 98.62 603 VAL B O 1
ATOM 10276 N N . PRO B 1 604 ? 2.959 24.953 -1.812 1 98.19 604 PRO B N 1
ATOM 10277 C CA . PRO B 1 604 ? 3.66 24.641 -0.563 1 98.19 604 PRO B CA 1
ATOM 10278 C C . PRO B 1 604 ? 2.836 24.984 0.676 1 98.19 604 PRO B C 1
ATOM 10280 O O . PRO B 1 604 ? 1.834 25.703 0.577 1 98.19 604 PRO B O 1
ATOM 10283 N N . HIS B 1 605 ? 3.281 24.516 1.785 1 98.19 605 HIS B N 1
ATOM 10284 C CA . HIS B 1 605 ? 2.771 24.719 3.137 1 98.19 605 HIS B CA 1
ATOM 10285 C C . HIS B 1 605 ? 2.584 26.203 3.432 1 98.19 605 HIS B C 1
ATOM 10287 O O . HIS B 1 605 ? 3.527 26.984 3.316 1 98.19 605 HIS B O 1
ATOM 10293 N N . GLY B 1 606 ? 1.31 26.625 3.691 1 97.56 606 GLY B N 1
ATOM 10294 C CA . GLY B 1 606 ? 1.039 27.953 4.211 1 97.56 606 GLY B CA 1
ATOM 10295 C C . GLY B 1 606 ? 0.683 28.953 3.125 1 97.56 606 GLY B C 1
ATOM 10296 O O . GLY B 1 606 ? 0.298 30.094 3.422 1 97.56 606 GLY B O 1
ATOM 10297 N N . TYR B 1 607 ? 0.639 28.578 1.921 1 96.81 607 TYR B N 1
ATOM 10298 C CA . TYR B 1 607 ? 0.573 29.594 0.869 1 96.81 607 TYR B CA 1
ATOM 10299 C C . TYR B 1 607 ? -0.873 29.906 0.506 1 96.81 607 TYR B C 1
ATOM 10301 O O . TYR B 1 607 ? -1.132 30.734 -0.373 1 96.81 607 TYR B O 1
ATOM 10309 N N . GLU B 1 608 ? -1.818 29.328 1.231 1 98 608 GLU B N 1
ATOM 10310 C CA . GLU B 1 608 ? -3.193 29.797 1.113 1 98 608 GLU B CA 1
ATOM 10311 C C . GLU B 1 608 ? -3.41 31.062 1.928 1 98 608 GLU B C 1
ATOM 10313 O O . GLU B 1 608 ? -4.395 31.781 1.726 1 98 608 GLU B O 1
ATOM 10318 N N . ILE B 1 609 ? -2.49 31.406 2.836 1 98.69 609 ILE B N 1
ATOM 10319 C CA . ILE B 1 609 ? -2.613 32.531 3.746 1 98.69 609 ILE B CA 1
ATOM 10320 C C . ILE B 1 609 ? -2.785 33.812 2.945 1 98.69 609 ILE B C 1
ATOM 10322 O O . ILE B 1 609 ? -3.611 34.688 3.293 1 98.69 609 ILE B O 1
ATOM 10326 N N . GLU B 1 610 ? -2.02 34 1.868 1 98.38 610 GLU B N 1
ATOM 10327 C CA . GLU B 1 610 ? -2.086 35.188 1.047 1 98.38 610 GLU B CA 1
ATOM 10328 C C . GLU B 1 610 ? -3.502 35.438 0.526 1 98.38 610 GLU B C 1
ATOM 10330 O O . GLU B 1 610 ? -3.953 36.594 0.437 1 98.38 610 GLU B O 1
ATOM 10335 N N . PHE B 1 611 ? -4.125 34.375 0.222 1 98.81 611 PHE B N 1
ATOM 10336 C CA . PHE B 1 611 ? -5.469 34.469 -0.34 1 98.81 611 PHE B CA 1
ATOM 10337 C C . PHE B 1 611 ? -6.496 34.719 0.754 1 98.81 611 PHE B C 1
ATOM 10339 O O . PHE B 1 611 ? -7.48 35.438 0.534 1 98.81 611 PHE B O 1
ATOM 10346 N N . VAL B 1 612 ? -6.293 34.219 1.92 1 98.88 612 VAL B N 1
ATOM 10347 C CA . VAL B 1 612 ? -7.191 34.406 3.053 1 98.88 612 VAL B CA 1
ATOM 10348 C C . VAL B 1 612 ? -7.133 35.875 3.514 1 98.88 612 VAL B C 1
ATOM 10350 O O . VAL B 1 612 ? -8.148 36.438 3.895 1 98.88 612 VAL B O 1
ATOM 10353 N N . PHE B 1 613 ? -5.98 36.5 3.436 1 98.81 613 PHE B N 1
ATOM 10354 C CA . PHE B 1 613 ? -5.797 37.844 3.949 1 98.81 613 PHE B CA 1
ATOM 10355 C C . PHE B 1 613 ? -5.988 38.875 2.842 1 98.81 613 PHE B C 1
ATOM 10357 O O . PHE B 1 613 ? -5.891 40.094 3.084 1 98.81 613 PHE B O 1
ATOM 10364 N N . GLY B 1 614 ? -6.148 38.438 1.627 1 98.75 614 GLY B N 1
ATOM 10365 C CA . GLY B 1 614 ? -6.57 39.344 0.556 1 98.75 614 GLY B CA 1
ATOM 10366 C C . GLY B 1 614 ? -5.406 40 -0.161 1 98.75 614 GLY B C 1
ATOM 10367 O O . GLY B 1 614 ? -5.582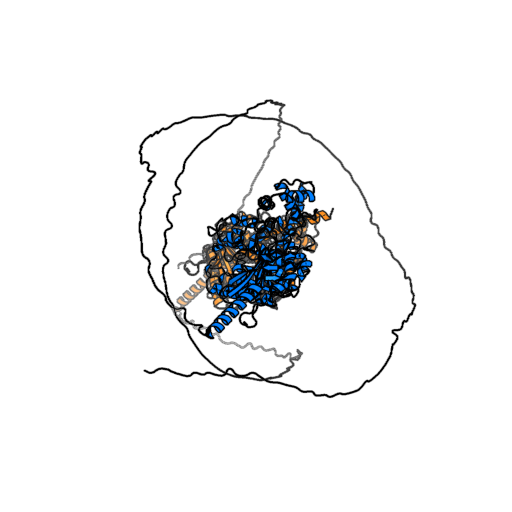 41.031 -0.824 1 98.75 614 GLY B O 1
ATOM 10368 N N . LEU B 1 615 ? -4.254 39.375 -0.097 1 98.31 615 LEU B N 1
ATOM 10369 C CA . LEU B 1 615 ? -3.074 39.969 -0.71 1 98.31 615 LEU B CA 1
ATOM 10370 C C . LEU B 1 615 ? -3.264 40.125 -2.215 1 98.31 615 LEU B C 1
ATOM 10372 O O . LEU B 1 615 ? -2.762 41.094 -2.812 1 98.31 615 LEU B O 1
ATOM 10376 N N . PRO B 1 616 ? -3.961 39.25 -2.895 1 98.56 616 PRO B N 1
ATOM 10377 C CA . PRO B 1 616 ? -4.141 39.406 -4.34 1 98.56 616 PRO B CA 1
ATOM 10378 C C . PRO B 1 616 ? -4.918 40.688 -4.703 1 98.56 616 PRO B C 1
ATOM 10380 O O . PRO B 1 616 ? -4.973 41.062 -5.879 1 98.56 616 PRO B O 1
ATOM 10383 N N . LEU B 1 617 ? -5.535 41.344 -3.762 1 98.44 617 LEU B N 1
ATOM 10384 C CA . LEU B 1 617 ? -6.238 42.594 -4.023 1 98.44 617 LEU B CA 1
ATOM 10385 C C . LEU B 1 617 ? -5.262 43.75 -4.113 1 98.44 617 LEU B C 1
ATOM 10387 O O . LEU B 1 617 ? -5.625 44.844 -4.566 1 98.44 617 LEU B O 1
ATOM 10391 N N . ASP B 1 618 ? -4.102 43.594 -3.582 1 97.44 618 ASP B N 1
ATOM 10392 C CA . ASP B 1 618 ? -3.041 44.562 -3.713 1 97.44 618 ASP B CA 1
ATOM 10393 C C . ASP B 1 618 ? -2.412 44.531 -5.105 1 97.44 618 ASP B C 1
ATOM 10395 O O . ASP B 1 618 ? -1.628 43.625 -5.406 1 97.44 618 ASP B O 1
ATOM 10399 N N . LYS B 1 619 ? -2.553 45.469 -5.852 1 95.69 619 LYS B N 1
ATOM 10400 C CA . LYS B 1 619 ? -2.119 45.5 -7.246 1 95.69 619 LYS B CA 1
ATOM 10401 C C . LYS B 1 619 ? -0.598 45.531 -7.348 1 95.69 619 LYS B C 1
ATOM 10403 O O . LYS B 1 619 ? -0.028 45.125 -8.359 1 95.69 619 LYS B O 1
ATOM 10408 N N . THR B 1 620 ? 0.012 45.938 -6.348 1 95.81 620 THR B N 1
ATOM 10409 C CA . THR B 1 620 ? 1.465 46.094 -6.379 1 95.81 620 THR B CA 1
ATOM 10410 C C . THR B 1 620 ? 2.133 44.719 -6.25 1 95.81 620 THR B C 1
ATOM 10412 O O . THR B 1 620 ? 3.328 44.562 -6.52 1 95.81 620 THR B O 1
ATOM 10415 N N . LEU B 1 621 ? 1.396 43.719 -5.906 1 96.94 621 LEU B N 1
ATOM 10416 C CA . LEU B 1 621 ? 1.984 42.406 -5.652 1 96.94 621 LEU B CA 1
ATOM 10417 C C . LEU B 1 621 ? 1.861 41.5 -6.883 1 96.94 621 LEU B C 1
ATOM 10419 O O . LEU B 1 621 ? 2.268 40.344 -6.852 1 96.94 621 LEU B O 1
ATOM 10423 N N . ASN B 1 622 ? 1.324 41.938 -7.965 1 96.5 622 ASN B N 1
ATOM 10424 C CA . ASN B 1 622 ? 1.345 41.344 -9.297 1 96.5 622 ASN B CA 1
ATOM 10425 C C . ASN B 1 622 ? 0.606 40 -9.328 1 96.5 622 ASN B C 1
ATOM 10427 O O . ASN B 1 622 ? 1.088 39.031 -9.922 1 96.5 622 ASN B O 1
ATOM 10431 N N . TYR B 1 623 ? -0.483 39.844 -8.641 1 98.12 623 TYR B N 1
ATOM 10432 C CA . TYR B 1 623 ? -1.389 38.719 -8.812 1 98.12 623 TYR B CA 1
ATOM 10433 C C . TYR B 1 623 ? -2.252 38.906 -10.055 1 98.12 623 TYR B C 1
ATOM 10435 O O . TYR B 1 623 ? -2.42 40 -10.547 1 98.12 623 TYR B O 1
ATOM 10443 N N . THR B 1 624 ? -2.824 37.812 -10.586 1 98.25 624 THR B N 1
ATOM 10444 C CA . THR B 1 624 ? -3.721 37.875 -11.734 1 98.25 624 THR B CA 1
ATOM 10445 C C . THR B 1 624 ? -5.129 38.25 -11.297 1 98.25 624 THR B C 1
ATOM 10447 O O . THR B 1 624 ? -5.469 38.156 -10.117 1 98.25 624 THR B O 1
ATOM 10450 N N . PRO B 1 625 ? -5.934 38.688 -12.234 1 97.94 625 PRO B N 1
ATOM 10451 C CA . PRO B 1 625 ? -7.332 38.969 -11.914 1 97.94 625 PRO B CA 1
ATOM 10452 C C . PRO B 1 625 ? -8.07 37.719 -11.398 1 97.94 625 PRO B C 1
ATOM 10454 O O . PRO B 1 625 ? -8.938 37.844 -10.523 1 97.94 625 PRO B O 1
ATOM 10457 N N . GLU B 1 626 ? -7.742 36.594 -11.984 1 98.12 626 GLU B N 1
ATOM 10458 C CA . GLU B 1 626 ? -8.359 35.344 -11.516 1 98.12 626 GLU B CA 1
ATOM 10459 C C . GLU B 1 626 ? -8 35.062 -10.062 1 98.12 626 GLU B C 1
ATOM 10461 O O . GLU B 1 626 ? -8.828 34.594 -9.297 1 98.12 626 GLU B O 1
ATOM 10466 N N . GLU B 1 627 ? -6.832 35.406 -9.711 1 98.62 627 GLU B N 1
ATOM 10467 C CA . GLU B 1 627 ? -6.383 35.188 -8.336 1 98.62 627 GLU B CA 1
ATOM 10468 C C . GLU B 1 627 ? -7.035 36.188 -7.379 1 98.62 627 GLU B C 1
ATOM 10470 O O . GLU B 1 627 ? -7.32 35.844 -6.23 1 98.62 627 GLU B O 1
ATOM 10475 N N . GLU B 1 628 ? -7.203 37.406 -7.832 1 98.62 628 GLU B N 1
ATOM 10476 C CA . GLU B 1 628 ? -7.969 38.344 -7.031 1 98.62 628 GLU B CA 1
ATOM 10477 C C . GLU B 1 628 ? -9.375 37.844 -6.75 1 98.62 628 GLU B C 1
ATOM 10479 O O . GLU B 1 628 ? -9.867 37.938 -5.621 1 98.62 628 GLU B O 1
ATOM 10484 N N . GLU B 1 629 ? -9.984 37.312 -7.777 1 98 629 GLU B N 1
ATOM 10485 C CA . GLU B 1 629 ? -11.32 36.75 -7.613 1 98 629 GLU B CA 1
ATOM 10486 C C . GLU B 1 629 ? -11.305 35.562 -6.645 1 98 629 GLU B C 1
ATOM 10488 O O . GLU B 1 629 ? -12.188 35.438 -5.801 1 98 629 GLU B O 1
ATOM 10493 N N . LEU B 1 630 ? -10.344 34.719 -6.816 1 98.25 630 LEU B N 1
ATOM 10494 C CA . LEU B 1 630 ? -10.203 33.562 -5.91 1 98.25 630 LEU B CA 1
ATOM 10495 C C . LEU B 1 630 ? -10.047 34.062 -4.465 1 98.25 630 LEU B C 1
ATOM 10497 O O . LEU B 1 630 ? -10.648 33.469 -3.555 1 98.25 630 LEU B O 1
ATOM 10501 N N . SER B 1 631 ? -9.25 35.062 -4.262 1 98.75 631 SER B N 1
ATOM 10502 C CA . SER B 1 631 ? -9.031 35.594 -2.924 1 98.75 631 SER B CA 1
ATOM 10503 C C . SER B 1 631 ? -10.32 36.156 -2.334 1 98.75 631 SER B C 1
ATOM 10505 O O . SER B 1 631 ? -10.609 35.938 -1.152 1 98.75 631 SER B O 1
ATOM 10507 N N . ARG B 1 632 ? -11.086 36.875 -3.09 1 98.06 632 ARG B N 1
ATOM 10508 C CA . ARG B 1 632 ? -12.375 37.375 -2.635 1 98.06 632 ARG B CA 1
ATOM 10509 C C . ARG B 1 632 ? -13.297 36.25 -2.223 1 98.06 632 ARG B C 1
ATOM 10511 O O . ARG B 1 632 ? -14 36.344 -1.216 1 98.06 632 ARG B O 1
ATOM 10518 N N . GLN B 1 633 ? -13.266 35.188 -3 1 96.5 633 GLN B N 1
ATOM 10519 C CA . GLN B 1 633 ? -14.094 34.031 -2.68 1 96.5 633 GLN B CA 1
ATOM 10520 C C . GLN B 1 633 ? -13.648 33.375 -1.369 1 96.5 633 GLN B C 1
ATOM 10522 O O . GLN B 1 633 ? -14.477 33.031 -0.535 1 96.5 633 GLN B O 1
ATOM 10527 N N . ILE B 1 634 ? -12.391 33.219 -1.202 1 98.38 634 ILE B N 1
ATOM 10528 C CA . ILE B 1 634 ? -11.844 32.594 -0.007 1 98.38 634 ILE B CA 1
ATOM 10529 C C . ILE B 1 634 ? -12.133 33.438 1.216 1 98.38 634 ILE B C 1
ATOM 10531 O O . ILE B 1 634 ? -12.57 32.938 2.254 1 98.38 634 ILE B O 1
ATOM 10535 N N . MET B 1 635 ? -11.93 34.781 1.13 1 98.62 635 MET B N 1
ATOM 10536 C CA . MET B 1 635 ? -12.281 35.688 2.215 1 98.62 635 MET B CA 1
ATOM 10537 C C . MET B 1 635 ? -13.758 35.562 2.576 1 98.62 635 MET B C 1
ATOM 10539 O O . MET B 1 635 ? -14.117 35.562 3.754 1 98.62 635 MET B O 1
ATOM 10543 N N . HIS B 1 636 ? -14.539 35.375 1.549 1 97.5 636 HIS B N 1
ATOM 10544 C CA . HIS B 1 636 ? -15.977 35.281 1.765 1 97.5 636 HIS B CA 1
ATOM 10545 C C . HIS B 1 636 ? -16.312 33.969 2.506 1 97.5 636 HIS B C 1
ATOM 10547 O O . HIS B 1 636 ? -17.156 33.969 3.412 1 97.5 636 HIS B O 1
ATOM 10553 N N . TYR B 1 637 ? -15.703 32.844 2.117 1 98.12 637 TYR B N 1
ATOM 10554 C CA . TYR B 1 637 ? -15.914 31.562 2.814 1 98.12 637 TYR B CA 1
ATOM 10555 C C . TYR B 1 637 ? -15.523 31.688 4.285 1 98.12 637 TYR B C 1
ATOM 10557 O O . TYR B 1 637 ? -16.266 31.234 5.164 1 98.12 637 TYR B O 1
ATOM 10565 N N . TRP B 1 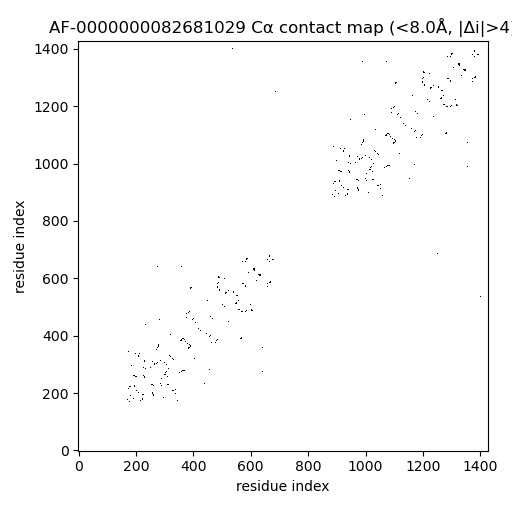638 ? -14.422 32.281 4.574 1 98.75 638 TRP B N 1
ATOM 10566 C CA . TRP B 1 638 ? -13.93 32.438 5.941 1 98.75 638 TRP B CA 1
ATOM 10567 C C . TRP B 1 638 ? -14.867 33.312 6.758 1 98.75 638 TRP B C 1
ATOM 10569 O O . TRP B 1 638 ? -15.18 33 7.91 1 98.75 638 TRP B O 1
ATOM 10579 N N . ALA B 1 639 ? -15.258 34.406 6.16 1 98.44 639 ALA B N 1
ATOM 10580 C CA . ALA B 1 639 ? -16.141 35.344 6.852 1 98.44 639 ALA B CA 1
ATOM 10581 C C . ALA B 1 639 ? -17.516 34.719 7.117 1 98.44 639 ALA B C 1
ATOM 10583 O O . ALA B 1 639 ? -18.062 34.875 8.211 1 98.44 639 ALA B O 1
ATOM 10584 N N . ASN B 1 640 ? -18.062 34.062 6.121 1 97.94 640 ASN B N 1
ATOM 10585 C CA . ASN B 1 640 ? -19.344 33.375 6.309 1 97.94 640 ASN B CA 1
ATOM 10586 C C . ASN B 1 640 ? -19.266 32.312 7.398 1 97.94 640 ASN B C 1
ATOM 10588 O O . ASN B 1 640 ? -20.188 32.188 8.211 1 97.94 640 ASN B O 1
ATOM 10592 N N . PHE B 1 641 ? -18.219 31.594 7.336 1 98.56 641 PHE B N 1
ATOM 10593 C CA . PHE B 1 641 ? -18.031 30.578 8.367 1 98.56 641 PHE B CA 1
ATOM 10594 C C . PHE B 1 641 ? -17.969 31.219 9.75 1 98.56 641 PHE B C 1
ATOM 10596 O O . PHE B 1 641 ? -18.547 30.719 10.703 1 98.56 641 PHE B O 1
ATOM 10603 N N . ALA B 1 642 ? -17.219 32.281 9.867 1 98.62 642 ALA B N 1
ATOM 10604 C CA . ALA B 1 642 ? -17.094 33 11.141 1 98.62 642 ALA B CA 1
ATOM 10605 C C . ALA B 1 642 ? -18.453 33.5 11.609 1 98.62 642 ALA B C 1
ATOM 10607 O O . ALA B 1 642 ? -18.734 33.531 12.805 1 98.62 642 ALA B O 1
ATOM 10608 N N . ARG B 1 643 ? -19.297 33.938 10.695 1 97.69 643 ARG B N 1
ATOM 10609 C CA . ARG B 1 643 ? -20.609 34.531 11.008 1 97.69 643 ARG B CA 1
ATOM 10610 C C . ARG B 1 643 ? -21.594 33.438 11.438 1 97.69 643 ARG B C 1
ATOM 10612 O O . ARG B 1 643 ? -22.344 33.625 12.398 1 97.69 643 ARG B O 1
ATOM 10619 N N . THR B 1 644 ? -21.516 32.25 10.711 1 96.94 644 THR B N 1
ATOM 10620 C CA . THR B 1 644 ? -22.672 31.359 10.852 1 96.94 644 THR B CA 1
ATOM 10621 C C . THR B 1 644 ? -22.219 29.922 11.172 1 96.94 644 THR B C 1
ATOM 10623 O O . THR B 1 644 ? -23.047 29.078 11.516 1 96.94 644 THR B O 1
ATOM 10626 N N . GLY B 1 645 ? -20.969 29.719 11.062 1 97.75 645 GLY B N 1
ATOM 10627 C CA . GLY B 1 645 ? -20.484 28.344 11.172 1 97.75 645 GLY B CA 1
ATOM 10628 C C . GLY B 1 645 ? -20.594 27.562 9.875 1 97.75 645 GLY B C 1
ATOM 10629 O O . GLY B 1 645 ? -20.234 26.391 9.828 1 97.75 645 GLY B O 1
ATOM 10630 N N . ASN B 1 646 ? -21.031 28.188 8.805 1 97.56 646 ASN B N 1
ATOM 10631 C CA . ASN B 1 646 ? -21.203 27.656 7.461 1 97.56 646 ASN B CA 1
ATOM 10632 C C . ASN B 1 646 ? -20.547 28.531 6.41 1 97.56 646 ASN B C 1
ATOM 10634 O O . ASN B 1 646 ? -20.938 29.688 6.227 1 97.56 646 ASN B O 1
ATOM 10638 N N . PRO B 1 647 ? -19.562 28 5.652 1 97.94 647 PRO B N 1
ATOM 10639 C CA . PRO B 1 647 ? -18.859 28.828 4.688 1 97.94 647 PRO B CA 1
ATOM 10640 C C . PRO B 1 647 ? -19.719 29.219 3.488 1 97.94 647 PRO B C 1
ATOM 10642 O O . PRO B 1 647 ? -19.375 30.125 2.734 1 97.94 647 PRO B O 1
ATOM 10645 N N . ASN B 1 648 ? -20.812 28.594 3.314 1 96 648 ASN B N 1
ATOM 10646 C CA . ASN B 1 648 ? -21.641 28.797 2.133 1 96 648 ASN B CA 1
ATOM 10647 C C . ASN B 1 648 ? -22.406 30.125 2.201 1 96 648 ASN B C 1
ATOM 10649 O O . ASN B 1 648 ? -22.672 30.641 3.291 1 96 648 ASN B O 1
ATOM 10653 N N . ASP B 1 649 ? -22.547 30.641 1.006 1 90.38 649 ASP B N 1
ATOM 10654 C CA . ASP B 1 649 ? -23.438 31.781 0.824 1 90.38 649 ASP B CA 1
ATOM 10655 C C . ASP B 1 649 ? -24.859 31.328 0.506 1 90.38 649 ASP B C 1
ATOM 10657 O O . ASP B 1 649 ? -25.094 30.625 -0.489 1 90.38 649 ASP B O 1
ATOM 10661 N N . PRO B 1 650 ? -25.75 31.719 1.278 1 84.31 650 PRO B N 1
ATOM 10662 C CA . PRO B 1 650 ? -27.125 31.281 1.025 1 84.31 650 PRO B CA 1
ATOM 10663 C C . PRO B 1 650 ? -27.641 31.688 -0.359 1 84.31 650 PRO B C 1
ATOM 10665 O O . PRO B 1 650 ? -28.516 31.031 -0.92 1 84.31 650 PRO B O 1
ATOM 10668 N N . GLU B 1 651 ? -27.062 32.656 -0.899 1 83.44 651 GLU B N 1
ATOM 10669 C CA . GLU B 1 651 ? -27.516 33.156 -2.189 1 83.44 651 GLU B CA 1
ATOM 10670 C C . GLU B 1 651 ? -26.828 32.438 -3.342 1 83.44 651 GLU B C 1
ATOM 10672 O O . GLU B 1 651 ? -27.25 32.531 -4.492 1 83.44 651 GLU B O 1
ATOM 10677 N N . ASP B 1 652 ? -25.797 31.75 -3.023 1 78.5 652 ASP B N 1
ATOM 10678 C CA . ASP B 1 652 ? -25.062 31.016 -4.051 1 78.5 652 ASP B CA 1
ATOM 10679 C C . ASP B 1 652 ? -25.328 29.516 -3.967 1 78.5 652 ASP B C 1
ATOM 10681 O O . ASP B 1 652 ? -24.547 28.766 -3.393 1 78.5 652 ASP B O 1
ATOM 10685 N N . GLN B 1 653 ? -26.219 29.031 -4.719 1 73.62 653 GLN B N 1
ATOM 10686 C CA . GLN B 1 653 ? -26.625 27.625 -4.605 1 73.62 653 GLN B CA 1
ATOM 10687 C C . GLN B 1 653 ? -25.781 26.734 -5.508 1 73.62 653 GLN B C 1
ATOM 10689 O O . GLN B 1 653 ? -25.719 25.516 -5.297 1 73.62 653 GLN B O 1
ATOM 10694 N N . GLU B 1 654 ? -25.062 27.297 -6.367 1 77.31 654 GLU B N 1
ATOM 10695 C CA . GLU B 1 654 ? -24.312 26.5 -7.332 1 77.31 654 GLU B CA 1
ATOM 10696 C C . GLU B 1 654 ? -23.062 25.906 -6.699 1 77.31 654 GLU B C 1
ATOM 10698 O O . GLU B 1 654 ? -22.578 24.859 -7.133 1 77.31 654 GLU B O 1
ATOM 10703 N N . ARG B 1 655 ? -22.625 26.469 -5.793 1 83.5 655 ARG B N 1
ATOM 10704 C CA . ARG B 1 655 ? -21.422 26 -5.125 1 83.5 655 ARG B CA 1
ATOM 10705 C C . ARG B 1 655 ? -21.719 25.609 -3.676 1 83.5 655 ARG B C 1
ATOM 10707 O O . ARG B 1 655 ? -21.562 26.438 -2.768 1 83.5 655 ARG B O 1
ATOM 10714 N N . ASP B 1 656 ? -22.031 24.406 -3.52 1 91 656 ASP B N 1
ATOM 10715 C CA . ASP B 1 656 ? -22.344 23.922 -2.176 1 91 656 ASP B CA 1
ATOM 10716 C C . ASP B 1 656 ? -21.156 23.203 -1.562 1 91 656 ASP B C 1
ATOM 10718 O O . ASP B 1 656 ? -20.75 22.141 -2.049 1 91 656 ASP B O 1
ATOM 10722 N N . TRP B 1 657 ? -20.594 23.859 -0.596 1 97.19 657 TRP B N 1
ATOM 10723 C CA . TRP B 1 657 ? -19.578 23.219 0.221 1 97.19 657 TRP B CA 1
ATOM 10724 C C . TRP B 1 657 ? -20.203 22.25 1.228 1 97.19 657 TRP B C 1
ATOM 10726 O O . TRP B 1 657 ? -20.734 22.688 2.248 1 97.19 657 TRP B O 1
ATOM 10736 N N . PRO B 1 658 ? -20.078 20.953 0.928 1 97.06 658 PRO B N 1
ATOM 10737 C CA . PRO B 1 658 ? -20.75 20 1.812 1 97.06 658 PRO B CA 1
ATOM 10738 C C . PRO B 1 658 ? -20.031 19.828 3.152 1 97.06 658 PRO B C 1
ATOM 10740 O O . PRO B 1 658 ? -18.812 20 3.232 1 97.06 658 PRO B O 1
ATOM 10743 N N . ALA B 1 659 ? -20.812 19.469 4.152 1 97.62 659 ALA B N 1
ATOM 10744 C CA . ALA B 1 659 ? -20.234 19.141 5.453 1 97.62 659 ALA B CA 1
ATOM 10745 C C . ALA B 1 659 ? -19.422 17.844 5.379 1 97.62 659 ALA B C 1
ATOM 10747 O O . ALA B 1 659 ? -19.812 16.906 4.688 1 97.62 659 ALA B O 1
ATOM 10748 N N . TYR B 1 660 ? -18.375 17.812 6.023 1 98.19 660 TYR B N 1
ATOM 10749 C CA . TYR B 1 660 ? -17.531 16.641 6.164 1 98.19 660 TYR B CA 1
ATOM 10750 C C . TYR B 1 660 ? -18.109 15.656 7.176 1 98.19 660 TYR B C 1
ATOM 10752 O O . TYR B 1 660 ? -18.438 16.031 8.297 1 98.19 660 TYR B O 1
ATOM 10760 N N . THR B 1 661 ? -18.266 14.391 6.797 1 97 661 THR B N 1
ATOM 10761 C CA . THR B 1 661 ? -18.656 13.32 7.707 1 97 661 THR B CA 1
ATOM 10762 C C . THR B 1 661 ? -17.594 12.227 7.758 1 97 661 THR B C 1
ATOM 10764 O O . THR B 1 661 ? -16.766 12.117 6.852 1 97 661 THR B O 1
ATOM 10767 N N . ALA B 1 662 ? -17.656 11.453 8.797 1 93.69 662 ALA B N 1
ATOM 10768 C CA . ALA B 1 662 ? -16.672 10.391 8.953 1 93.69 662 ALA B CA 1
ATOM 10769 C C . ALA B 1 662 ? -16.797 9.359 7.836 1 93.69 662 ALA B C 1
ATOM 10771 O O . ALA B 1 662 ? -15.797 8.766 7.422 1 93.69 662 ALA B O 1
ATOM 10772 N N . GLY B 1 663 ? -17.859 9.148 7.293 1 93.38 663 GLY B N 1
ATOM 10773 C CA . GLY B 1 663 ? -18.109 8.156 6.258 1 93.38 663 GLY B CA 1
ATOM 10774 C C . GLY B 1 663 ? -17.781 8.656 4.863 1 93.38 663 GLY B C 1
ATOM 10775 O O . GLY B 1 663 ? -17.016 8.031 4.137 1 93.38 663 GLY B O 1
ATOM 10776 N N . GLU B 1 664 ? -18.297 9.82 4.492 1 95.5 664 GLU B N 1
ATOM 10777 C CA . GLU B 1 664 ? -18.172 10.312 3.125 1 95.5 664 GLU B CA 1
ATOM 10778 C C . GLU B 1 664 ? -16.859 11.078 2.945 1 95.5 664 GLU B C 1
ATOM 10780 O O . GLU B 1 664 ? -16.281 11.094 1.854 1 95.5 664 GLU B O 1
ATOM 10785 N N . GLN B 1 665 ? -16.406 11.828 3.977 1 97.44 665 GLN B N 1
ATOM 10786 C CA . GLN B 1 665 ? -15.172 12.602 4 1 97.44 665 GLN B CA 1
ATOM 10787 C C . GLN B 1 665 ? -15.086 13.531 2.795 1 97.44 665 GLN B C 1
ATOM 10789 O O . GLN B 1 665 ? -14.078 13.539 2.084 1 97.44 665 GLN B O 1
ATOM 10794 N N . ARG B 1 666 ? -16.141 14.242 2.512 1 97.94 666 ARG B N 1
ATOM 10795 C CA . ARG B 1 666 ? -16.188 15.156 1.377 1 97.94 666 ARG B CA 1
ATOM 10796 C C . ARG B 1 666 ? -15.375 16.422 1.657 1 97.94 666 ARG B C 1
ATOM 10798 O O . ARG B 1 666 ? -15.352 16.906 2.787 1 97.94 666 ARG B O 1
ATOM 10805 N N . TYR B 1 667 ? -14.719 16.938 0.65 1 98.31 667 TYR B N 1
ATOM 10806 C CA . TYR B 1 667 ? -13.953 18.172 0.751 1 98.31 667 TYR B CA 1
ATOM 10807 C C . TYR B 1 667 ? -13.953 18.922 -0.576 1 98.31 667 TYR B C 1
ATOM 10809 O O . TYR B 1 667 ? -14.242 18.344 -1.624 1 98.31 667 TYR B O 1
ATOM 10817 N N . VAL B 1 668 ? -13.641 20.203 -0.53 1 98.25 668 VAL B N 1
ATOM 10818 C CA . VAL B 1 668 ? -13.633 21.047 -1.728 1 98.25 668 VAL B CA 1
ATOM 10819 C C . VAL B 1 668 ? -12.203 21.453 -2.062 1 98.25 668 VAL B C 1
ATOM 10821 O O . VAL B 1 668 ? -11.359 21.578 -1.168 1 98.25 668 VAL B O 1
ATOM 10824 N N . THR B 1 669 ? -11.922 21.578 -3.338 1 98.44 669 THR B N 1
ATOM 10825 C CA . THR B 1 669 ? -10.656 22.172 -3.766 1 98.44 669 THR B CA 1
ATOM 10826 C C . THR B 1 669 ? -10.789 23.672 -3.957 1 98.44 669 THR B C 1
ATOM 10828 O O . THR B 1 669 ? -11.789 24.156 -4.488 1 98.44 669 THR B O 1
ATOM 10831 N N . LEU B 1 670 ? -9.859 24.422 -3.391 1 98.5 670 LEU B N 1
ATOM 10832 C CA . LEU B 1 670 ? -9.82 25.859 -3.562 1 98.5 670 LEU B CA 1
ATOM 10833 C C . LEU B 1 670 ? -8.742 26.266 -4.57 1 98.5 670 LEU B C 1
ATOM 10835 O O . LEU B 1 670 ? -7.547 26.156 -4.281 1 98.5 670 LEU B O 1
ATOM 10839 N N . ASN B 1 671 ? -9.133 26.594 -5.688 1 98.25 671 ASN B N 1
ATOM 10840 C CA . ASN B 1 671 ? -8.305 27.031 -6.809 1 98.25 671 ASN B CA 1
ATOM 10841 C C . ASN B 1 671 ? -9.094 27.922 -7.773 1 98.25 671 ASN B C 1
ATOM 10843 O O . ASN B 1 671 ? -10.242 28.266 -7.504 1 98.25 671 ASN B O 1
ATOM 10847 N N . SER B 1 672 ? -8.461 28.406 -8.805 1 96.88 672 SER B N 1
ATOM 10848 C CA . SER B 1 672 ? -9.117 29.328 -9.727 1 96.88 672 SER B CA 1
ATOM 10849 C C . SER B 1 672 ? -9.898 28.578 -10.805 1 96.88 672 SER B C 1
ATOM 10851 O O . SER B 1 672 ? -10.32 29.172 -11.797 1 96.88 672 SER B O 1
ATOM 10853 N N . LYS B 1 673 ? -10.016 27.25 -10.703 1 95.19 673 LYS B N 1
ATOM 10854 C CA . LYS B 1 673 ? -10.75 26.438 -11.664 1 95.19 673 LYS B CA 1
ATOM 10855 C C . LYS B 1 673 ? -12.188 26.203 -11.195 1 95.19 673 LYS B C 1
ATOM 10857 O O . LYS B 1 673 ? -12.656 26.859 -10.266 1 95.19 673 LYS B O 1
ATOM 10862 N N . GLU B 1 674 ? -12.875 25.328 -11.898 1 93.81 674 GLU B N 1
ATOM 10863 C CA . GLU B 1 674 ? -14.258 25.016 -11.57 1 93.81 674 GLU B CA 1
ATOM 10864 C C . GLU B 1 674 ? -14.367 24.375 -10.188 1 93.81 674 GLU B C 1
ATOM 10866 O O . GLU B 1 674 ? -13.508 23.578 -9.797 1 93.81 674 GLU B O 1
ATOM 10871 N N . PHE B 1 675 ? -15.484 24.797 -9.508 1 94.44 675 PHE B N 1
ATOM 10872 C CA . PHE B 1 675 ? -15.773 24.266 -8.18 1 94.44 675 PHE B CA 1
ATOM 10873 C C . PHE B 1 675 ? -15.961 22.75 -8.227 1 94.44 675 PHE B C 1
ATOM 10875 O O . PHE B 1 675 ? -16.75 22.234 -9.023 1 94.44 675 PHE B O 1
ATOM 10882 N N . LYS B 1 676 ? -15.219 21.984 -7.406 1 96.88 676 LYS B N 1
ATOM 10883 C CA . LYS B 1 676 ? -15.312 20.531 -7.391 1 96.88 676 LYS B CA 1
ATOM 10884 C C . LYS B 1 676 ? -15.336 20 -5.961 1 96.88 676 LYS B C 1
ATOM 10886 O O . LYS B 1 676 ? -14.641 20.516 -5.086 1 96.88 676 LYS B O 1
ATOM 10891 N N . VAL B 1 677 ? -16.172 19 -5.723 1 97.56 677 VAL B N 1
ATOM 10892 C CA . VAL B 1 677 ? -16.25 18.266 -4.465 1 97.56 677 VAL B CA 1
ATOM 10893 C C . VAL B 1 677 ? -15.594 16.891 -4.621 1 97.56 677 VAL B C 1
ATOM 10895 O O . VAL B 1 677 ? -15.828 16.203 -5.609 1 97.56 677 VAL B O 1
ATOM 10898 N N . HIS B 1 678 ? -14.75 16.531 -3.768 1 97.69 678 HIS B N 1
ATOM 10899 C CA . HIS B 1 678 ? -14.062 15.242 -3.754 1 97.69 678 HIS B CA 1
ATOM 10900 C C . HIS B 1 678 ? -14.344 14.477 -2.465 1 97.69 678 HIS B C 1
ATOM 10902 O O . HIS B 1 678 ? -15.047 14.977 -1.583 1 97.69 678 HIS B O 1
ATOM 10908 N N . GLN B 1 679 ? -13.859 13.211 -2.404 1 96.94 679 GLN B N 1
ATOM 10909 C CA . GLN B 1 679 ? -13.992 12.398 -1.203 1 96.94 679 GLN B CA 1
ATOM 10910 C C . GLN B 1 679 ? -12.664 11.727 -0.844 1 96.94 679 GLN B C 1
ATOM 10912 O O . GLN B 1 679 ? -11.883 11.375 -1.729 1 96.94 679 GLN B O 1
ATOM 10917 N N . GLY B 1 680 ? -12.477 11.586 0.405 1 96.12 680 GLY B N 1
ATOM 10918 C CA . GLY B 1 680 ? -11.391 10.766 0.911 1 96.12 680 GLY B CA 1
ATOM 10919 C C . GLY B 1 680 ? -10.016 11.281 0.505 1 96.12 680 GLY B C 1
ATOM 10920 O O . GLY B 1 680 ? -9.359 10.695 -0.36 1 96.12 680 GLY B O 1
ATOM 10921 N N . LEU B 1 681 ? -9.539 12.305 1.116 1 97.62 681 LEU B N 1
ATOM 10922 C CA . LEU B 1 681 ? -8.211 12.836 0.821 1 97.62 681 LEU B CA 1
ATOM 10923 C C . LEU B 1 681 ? -7.121 11.922 1.373 1 97.62 681 LEU B C 1
ATOM 10925 O O . LEU B 1 681 ? -6.949 11.82 2.59 1 97.62 681 LEU B O 1
ATOM 10929 N N . ARG B 1 682 ? -6.328 11.258 0.525 1 97.31 682 ARG B N 1
ATOM 10930 C CA . ARG B 1 682 ? -5.188 10.414 0.85 1 97.31 682 ARG B CA 1
ATOM 10931 C C . ARG B 1 682 ? -5.562 9.352 1.88 1 97.31 682 ARG B C 1
ATOM 10933 O O . ARG B 1 682 ? -4.777 9.039 2.775 1 97.31 682 ARG B O 1
ATOM 10940 N N . VAL B 1 683 ? -6.727 8.797 1.818 1 96.69 683 VAL B N 1
ATOM 10941 C CA . VAL B 1 683 ? -7.293 7.941 2.855 1 96.69 683 VAL B CA 1
ATOM 10942 C C . VAL B 1 683 ? -6.418 6.703 3.037 1 96.69 683 VAL B C 1
ATOM 10944 O O . VAL B 1 683 ? -6.168 6.27 4.164 1 96.69 683 VAL B O 1
ATOM 10947 N N . GLN B 1 684 ? -5.961 6.074 1.974 1 96.12 684 GLN B N 1
ATOM 10948 C CA . GLN B 1 684 ? -5.121 4.883 2.057 1 96.12 684 GLN B CA 1
ATOM 10949 C C . GLN B 1 684 ? -3.834 5.172 2.822 1 96.12 684 GLN B C 1
ATOM 10951 O O . GLN B 1 684 ? -3.443 4.402 3.703 1 96.12 684 GLN B O 1
ATOM 10956 N N . MET B 1 685 ? -3.152 6.293 2.469 1 97.94 685 MET B N 1
ATOM 10957 C CA . MET B 1 685 ? -1.897 6.656 3.123 1 97.94 685 MET B CA 1
ATOM 10958 C C . MET B 1 685 ? -2.133 7.031 4.582 1 97.94 685 MET B C 1
ATOM 10960 O O . MET B 1 685 ? -1.312 6.723 5.445 1 97.94 685 MET B O 1
ATOM 10964 N N . CYS B 1 686 ? -3.256 7.707 4.848 1 98.19 686 CYS B N 1
ATOM 10965 C CA . CYS B 1 686 ? -3.543 8.125 6.215 1 98.19 686 CYS B CA 1
ATOM 10966 C C . CYS B 1 686 ? -3.879 6.926 7.094 1 98.19 686 CYS B C 1
ATOM 10968 O O . CYS B 1 686 ? -3.578 6.922 8.289 1 98.19 686 CYS B O 1
ATOM 10970 N N . THR B 1 687 ? -4.516 5.871 6.52 1 97.5 687 THR B N 1
ATOM 10971 C CA . THR B 1 687 ? -4.734 4.641 7.273 1 97.5 687 THR B CA 1
ATOM 10972 C C . THR B 1 687 ? -3.402 3.992 7.645 1 97.5 687 THR B C 1
ATOM 10974 O O . THR B 1 687 ? -3.246 3.479 8.758 1 97.5 687 THR B O 1
ATOM 10977 N N . PHE B 1 688 ? -2.449 3.979 6.781 1 98.06 688 PHE B N 1
ATOM 10978 C CA . PHE B 1 688 ? -1.105 3.48 7.051 1 98.06 688 PHE B CA 1
ATOM 10979 C C . PHE B 1 688 ? -0.466 4.246 8.203 1 98.06 688 PHE B C 1
ATOM 10981 O O . PHE B 1 688 ? 0.027 3.639 9.156 1 98.06 688 PHE B O 1
ATOM 10988 N N . TRP B 1 689 ? -0.519 5.582 8.141 1 97.62 689 TRP B N 1
ATOM 10989 C CA . TRP B 1 689 ? 0.172 6.422 9.109 1 97.62 689 TRP B CA 1
ATOM 10990 C C . TRP B 1 689 ? -0.548 6.402 10.453 1 97.62 689 TRP B C 1
ATOM 10992 O O . TRP B 1 689 ? 0.091 6.426 11.508 1 97.62 689 TRP B O 1
ATOM 11002 N N . ASN B 1 690 ? -1.861 6.414 10.461 1 94.88 690 ASN B N 1
ATOM 11003 C CA . ASN B 1 690 ? -2.627 6.625 11.68 1 94.88 690 ASN B CA 1
ATOM 11004 C C . ASN B 1 690 ? -2.949 5.305 12.375 1 94.88 690 ASN B C 1
ATOM 11006 O O . ASN B 1 690 ? -3.182 5.273 13.586 1 94.88 690 ASN B O 1
ATOM 11010 N N . ARG B 1 691 ? -2.941 4.219 11.664 1 94.06 691 ARG B N 1
ATOM 11011 C CA . ARG B 1 691 ? -3.389 2.971 12.266 1 94.06 691 ARG B CA 1
ATOM 11012 C C . ARG B 1 691 ? -2.291 1.913 12.219 1 94.06 691 ARG B C 1
ATOM 11014 O O . ARG B 1 691 ? -1.916 1.351 13.242 1 94.06 691 ARG B O 1
ATOM 11021 N N . PHE B 1 692 ? -1.778 1.7 11.078 1 96.94 692 PHE B N 1
ATOM 11022 C CA . PHE B 1 692 ? -0.888 0.558 10.914 1 96.94 692 PHE B CA 1
ATOM 11023 C C . PHE B 1 692 ? 0.478 0.846 11.531 1 96.94 692 PHE B C 1
ATOM 11025 O O . PHE B 1 692 ? 0.991 0.05 12.32 1 96.94 692 PHE B O 1
ATOM 11032 N N . LEU B 1 693 ? 1.144 1.972 11.086 1 96 693 LEU B N 1
ATOM 11033 C CA . LEU B 1 693 ? 2.531 2.23 11.461 1 96 693 LEU B CA 1
ATOM 11034 C C . LEU B 1 693 ? 2.68 2.311 12.977 1 96 693 LEU B C 1
ATOM 11036 O O . LEU B 1 693 ? 3.623 1.754 13.539 1 96 693 LEU B O 1
ATOM 11040 N N . PRO B 1 694 ? 1.746 3.012 13.688 1 93.06 694 PRO B N 1
ATOM 11041 C CA . PRO B 1 694 ? 1.883 3.037 15.148 1 93.06 694 PRO B CA 1
ATOM 11042 C C . PRO B 1 694 ? 1.839 1.645 15.766 1 93.06 694 PRO B C 1
ATOM 11044 O O . PRO B 1 694 ? 2.58 1.362 16.719 1 93.06 694 PRO B O 1
ATOM 11047 N N . LYS B 1 695 ? 1.009 0.779 15.25 1 92.62 695 LYS B N 1
ATOM 11048 C CA . LYS B 1 695 ? 0.938 -0.593 15.75 1 92.62 695 LYS B CA 1
ATOM 11049 C C . LYS B 1 695 ? 2.234 -1.347 15.469 1 92.62 695 LYS B C 1
ATOM 11051 O O . LYS B 1 695 ? 2.717 -2.1 16.312 1 92.62 695 LYS B O 1
ATOM 11056 N N . LEU B 1 696 ? 2.703 -1.19 14.258 1 94.25 696 LEU B N 1
ATOM 11057 C CA . LEU B 1 696 ? 3.957 -1.826 13.867 1 94.25 696 LEU B CA 1
ATOM 11058 C C . LEU B 1 696 ? 5.09 -1.4 14.797 1 94.25 696 LEU B C 1
ATOM 11060 O O . LEU B 1 696 ? 5.875 -2.238 15.25 1 94.25 696 LEU B O 1
ATOM 11064 N N . LEU B 1 697 ? 5.168 -0.094 15.062 1 92.19 697 LEU B N 1
ATOM 11065 C CA . LEU B 1 697 ? 6.215 0.432 15.93 1 92.19 697 LEU B CA 1
ATOM 11066 C C . LEU B 1 697 ? 6.07 -0.11 17.344 1 92.19 697 LEU B C 1
ATOM 11068 O O . LEU B 1 697 ? 7.066 -0.439 18 1 92.19 697 LEU B O 1
ATOM 11072 N N . ASN B 1 698 ? 4.883 -0.222 17.844 1 88.88 698 ASN B N 1
ATOM 11073 C CA . ASN B 1 698 ? 4.633 -0.719 19.188 1 88.88 698 ASN B CA 1
ATOM 11074 C C . ASN B 1 698 ? 5.066 -2.176 19.344 1 88.88 698 ASN B C 1
ATOM 11076 O O . ASN B 1 698 ? 5.609 -2.562 20.375 1 88.88 698 ASN B O 1
ATOM 11080 N N . ILE B 1 699 ? 4.836 -2.904 18.344 1 87.88 699 ILE B N 1
ATOM 11081 C CA . ILE B 1 699 ? 5.113 -4.332 18.422 1 87.88 699 ILE B CA 1
ATOM 11082 C C . ILE B 1 699 ? 6.605 -4.586 18.219 1 87.88 699 ILE B C 1
ATOM 11084 O O . ILE B 1 699 ? 7.176 -5.492 18.828 1 87.88 699 ILE B O 1
ATOM 11088 N N . THR B 1 700 ? 7.262 -3.77 17.453 1 84.94 700 THR B N 1
ATOM 11089 C CA . THR B 1 700 ? 8.656 -4.027 17.109 1 84.94 700 THR B CA 1
ATOM 11090 C C . THR B 1 700 ? 9.594 -3.311 18.078 1 84.94 700 THR B C 1
ATOM 11092 O O . THR B 1 700 ? 10.773 -3.656 18.172 1 84.94 700 THR B O 1
ATOM 11095 N N . ASP B 1 701 ? 9.266 -2.094 18.578 1 73.38 701 ASP B N 1
ATOM 11096 C CA . ASP B 1 701 ? 10.07 -1.412 19.578 1 73.38 701 ASP B CA 1
ATOM 11097 C C . ASP B 1 701 ? 10.164 -2.244 20.859 1 73.38 701 ASP B C 1
ATOM 11099 O O . ASP B 1 701 ? 11.211 -2.26 21.516 1 73.38 701 ASP B O 1
ATOM 11103 N N . MET B 1 702 ? 9.141 -2.824 21.156 1 52.69 702 MET B N 1
ATOM 11104 C CA . MET B 1 702 ? 9.156 -3.686 22.344 1 52.69 702 MET B CA 1
ATOM 11105 C C . MET B 1 702 ? 10.133 -4.84 22.156 1 52.69 702 MET B C 1
ATOM 11107 O O . MET B 1 702 ? 10.75 -5.293 23.125 1 52.69 702 MET B O 1
ATOM 11111 N N . THR B 1 703 ? 10.336 -5.223 20.953 1 47.91 703 THR B N 1
ATOM 11112 C CA . THR B 1 703 ? 11.242 -6.328 20.672 1 47.91 703 THR B CA 1
ATOM 11113 C C . THR B 1 703 ? 12.695 -5.867 20.766 1 47.91 703 THR B C 1
ATOM 11115 O O . THR B 1 703 ? 13.578 -6.641 21.141 1 47.91 703 THR B O 1
ATOM 11118 N N . SER B 1 704 ? 13.039 -4.656 20.297 1 44.12 704 SER B N 1
ATOM 11119 C CA . SER B 1 704 ? 14.398 -4.137 20.375 1 44.12 704 SER B CA 1
ATOM 11120 C C . SER B 1 704 ? 14.82 -3.924 21.828 1 44.12 704 SER B C 1
ATOM 11122 O O . SER B 1 704 ? 15.992 -4.086 22.172 1 44.12 704 SER B O 1
ATOM 11124 N N . VAL B 1 705 ? 13.992 -3.457 22.766 1 40.97 705 VAL B N 1
ATOM 11125 C CA . VAL B 1 705 ? 14.352 -3.303 24.172 1 40.97 705 VAL B CA 1
ATOM 11126 C C . VAL B 1 705 ? 14.68 -4.668 24.781 1 40.97 705 VAL B C 1
ATOM 11128 O O . VAL B 1 705 ? 15.609 -4.793 25.578 1 40.97 705 VAL B O 1
ATOM 11131 N N . TYR B 1 706 ? 14.078 -5.699 24.297 1 37.44 706 TYR B N 1
ATOM 11132 C CA . TYR B 1 706 ? 14.344 -7 24.906 1 37.44 706 TYR B CA 1
ATOM 11133 C C . TYR B 1 706 ? 15.594 -7.633 24.297 1 37.44 706 TYR B C 1
ATOM 11135 O O . TYR B 1 706 ? 16.25 -8.461 24.938 1 37.44 706 TYR B O 1
ATOM 11143 N N . SER B 1 707 ? 15.945 -7.328 23.156 1 36.31 707 SER B N 1
ATOM 11144 C CA . SER B 1 707 ? 17.203 -7.883 22.656 1 36.31 707 SER B CA 1
ATOM 11145 C C . SER B 1 707 ? 18.406 -7.195 23.297 1 36.31 707 SER B C 1
ATOM 11147 O O . SER B 1 707 ? 19.469 -7.809 23.453 1 36.31 707 SER B O 1
ATOM 11149 N N . VAL B 1 708 ? 18.391 -5.918 23.672 1 37 708 VAL B N 1
ATOM 11150 C CA . VAL B 1 708 ? 19.516 -5.262 24.328 1 37 708 VAL B CA 1
ATOM 11151 C C . VAL B 1 708 ? 19.641 -5.766 25.766 1 37 708 VAL B C 1
ATOM 11153 O O . VAL B 1 708 ? 20.734 -5.785 26.328 1 37 708 VAL B O 1
ATOM 11156 N N . GLY B 1 709 ? 18.609 -6.145 26.328 1 31.14 709 GLY B N 1
ATOM 11157 C CA . GLY B 1 709 ? 18.766 -6.598 27.703 1 31.14 709 GLY B CA 1
ATOM 11158 C C . GLY B 1 709 ? 19.516 -7.902 27.828 1 31.14 709 GLY B C 1
ATOM 11159 O O . GLY B 1 709 ? 20.016 -8.242 28.906 1 31.14 709 GLY B O 1
ATOM 11160 N N . GLU B 1 710 ? 19.516 -8.688 26.844 1 32.06 710 GLU B N 1
ATOM 11161 C CA . GLU B 1 710 ? 20.234 -9.938 27.062 1 32.06 710 GLU B CA 1
ATOM 11162 C C . GLU B 1 710 ? 21.734 -9.766 26.812 1 32.06 710 GLU B C 1
ATOM 11164 O O . GLU B 1 710 ? 22.531 -10.656 27.125 1 32.06 710 GLU B O 1
ATOM 11169 N N . SER B 1 711 ? 22.188 -8.719 26.203 1 28.7 711 SER B N 1
ATOM 11170 C CA . SER B 1 711 ? 23.625 -8.711 26.016 1 28.7 711 SER B CA 1
ATOM 11171 C C . SER B 1 711 ? 24.344 -8.273 27.281 1 28.7 711 SER B C 1
ATOM 11173 O O . SER B 1 711 ? 25.578 -8.242 27.328 1 28.7 711 SER B O 1
ATOM 11175 N N . PHE B 1 712 ? 23.656 -7.562 28.125 1 23.5 712 PHE B N 1
ATOM 11176 C CA . PHE B 1 712 ? 24.438 -7.188 29.297 1 23.5 712 PHE B CA 1
ATOM 11177 C C . PHE B 1 712 ? 24.453 -8.32 30.312 1 23.5 712 PHE B C 1
ATOM 11179 O O . PHE B 1 712 ? 24.938 -8.141 31.438 1 23.5 712 PHE B O 1
ATOM 11186 N N . VAL B 1 713 ? 23.875 -9.445 30.094 1 21.22 713 VAL B N 1
ATOM 11187 C CA . VAL B 1 713 ? 24.234 -10.43 31.094 1 21.22 713 VAL B CA 1
ATOM 11188 C C . VAL B 1 713 ? 25.469 -11.211 30.641 1 21.22 713 VAL B C 1
ATOM 11190 O O . VAL B 1 713 ? 25.562 -11.625 29.484 1 21.22 713 VAL B O 1
#

InterPro domains:
  IPR000997 Cholinesterase [PR00878] (237-251)
  IPR000997 Cholinesterase [PR00878] (281-310)
  IPR000997 Cholinesterase [PR00878] (493-501)
  IPR000997 Cholinesterase [PR00878] (559-567)
  IPR000997 Cholinesterase [PR00878] (597-604)
  IPR000997 Cholinesterase [PR00878] (605-617)
  IPR002018 Carboxylesterase, type B [PF00135] (171-689)
  IPR019819 Carboxylesterase type B, conserved site [PS00941] (257-267)
  IPR019826 Carboxylesterase type B, active site [PS00122] (352-367)
  IPR029058 Alpha/Beta hydrolase fold [G3DSA:3.40.50.1820] (167-706)
  IPR029058 Alpha/Beta hydrolase fold [SSF53474] (171-696)
  IPR050654 Acetylcholinesterase-related enzymes [PTHR43918] (150-701)

Organism: NCBI:txid1415580

Sequence (1426 aa):
MRARGRLMVVMLLASFHSCPFLWLCLPLVLSLILQPQPVLLSLGWHSPPLLPLPRLQEESGMPLLCVLSSLFLATPPHPLPVQPGPGAAGRSSRDLQPGRGGRGERSGAGAAAEGEAERRQQEAARRHWPTQISHKRTEMPASVAGSPLSCWLCAFLLSATLISAQSDRELVVDTKSGKVQGIRIPVLSGYISAFLGIPFAEPPLGNKRFQRPEPKESWSGTLDATLYPKACYQYVDTLYPGFPGTEMWNPNREMSEDCLYLNIWAPSPRPQSATVLVWIYGGGFYSGSSTLDVYDGKYLSYVENIVVVSMNYRVGAFGFLAVPGSKEAPGNVGLLDQRLALQWIQNNIHFFGGNPDAVTIFGESAGAVSVGMHLLSPSSRSLFTRAIMQSGAPNGPWAVLTLTEGHRRATFLGNLLGCDGNDDSELVDCLRTKQPQELIDKEWSVLPYNCIFRFPFVPVIDGDFFPDTPEGMLNMGNFKETELLVGVNQDEGSYFLVYGVPGFSKDNDSLITREDFLGGVKMAIPHANDIAMEAVILQYTDWMDENNGLKNREAMDDIVGDQNVICPSMQFATKFAEYSNKVYMYLFDHRASNLVWPEWMGVPHGYEIEFVFGLPLDKTLNYTPEEEELSRQIMHYWANFARTGNPNDPEDQERDWPAYTAGEQRYVTLNSKEFKVHQGLRVQMCTFWNRFLPKLLNITDMTSVYSVGESFVMRARGRLMVVMLLASFHSCPFLWLCLPLVLSLILQPQPVLLSLGWHSPPLLPLPRLQEESGMPLLCVLSSLFLATPPHPLPVQPGPGAAGRSSRDLQPGRGGRGERSGAGAAAEGEAERRQQEAARRHWPTQISHKRTEMPASVAGSPLSCWLCAFLLSATLISAQSDRELVVDTKSGKVQGIRIPVLSGYISAFLGIPFAEPPLGNKRFQRPEPKESWSGTLDATLYPKACYQYVDTLYPGFPGTEMWNPNREMSEDCLYLNIWAPSPRPQSATVLVWIYGGGFYSGSSTLDVYDGKYLSYVENIVVVSMNYRVGAFGFLAVPGSKEAPGNVGLLDQRLALQWIQNNIHFFGGNPDAVTIFGESAGAVSVGMHLLSPSSRSLFTRAIMQSGAPNGPWAVLTLTEGHRRATFLGNLLGCDGNDDSELVDCLRTKQPQELIDKEWSVLPYNCIFRFPFVPVIDGDFFPDTPEGMLNMGNFKETELLVGVNQDEGSYFLVYGVPGFSKDNDSLITREDFLGGVKMAIPHANDIAMEAVILQYTDWMDENNGLKNREAMDDIVGDQNVICPSMQFATKFAEYSNKVYMYLFDHRASNLVWPEWMGVPHGYEIEFVFGLPLDKTLNYTPEEEELSRQIMHYWANFARTGNPNDPEDQERDWPAYTAGEQRYVTLNSKEFKVHQGLRVQMCTFWNRFLPKLLNITDMTSVYSVGESFV

Radius of gyration: 50.03 Å; Cα contacts (8 Å, |Δi|>4): 2447; chains: 2; bounding box: 136×192×155 Å

Nearest PDB structures (foldseek):
  6h14-assembly1_A-2  TM=9.950E-01  e=1.173E-91  Tetronarce californica
  6g4p-assembly1_A  TM=9.946E-01  e=1.372E-88  Tetronarce californica
  2dfp-assembly1_A  TM=9.941E-01  e=1.049E-87  Tetronarce californica
  6emi-assembly1_A  TM=9.877E-01  e=8.881E-80  Homo sapiens
  6ez2-assembly1_A  TM=9.834E-01  e=1.498E-78  Homo sapiens

Foldseek 3Di:
DPCPDDDPPPDDPDDDDDDDDDDDDDDDYDDDDDDDDDDDDPDDDDDDDDDDDDDDDYDDDDDDDDDDDDDDDDDDDYDDDDYDYDDDDDDDDDYYDDDDDDDDDDDDDDDDDDDDDDDDPDDDDDDDDDDDDDDDDDDDDDDDDDDCVVVVVVVVVVVVVVVVVVVQVLQWFQFPQGIEGWDWADDDPGIWTKFAWAAQFDQCAQLSQQAATHGDHHDPDYHYRHDHFAAAQFAADDPPPPQCQRVLFGGPGHHDSRFWTKMKIAGPVAAQAFAEEEEQEDDLQGGGDCPRPLNPQHCLCHLLVHMYMYTHFHGFCRQAQPQPQDNSRHGRSRLSSVLSVLVSCLRGVSRRRHHQALYEYEYFALSLQSQQLLQQFPSNQRSHAEYEREQAHCPFPQAEDESVLSNQLLVVLLVVVVQPDPGSVSSVNVVSVDDSVSSNVCQQVSDPDQAFPHDRGHGYCRCHRHVDRSVVCLQVVNGHFHFYEYEYEDQAQLVRCCVDQPQHHQVDLSQDFLVSLLSLLCRHCVLDDPVLSVLLLVVQAPPVCRGGSLSSSSSSSCSNSLRGGVLNRLVSLASSVVVVGWYAYEYEQADWPLDPTDPSSGTYGPVCSSLLSQVLVPVVSPTDPLSSVLSSLNSQLVSVCSVPVGSDDPVDPPADRDTAYNPFRWHWYRYSDDTDIDGQDCVVVSCCNVPVSVVVCVVVVVVVVVVVVVVVD/DPQDDDDDDDDDDDDDDYDDDDDDDDDDDDDDDDDDDDDDDDDDDDDDDDDDDDDDDDDDDDDDDPPDDDDDDPDDDDDDDDDDDYDYDDDYYDDDDDDDDDDDDDDDPDDDPDDDDDDDDDDDDDDDDDDDDDDDDDDDDDDPPPPPVVVVVVVVVVVVVVVVVVVQVLQWFQFPQGIEGWDWADDDPGIWTKFAWAAQFDQCAQLSQQAATHGDHHDPDYHYRHDHFAAAQFAADDPPPPQCQRVLFGGPGHHDSRFWTKMKIAGPVAAQAFAEEEEDEDDLQGGGDCPRPLNPQHCLCHLLVHMYMYTHFHGFCSQAQPQPQDNSHHGRSRLSSVLSVLVSCLRGVSSRRHHQALYEYEYFHLSLQSQQLLQQFPSNQRSHAYYEREQAHCPFPQAEDESVLSNQLLCVLLVVVVQPDPGSVSSVNVVSPDDSVSSNVCQQVSDPDQAFPHDRGHGYCRCHRHVDRSVVCLQVVNGHFHFYEYEYEDQAQLVRCCVDQPQHHQVDLSQDFLVSLLSLLCRHCVLDDPVLSVLLLVVQAPPVCRGGSLSSSSSSSCSNSLRGGVLNRLVSLASSVVVVGWYFYEYEQADWPLDPTDPSSGTYGPVCSSLLSQVLVPVVSPTDPLSSVLSSLNSQLVSVCSVPVGSDDPVDPPADRDTAYNPFRWHWYRYSDDTDIDGQDCVVVSCCNVPVSVVVCVVVVVVVVVVVVVVVD

pLDDT: mean 77.66, std 33.1, range [12.57, 98.94]